Protein AF-A0A6N7FLA2-F1 (afdb_monomer)

Sequence (1274 aa):
MLDAHARTLTRRGLMWVRRHHAVVPLIEGSIWLIALALGALVRYDFALSDIDVSGLAGAVVIAWVVSMSARALVGASFGRWRVGSFEDVVALGAIVLVTGVALTLAEVAAGTLLPVGAAAVAAPIAFVLLLGGLCVARLVVNPPRCRAAQDARRLIVFGAGSAGTMVTRSLLTQAGARYVPVAVLDDDAHKRGRRVGGLPVAGGREALAGVAARTSADTLLIAIPSAPAVVIRELSEAAVAAGLTTRVLPSVRELVDGSVGSSDIRALTEADLLGRRAIDTDISSIAGYLTGRRVLVTGAGGSIGSELCRQLHRYAPERLVMLDRDESALHAVQLSIEGRALLDSPDLVLADIRDKARLDAVFAEHRPEVVFHAAAHKHLTLLERNPGEAVKTNVWGTQNVLEAARDIGVQRFVNISTDKAARPTSMLGLTKRVAERLTSAMADETGHPFLSVRFGNVLGSRGSVVPTFRAQIEAGGPITVTAPEVTRYFMTVEEAVQLTIQAGAMGESGDAFILDMGEPVRIADLARRLVEASGRDVRIVFTGLRPGEKAHEHLADVDDVVVSSSHPLIMRTHVPPLHRSMVGDWLGDMASPDLSSERSTLADSSSTTRRPSRPSARFDVPARSRSCPARGGRPCPQARLPRRQAHVRRRGGLRAAGGALAPVRRGRRRRAGAPRPPGPLPPATAGLPGALLHGPQVPDDDRRPRPGRRTAPRRGAHGRRRFSVALDEPRRAPPVDQHPARRDDLRRAEAAPRGVPRALLPRAGPAARREAGVDGLRPGARPPGGRLGRAAAARRVLRRAPLVAARPRDHRPDGGPHRPSGGHRHGRLRHRAGVHGQRLMRIWLVNHYATLPDQASGTRHFSMARHLVRRGHEVTLFRSSVSHNDASSTSLRPWQLHHVEHVDGVEVVHLRTSRYSGNGARRALNMVTFCLALAWVGARRSPRPDVVLGSSAHLFAAAAASRIAALRRVPFVFEVRDLWPLSLVEVAGYHERHPLIRLMQRMEDRLYRTADRVVTVLGNSEPYVLEHGGRAGHVHVIPNGFDADLVPFRPQPVGLAPFTVMYTGSIGLANGMDSLLDVAKHVGEEWAGRRVRFVFVGPGAETDRLVRRCRAEGLANVEFRGPVAKQDMPDVLAEADVFMATMLERDLYRYGISLNKLFDYLAAARPVVFGVRATDNPVPCRAVLTAPPEDSLALAGLVRRLVELPSAELASLGDAGRRHVEAHHSYAVLAVALEEVLAAATGDSQAALRGTTVSAPGGAVPAAAPGGAGRTSG

pLDDT: mean 71.62, std 24.41, range [23.02, 98.62]

Mean predicted aligned error: 22.78 Å

Nearest PDB structures (foldseek):
  5bjy-assembly1_B  TM=9.360E-01  e=1.515E-29  Campylobacter jejuni
  5bjw-assembly1_B  TM=9.312E-01  e=8.481E-29  Campylobacter jejuni
  5bjv-assembly1_B  TM=8.998E-01  e=1.296E-29  Campylobacter jejuni
  5bjx-assembly1_A  TM=9.121E-01  e=4.777E-29  Campylobacter jejuni
  5bju-assembly1_A  TM=9.064E-01  e=8.935E-29  Campylobacter jejuni

Radius of gyration: 43.84 Å; Cα contacts (8 Å, |Δi|>4): 1899; chains: 1; bounding box: 123×117×136 Å

Solvent-accessible surface area (backbone atoms only — not comparable to full-atom values): 76041 Å² total; per-residue (Å²): 112,68,70,61,51,54,56,49,53,52,49,53,54,54,55,49,61,74,71,38,79,73,52,56,61,54,54,54,36,52,42,43,42,53,17,44,53,52,12,42,37,70,63,48,79,62,48,73,88,76,60,59,65,64,18,45,52,51,46,36,51,51,41,36,55,44,33,52,52,44,47,59,77,50,52,89,63,64,83,81,55,96,58,91,50,72,63,51,54,52,52,48,51,48,32,39,49,54,24,35,50,50,51,45,52,49,23,77,72,67,76,65,34,57,64,62,66,16,44,64,49,11,33,64,47,31,48,53,52,52,52,50,50,53,49,53,50,42,56,70,77,54,57,100,64,85,73,61,39,99,81,42,41,32,23,34,36,36,30,77,48,71,62,23,38,47,40,46,40,36,42,72,66,50,84,61,34,65,44,42,76,72,38,32,25,34,71,55,73,91,51,50,75,41,64,52,77,76,37,47,25,72,30,30,74,91,35,46,47,67,48,30,67,78,62,64,40,49,30,35,33,42,27,47,60,83,59,54,25,67,57,51,39,54,52,43,54,52,27,52,78,48,67,25,46,64,28,30,40,65,43,81,82,77,40,85,82,75,73,63,56,84,81,56,62,36,73,72,48,70,41,55,62,70,49,44,63,65,73,91,64,74,52,82,84,52,45,74,85,40,42,69,28,32,33,33,30,35,20,18,41,38,67,63,19,32,45,41,51,55,55,51,62,74,52,51,36,68,38,72,30,37,25,22,66,50,64,73,29,45,44,51,36,40,30,72,64,72,76,49,62,82,85,77,57,85,46,58,38,84,48,58,57,70,40,50,71,61,45,44,51,50,38,69,70,65,56,44,39,34,40,40,42,50,54,64,76,82,57,52,79,57,23,69,75,34,49,57,63,35,40,44,41,28,34,53,12,45,48,37,52,52,50,39,35,58,78,71,63,39,58,30,35,36,36,64,50,39,21,53,33,31,72,48,62,31,51,50,11,42,27,42,38,50,35,46,14,40,38,14,27,49,6,72,75,64,75,30,31,18,27,30,40,26,37,67,47,50,53,85,35,84,96,35,68,64,60,51,45,50,53,24,56,76,71,67,40,60,34,81,40,47,43,79,81,28,33,43,38,52,40,36,53,67,35,54,41,56,54,46,55,48,48,58,60,71,45,51,61,24,33,30,35,30,52,68,46,77,77,66,43,41,52,50,56,55,52,49,53,53,33,63,75,66,77,52,95,58,55,78,42,72,72,50,79,56,89,54,58,69,57,60,80,43,78,57,45,91,84,43,62,74,42,83,49,100,48,96,56,35,32,34,26,69,51,75,60,46,54,69,76,68,48,54,71,65,49,61,64,62,68,51,90,77,75,73,71,58,65,51,62,73,60,56,65,77,71,73,77,80,77,83,80,80,86,90,76,90,84,88,86,85,80,91,86,92,87,86,90,87,87,85,91,86,83,89,84,82,89,83,88,86,82,88,82,86,84,86,88,87,85,88,80,90,87,80,88,84,90,85,85,88,89,84,90,84,87,87,88,87,90,87,84,88,90,85,86,88,88,89,86,91,83,91,89,86,88,88,82,90,82,90,82,84,88,82,84,90,86,92,82,89,91,86,93,91,89,91,86,91,90,87,91,82,88,86,86,85,80,89,86,84,90,82,91,82,91,86,93,94,84,90,86,90,88,90,87,90,86,82,90,81,90,88,87,88,83,90,83,89,84,85,88,86,88,79,89,83,84,92,82,89,82,84,87,88,81,84,87,87,87,84,87,80,90,83,88,86,87,88,92,82,89,85,87,88,87,89,84,89,90,83,91,90,84,86,92,83,90,82,85,90,85,80,89,80,87,88,83,88,87,85,89,86,84,88,89,89,84,89,88,84,88,85,79,90,81,80,91,74,84,83,80,54,85,82,87,59,82,73,44,33,39,35,39,38,31,63,81,59,37,56,62,86,31,54,53,80,35,62,70,49,50,35,37,35,41,37,35,76,74,60,29,49,35,38,39,40,24,44,28,53,54,92,71,49,92,77,59,59,86,64,56,96,89,44,60,59,52,78,50,73,58,86,76,25,37,38,34,31,27,45,44,52,79,64,73,76,96,44,73,46,42,53,49,20,55,52,36,35,33,53,36,46,52,60,48,63,74,67,55,78,76,75,59,56,33,30,40,12,28,32,90,42,62,64,50,23,53,40,37,45,51,48,15,62,75,68,73,34,40,23,33,37,34,42,74,55,63,61,40,57,52,43,33,76,75,65,69,42,63,67,88,38,68,68,42,53,50,36,38,59,48,40,33,45,47,43,58,64,30,67,29,36,38,27,25,29,78,49,34,61,67,60,42,43,75,43,45,31,57,91,92,35,65,36,60,56,65,62,45,33,48,62,95,67,40,69,57,67,90,66,89,48,66,63,77,64,33,26,40,28,33,74,49,72,36,42,81,66,33,31,60,66,31,55,51,48,18,51,62,73,48,38,52,58,46,98,90,34,41,33,36,40,41,40,35,29,54,48,86,43,46,71,57,51,55,51,48,33,69,74,71,67,48,81,35,61,44,82,41,65,68,60,32,42,55,62,40,40,68,64,54,50,67,36,43,32,36,52,49,50,24,51,84,55,76,72,25,60,28,19,54,62,66,50,62,58,40,51,45,18,55,56,35,25,26,32,44,30,22,54,69,44,78,47,71,89,66,88,45,92,16,50,49,74,34,63,34,68,42,28,60,60,48,25,52,54,49,52,56,61,72,69,47,55,37,69,56,51,40,54,32,0,48,54,23,18,56,50,38,63,73,69,26,21,28,73,54,50,30,53,61,50,47,51,55,52,37,67,46,69,65,51,72,87,68,78,81,66,83,80,65,74,65,71,89,78,75,81,83,74,80,85,75,89,78,82,90,82,91,78,91,134

Structure (mmCIF, N/CA/C/O backbone):
data_AF-A0A6N7FLA2-F1
#
_entry.id   AF-A0A6N7FLA2-F1
#
loop_
_atom_site.group_PDB
_atom_site.id
_atom_site.type_symbol
_atom_site.label_atom_id
_atom_site.label_alt_id
_atom_site.label_comp_id
_atom_site.label_asym_id
_atom_site.label_entity_id
_atom_site.label_seq_id
_atom_site.pdbx_PDB_ins_code
_atom_site.Cartn_x
_atom_site.Cartn_y
_atom_site.Cartn_z
_atom_site.occupancy
_atom_site.B_iso_or_equiv
_atom_site.auth_seq_id
_atom_site.auth_comp_id
_atom_site.auth_asym_id
_atom_site.auth_atom_id
_atom_site.pdbx_PDB_model_num
ATOM 1 N N . MET A 1 1 ? 20.571 47.973 -38.578 1.00 35.84 1 MET A N 1
ATOM 2 C CA . MET A 1 1 ? 19.835 47.246 -39.645 1.00 35.84 1 MET A CA 1
ATOM 3 C C . MET A 1 1 ? 20.376 45.844 -39.929 1.00 35.84 1 MET A C 1
ATOM 5 O O . MET A 1 1 ? 19.567 44.928 -39.906 1.00 35.84 1 MET A O 1
ATOM 9 N N . LEU A 1 2 ? 21.683 45.651 -40.170 1.00 30.55 2 LEU A N 1
ATOM 10 C CA . LEU A 1 2 ? 22.299 44.354 -40.540 1.00 30.55 2 LEU A CA 1
ATOM 11 C C . LEU A 1 2 ? 21.781 43.135 -39.749 1.00 30.55 2 LEU A C 1
ATOM 13 O O . LEU A 1 2 ? 21.329 42.159 -40.338 1.00 30.55 2 LEU A O 1
ATOM 17 N N . ASP A 1 3 ? 21.752 43.228 -38.421 1.00 32.06 3 ASP A N 1
ATOM 18 C CA . ASP A 1 3 ? 21.281 42.168 -37.517 1.00 32.06 3 ASP A CA 1
ATOM 19 C C . ASP A 1 3 ? 19.789 41.793 -37.727 1.00 32.06 3 ASP A C 1
ATOM 21 O O . ASP A 1 3 ? 19.408 40.625 -37.681 1.00 32.06 3 ASP A O 1
ATOM 25 N N . ALA A 1 4 ? 18.928 42.747 -38.102 1.00 34.47 4 ALA A N 1
ATOM 26 C CA . ALA A 1 4 ? 17.547 42.436 -38.487 1.00 34.47 4 ALA A CA 1
ATOM 27 C C . ALA A 1 4 ? 17.476 41.655 -39.816 1.00 34.47 4 ALA A C 1
ATOM 29 O O . ALA A 1 4 ? 16.650 40.752 -39.947 1.00 34.47 4 ALA A O 1
ATOM 30 N N . HIS A 1 5 ? 18.370 41.956 -40.765 1.00 36.47 5 HIS A N 1
ATOM 31 C CA . HIS A 1 5 ? 18.490 41.246 -42.044 1.00 36.47 5 HIS A CA 1
ATOM 32 C C . HIS A 1 5 ? 19.045 39.821 -41.867 1.00 36.47 5 HIS A C 1
ATOM 34 O O . HIS A 1 5 ? 18.505 38.867 -42.427 1.00 36.47 5 HIS A O 1
ATOM 40 N N . ALA A 1 6 ? 20.056 39.642 -41.012 1.00 35.97 6 ALA A N 1
ATOM 41 C CA . ALA A 1 6 ? 20.565 38.322 -40.639 1.00 35.97 6 ALA A CA 1
ATOM 42 C C . ALA A 1 6 ? 19.460 37.442 -40.016 1.00 35.97 6 ALA A C 1
ATOM 44 O O . ALA A 1 6 ? 19.321 36.260 -40.350 1.00 35.97 6 ALA A O 1
ATOM 45 N N . ARG A 1 7 ? 18.605 38.030 -39.164 1.00 37.28 7 ARG A N 1
ATOM 46 C CA . ARG A 1 7 ? 17.464 37.343 -38.533 1.00 37.28 7 ARG A CA 1
ATOM 47 C C . ARG A 1 7 ? 16.293 37.048 -39.484 1.00 37.28 7 ARG A C 1
ATOM 49 O O . ARG A 1 7 ? 15.536 36.115 -39.212 1.00 37.28 7 ARG A O 1
ATOM 56 N N . THR A 1 8 ? 16.109 37.777 -40.591 1.00 37.25 8 THR A N 1
ATOM 57 C CA . THR A 1 8 ? 15.102 37.427 -41.618 1.00 37.25 8 THR A CA 1
ATOM 58 C C . THR A 1 8 ? 15.617 36.402 -42.626 1.00 37.25 8 THR A C 1
ATOM 60 O O . THR A 1 8 ? 14.860 35.495 -42.980 1.00 37.25 8 THR A O 1
ATOM 63 N N . LEU A 1 9 ? 16.892 36.471 -43.024 1.00 40.06 9 LEU A N 1
ATOM 64 C CA . LEU A 1 9 ? 17.538 35.462 -43.876 1.00 40.06 9 LEU A CA 1
ATOM 65 C C . LEU A 1 9 ? 17.549 34.084 -43.199 1.00 40.06 9 LEU A C 1
ATOM 67 O O . LEU A 1 9 ? 17.024 33.118 -43.758 1.00 40.06 9 LEU A O 1
ATOM 71 N N . THR A 1 10 ? 18.023 34.004 -41.951 1.00 46.62 10 THR A N 1
ATOM 72 C CA . THR A 1 10 ? 17.983 32.757 -41.162 1.00 46.62 10 THR A CA 1
ATOM 73 C C . THR A 1 10 ? 16.557 32.243 -40.952 1.00 46.62 10 THR A C 1
ATOM 75 O O . THR A 1 10 ? 16.322 31.046 -41.100 1.00 46.62 10 THR A O 1
ATOM 78 N N . ARG A 1 11 ? 15.564 33.112 -40.698 1.00 38.31 11 ARG A N 1
ATOM 79 C CA . ARG A 1 11 ? 14.147 32.699 -40.617 1.00 38.31 11 ARG A CA 1
ATOM 80 C C . ARG A 1 11 ? 13.610 32.113 -41.925 1.00 38.31 11 ARG A C 1
ATOM 82 O O . ARG A 1 11 ? 12.862 31.138 -41.863 1.00 38.31 11 ARG A O 1
ATOM 89 N N . ARG A 1 12 ? 13.959 32.674 -43.089 1.00 40.91 12 ARG A N 1
ATOM 90 C CA . ARG A 1 12 ? 13.524 32.144 -44.395 1.00 40.91 12 ARG A CA 1
ATOM 91 C C . ARG A 1 12 ? 14.164 30.782 -44.680 1.00 40.91 12 ARG A C 1
ATOM 93 O O . ARG A 1 12 ? 13.428 29.834 -44.950 1.00 40.91 12 ARG A O 1
ATOM 100 N N . GLY A 1 13 ? 15.481 30.648 -44.504 1.00 43.56 13 GLY A N 1
ATOM 101 C CA . GLY A 1 13 ? 16.178 29.362 -44.648 1.00 43.56 13 GLY A CA 1
ATOM 102 C C . GLY A 1 13 ? 15.653 28.286 -43.687 1.00 43.56 13 GLY A C 1
ATOM 103 O O . GLY A 1 13 ? 15.352 27.168 -44.099 1.00 43.56 13 GLY A O 1
ATOM 104 N N . LEU A 1 14 ? 15.430 28.633 -42.416 1.00 45.19 14 LEU A N 1
ATOM 105 C CA . LEU A 1 14 ? 14.946 27.684 -41.411 1.00 45.19 14 LEU A CA 1
ATOM 106 C C . LEU A 1 14 ? 13.504 27.211 -41.669 1.00 45.19 14 LEU A C 1
ATOM 108 O O . LEU A 1 14 ? 13.183 26.057 -41.396 1.00 45.19 14 LEU A O 1
ATOM 112 N N . MET A 1 15 ? 12.631 28.065 -42.219 1.00 39.12 15 MET A N 1
ATOM 113 C CA . MET A 1 15 ? 11.287 27.646 -42.648 1.00 39.12 15 MET A CA 1
ATOM 114 C C . MET A 1 15 ? 11.306 26.798 -43.926 1.00 39.12 15 MET A C 1
ATOM 116 O O . MET A 1 15 ? 10.436 25.943 -44.084 1.00 39.12 15 MET A O 1
ATOM 120 N N . TRP A 1 16 ? 12.297 26.986 -44.803 1.00 42.25 16 TRP A N 1
ATOM 121 C CA . TRP A 1 16 ? 12.495 26.151 -45.990 1.00 42.25 16 TRP A CA 1
ATOM 122 C C . TRP A 1 16 ? 12.890 24.717 -45.602 1.00 42.25 16 TRP A C 1
ATOM 124 O O . TRP A 1 16 ? 12.196 23.777 -45.993 1.00 42.25 16 TRP A O 1
ATOM 134 N N . VAL A 1 17 ? 13.893 24.544 -44.728 1.00 45.28 17 VAL A N 1
ATOM 135 C CA . VAL A 1 17 ? 14.286 23.223 -44.183 1.00 45.28 17 VAL A CA 1
ATOM 136 C C . VAL A 1 17 ? 13.107 22.520 -43.496 1.00 45.28 17 VAL A C 1
ATOM 138 O O . VAL A 1 17 ? 12.937 21.311 -43.624 1.00 45.28 17 VAL A O 1
ATOM 141 N N . ARG A 1 18 ? 12.233 23.272 -42.812 1.00 46.19 18 ARG A N 1
ATOM 142 C CA . ARG A 1 18 ? 11.069 22.726 -42.088 1.00 46.19 18 ARG A CA 1
ATOM 143 C C . ARG A 1 18 ? 9.906 22.260 -42.982 1.00 46.19 18 ARG A C 1
ATOM 145 O O . ARG A 1 18 ? 8.933 21.738 -42.442 1.00 46.19 18 ARG A O 1
ATOM 152 N N . ARG A 1 19 ? 9.970 22.472 -44.304 1.00 43.66 19 ARG A N 1
ATOM 153 C CA . ARG A 1 19 ? 8.934 22.067 -45.280 1.00 43.66 19 ARG A CA 1
ATOM 154 C C . ARG A 1 19 ? 9.403 21.055 -46.329 1.00 43.66 19 ARG A C 1
ATOM 156 O O . ARG A 1 19 ? 8.554 20.424 -46.949 1.00 43.66 19 ARG A O 1
ATOM 163 N N . HIS A 1 20 ? 10.709 20.873 -46.524 1.00 46.94 20 HIS A N 1
ATOM 164 C CA . HIS A 1 20 ? 11.244 20.052 -47.612 1.00 46.94 20 HIS A CA 1
ATOM 165 C C . HIS A 1 20 ? 11.936 18.793 -47.079 1.00 46.94 20 HIS A C 1
ATOM 167 O O . HIS A 1 20 ? 13.097 18.825 -46.675 1.00 46.94 20 HIS A O 1
ATOM 173 N N . HIS A 1 21 ? 11.240 17.653 -47.152 1.00 54.41 21 HIS A N 1
ATOM 174 C CA . HIS A 1 21 ? 11.802 16.336 -46.811 1.00 54.41 21 HIS A CA 1
ATOM 175 C C . HIS A 1 21 ? 13.076 16.000 -47.617 1.00 54.41 21 HIS A C 1
ATOM 177 O O . HIS A 1 21 ? 13.940 15.284 -47.117 1.00 54.41 21 HIS A O 1
ATOM 183 N N . ALA A 1 22 ? 13.233 16.581 -48.813 1.00 54.00 22 ALA A N 1
ATOM 184 C CA . ALA A 1 22 ? 14.399 16.436 -49.687 1.00 54.00 22 ALA A CA 1
ATOM 185 C C . ALA A 1 22 ? 15.720 17.017 -49.130 1.00 54.00 22 ALA A C 1
ATOM 187 O O . ALA A 1 22 ? 16.785 16.693 -49.646 1.00 54.00 22 ALA A O 1
ATOM 188 N N . VAL A 1 23 ? 15.692 17.843 -48.075 1.00 63.47 23 VAL A N 1
ATOM 189 C CA . VAL A 1 23 ? 16.916 18.463 -47.523 1.00 63.47 23 VAL A CA 1
ATOM 190 C C . VAL A 1 23 ? 17.712 17.499 -46.634 1.00 63.47 23 VAL A C 1
ATOM 192 O O . VAL A 1 23 ? 18.937 17.579 -46.584 1.00 63.47 23 VAL A O 1
ATOM 195 N N . VAL A 1 24 ? 17.046 16.558 -45.956 1.00 70.31 24 VAL A N 1
ATOM 196 C CA . VAL A 1 24 ? 17.723 15.588 -45.072 1.00 70.31 24 VAL A CA 1
ATOM 197 C C . VAL A 1 24 ? 18.634 14.622 -45.853 1.00 70.31 24 VAL A C 1
ATOM 199 O O . VAL A 1 24 ? 19.787 14.487 -45.445 1.00 70.31 24 VAL A O 1
ATOM 202 N N . PRO A 1 25 ? 18.210 14.024 -46.991 1.00 72.56 25 PRO A N 1
ATOM 203 C CA . PRO A 1 25 ? 19.102 13.237 -47.842 1.00 72.56 25 PRO A CA 1
ATOM 204 C C . PRO A 1 25 ? 20.358 13.991 -48.281 1.00 72.56 25 PRO A C 1
ATOM 206 O O . PRO A 1 25 ? 21.439 13.411 -48.261 1.00 72.56 25 PRO A O 1
ATOM 209 N N . LEU A 1 26 ? 20.241 15.274 -48.644 1.00 78.00 26 LEU A N 1
ATOM 210 C CA . LEU A 1 26 ? 21.387 16.079 -49.077 1.00 78.00 26 LEU A CA 1
ATOM 211 C C . LEU A 1 26 ? 22.396 16.279 -47.938 1.00 78.00 26 LEU A C 1
ATOM 213 O O . LEU A 1 26 ? 23.585 16.055 -48.137 1.00 78.00 26 LEU A O 1
ATOM 217 N N . ILE A 1 27 ? 21.926 16.615 -46.731 1.00 78.56 27 ILE A N 1
ATOM 218 C CA . ILE A 1 27 ? 22.790 16.790 -45.552 1.00 78.56 27 ILE A CA 1
ATOM 219 C C . ILE A 1 27 ? 23.503 15.481 -45.180 1.00 78.56 27 ILE A C 1
ATOM 221 O O . ILE A 1 27 ? 24.707 15.495 -44.926 1.00 78.56 27 ILE A O 1
ATOM 225 N N . GLU A 1 28 ? 22.797 14.347 -45.161 1.00 80.69 28 GLU A N 1
ATOM 226 C CA . GLU A 1 28 ? 23.418 13.056 -44.827 1.00 80.69 28 GLU A CA 1
ATOM 227 C C . GLU A 1 28 ? 24.406 12.597 -45.914 1.00 80.69 28 GLU A C 1
ATOM 229 O O . GLU A 1 28 ? 25.481 12.102 -45.579 1.00 80.69 28 GLU A O 1
ATOM 234 N N . GLY A 1 29 ? 24.112 12.849 -47.196 1.00 83.69 29 GLY A N 1
ATOM 235 C CA . GLY A 1 29 ? 25.046 12.618 -48.304 1.00 83.69 29 GLY A CA 1
ATOM 236 C C . GLY A 1 29 ? 26.317 13.468 -48.202 1.00 83.69 29 GLY A C 1
ATOM 237 O O . GLY A 1 29 ? 27.419 12.934 -48.313 1.00 83.69 29 GLY A O 1
ATOM 238 N N . SER A 1 30 ? 26.192 14.767 -47.902 1.00 86.50 30 SER A N 1
ATOM 239 C CA . SER A 1 30 ? 27.349 15.643 -47.661 1.00 86.50 30 SER A CA 1
ATOM 240 C C . SER A 1 30 ? 28.198 15.183 -46.472 1.00 86.50 30 SER A C 1
ATOM 242 O O . SER A 1 30 ? 29.423 15.259 -46.533 1.00 86.50 30 SER A O 1
ATOM 244 N N . ILE A 1 31 ? 27.578 14.679 -45.400 1.00 88.81 31 ILE A N 1
ATOM 245 C CA . ILE A 1 31 ? 28.314 14.175 -44.233 1.00 88.81 31 ILE A CA 1
ATOM 246 C C . ILE A 1 31 ? 29.060 12.874 -44.560 1.00 88.81 31 ILE A C 1
ATOM 248 O O . ILE A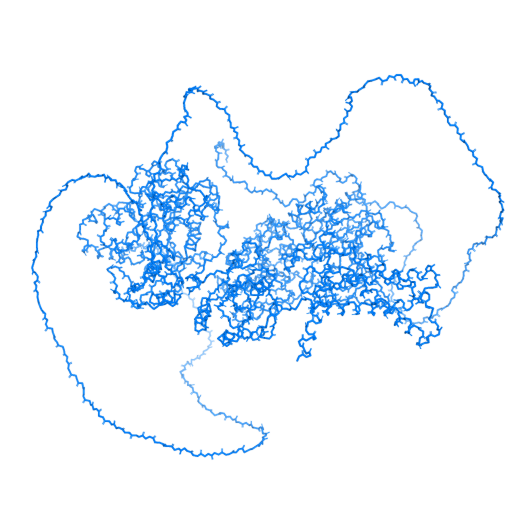 1 31 ? 30.215 12.737 -44.158 1.00 88.81 31 ILE A O 1
ATOM 252 N N . TRP A 1 32 ? 28.462 11.950 -45.321 1.00 89.69 32 TRP A N 1
ATOM 253 C CA . TRP A 1 32 ? 29.165 10.745 -45.779 1.00 89.69 32 TRP A CA 1
ATOM 254 C C . TRP A 1 32 ? 30.305 11.055 -46.753 1.00 89.69 32 TRP A C 1
ATOM 256 O O . TRP A 1 32 ? 31.370 10.459 -46.617 1.00 89.69 32 TRP A O 1
ATOM 266 N N . LEU A 1 33 ? 30.134 12.026 -47.657 1.00 89.94 33 LEU A N 1
ATOM 267 C CA . LEU A 1 33 ? 31.207 12.528 -48.524 1.00 89.94 33 LEU A CA 1
ATOM 268 C C . LEU A 1 33 ? 32.398 13.053 -47.707 1.00 89.94 33 LEU A C 1
ATOM 270 O O . LEU A 1 33 ? 33.528 12.623 -47.925 1.00 89.94 33 LEU A O 1
ATOM 274 N N . ILE A 1 34 ? 32.145 13.928 -46.727 1.00 90.00 34 ILE A N 1
ATOM 275 C CA . ILE A 1 34 ? 33.190 14.476 -45.846 1.00 90.00 34 ILE A CA 1
ATOM 276 C C . ILE A 1 34 ? 33.862 13.359 -45.034 1.00 90.00 34 ILE A C 1
ATOM 278 O O . ILE A 1 34 ? 35.087 13.313 -44.943 1.00 90.00 34 ILE A O 1
ATOM 282 N N . ALA A 1 35 ? 33.084 12.439 -44.461 1.00 90.44 35 ALA A N 1
ATOM 283 C CA . ALA A 1 35 ? 33.613 11.357 -43.637 1.00 90.44 35 ALA A CA 1
ATOM 284 C C . ALA A 1 35 ? 34.463 10.353 -44.436 1.00 90.44 35 ALA A C 1
ATOM 286 O O . ALA A 1 35 ? 35.499 9.915 -43.938 1.00 90.44 35 ALA A O 1
ATOM 287 N N . LEU A 1 36 ? 34.062 10.013 -45.667 1.00 88.81 36 LEU A N 1
ATOM 288 C CA . LEU A 1 36 ? 34.819 9.114 -46.545 1.00 88.81 36 LEU A CA 1
ATOM 289 C C . LEU A 1 36 ? 36.066 9.788 -47.126 1.00 88.81 36 LEU A C 1
ATOM 291 O O . LEU A 1 36 ? 37.116 9.155 -47.150 1.00 88.81 36 LEU A O 1
ATOM 295 N N . ALA A 1 37 ? 36.003 11.071 -47.493 1.00 87.25 37 ALA A N 1
ATOM 296 C CA . ALA A 1 37 ? 37.183 11.826 -47.922 1.00 87.25 37 ALA A CA 1
ATOM 297 C C . ALA A 1 37 ? 38.227 11.958 -46.794 1.00 87.25 37 ALA A C 1
ATOM 299 O O . ALA A 1 37 ? 39.415 11.741 -47.022 1.00 87.25 37 ALA A O 1
ATOM 300 N N . LEU A 1 38 ? 37.796 12.236 -45.556 1.00 87.31 38 LEU A N 1
ATOM 301 C CA . LEU A 1 38 ? 38.686 12.248 -44.387 1.00 87.31 38 LEU A CA 1
ATOM 302 C C . LEU A 1 38 ? 39.223 10.847 -44.052 1.00 87.31 38 LEU A C 1
ATOM 304 O O . LEU A 1 38 ? 40.400 10.709 -43.726 1.00 87.31 38 LEU A O 1
ATOM 308 N N . GLY A 1 39 ? 38.394 9.804 -44.170 1.00 86.75 39 GLY A N 1
ATOM 309 C CA . GLY A 1 39 ? 38.821 8.412 -44.011 1.00 86.75 39 GLY A CA 1
ATOM 310 C C . GLY A 1 39 ? 39.864 7.985 -45.049 1.00 86.75 39 GLY A C 1
ATOM 311 O O . GLY A 1 39 ? 40.810 7.283 -44.700 1.00 86.75 39 GLY A O 1
ATOM 312 N N . ALA A 1 40 ? 39.732 8.449 -46.295 1.00 84.19 40 ALA A N 1
ATOM 313 C CA . ALA A 1 40 ? 40.721 8.255 -47.351 1.00 84.19 40 ALA A CA 1
ATOM 314 C C . ALA A 1 40 ? 42.031 8.987 -47.024 1.00 84.19 40 ALA A C 1
ATOM 316 O O . ALA A 1 40 ? 43.075 8.348 -46.950 1.00 84.19 40 ALA A O 1
ATOM 317 N N . LEU A 1 41 ? 41.979 10.292 -46.734 1.00 86.31 41 LEU A N 1
ATOM 318 C CA . LEU A 1 41 ? 43.160 11.097 -46.389 1.00 86.31 41 LEU A CA 1
ATOM 319 C C . LEU A 1 41 ? 43.974 10.495 -45.234 1.00 86.31 41 LEU A C 1
ATOM 321 O O . LEU A 1 41 ? 45.191 10.391 -45.336 1.00 86.31 41 LEU A O 1
ATOM 325 N N . VAL A 1 42 ? 43.304 10.040 -44.169 1.00 84.94 42 VAL A N 1
ATOM 326 C CA . VAL A 1 42 ? 43.951 9.383 -43.018 1.00 84.94 42 VAL A CA 1
ATOM 327 C C . VAL A 1 42 ? 44.479 7.982 -43.361 1.00 84.94 42 VAL A C 1
ATOM 329 O O . VAL A 1 42 ? 45.410 7.511 -42.717 1.00 84.94 42 VAL A O 1
ATOM 332 N N . ARG A 1 43 ? 43.919 7.297 -44.366 1.00 83.75 43 ARG A N 1
ATOM 333 C CA . ARG A 1 43 ? 44.406 5.984 -44.823 1.00 83.75 43 ARG A CA 1
ATOM 334 C C . ARG A 1 43 ? 45.598 6.090 -45.777 1.00 83.75 43 ARG A C 1
ATOM 336 O O . ARG A 1 43 ? 46.413 5.174 -45.775 1.00 83.75 43 ARG A O 1
ATOM 343 N N . TYR A 1 44 ? 45.689 7.142 -46.582 1.00 83.50 44 TYR A N 1
ATOM 344 C CA . TYR A 1 44 ? 46.767 7.363 -47.555 1.00 83.50 44 TYR A CA 1
ATOM 345 C C . TYR A 1 44 ? 47.853 8.325 -47.036 1.00 83.50 44 TYR A C 1
ATOM 347 O O . TYR A 1 44 ? 48.568 8.918 -47.832 1.00 83.50 44 TYR A O 1
ATOM 355 N N . ASP A 1 45 ? 47.957 8.532 -45.716 1.00 82.12 45 ASP A N 1
ATOM 356 C CA . ASP A 1 45 ? 48.942 9.432 -45.087 1.00 82.12 45 ASP A CA 1
ATOM 357 C C . ASP A 1 45 ? 48.993 10.838 -45.736 1.00 82.12 45 ASP A C 1
ATOM 359 O O . ASP A 1 45 ? 50.042 11.463 -45.876 1.00 82.12 45 ASP A O 1
ATOM 363 N N . PHE A 1 46 ? 47.813 11.344 -46.121 1.00 81.00 46 PHE A N 1
ATOM 364 C CA . PHE A 1 46 ? 47.569 12.600 -46.846 1.00 81.00 46 PHE A CA 1
ATOM 365 C C . PHE A 1 46 ? 48.120 12.681 -48.290 1.00 81.00 46 PHE A C 1
ATOM 367 O O . PHE A 1 46 ? 48.042 13.747 -48.907 1.00 81.00 46 PHE A O 1
ATOM 374 N N . ALA A 1 47 ? 48.582 11.573 -48.882 1.00 80.81 47 ALA A N 1
ATOM 375 C CA . ALA A 1 47 ? 48.946 11.484 -50.298 1.00 80.81 47 ALA A CA 1
ATOM 376 C C . ALA A 1 47 ? 47.702 11.565 -51.209 1.00 80.81 47 ALA A C 1
ATOM 378 O O . ALA A 1 47 ? 47.012 10.580 -51.471 1.00 80.81 47 ALA A O 1
ATOM 379 N N . LEU A 1 48 ? 47.409 12.771 -51.704 1.00 75.75 48 LEU A N 1
ATOM 380 C CA . LEU A 1 48 ? 46.258 13.055 -52.577 1.00 75.75 48 LEU A CA 1
ATOM 381 C C . LEU A 1 48 ? 46.305 12.338 -53.939 1.00 75.75 48 LEU A C 1
ATOM 383 O O . LEU A 1 48 ? 45.260 12.179 -54.564 1.00 75.75 48 LEU A O 1
ATOM 387 N N . SER A 1 49 ? 47.487 11.919 -54.399 1.00 76.75 49 SER A N 1
ATOM 388 C CA . SER A 1 49 ? 47.700 11.190 -55.659 1.00 76.75 49 SER A CA 1
ATOM 389 C C . SER A 1 49 ? 47.106 9.783 -55.668 1.00 76.75 49 SER A C 1
ATOM 391 O O . SER A 1 49 ? 46.780 9.265 -56.733 1.00 76.75 49 SER A O 1
ATOM 393 N N . ASP A 1 50 ? 46.963 9.174 -54.492 1.00 76.50 50 ASP A N 1
ATOM 394 C CA . ASP A 1 50 ? 46.738 7.732 -54.346 1.00 76.50 50 ASP A CA 1
ATOM 395 C C . ASP A 1 50 ? 45.250 7.401 -54.104 1.00 76.50 50 ASP A C 1
ATOM 397 O O . ASP A 1 50 ? 44.857 6.236 -53.995 1.00 76.50 50 ASP A O 1
ATOM 401 N N . ILE A 1 51 ? 44.410 8.438 -54.020 1.00 80.44 51 ILE A N 1
ATOM 402 C CA . ILE A 1 51 ? 42.969 8.343 -53.791 1.00 80.44 51 ILE A CA 1
ATOM 403 C C . ILE A 1 51 ? 42.258 8.147 -55.133 1.00 80.44 51 ILE A C 1
ATOM 405 O O . ILE A 1 51 ? 42.106 9.092 -55.909 1.00 80.44 51 ILE A O 1
ATOM 409 N N . ASP A 1 52 ? 41.740 6.942 -55.380 1.00 82.25 52 ASP A N 1
ATOM 410 C CA . ASP A 1 52 ? 40.824 6.721 -56.500 1.00 82.25 52 ASP A CA 1
ATOM 411 C C . ASP A 1 52 ? 39.511 7.496 -56.286 1.00 82.25 52 ASP A C 1
ATOM 413 O O . ASP A 1 52 ? 38.663 7.155 -55.455 1.00 82.25 52 ASP A O 1
ATOM 417 N N . VAL A 1 53 ? 39.344 8.555 -57.077 1.00 82.50 53 VAL A N 1
ATOM 418 C CA . VAL A 1 53 ? 38.158 9.417 -57.083 1.00 82.50 53 VAL A CA 1
ATOM 419 C C . VAL A 1 53 ? 36.910 8.655 -57.552 1.00 82.50 53 VAL A C 1
ATOM 421 O O . VAL A 1 53 ? 35.803 8.977 -57.115 1.00 82.50 53 VAL A O 1
ATOM 424 N N . SER A 1 54 ? 37.061 7.635 -58.405 1.00 82.25 54 SER A N 1
ATOM 425 C CA . SER A 1 54 ? 35.940 6.850 -58.934 1.00 82.25 54 SER A CA 1
ATOM 426 C C . SER A 1 54 ? 35.390 5.867 -57.893 1.00 82.25 54 SER A C 1
ATOM 428 O O . SER A 1 54 ? 34.187 5.890 -57.612 1.00 82.25 54 SER A O 1
ATOM 430 N N . GLY A 1 55 ? 36.263 5.111 -57.221 1.00 83.31 55 GLY A N 1
ATOM 431 C CA . GLY A 1 55 ? 35.932 4.301 -56.053 1.00 83.31 55 GLY A CA 1
ATOM 432 C C . GLY A 1 55 ? 35.344 5.130 -54.906 1.00 83.31 55 GLY A C 1
ATOM 433 O O . GLY A 1 55 ? 34.286 4.777 -54.376 1.00 83.31 55 GLY A O 1
ATOM 434 N N . LEU A 1 56 ? 35.937 6.292 -54.591 1.00 84.44 56 LEU A N 1
ATOM 435 C CA . LEU A 1 56 ? 35.409 7.224 -53.585 1.00 84.44 56 LEU A CA 1
ATOM 436 C C . LEU A 1 56 ? 33.990 7.704 -53.927 1.00 84.44 56 LEU A C 1
ATOM 438 O O . LEU A 1 56 ? 33.117 7.694 -53.055 1.00 84.44 56 LEU A O 1
ATOM 442 N N . ALA A 1 57 ? 33.720 8.070 -55.183 1.00 85.06 57 ALA A N 1
ATOM 443 C CA . ALA A 1 57 ? 32.374 8.439 -55.620 1.00 85.06 57 ALA A CA 1
ATOM 444 C C . ALA A 1 57 ? 31.382 7.266 -55.480 1.00 85.06 57 ALA A C 1
ATOM 446 O O . ALA A 1 57 ? 30.285 7.448 -54.942 1.00 85.06 57 ALA A O 1
ATOM 447 N N . GLY A 1 58 ? 31.780 6.053 -55.883 1.00 86.38 58 GLY A N 1
ATOM 448 C CA . GLY A 1 58 ? 30.979 4.837 -55.717 1.00 86.38 58 GLY A CA 1
ATOM 449 C C . GLY A 1 58 ? 30.650 4.537 -54.250 1.00 86.38 58 GLY A C 1
ATOM 450 O O . GLY A 1 58 ? 29.488 4.314 -53.902 1.00 86.38 58 GLY A O 1
ATOM 451 N N . ALA A 1 59 ? 31.645 4.617 -53.364 1.00 86.06 59 ALA A N 1
ATOM 452 C CA . ALA A 1 59 ? 31.473 4.428 -51.928 1.00 86.06 59 ALA A CA 1
ATOM 453 C C . ALA A 1 59 ? 30.530 5.474 -51.309 1.00 86.06 59 ALA A C 1
ATOM 455 O O . ALA A 1 59 ? 29.677 5.118 -50.497 1.00 86.06 59 ALA A O 1
ATOM 456 N N . VAL A 1 60 ? 30.614 6.746 -51.713 1.00 89.00 60 VAL A N 1
ATOM 457 C CA . VAL A 1 60 ? 29.700 7.801 -51.234 1.00 89.00 60 VAL A CA 1
ATOM 458 C C . VAL A 1 60 ? 28.256 7.534 -51.669 1.00 89.00 60 VAL A C 1
ATOM 460 O O . VAL A 1 60 ? 27.343 7.676 -50.853 1.00 89.00 60 VAL A O 1
ATOM 463 N N . VAL A 1 61 ? 28.028 7.079 -52.907 1.00 89.50 61 VAL A N 1
ATOM 464 C CA . VAL A 1 61 ? 26.685 6.696 -53.384 1.00 89.50 61 VAL A CA 1
ATOM 465 C C . VAL A 1 61 ? 26.140 5.495 -52.603 1.00 89.50 61 VAL A C 1
ATOM 467 O O . VAL A 1 61 ? 24.997 5.538 -52.144 1.00 89.50 61 VAL A O 1
ATOM 470 N N . ILE A 1 62 ? 26.952 4.456 -52.376 1.00 88.44 62 ILE A N 1
ATOM 471 C CA . ILE A 1 62 ? 26.565 3.287 -51.565 1.00 88.44 62 ILE A CA 1
ATOM 472 C C . ILE A 1 62 ? 26.234 3.714 -50.127 1.00 88.44 62 ILE A C 1
ATOM 474 O O . ILE A 1 62 ? 25.185 3.338 -49.599 1.00 88.44 62 ILE A O 1
ATOM 478 N N . ALA A 1 63 ? 27.078 4.544 -49.507 1.00 88.69 63 ALA A N 1
ATOM 479 C CA . ALA A 1 63 ? 26.868 5.056 -48.155 1.00 88.69 63 ALA A CA 1
ATOM 480 C C . ALA A 1 63 ? 25.545 5.823 -48.037 1.00 88.69 63 ALA A C 1
ATOM 482 O O . ALA A 1 63 ? 24.772 5.619 -47.098 1.00 88.69 63 ALA A O 1
ATOM 483 N N . TRP A 1 64 ? 25.257 6.678 -49.018 1.00 89.44 64 TRP A N 1
ATOM 484 C CA . TRP A 1 64 ? 24.039 7.474 -49.075 1.00 89.44 64 TRP A CA 1
ATOM 485 C C . TRP A 1 64 ? 22.783 6.610 -49.255 1.00 89.44 64 TRP A C 1
ATOM 487 O O . TRP A 1 64 ? 21.840 6.730 -48.473 1.00 89.44 64 TRP A O 1
ATOM 497 N N . VAL A 1 65 ? 22.780 5.678 -50.214 1.00 90.00 65 VAL A N 1
ATOM 498 C CA . VAL A 1 65 ? 21.631 4.788 -50.471 1.00 90.00 65 VAL A CA 1
ATOM 499 C C . VAL A 1 65 ? 21.359 3.861 -49.282 1.00 90.00 65 VAL A C 1
ATOM 501 O O . VAL A 1 65 ? 20.201 3.699 -48.881 1.00 90.00 65 VAL A O 1
ATOM 504 N N . VAL A 1 66 ? 22.399 3.284 -48.670 1.00 89.38 66 VAL A N 1
ATOM 505 C CA . VAL A 1 66 ? 22.250 2.399 -47.502 1.00 89.38 66 VAL A CA 1
ATOM 506 C C . VAL A 1 66 ? 21.790 3.180 -46.272 1.00 89.38 66 VAL A C 1
ATOM 508 O O . VAL A 1 66 ? 20.853 2.739 -45.603 1.00 89.38 66 VAL A O 1
ATOM 511 N N . SER A 1 67 ? 22.371 4.352 -45.988 1.00 85.88 67 SER A N 1
ATOM 512 C CA . SER A 1 67 ? 21.950 5.167 -44.839 1.00 85.88 67 SER A CA 1
ATOM 513 C C . SER A 1 67 ? 20.522 5.698 -44.997 1.00 85.88 67 SER A C 1
ATOM 515 O O . SER A 1 67 ? 19.744 5.587 -44.050 1.00 85.88 67 SER A O 1
ATOM 517 N N . MET A 1 68 ? 20.114 6.144 -46.193 1.00 83.62 68 MET A N 1
ATOM 518 C CA . MET A 1 68 ? 18.718 6.499 -46.495 1.00 83.62 68 MET A CA 1
ATOM 519 C C . MET A 1 68 ? 17.758 5.316 -46.320 1.00 83.62 68 MET A C 1
ATOM 521 O O . MET A 1 68 ? 16.702 5.468 -45.704 1.00 83.62 68 MET A O 1
ATOM 525 N N . SER A 1 69 ? 18.129 4.126 -46.799 1.00 82.81 69 SER A N 1
ATOM 526 C CA . SER A 1 69 ? 17.294 2.921 -46.685 1.00 82.81 69 SER A CA 1
ATOM 527 C C . SER A 1 69 ? 17.153 2.461 -45.230 1.00 82.81 69 SER A C 1
ATOM 529 O O . SER A 1 69 ? 16.045 2.202 -44.757 1.00 82.81 69 SER A O 1
ATOM 531 N N . ALA A 1 70 ? 18.254 2.443 -44.473 1.00 81.38 70 ALA A N 1
ATOM 532 C CA . ALA A 1 70 ? 18.246 2.158 -43.041 1.00 81.38 70 ALA A CA 1
ATOM 533 C C . ALA A 1 70 ? 17.440 3.213 -42.259 1.00 81.38 70 ALA A C 1
ATOM 535 O O . ALA A 1 70 ? 16.655 2.865 -41.377 1.00 81.38 70 ALA A O 1
ATOM 536 N N . ARG A 1 71 ? 17.560 4.497 -42.619 1.00 76.88 71 ARG A N 1
ATOM 537 C CA . ARG A 1 71 ? 16.785 5.601 -42.035 1.00 76.88 71 ARG A CA 1
ATOM 538 C C . ARG A 1 71 ? 15.286 5.473 -42.312 1.00 76.88 71 ARG A C 1
ATOM 540 O O . ARG A 1 71 ? 14.496 5.750 -41.412 1.00 76.88 71 ARG A O 1
ATOM 547 N N . ALA A 1 72 ? 14.889 5.030 -43.505 1.00 73.56 72 ALA A N 1
ATOM 548 C CA . ALA A 1 72 ? 13.491 4.761 -43.843 1.00 73.56 72 ALA A CA 1
ATOM 549 C C . ALA A 1 72 ? 12.923 3.593 -43.015 1.00 73.56 72 ALA A C 1
ATOM 551 O O . ALA A 1 72 ? 11.867 3.735 -42.398 1.00 73.56 72 ALA A O 1
ATOM 552 N N . LEU A 1 73 ? 13.663 2.482 -42.909 1.00 71.81 73 LEU A N 1
ATOM 553 C CA . LEU A 1 73 ? 13.289 1.315 -42.093 1.00 71.81 73 LEU A CA 1
ATOM 554 C C . LEU A 1 73 ? 13.196 1.642 -40.589 1.00 71.81 73 LEU A C 1
ATOM 556 O O . LEU A 1 73 ? 12.320 1.134 -39.890 1.00 71.81 73 LEU A O 1
ATOM 560 N N . VAL A 1 74 ? 14.059 2.529 -40.087 1.00 67.94 74 VAL A N 1
ATOM 561 C CA . VAL A 1 74 ? 14.066 3.022 -38.693 1.00 67.94 74 VAL A CA 1
ATOM 562 C C . VAL A 1 74 ? 13.132 4.241 -38.501 1.00 67.94 74 VAL A C 1
ATOM 564 O O . VAL A 1 74 ? 12.999 4.776 -37.396 1.00 67.94 74 VAL A O 1
ATOM 567 N N . GLY A 1 75 ? 12.417 4.668 -39.550 1.00 51.47 75 GLY A N 1
ATOM 568 C CA . GLY A 1 75 ? 11.691 5.943 -39.633 1.00 51.47 75 GLY A CA 1
ATOM 569 C C . GLY A 1 75 ? 10.580 6.172 -38.599 1.00 51.47 75 GLY A C 1
ATOM 570 O O . GLY A 1 75 ? 10.144 7.305 -38.410 1.00 51.47 75 GLY A O 1
ATOM 571 N N . ALA A 1 76 ? 10.151 5.134 -37.875 1.00 47.12 76 ALA A N 1
ATOM 572 C CA . ALA A 1 76 ? 9.200 5.254 -36.770 1.00 47.12 76 ALA A CA 1
ATOM 573 C C . ALA A 1 76 ? 9.807 5.822 -35.466 1.00 47.12 76 ALA A C 1
ATOM 575 O O . ALA A 1 76 ? 9.049 6.211 -34.575 1.00 47.12 76 ALA A O 1
ATOM 576 N N . SER A 1 77 ? 11.136 5.854 -35.320 1.00 48.41 77 SER A N 1
ATOM 577 C CA . SER A 1 77 ? 11.803 6.225 -34.057 1.00 48.41 77 SER A CA 1
ATOM 578 C C . SER A 1 77 ? 12.217 7.698 -33.982 1.00 48.41 77 SER A C 1
ATOM 580 O O . SER A 1 77 ? 12.089 8.322 -32.930 1.00 48.41 77 SER A O 1
ATOM 582 N N . PHE A 1 78 ? 12.703 8.274 -35.084 1.00 50.25 78 PHE A N 1
ATOM 583 C CA . PHE A 1 78 ? 13.321 9.601 -35.064 1.00 50.25 78 PHE A CA 1
ATOM 584 C C . PHE A 1 78 ? 12.318 10.745 -34.873 1.00 50.25 78 PHE A C 1
ATOM 586 O O . PHE A 1 78 ? 11.313 10.848 -35.572 1.00 50.25 78 PHE A O 1
ATOM 593 N N . GLY A 1 79 ? 12.651 11.675 -33.974 1.00 47.06 79 GLY A N 1
ATOM 594 C CA . GLY A 1 79 ? 11.985 12.982 -33.881 1.00 47.06 79 GLY A CA 1
ATOM 595 C C . GLY A 1 79 ? 10.641 13.012 -33.142 1.00 47.06 79 GLY A C 1
ATOM 596 O O . GLY A 1 79 ? 10.006 14.065 -33.105 1.00 47.06 79 GLY A O 1
ATOM 597 N N . ARG A 1 80 ? 10.217 11.908 -32.510 1.00 41.91 80 ARG A N 1
ATOM 598 C CA . ARG A 1 80 ? 8.994 11.866 -31.680 1.00 41.91 80 ARG A CA 1
ATOM 599 C C . ARG A 1 80 ? 9.106 12.642 -30.358 1.00 41.91 80 ARG A C 1
ATOM 601 O O . ARG A 1 80 ? 8.084 13.028 -29.797 1.00 41.91 80 ARG A O 1
ATOM 608 N N . TRP A 1 81 ? 10.323 12.915 -29.882 1.00 41.44 81 TRP A N 1
ATOM 609 C CA . TRP A 1 81 ? 10.582 13.581 -28.601 1.00 41.44 81 TRP A CA 1
ATOM 610 C C . TRP A 1 81 ? 11.190 14.984 -28.776 1.00 41.44 81 TRP A C 1
ATOM 612 O O . TRP A 1 81 ? 12.054 15.208 -29.624 1.00 41.44 81 TRP A O 1
ATOM 622 N N . ARG A 1 82 ? 10.751 15.949 -27.949 1.00 39.03 82 ARG A N 1
ATOM 623 C CA . ARG A 1 82 ? 11.220 17.356 -27.998 1.00 39.03 82 ARG A CA 1
ATOM 624 C C . ARG A 1 82 ? 12.657 17.554 -27.505 1.00 39.03 82 ARG A C 1
ATOM 626 O O . ARG A 1 82 ? 13.301 18.518 -27.904 1.00 39.03 82 ARG A O 1
ATOM 633 N N . VAL A 1 83 ? 13.141 16.656 -26.652 1.00 46.16 83 VAL A N 1
ATOM 634 C CA . VAL A 1 83 ? 14.537 16.560 -26.202 1.00 46.16 83 VAL A CA 1
ATOM 635 C C . VAL A 1 83 ? 15.106 15.277 -26.806 1.00 46.16 83 VAL A C 1
ATOM 637 O O . VAL A 1 83 ? 14.363 14.308 -26.949 1.00 46.16 83 VAL A O 1
ATOM 640 N N . GLY A 1 84 ? 16.383 15.269 -27.202 1.00 53.47 84 GLY A N 1
ATOM 641 C CA . GLY A 1 84 ? 17.015 14.082 -27.790 1.00 53.47 84 GLY A CA 1
ATOM 642 C C . GLY A 1 84 ? 16.921 12.879 -26.856 1.00 53.47 84 GLY A C 1
ATOM 643 O O . GLY A 1 84 ? 17.377 12.964 -25.714 1.00 53.47 84 GLY A O 1
ATOM 644 N N . SER A 1 85 ? 16.318 11.783 -27.320 1.00 56.53 85 SER A N 1
ATOM 645 C CA . SER A 1 85 ? 16.274 10.550 -26.538 1.00 56.53 85 SER A CA 1
ATOM 646 C C . SER A 1 85 ? 17.560 9.751 -26.748 1.00 56.53 85 SER A C 1
ATOM 648 O O . SER A 1 85 ? 18.234 9.865 -27.772 1.00 56.53 85 SER A O 1
ATOM 650 N N . PHE A 1 86 ? 17.904 8.891 -25.787 1.00 59.81 86 PHE A N 1
ATOM 651 C CA . PHE A 1 86 ? 18.973 7.904 -25.982 1.00 59.81 86 PHE A CA 1
ATOM 652 C C . PHE A 1 86 ? 18.666 6.974 -27.176 1.00 59.81 86 PHE A C 1
ATOM 654 O O . PHE A 1 86 ? 19.570 6.490 -27.849 1.00 59.81 86 PHE A O 1
ATOM 661 N N . GLU A 1 87 ? 17.379 6.794 -27.485 1.00 57.72 87 GLU A N 1
ATOM 662 C CA . GLU A 1 87 ? 16.866 6.029 -28.622 1.00 57.72 87 GLU A CA 1
ATOM 663 C C . GLU A 1 87 ? 17.270 6.667 -29.962 1.00 57.72 87 GLU A C 1
ATOM 665 O O . GLU A 1 87 ? 17.689 5.937 -30.854 1.00 57.72 87 GLU A O 1
ATOM 670 N N . ASP A 1 88 ? 17.222 8.005 -30.097 1.00 66.25 88 ASP A N 1
ATOM 671 C CA . ASP A 1 88 ? 17.719 8.716 -31.290 1.00 66.25 88 ASP A CA 1
ATOM 672 C C . ASP A 1 88 ? 19.218 8.429 -31.525 1.00 66.25 88 ASP A C 1
ATOM 674 O O . ASP A 1 88 ? 19.644 8.227 -32.662 1.00 66.25 88 ASP A O 1
ATOM 678 N N . VAL A 1 89 ? 20.021 8.388 -30.453 1.00 75.75 89 VAL A N 1
ATOM 679 C CA . VAL A 1 89 ? 21.477 8.150 -30.522 1.00 75.75 89 VAL A CA 1
ATOM 680 C C . VAL A 1 89 ? 21.786 6.693 -30.875 1.00 75.75 89 VAL A C 1
ATOM 682 O O . VAL A 1 89 ? 22.631 6.434 -31.730 1.00 75.75 89 VAL A O 1
ATOM 685 N N . VAL A 1 90 ? 21.074 5.737 -30.269 1.00 73.25 90 VAL A N 1
ATOM 686 C CA . VAL A 1 90 ? 21.200 4.303 -30.584 1.00 73.25 90 VAL A CA 1
ATOM 687 C C . VAL A 1 90 ? 20.734 4.008 -32.013 1.00 73.25 90 VAL A C 1
ATOM 689 O O . VAL A 1 90 ? 21.404 3.267 -32.729 1.00 73.25 90 VAL A O 1
ATOM 692 N N . ALA A 1 91 ? 19.634 4.619 -32.460 1.00 73.62 91 ALA A N 1
ATOM 693 C CA . ALA A 1 91 ? 19.144 4.502 -33.831 1.00 73.62 91 ALA A CA 1
ATOM 694 C C . ALA A 1 91 ? 20.148 5.065 -34.849 1.00 73.62 91 ALA A C 1
ATOM 696 O O . ALA A 1 91 ? 20.392 4.443 -35.882 1.00 73.62 91 ALA A O 1
ATOM 697 N N . LEU A 1 92 ? 20.776 6.206 -34.544 1.00 82.00 92 LEU A N 1
ATOM 698 C CA . LEU A 1 92 ? 21.801 6.798 -35.403 1.00 82.00 92 LEU A CA 1
ATOM 699 C C . LEU A 1 92 ? 23.067 5.932 -35.457 1.00 82.00 92 LEU A C 1
ATOM 701 O O . LEU A 1 92 ? 23.597 5.686 -36.539 1.00 82.00 92 LEU A O 1
ATOM 705 N N . GLY A 1 93 ? 23.510 5.410 -34.310 1.00 83.19 93 GLY A N 1
ATOM 706 C CA . GLY A 1 93 ? 24.630 4.471 -34.233 1.00 83.19 93 GLY A CA 1
ATOM 707 C C . GLY A 1 93 ? 24.370 3.186 -35.022 1.00 83.19 93 GLY A C 1
ATOM 708 O O . GLY A 1 93 ? 25.264 2.704 -35.711 1.00 83.19 93 GLY A O 1
ATOM 709 N N . ALA A 1 94 ? 23.137 2.671 -34.999 1.00 82.44 94 ALA A N 1
ATOM 710 C CA . ALA A 1 94 ? 22.737 1.516 -35.800 1.00 82.44 94 ALA A CA 1
ATOM 711 C C . ALA A 1 94 ? 22.763 1.807 -37.312 1.00 82.44 94 ALA A C 1
ATOM 713 O O . ALA A 1 94 ? 23.274 0.984 -38.068 1.00 82.44 94 ALA A O 1
ATOM 714 N N . ILE A 1 95 ? 22.280 2.975 -37.760 1.00 85.69 95 ILE A N 1
ATOM 715 C CA . ILE A 1 95 ? 22.345 3.384 -39.177 1.00 85.69 95 ILE A CA 1
ATOM 716 C C . ILE A 1 95 ? 23.800 3.496 -39.643 1.00 85.69 95 ILE A C 1
ATOM 718 O O . ILE A 1 95 ? 24.152 2.948 -40.688 1.00 85.69 95 ILE A O 1
ATOM 722 N N . VAL A 1 96 ? 24.664 4.152 -38.862 1.00 88.75 96 VAL A N 1
ATOM 723 C CA . VAL A 1 96 ? 26.087 4.297 -39.206 1.00 88.75 96 VAL A CA 1
ATOM 724 C C . VAL A 1 96 ? 26.805 2.947 -39.207 1.00 88.75 96 VAL A C 1
ATOM 726 O O . VAL A 1 96 ? 27.574 2.680 -40.126 1.00 88.75 96 VAL A O 1
ATOM 729 N N . LEU A 1 97 ? 26.513 2.062 -38.248 1.00 86.44 97 LEU A N 1
ATOM 730 C CA . LEU A 1 97 ? 27.078 0.711 -38.203 1.00 86.44 97 LEU A CA 1
ATOM 731 C C . LEU A 1 97 ? 26.654 -0.132 -39.415 1.00 86.44 97 LEU A C 1
ATOM 733 O O . LEU A 1 97 ? 27.507 -0.743 -40.051 1.00 86.44 97 LEU A O 1
ATOM 737 N N . VAL A 1 98 ? 25.363 -0.139 -39.768 1.00 88.56 98 VAL A N 1
ATOM 738 C CA . VAL A 1 98 ? 24.857 -0.843 -40.963 1.00 88.56 98 VAL A CA 1
ATOM 739 C C . VAL A 1 98 ? 25.502 -0.291 -42.234 1.00 88.56 98 VAL A C 1
ATOM 741 O O . VAL A 1 98 ? 25.908 -1.068 -43.094 1.00 88.56 98 VAL A O 1
ATOM 744 N N . THR A 1 99 ? 25.664 1.031 -42.331 1.00 88.25 99 THR A N 1
ATOM 745 C CA . THR A 1 99 ? 26.287 1.679 -43.494 1.00 88.25 99 THR A CA 1
ATOM 746 C C . THR A 1 99 ? 27.779 1.350 -43.593 1.00 88.25 99 THR A C 1
ATOM 748 O O . THR A 1 99 ? 28.238 0.945 -44.655 1.00 88.25 99 THR A O 1
ATOM 751 N N . GLY A 1 100 ? 28.533 1.422 -42.490 1.00 86.69 100 GLY A N 1
ATOM 752 C CA . GLY A 1 100 ? 29.951 1.046 -42.458 1.00 86.69 100 GLY A CA 1
ATOM 753 C C . GLY A 1 100 ? 30.190 -0.433 -42.781 1.00 86.69 100 GLY A C 1
ATOM 754 O O . GLY A 1 100 ? 31.102 -0.764 -43.540 1.00 86.69 100 GLY A O 1
ATOM 755 N N . VAL A 1 101 ? 29.340 -1.330 -42.269 1.00 87.38 101 VAL A N 1
ATOM 756 C CA . VAL A 1 101 ? 29.382 -2.763 -42.609 1.00 87.38 101 VAL A CA 1
ATOM 757 C C . VAL A 1 101 ? 29.051 -2.992 -44.085 1.00 87.38 101 VAL A C 1
ATOM 759 O O . VAL A 1 101 ? 29.754 -3.756 -44.738 1.00 87.38 101 VAL A O 1
ATOM 762 N N . ALA A 1 102 ? 28.042 -2.314 -44.639 1.00 87.19 102 ALA A N 1
ATOM 763 C CA . ALA A 1 102 ? 27.708 -2.420 -46.060 1.00 87.19 102 ALA A CA 1
ATOM 764 C C . ALA A 1 102 ? 28.846 -1.926 -46.967 1.00 87.19 102 ALA A C 1
ATOM 766 O O . ALA A 1 102 ? 29.169 -2.599 -47.940 1.00 87.19 102 ALA A O 1
ATOM 767 N N . LEU A 1 103 ? 29.505 -0.816 -46.616 1.00 86.25 103 LEU A N 1
ATOM 768 C CA . LEU A 1 103 ? 30.698 -0.322 -47.316 1.00 86.25 103 LEU A CA 1
ATOM 769 C C . LEU A 1 103 ? 31.860 -1.319 -47.244 1.00 86.25 103 LEU A C 1
ATOM 771 O O . LEU A 1 103 ? 32.504 -1.589 -48.251 1.00 86.25 103 LEU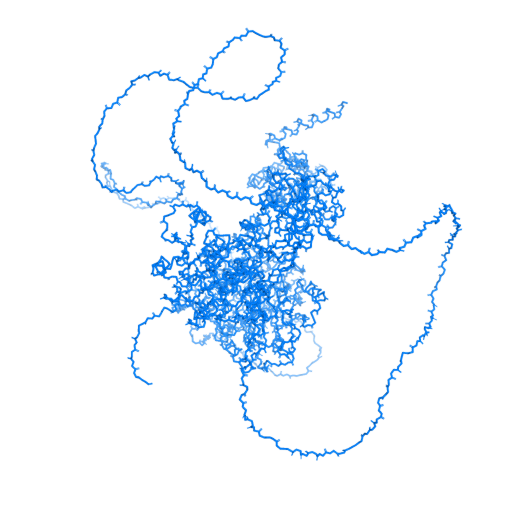 A O 1
ATOM 775 N N . THR A 1 104 ? 32.085 -1.917 -46.071 1.00 82.62 104 THR A N 1
ATOM 776 C CA . THR A 1 104 ? 33.140 -2.925 -45.870 1.00 82.62 104 THR A CA 1
ATOM 777 C C . THR A 1 104 ? 32.876 -4.181 -46.705 1.00 82.62 104 THR A C 1
ATOM 779 O O . THR A 1 104 ? 33.796 -4.732 -47.300 1.00 82.62 104 THR A O 1
ATOM 782 N N . LEU A 1 105 ? 31.619 -4.627 -46.785 1.00 83.94 105 LEU A N 1
ATOM 783 C CA . LEU A 1 105 ? 31.218 -5.773 -47.605 1.00 83.94 105 LEU A CA 1
ATOM 784 C C . LEU A 1 105 ? 31.260 -5.463 -49.107 1.00 83.94 105 LEU A C 1
ATOM 786 O O . LEU A 1 105 ? 31.643 -6.335 -49.881 1.00 83.94 105 LEU A O 1
ATOM 790 N N . ALA A 1 106 ? 30.906 -4.241 -49.515 1.00 81.56 106 ALA A N 1
ATOM 791 C CA . ALA A 1 106 ? 31.011 -3.800 -50.903 1.00 81.56 106 ALA A CA 1
ATOM 792 C C . ALA A 1 106 ? 32.474 -3.757 -51.366 1.00 81.56 106 ALA A C 1
ATOM 794 O O . ALA A 1 106 ? 32.781 -4.285 -52.430 1.00 81.56 106 ALA A O 1
ATOM 795 N N . GLU A 1 107 ? 33.386 -3.224 -50.547 1.00 80.31 107 GLU A N 1
ATOM 796 C CA . GLU A 1 107 ? 34.828 -3.254 -50.827 1.00 80.31 107 GLU A CA 1
ATOM 797 C C . GLU A 1 107 ? 35.362 -4.691 -50.906 1.00 80.31 107 GLU A C 1
ATOM 799 O O . GLU A 1 107 ? 36.033 -5.040 -51.869 1.00 80.31 107 GLU A O 1
ATOM 804 N N . VAL A 1 108 ? 35.020 -5.563 -49.949 1.00 80.06 108 VAL A N 1
ATOM 805 C CA . VAL A 1 108 ? 35.461 -6.975 -49.961 1.00 80.06 108 VAL A CA 1
ATOM 806 C C . VAL A 1 108 ? 34.917 -7.757 -51.171 1.00 80.06 108 VAL A C 1
ATOM 808 O O . VAL A 1 108 ? 35.510 -8.763 -51.557 1.00 80.06 108 VAL A O 1
ATOM 811 N N . ALA A 1 109 ? 33.819 -7.306 -51.786 1.00 78.44 109 ALA A N 1
ATOM 812 C CA . ALA A 1 109 ? 33.248 -7.905 -52.993 1.00 78.44 109 ALA A CA 1
ATOM 813 C C . ALA A 1 109 ? 33.761 -7.287 -54.310 1.00 78.44 109 ALA A C 1
ATOM 815 O O . ALA A 1 109 ? 33.809 -7.994 -55.315 1.00 78.44 109 ALA A O 1
ATOM 816 N N . ALA A 1 110 ? 34.114 -5.997 -54.324 1.00 75.81 110 ALA A N 1
ATOM 817 C CA . ALA A 1 110 ? 34.533 -5.267 -55.526 1.00 75.81 110 ALA A CA 1
ATOM 818 C C . ALA A 1 110 ? 36.060 -5.140 -55.669 1.00 75.81 110 ALA A C 1
ATOM 820 O O . ALA A 1 110 ? 36.574 -5.219 -56.779 1.00 75.81 110 ALA A O 1
ATOM 821 N N . GLY A 1 111 ? 36.784 -4.940 -54.563 1.00 68.12 111 GLY A N 1
ATOM 822 C CA . GLY A 1 111 ? 38.239 -4.745 -54.528 1.00 68.12 111 GLY A CA 1
ATOM 823 C C . GLY A 1 111 ? 38.743 -3.409 -55.094 1.00 68.12 111 GLY A C 1
ATOM 824 O O . GLY A 1 111 ? 39.948 -3.262 -55.285 1.00 68.12 111 GLY A O 1
ATOM 825 N N . THR A 1 112 ? 37.844 -2.468 -55.407 1.00 66.94 112 THR A N 1
ATOM 826 C CA . THR A 1 112 ? 38.149 -1.231 -56.154 1.00 66.94 112 THR A CA 1
ATOM 827 C C . THR A 1 112 ? 37.327 -0.014 -55.697 1.00 66.94 112 THR A C 1
ATOM 829 O O . THR A 1 112 ? 37.057 0.870 -56.506 1.00 66.94 112 THR A O 1
ATOM 832 N N . LEU A 1 113 ? 36.829 0.029 -54.454 1.00 64.44 113 LEU A N 1
ATOM 833 C CA . LEU A 1 113 ? 36.007 1.150 -53.972 1.00 64.44 113 LEU A CA 1
ATOM 834 C C . LEU A 1 113 ? 36.763 2.033 -52.978 1.00 64.44 113 LEU A C 1
ATOM 836 O O . LEU A 1 113 ? 36.798 3.247 -53.152 1.00 64.44 113 LEU A O 1
ATOM 840 N N . LEU A 1 114 ? 37.334 1.455 -51.920 1.00 71.31 114 LEU A N 1
ATOM 841 C CA . LEU A 1 114 ? 38.110 2.184 -50.909 1.00 71.31 114 LEU A CA 1
ATOM 842 C C . LEU A 1 114 ? 38.755 1.207 -49.922 1.00 71.31 114 LEU A C 1
ATOM 844 O O . LEU A 1 114 ? 38.010 0.456 -49.287 1.00 71.31 114 LEU A O 1
ATOM 848 N N . PRO A 1 115 ? 40.079 1.280 -49.663 1.00 75.56 115 PRO A N 1
ATOM 849 C CA . PRO A 1 115 ? 40.740 0.343 -48.761 1.00 75.56 115 PRO A CA 1
ATOM 850 C C . PRO A 1 115 ? 40.024 0.255 -47.411 1.00 75.56 115 PRO A C 1
ATOM 852 O O . PRO A 1 115 ? 39.788 1.279 -46.772 1.00 75.56 115 PRO A O 1
ATOM 855 N N . VAL A 1 116 ? 39.734 -0.963 -46.941 1.00 76.00 116 VAL A N 1
ATOM 856 C CA . VAL A 1 116 ? 38.870 -1.249 -45.770 1.00 76.00 116 VAL A CA 1
ATOM 857 C C . VAL A 1 116 ? 39.149 -0.370 -44.533 1.00 76.00 116 VAL A C 1
ATOM 859 O O . VAL A 1 116 ? 38.221 0.017 -43.822 1.00 76.00 116 VAL A O 1
ATOM 862 N N . GLY A 1 117 ? 40.411 0.004 -44.288 1.00 77.44 117 GLY A N 1
ATOM 863 C CA . GLY A 1 117 ? 40.787 0.933 -43.214 1.00 77.44 117 GLY A CA 1
ATOM 864 C C . GLY A 1 117 ? 40.147 2.328 -43.324 1.00 77.44 117 GLY A C 1
ATOM 865 O O . GLY A 1 117 ? 39.719 2.876 -42.313 1.00 77.44 117 GLY A O 1
ATOM 866 N N . ALA A 1 118 ? 40.003 2.876 -44.533 1.00 80.56 118 ALA A N 1
ATOM 867 C CA . ALA A 1 118 ? 39.345 4.160 -44.771 1.00 80.56 118 ALA A CA 1
ATOM 868 C C . ALA A 1 118 ? 37.846 4.106 -44.434 1.00 80.56 118 ALA A C 1
ATOM 870 O O . ALA A 1 118 ? 37.336 5.002 -43.764 1.00 80.56 118 ALA A O 1
ATOM 871 N N . ALA A 1 119 ? 37.148 3.027 -44.811 1.00 78.62 119 ALA A N 1
ATOM 872 C CA . ALA A 1 119 ? 35.745 2.814 -44.441 1.00 78.62 119 ALA A CA 1
ATOM 873 C C . ALA A 1 119 ? 35.569 2.662 -42.914 1.00 78.62 119 ALA A C 1
ATOM 875 O O . ALA A 1 119 ? 34.633 3.221 -42.331 1.00 78.62 119 ALA A O 1
ATOM 876 N N . ALA A 1 120 ? 36.503 1.970 -42.251 1.00 79.31 120 ALA A N 1
ATOM 877 C CA . ALA A 1 120 ? 36.523 1.819 -40.797 1.00 79.31 120 ALA A CA 1
ATOM 878 C C . ALA A 1 120 ? 36.778 3.145 -40.048 1.00 79.31 120 ALA A C 1
ATOM 880 O O . ALA A 1 120 ? 36.206 3.352 -38.978 1.00 79.31 120 ALA A O 1
ATOM 881 N N . VAL A 1 121 ? 37.585 4.055 -40.610 1.00 84.75 121 VAL A N 1
ATOM 882 C CA . VAL A 1 121 ? 37.828 5.411 -40.071 1.00 84.75 121 VAL A CA 1
ATOM 883 C C . VAL A 1 121 ? 36.678 6.375 -40.395 1.00 84.75 121 VAL A C 1
ATOM 885 O O . VAL A 1 121 ? 36.313 7.201 -39.558 1.00 84.75 121 VAL A O 1
ATOM 888 N N . ALA A 1 122 ? 36.046 6.250 -41.563 1.00 86.38 122 ALA A N 1
ATOM 889 C CA . ALA A 1 122 ? 34.928 7.101 -41.969 1.00 86.38 122 ALA A CA 1
ATOM 890 C C . ALA A 1 122 ? 33.689 6.926 -41.073 1.00 86.38 122 ALA A C 1
ATOM 892 O O . ALA A 1 122 ? 33.032 7.908 -40.731 1.00 86.38 122 ALA A O 1
ATOM 893 N N . ALA A 1 123 ? 33.372 5.700 -40.641 1.00 85.31 123 ALA A N 1
ATOM 894 C CA . ALA A 1 123 ? 32.190 5.424 -39.819 1.00 85.31 123 ALA A CA 1
ATOM 895 C C . ALA A 1 123 ? 32.115 6.239 -38.497 1.00 85.31 123 ALA A C 1
ATOM 897 O O . ALA A 1 123 ? 31.097 6.904 -38.278 1.00 85.31 123 ALA A O 1
ATOM 898 N N . PRO A 1 124 ? 33.136 6.273 -37.612 1.00 85.94 124 PRO A N 1
ATOM 899 C CA . PRO A 1 124 ? 33.090 7.108 -36.407 1.00 85.94 124 PRO A CA 1
ATOM 900 C C . PRO A 1 124 ? 33.061 8.615 -36.714 1.00 85.94 124 PRO A C 1
ATOM 902 O O . PRO A 1 124 ? 32.390 9.356 -35.994 1.00 85.94 124 PRO A O 1
ATOM 905 N N . ILE A 1 125 ? 33.707 9.074 -37.795 1.00 88.50 125 ILE A N 1
ATOM 906 C CA . ILE A 1 125 ? 33.642 10.480 -38.238 1.00 88.50 125 ILE A CA 1
ATOM 907 C C . ILE A 1 125 ? 32.205 10.837 -38.651 1.00 88.50 125 ILE A C 1
ATOM 909 O O . ILE A 1 125 ? 31.648 11.823 -38.162 1.00 88.50 125 ILE A O 1
ATOM 913 N N . ALA A 1 126 ? 31.565 9.998 -39.473 1.00 87.69 126 ALA A N 1
ATOM 914 C CA . ALA A 1 126 ? 30.169 10.157 -39.873 1.00 87.69 126 ALA A CA 1
ATOM 915 C C . ALA A 1 126 ? 29.227 10.173 -38.658 1.00 87.69 126 ALA A C 1
ATOM 917 O O . ALA A 1 126 ? 28.345 11.026 -38.585 1.00 87.69 126 ALA A O 1
ATOM 918 N N . PHE A 1 127 ? 29.435 9.298 -37.664 1.00 88.00 127 PHE A N 1
ATOM 919 C CA . PHE A 1 127 ? 28.635 9.297 -36.433 1.00 88.00 127 PHE A CA 1
ATOM 920 C C . PHE A 1 127 ? 28.726 10.625 -35.668 1.00 88.00 127 PHE A C 1
ATOM 922 O O . PHE A 1 127 ? 27.692 11.176 -35.286 1.00 88.00 127 PHE A O 1
ATOM 929 N N . VAL A 1 128 ? 29.934 11.168 -35.474 1.00 87.25 128 VAL A N 1
ATOM 930 C CA . VAL A 1 128 ? 30.133 12.451 -34.776 1.00 87.25 128 VAL A CA 1
ATOM 931 C C . VAL A 1 128 ? 29.494 13.609 -35.548 1.00 87.25 128 VAL A C 1
ATOM 933 O O . VAL A 1 128 ? 28.785 14.420 -34.950 1.00 87.25 128 VAL A O 1
ATOM 936 N N . LEU A 1 129 ? 29.680 13.666 -36.870 1.00 87.56 129 LEU A N 1
ATOM 937 C CA . LEU A 1 129 ? 29.112 14.717 -37.720 1.00 87.56 129 LEU A CA 1
ATOM 938 C C . LEU A 1 129 ? 27.576 14.650 -37.790 1.00 87.56 129 LEU A C 1
ATOM 940 O O . LEU A 1 129 ? 26.914 15.677 -37.636 1.00 87.56 129 LEU A O 1
ATOM 944 N N . LEU A 1 130 ? 26.993 13.456 -37.945 1.00 83.88 130 LEU A N 1
ATOM 945 C CA . LEU A 1 130 ? 25.539 13.259 -37.938 1.00 83.88 130 LEU A CA 1
ATOM 946 C C . LEU A 1 130 ? 24.925 13.593 -36.570 1.00 83.88 130 LEU A C 1
ATOM 948 O O . LEU A 1 130 ? 23.874 14.232 -36.507 1.00 83.88 130 LEU A O 1
ATOM 952 N N . LEU A 1 131 ? 25.578 13.205 -35.467 1.00 82.00 131 LEU A N 1
ATOM 953 C CA . LEU A 1 131 ? 25.114 13.507 -34.110 1.00 82.00 131 LEU A CA 1
ATOM 954 C C . LEU A 1 131 ? 25.198 15.013 -33.814 1.00 82.00 131 LEU A C 1
ATOM 956 O O . LEU A 1 131 ? 24.249 15.590 -33.281 1.00 82.00 131 LEU A O 1
ATOM 960 N N . GLY A 1 132 ? 26.294 15.664 -34.215 1.00 79.44 132 GLY A N 1
ATOM 961 C CA . GLY A 1 132 ? 26.457 17.116 -34.138 1.00 79.44 132 GLY A CA 1
ATOM 962 C C . GLY A 1 132 ? 25.392 17.856 -34.950 1.00 79.44 132 GLY A C 1
ATOM 963 O O . GLY A 1 132 ? 24.700 18.721 -34.411 1.00 79.44 132 GLY A O 1
ATOM 964 N N . GLY A 1 133 ? 25.185 17.456 -36.208 1.00 74.25 133 GLY A N 1
ATOM 965 C CA . GLY A 1 133 ? 24.140 17.994 -37.080 1.00 74.25 133 GLY A CA 1
ATOM 966 C C . GLY A 1 133 ? 22.733 17.823 -36.501 1.00 74.25 133 GLY A C 1
ATOM 967 O O . GLY A 1 133 ? 21.951 18.773 -36.500 1.00 74.25 133 GLY A O 1
ATOM 968 N N . LEU A 1 134 ? 22.422 16.657 -35.924 1.00 71.94 134 LEU A N 1
ATOM 969 C CA . LEU A 1 134 ? 21.139 16.392 -35.265 1.00 71.94 134 LEU A CA 1
ATOM 970 C C . LEU A 1 134 ? 20.925 17.285 -34.031 1.00 71.94 134 LEU A C 1
ATOM 972 O O . LEU A 1 134 ? 19.824 17.806 -33.833 1.00 71.94 134 LEU A O 1
ATOM 976 N N . CYS A 1 135 ? 21.965 17.492 -33.221 1.00 66.69 135 CYS A N 1
ATOM 977 C CA . CYS A 1 135 ? 21.929 18.384 -32.062 1.00 66.69 135 CYS A CA 1
ATOM 978 C C . CYS A 1 135 ? 21.743 19.853 -32.473 1.00 66.69 135 CYS A C 1
ATOM 980 O O . CYS A 1 135 ? 20.837 20.514 -31.962 1.00 66.69 135 CYS A O 1
ATOM 982 N N . VAL A 1 136 ? 22.529 20.354 -33.433 1.00 68.12 136 VAL A N 1
ATOM 983 C CA . VAL A 1 136 ? 22.418 21.732 -33.946 1.00 68.12 136 VAL A CA 1
ATOM 984 C C . VAL A 1 136 ? 21.051 21.966 -34.590 1.00 68.12 136 VAL A C 1
ATOM 986 O O . VAL A 1 136 ? 20.367 22.931 -34.243 1.00 68.12 136 VAL A O 1
ATOM 989 N N . ALA A 1 137 ? 20.587 21.054 -35.450 1.00 63.97 137 ALA A N 1
ATOM 990 C CA . ALA A 1 137 ? 19.267 21.151 -36.067 1.00 63.97 137 ALA A CA 1
ATOM 991 C C . ALA A 1 137 ? 18.151 21.216 -35.012 1.00 63.97 137 ALA A C 1
ATOM 993 O O . ALA A 1 137 ? 17.245 22.039 -35.133 1.00 63.97 137 ALA A O 1
ATOM 994 N N . ARG A 1 138 ? 18.219 20.416 -33.937 1.00 64.94 138 ARG A N 1
ATOM 995 C CA . ARG A 1 138 ? 17.222 20.464 -32.852 1.00 64.94 138 ARG A CA 1
ATOM 996 C C . ARG A 1 138 ? 17.296 21.755 -32.035 1.00 64.94 138 ARG A C 1
ATOM 998 O O . ARG A 1 138 ? 16.240 22.325 -31.768 1.00 64.94 138 ARG A O 1
ATOM 1005 N N . LEU A 1 139 ? 18.491 22.251 -31.705 1.00 59.31 139 LEU A N 1
ATOM 1006 C CA . LEU A 1 139 ? 18.678 23.525 -30.993 1.00 59.31 139 LEU A CA 1
ATOM 1007 C C . LEU A 1 139 ? 18.094 24.720 -31.766 1.00 59.31 139 LEU A C 1
ATOM 1009 O O . LEU A 1 139 ? 17.486 25.603 -31.161 1.00 59.31 139 LEU A O 1
ATOM 1013 N N . VAL A 1 140 ? 18.238 24.735 -33.096 1.00 56.41 140 VAL A N 1
ATOM 1014 C CA . VAL A 1 140 ? 17.764 25.837 -33.950 1.00 56.41 140 VAL A CA 1
ATOM 1015 C C . VAL A 1 140 ? 16.279 25.687 -34.332 1.00 56.41 140 VAL A C 1
ATOM 1017 O O . VAL A 1 140 ? 15.544 26.673 -34.341 1.00 56.41 140 VAL A O 1
ATOM 1020 N N . VAL A 1 141 ? 15.793 24.470 -34.614 1.00 56.12 141 VAL A N 1
ATOM 1021 C CA . VAL A 1 141 ? 14.394 24.218 -35.033 1.00 56.12 141 VAL A CA 1
ATOM 1022 C C . VAL A 1 141 ? 13.417 24.190 -33.846 1.00 56.12 141 VAL A C 1
ATOM 1024 O O . VAL A 1 141 ? 12.270 24.638 -33.986 1.00 56.12 141 VAL A O 1
ATOM 1027 N N . ASN A 1 142 ? 13.855 23.696 -32.683 1.00 49.56 142 ASN A N 1
ATOM 1028 C CA . ASN A 1 142 ? 13.064 23.566 -31.454 1.00 49.56 142 ASN A CA 1
ATOM 1029 C C . ASN A 1 142 ? 13.746 24.279 -30.262 1.00 49.56 142 ASN A C 1
ATOM 1031 O O . ASN A 1 142 ? 14.129 23.620 -29.292 1.00 49.56 142 ASN A O 1
ATOM 1035 N N . PRO A 1 143 ? 13.876 25.621 -30.284 1.00 49.31 143 PRO A N 1
ATOM 1036 C CA . PRO A 1 143 ? 14.344 26.366 -29.117 1.00 49.31 143 PRO A CA 1
ATOM 1037 C C . PRO A 1 143 ? 13.423 26.105 -27.907 1.00 49.31 143 PRO A C 1
ATOM 1039 O O . PRO A 1 143 ? 12.204 25.998 -28.088 1.00 49.31 143 PRO A O 1
ATOM 1042 N N . PRO A 1 144 ? 13.959 26.028 -26.672 1.00 46.06 144 PRO A N 1
ATOM 1043 C CA . PRO A 1 144 ? 13.206 25.628 -25.484 1.00 46.06 144 PRO A CA 1
ATOM 1044 C C . PRO A 1 144 ? 12.218 26.716 -25.042 1.00 46.06 144 PRO A C 1
ATOM 1046 O O . PRO A 1 144 ? 12.482 27.526 -24.156 1.00 46.06 144 PRO A O 1
ATOM 1049 N N . ARG A 1 145 ? 11.048 26.728 -25.679 1.00 47.75 145 ARG A N 1
ATOM 1050 C CA . ARG A 1 145 ? 9.873 27.498 -25.273 1.00 47.75 145 ARG A CA 1
ATOM 1051 C C . ARG A 1 145 ? 8.672 26.570 -25.265 1.00 47.75 145 ARG A C 1
ATOM 1053 O O . ARG A 1 145 ? 8.154 26.204 -26.321 1.00 47.75 145 ARG A O 1
ATOM 1060 N N . CYS A 1 146 ? 8.217 26.203 -24.071 1.00 49.41 146 CYS A N 1
ATOM 1061 C CA . CYS A 1 146 ? 6.910 25.586 -23.912 1.00 49.41 146 CYS A CA 1
ATOM 1062 C C . CYS A 1 146 ? 5.864 26.530 -24.518 1.00 49.41 146 CYS A C 1
ATOM 1064 O O . CYS A 1 146 ? 5.748 27.681 -24.097 1.00 49.41 146 CYS A O 1
ATOM 1066 N N . ARG A 1 147 ? 5.093 26.048 -25.501 1.00 44.72 147 ARG A N 1
ATOM 1067 C CA . ARG A 1 147 ? 3.810 26.668 -25.839 1.00 44.72 147 ARG A CA 1
ATOM 1068 C C . ARG A 1 147 ? 2.854 26.372 -24.689 1.00 44.72 147 ARG A C 1
ATOM 1070 O O . ARG A 1 147 ? 2.146 25.368 -24.705 1.00 44.72 147 ARG A O 1
ATOM 1077 N N . ALA A 1 148 ? 2.915 27.233 -23.681 1.00 48.38 148 ALA A N 1
ATOM 1078 C CA . ALA A 1 148 ? 1.836 27.433 -22.734 1.00 48.38 148 ALA A CA 1
ATOM 1079 C C . ALA A 1 148 ? 0.520 27.669 -23.497 1.00 48.38 148 ALA A C 1
ATOM 1081 O O . ALA A 1 148 ? 0.538 28.233 -24.599 1.00 48.38 148 ALA A O 1
ATOM 1082 N N . ALA A 1 149 ? -0.611 27.278 -22.907 1.00 53.44 149 ALA A N 1
ATOM 1083 C CA . ALA A 1 149 ? -1.871 27.930 -23.253 1.00 53.44 149 ALA A CA 1
ATOM 1084 C C . ALA A 1 149 ? -1.742 29.435 -22.946 1.00 53.44 149 ALA A C 1
ATOM 1086 O O . ALA A 1 149 ? -0.934 29.816 -22.095 1.00 53.44 149 ALA A O 1
ATOM 1087 N N . GLN A 1 150 ? -2.504 30.291 -23.631 1.00 51.38 150 GLN A N 1
ATOM 1088 C CA . GLN A 1 150 ? -2.366 31.747 -23.460 1.00 51.38 150 GLN A CA 1
ATOM 1089 C C . GLN A 1 150 ? -2.654 32.199 -22.013 1.00 51.38 150 GLN A C 1
ATOM 1091 O O . GLN A 1 150 ? -2.073 33.188 -21.575 1.00 51.38 150 GLN A O 1
ATOM 1096 N N . ASP A 1 151 ? -3.411 31.396 -21.255 1.00 60.34 151 ASP A N 1
ATOM 1097 C CA . ASP A 1 151 ? -3.811 31.636 -19.862 1.00 60.34 151 ASP A CA 1
ATOM 1098 C C . ASP A 1 151 ? -3.168 30.661 -18.842 1.00 60.34 151 ASP A C 1
ATOM 1100 O O . ASP A 1 151 ? -3.696 30.460 -17.745 1.00 60.34 151 ASP A O 1
ATOM 1104 N N . ALA A 1 152 ? -2.061 29.984 -19.186 1.00 69.94 152 ALA A N 1
ATOM 1105 C CA . ALA A 1 152 ? -1.450 28.990 -18.290 1.00 69.94 152 ALA A CA 1
ATOM 1106 C C . ALA A 1 152 ? -0.711 29.633 -17.098 1.00 69.94 152 ALA A C 1
ATOM 1108 O O . ALA A 1 152 ? 0.181 30.469 -17.272 1.00 69.94 152 ALA A O 1
ATOM 1109 N N . ARG A 1 153 ? -1.043 29.180 -15.885 1.00 80.81 153 ARG A N 1
ATOM 1110 C CA . ARG A 1 153 ? -0.551 29.724 -14.608 1.00 80.81 153 ARG A CA 1
ATOM 1111 C C . ARG A 1 153 ? 0.891 29.334 -14.286 1.00 80.81 153 ARG A C 1
ATOM 1113 O O . ARG A 1 153 ? 1.340 28.241 -14.634 1.00 80.81 153 ARG A O 1
ATOM 1120 N N . ARG A 1 154 ? 1.624 30.214 -13.602 1.00 87.06 154 ARG A N 1
ATOM 1121 C CA . ARG A 1 154 ? 3.065 30.079 -13.321 1.00 87.06 154 ARG A CA 1
ATOM 1122 C C . ARG A 1 154 ? 3.290 29.501 -11.924 1.00 87.06 154 ARG A C 1
ATOM 1124 O O . ARG A 1 154 ? 3.044 30.157 -10.914 1.00 87.06 154 ARG A O 1
ATOM 1131 N N . LEU A 1 155 ? 3.769 28.259 -11.887 1.00 90.75 155 LEU A N 1
ATOM 1132 C CA . LEU A 1 155 ? 3.772 27.401 -10.704 1.00 90.75 155 LEU A CA 1
ATOM 1133 C C . LEU A 1 155 ? 5.175 27.247 -10.093 1.00 90.75 155 LEU A C 1
ATOM 1135 O O . LEU A 1 155 ? 6.116 26.845 -10.779 1.00 90.75 155 LEU A O 1
ATOM 1139 N N . ILE A 1 156 ? 5.315 27.483 -8.790 1.00 93.81 156 ILE A N 1
ATOM 1140 C CA . ILE A 1 156 ? 6.464 26.993 -8.010 1.00 93.81 156 ILE A CA 1
ATOM 1141 C C . ILE A 1 156 ? 6.097 25.623 -7.440 1.00 93.81 156 ILE A C 1
ATOM 1143 O O . ILE A 1 156 ? 4.994 25.450 -6.928 1.00 93.81 156 ILE A O 1
ATOM 1147 N N . VAL A 1 157 ? 7.007 24.650 -7.510 1.00 93.44 157 VAL A N 1
ATOM 1148 C CA . VAL A 1 157 ? 6.814 23.322 -6.902 1.00 93.44 157 VAL A CA 1
ATOM 1149 C C . VAL A 1 157 ? 7.678 23.212 -5.648 1.00 93.44 157 VAL A C 1
ATOM 1151 O O . VAL A 1 157 ? 8.901 23.305 -5.725 1.00 93.44 157 VAL A O 1
ATOM 1154 N N . PHE A 1 158 ? 7.054 23.013 -4.490 1.00 93.25 158 PHE A N 1
ATOM 1155 C CA . PHE A 1 158 ? 7.741 22.747 -3.231 1.00 93.25 158 PHE A CA 1
ATOM 1156 C C . PHE A 1 158 ? 7.837 21.239 -2.984 1.00 93.25 158 PHE A C 1
ATOM 1158 O O . PHE A 1 158 ? 6.831 20.534 -3.026 1.00 93.25 158 PHE A O 1
ATOM 1165 N N . GLY A 1 159 ? 9.047 20.750 -2.724 1.00 90.06 159 GLY A N 1
ATOM 1166 C CA . GLY A 1 159 ? 9.402 19.336 -2.705 1.00 90.06 159 GLY A CA 1
ATOM 1167 C C . GLY A 1 159 ? 10.096 18.906 -3.998 1.00 90.06 159 GLY A C 1
ATOM 1168 O O . GLY A 1 159 ? 9.477 18.799 -5.052 1.00 90.06 159 GLY A O 1
ATOM 1169 N N . ALA A 1 160 ? 11.381 18.565 -3.902 1.00 85.69 160 ALA A N 1
ATOM 1170 C CA . ALA A 1 160 ? 12.181 17.955 -4.967 1.00 85.69 160 ALA A CA 1
ATOM 1171 C C . ALA A 1 160 ? 12.277 16.417 -4.817 1.00 85.69 160 ALA A C 1
ATOM 1173 O O . ALA A 1 160 ? 13.205 15.789 -5.329 1.00 85.69 160 ALA A O 1
ATOM 1174 N N . GLY A 1 161 ? 11.334 15.810 -4.086 1.00 78.44 161 GLY A N 1
ATOM 1175 C CA . GLY A 1 161 ? 11.206 14.359 -3.910 1.00 78.44 161 GLY A CA 1
ATOM 1176 C C . GLY A 1 161 ? 10.640 13.635 -5.140 1.00 78.44 161 GLY A C 1
ATOM 1177 O O . GLY A 1 161 ? 10.568 14.194 -6.237 1.00 78.44 161 GLY A O 1
ATOM 1178 N N . SER A 1 162 ? 10.208 12.384 -4.957 1.00 73.12 162 SER A N 1
ATOM 1179 C CA . SER A 1 162 ? 9.609 11.547 -6.010 1.00 73.12 162 SER A CA 1
ATOM 1180 C C . SER A 1 162 ? 8.352 12.185 -6.615 1.00 73.12 162 SER A C 1
ATOM 1182 O O . SER A 1 162 ? 8.322 12.440 -7.818 1.00 73.12 162 SER A O 1
ATOM 1184 N N . ALA A 1 163 ? 7.367 12.524 -5.777 1.00 76.81 163 ALA A N 1
ATOM 1185 C CA . ALA A 1 163 ? 6.115 13.172 -6.174 1.00 76.81 163 ALA A CA 1
ATOM 1186 C C . ALA A 1 163 ? 6.354 14.501 -6.920 1.00 76.81 163 ALA A C 1
ATOM 1188 O O . ALA A 1 163 ? 5.933 14.657 -8.067 1.00 76.81 163 ALA A O 1
ATOM 1189 N N . GLY A 1 164 ? 7.124 15.418 -6.321 1.00 81.38 164 GLY A N 1
ATOM 1190 C CA . GLY A 1 164 ? 7.533 16.683 -6.944 1.00 81.38 164 GLY A CA 1
ATOM 1191 C C . GLY A 1 164 ? 8.277 16.518 -8.273 1.00 81.38 164 GLY A C 1
ATOM 1192 O O . GLY A 1 164 ? 8.028 17.260 -9.226 1.00 81.38 164 GLY A O 1
ATOM 1193 N N . THR A 1 165 ? 9.133 15.499 -8.395 1.00 81.12 165 THR A N 1
ATOM 1194 C CA . THR A 1 165 ? 9.816 15.173 -9.656 1.00 81.12 165 THR A CA 1
ATOM 1195 C C . THR A 1 165 ? 8.854 14.639 -10.716 1.00 81.12 165 THR A C 1
ATOM 1197 O O . THR A 1 165 ? 8.988 14.996 -11.889 1.00 81.12 165 THR A O 1
ATOM 1200 N N . MET A 1 166 ? 7.881 13.815 -10.321 1.00 73.94 166 MET A N 1
ATOM 1201 C CA . MET A 1 166 ? 6.876 13.245 -11.217 1.00 73.94 166 MET A CA 1
ATOM 1202 C C . MET A 1 166 ? 5.951 14.334 -11.775 1.00 73.94 166 MET A C 1
ATOM 1204 O O . MET A 1 166 ? 5.895 14.504 -12.994 1.00 73.94 166 MET A O 1
ATOM 1208 N N . VAL A 1 167 ? 5.325 15.147 -10.913 1.00 80.62 167 VAL A N 1
ATOM 1209 C CA . VAL A 1 167 ? 4.430 16.237 -11.350 1.00 80.62 167 VAL A CA 1
ATOM 1210 C C . VAL A 1 167 ? 5.169 17.278 -12.196 1.00 80.62 167 VAL A C 1
ATOM 1212 O O . VAL A 1 167 ? 4.674 17.678 -13.247 1.00 80.62 167 VAL A O 1
ATOM 1215 N N . THR A 1 168 ? 6.405 17.645 -11.831 1.00 83.50 168 THR A N 1
ATOM 1216 C CA . THR A 1 168 ? 7.214 18.591 -12.623 1.00 83.50 168 THR A CA 1
ATOM 1217 C C . THR A 1 168 ? 7.518 18.046 -14.023 1.00 83.50 168 THR A C 1
ATOM 1219 O O . THR A 1 168 ? 7.433 18.786 -15.002 1.00 83.50 168 THR A O 1
ATOM 1222 N N . ARG A 1 169 ? 7.836 16.749 -14.161 1.00 78.25 169 ARG A N 1
ATOM 1223 C CA . ARG A 1 169 ? 8.046 16.107 -15.476 1.00 78.25 169 ARG A CA 1
ATOM 1224 C C . ARG A 1 169 ? 6.749 15.972 -16.279 1.00 78.25 169 ARG A C 1
ATOM 1226 O O . ARG A 1 169 ? 6.785 16.136 -17.497 1.00 78.25 169 ARG A O 1
ATOM 1233 N N . SER A 1 170 ? 5.624 15.714 -15.617 1.00 76.38 170 SER A N 1
ATOM 1234 C CA . SER A 1 170 ? 4.307 15.617 -16.253 1.00 76.38 170 SER A CA 1
ATOM 1235 C C . SER A 1 170 ? 3.890 16.964 -16.858 1.00 76.38 170 SER A C 1
ATOM 1237 O O . SER A 1 170 ? 3.738 17.078 -18.075 1.00 76.38 170 SER A O 1
ATOM 1239 N N . LEU A 1 171 ? 3.881 18.034 -16.053 1.00 77.69 171 LEU A N 1
ATOM 1240 C CA . LEU A 1 171 ? 3.528 19.391 -16.496 1.00 77.69 171 LEU A CA 1
ATOM 1241 C C . LEU A 1 171 ? 4.450 19.944 -17.602 1.00 77.69 171 LEU A C 1
ATOM 1243 O O . LEU A 1 171 ? 4.016 20.754 -18.417 1.00 77.69 171 LEU A O 1
ATOM 1247 N N . LEU A 1 172 ? 5.716 19.511 -17.659 1.00 73.75 172 LEU A N 1
ATOM 1248 C CA . LEU A 1 172 ? 6.660 19.906 -18.716 1.00 73.75 172 LEU A CA 1
ATOM 1249 C C . LEU A 1 172 ? 6.529 19.091 -20.014 1.00 73.75 172 LEU A C 1
ATOM 1251 O O . LEU A 1 172 ? 7.021 19.532 -21.056 1.00 73.75 172 LEU A O 1
ATOM 1255 N N . THR A 1 173 ? 5.893 17.916 -19.981 1.00 64.94 173 THR A N 1
ATOM 1256 C CA . THR A 1 173 ? 5.696 17.069 -21.173 1.00 64.94 173 THR A CA 1
ATOM 1257 C C . THR A 1 173 ? 4.287 17.180 -21.762 1.00 64.94 173 THR A C 1
ATOM 1259 O O . THR A 1 173 ? 4.144 17.063 -22.982 1.00 64.94 173 THR A O 1
ATOM 1262 N N . GLN A 1 174 ? 3.266 17.484 -20.953 1.00 63.19 174 GLN A N 1
ATOM 1263 C CA . GLN A 1 174 ? 1.893 17.708 -21.414 1.00 63.19 174 GLN A CA 1
ATOM 1264 C C . GLN A 1 174 ? 1.766 18.944 -22.328 1.00 63.19 174 GLN A C 1
ATOM 1266 O O . GLN A 1 174 ? 2.298 20.023 -22.061 1.00 63.19 174 GLN A O 1
ATOM 1271 N N . ALA A 1 175 ? 1.028 18.801 -23.433 1.00 51.88 175 ALA A N 1
ATOM 1272 C CA . ALA A 1 175 ? 0.661 19.915 -24.304 1.00 51.88 175 ALA A CA 1
ATOM 1273 C C . ALA A 1 175 ? -0.641 20.561 -23.804 1.00 51.88 175 ALA A C 1
ATOM 1275 O O . ALA A 1 175 ? -1.611 19.855 -23.556 1.00 51.88 175 ALA A O 1
ATOM 1276 N N . GLY A 1 176 ? -0.668 21.892 -23.671 1.00 57.62 176 GLY A N 1
ATOM 1277 C CA . GLY A 1 176 ? -1.847 22.613 -23.167 1.00 57.62 176 GLY A CA 1
ATOM 1278 C C . GLY A 1 176 ? -2.035 22.565 -21.644 1.00 57.62 176 GLY A C 1
ATOM 1279 O O . GLY A 1 176 ? -3.124 22.866 -21.169 1.00 57.62 176 GLY A O 1
ATOM 1280 N N . ALA A 1 177 ? -0.998 22.204 -20.877 1.00 64.06 177 ALA A N 1
ATOM 1281 C CA . ALA A 1 177 ? -1.061 22.149 -19.416 1.00 64.06 177 ALA A CA 1
ATOM 1282 C C . ALA A 1 177 ? -1.533 23.481 -18.795 1.00 64.06 177 ALA A C 1
ATOM 1284 O O . ALA A 1 177 ? -1.036 24.556 -19.140 1.00 64.06 177 ALA A O 1
ATOM 1285 N N . ARG A 1 178 ? -2.463 23.392 -17.830 1.00 74.50 178 ARG A N 1
ATOM 1286 C CA . ARG A 1 178 ? -3.026 24.539 -17.083 1.00 74.50 178 ARG A CA 1
ATOM 1287 C C . ARG A 1 178 ? -1.981 25.282 -16.240 1.00 74.50 178 ARG A C 1
ATOM 1289 O O . ARG A 1 178 ? -2.150 26.465 -15.955 1.00 74.50 178 ARG A O 1
ATOM 1296 N N . TYR A 1 179 ? -0.919 24.579 -15.853 1.00 83.38 179 TYR A N 1
ATOM 1297 C CA . TYR A 1 179 ? 0.176 25.073 -15.028 1.00 83.38 179 TYR A CA 1
ATOM 1298 C C . TYR A 1 179 ? 1.516 24.859 -15.734 1.00 83.38 179 TYR A C 1
ATOM 1300 O O . TYR A 1 179 ? 1.772 23.786 -16.279 1.00 83.38 179 TYR A O 1
ATOM 1308 N N . VAL A 1 180 ? 2.392 25.858 -15.667 1.00 85.31 180 VAL A N 1
ATOM 1309 C CA . VAL A 1 180 ? 3.778 25.800 -16.141 1.00 85.31 180 VAL A CA 1
ATOM 1310 C C . VAL A 1 180 ? 4.700 25.914 -14.925 1.00 85.31 180 VAL A C 1
ATOM 1312 O O . VAL A 1 180 ? 4.727 26.979 -14.302 1.00 85.31 180 VAL A O 1
ATOM 1315 N N . PRO A 1 181 ? 5.460 24.865 -14.558 1.00 87.94 181 PRO A N 1
ATOM 1316 C CA . PRO A 1 181 ? 6.404 24.953 -13.454 1.00 87.94 181 PRO A CA 1
ATOM 1317 C C . PRO A 1 181 ? 7.588 25.850 -13.845 1.00 87.94 181 PRO A C 1
ATOM 1319 O O . PRO A 1 181 ? 8.198 25.664 -14.901 1.00 87.94 181 PRO A O 1
ATOM 1322 N N . VAL A 1 182 ? 7.901 26.838 -13.003 1.00 87.38 182 VAL A N 1
ATOM 1323 C CA . VAL A 1 182 ? 8.950 27.850 -13.249 1.00 87.38 182 VAL A CA 1
ATOM 1324 C C . VAL A 1 182 ? 10.156 27.720 -12.317 1.00 87.38 182 VAL A C 1
ATOM 1326 O O . VAL A 1 182 ? 11.258 28.120 -12.690 1.00 87.38 182 VAL A O 1
ATOM 1329 N N . ALA A 1 183 ? 9.980 27.125 -11.136 1.00 88.12 183 ALA A N 1
ATOM 1330 C CA . ALA A 1 183 ? 11.052 26.804 -10.195 1.00 88.12 183 ALA A CA 1
ATOM 1331 C C . ALA A 1 183 ? 10.653 25.638 -9.281 1.00 88.12 183 ALA A C 1
ATOM 1333 O O . ALA A 1 183 ? 9.465 25.361 -9.099 1.00 88.12 183 ALA A O 1
ATOM 1334 N N . VAL A 1 184 ? 11.655 24.989 -8.681 1.00 90.75 184 VAL A N 1
ATOM 1335 C CA . VAL A 1 184 ? 11.466 23.976 -7.634 1.00 90.75 184 VAL A CA 1
ATOM 1336 C C . VAL A 1 184 ? 12.179 24.430 -6.360 1.00 90.75 184 VAL A C 1
ATOM 1338 O O . VAL A 1 184 ? 13.246 25.040 -6.436 1.00 90.75 184 VAL A O 1
ATOM 1341 N N . LEU A 1 185 ? 11.602 24.143 -5.197 1.00 92.62 185 LEU A N 1
ATOM 1342 C CA . LEU A 1 185 ? 12.157 24.433 -3.873 1.00 92.62 185 LEU A CA 1
ATOM 1343 C C . LEU A 1 185 ? 12.167 23.163 -3.017 1.00 92.62 185 LEU A C 1
ATOM 1345 O O . LEU A 1 185 ? 11.291 22.317 -3.162 1.00 92.62 185 LEU A O 1
ATOM 1349 N N . ASP A 1 186 ? 13.149 23.022 -2.132 1.00 91.00 186 ASP A N 1
ATOM 1350 C CA . ASP A 1 186 ? 13.219 21.949 -1.136 1.00 91.00 186 ASP A CA 1
ATOM 1351 C C . ASP A 1 186 ? 14.152 22.379 0.006 1.00 91.00 186 ASP A C 1
ATOM 1353 O O . ASP A 1 186 ? 15.222 22.946 -0.237 1.00 91.00 186 ASP A O 1
ATOM 1357 N N . ASP A 1 187 ? 13.752 22.134 1.254 1.00 87.44 187 ASP A N 1
ATOM 1358 C CA . ASP A 1 187 ? 14.536 22.542 2.424 1.00 87.44 187 ASP A CA 1
ATOM 1359 C C . ASP A 1 187 ? 15.860 21.763 2.545 1.00 87.44 187 ASP A C 1
ATOM 1361 O O . ASP A 1 187 ? 16.856 22.322 3.021 1.00 87.44 187 ASP A O 1
ATOM 1365 N N . ASP A 1 188 ? 15.907 20.522 2.039 1.00 81.00 188 ASP A N 1
ATOM 1366 C CA . ASP A 1 188 ? 17.084 19.649 2.063 1.00 81.00 188 ASP A CA 1
ATOM 1367 C C . ASP A 1 188 ? 18.280 20.284 1.335 1.00 81.00 188 ASP A C 1
ATOM 1369 O O . ASP A 1 188 ? 18.315 20.429 0.105 1.00 81.00 188 ASP A O 1
ATOM 1373 N N . ALA A 1 189 ? 19.312 20.618 2.113 1.00 74.44 189 ALA A N 1
ATOM 1374 C CA . ALA A 1 189 ? 20.550 21.204 1.620 1.00 74.44 189 ALA A CA 1
ATOM 1375 C C . ALA A 1 189 ? 21.236 20.347 0.542 1.00 74.44 189 ALA A C 1
ATOM 1377 O O . ALA A 1 189 ? 21.801 20.904 -0.400 1.00 74.44 189 ALA A O 1
ATOM 1378 N N . HIS A 1 190 ? 21.124 19.016 0.604 1.00 70.12 190 HIS A N 1
ATOM 1379 C CA . HIS A 1 190 ? 21.727 18.102 -0.367 1.00 70.12 190 HIS A CA 1
ATOM 1380 C C . HIS A 1 190 ? 20.988 18.062 -1.715 1.00 70.12 190 HIS A C 1
ATOM 1382 O O . HIS A 1 190 ? 21.512 17.479 -2.674 1.00 70.12 190 HIS A O 1
ATOM 1388 N N . LYS A 1 191 ? 19.792 18.662 -1.824 1.00 69.56 191 LYS A N 1
ATOM 1389 C CA . LYS A 1 191 ? 19.038 18.805 -3.086 1.00 69.56 191 LYS A CA 1
ATOM 1390 C C . LYS A 1 191 ? 19.252 20.152 -3.779 1.00 69.56 191 LYS A C 1
ATOM 1392 O O . LYS A 1 191 ? 18.950 20.262 -4.968 1.00 69.56 191 LYS A O 1
ATOM 1397 N N . ARG A 1 192 ? 19.794 21.159 -3.086 1.00 66.06 192 ARG A N 1
ATOM 1398 C CA . ARG A 1 192 ? 20.069 22.492 -3.653 1.00 66.06 192 ARG A CA 1
ATOM 1399 C C . ARG A 1 192 ? 21.019 22.376 -4.852 1.00 66.06 192 ARG A C 1
ATOM 1401 O O . ARG A 1 192 ? 21.931 21.554 -4.857 1.00 66.06 192 ARG A O 1
ATOM 1408 N N . GLY A 1 193 ? 20.765 23.146 -5.910 1.00 51.94 193 GLY A N 1
ATOM 1409 C CA . GLY A 1 193 ? 21.548 23.091 -7.154 1.00 51.94 193 GLY A CA 1
ATOM 1410 C C . GLY A 1 193 ? 21.296 21.870 -8.058 1.00 51.94 193 GLY A C 1
ATOM 1411 O O . GLY A 1 193 ? 21.718 21.890 -9.216 1.00 51.94 193 GLY A O 1
ATOM 1412 N N . ARG A 1 194 ? 20.561 20.837 -7.610 1.00 70.12 194 ARG A N 1
ATOM 1413 C CA . ARG A 1 194 ? 20.071 19.773 -8.509 1.00 70.12 194 ARG A CA 1
ATOM 1414 C C . ARG A 1 194 ? 19.048 20.344 -9.499 1.00 70.12 194 ARG A C 1
ATOM 1416 O O . ARG A 1 194 ? 18.480 21.414 -9.275 1.00 70.12 194 ARG A O 1
ATOM 1423 N N . ARG A 1 195 ? 18.780 19.616 -10.590 1.00 62.34 195 ARG A N 1
ATOM 1424 C CA . ARG A 1 195 ? 17.727 19.961 -11.559 1.00 62.34 195 ARG A CA 1
ATOM 1425 C C . ARG A 1 195 ? 16.602 18.930 -11.579 1.00 62.34 195 ARG A C 1
ATOM 1427 O O . ARG A 1 195 ? 16.852 17.741 -11.751 1.00 62.34 195 ARG A O 1
ATOM 1434 N N . VAL A 1 196 ? 15.365 19.408 -11.493 1.00 70.38 196 VAL A N 1
ATOM 1435 C CA . VAL A 1 196 ? 14.124 18.627 -11.557 1.00 70.38 196 VAL A CA 1
ATOM 1436 C C . VAL A 1 196 ? 13.379 19.036 -12.827 1.00 70.38 196 VAL A C 1
ATOM 1438 O O . VAL A 1 196 ? 13.068 20.205 -13.026 1.00 70.38 196 VAL A O 1
ATOM 1441 N N . GLY A 1 197 ? 13.193 18.104 -13.767 1.00 62.78 197 GLY A N 1
ATOM 1442 C CA . GLY A 1 197 ? 12.640 18.413 -15.100 1.00 62.78 197 GLY A CA 1
ATOM 1443 C C . GLY A 1 197 ? 13.485 19.377 -15.958 1.00 62.78 197 GLY A C 1
ATOM 1444 O O . GLY A 1 197 ? 13.055 19.771 -17.033 1.00 62.78 197 GLY A O 1
ATOM 1445 N N . GLY A 1 198 ? 14.682 19.760 -15.496 1.00 61.91 198 GLY A N 1
ATOM 1446 C CA . GLY A 1 198 ? 15.525 20.805 -16.089 1.00 61.91 198 GLY A CA 1
ATOM 1447 C C . GLY A 1 198 ? 15.512 22.130 -15.313 1.00 61.91 198 GLY A C 1
ATOM 1448 O O . GLY A 1 198 ? 16.470 22.898 -15.432 1.00 61.91 198 GLY A O 1
ATOM 1449 N N . LEU A 1 199 ? 14.503 22.365 -14.467 1.00 73.50 199 LEU A N 1
ATOM 1450 C CA . LEU A 1 199 ? 14.423 23.509 -13.551 1.00 73.50 199 LEU A CA 1
ATOM 1451 C C . LEU A 1 199 ? 15.392 23.315 -12.371 1.00 73.50 199 LEU A C 1
ATOM 1453 O O . LEU A 1 199 ? 15.493 22.194 -11.872 1.00 73.50 199 LEU A O 1
ATOM 1457 N N . PRO A 1 200 ? 16.108 24.350 -11.900 1.00 71.62 200 PRO A N 1
ATOM 1458 C CA . PRO A 1 200 ? 16.959 24.238 -10.717 1.00 71.62 200 PRO A CA 1
ATOM 1459 C C . PRO A 1 200 ? 16.135 24.181 -9.421 1.00 71.62 200 PRO A C 1
ATOM 1461 O O . PRO A 1 200 ? 15.106 24.849 -9.305 1.00 71.62 200 PRO A O 1
ATOM 1464 N N . VAL A 1 201 ? 16.634 23.447 -8.421 1.00 85.06 201 VAL A N 1
ATOM 1465 C CA . VAL A 1 201 ? 16.189 23.577 -7.025 1.00 85.06 201 VAL A CA 1
ATOM 1466 C C . VAL A 1 201 ? 16.777 24.877 -6.467 1.00 85.06 201 VAL A C 1
ATOM 1468 O O . VAL A 1 201 ? 17.977 24.960 -6.193 1.00 85.06 201 VAL A O 1
ATOM 1471 N N . ALA A 1 202 ? 15.934 25.905 -6.370 1.00 81.50 202 ALA A N 1
ATOM 1472 C CA . ALA A 1 202 ? 16.313 27.311 -6.214 1.00 81.50 202 ALA A CA 1
ATOM 1473 C C . ALA A 1 202 ? 16.473 27.785 -4.752 1.00 81.50 202 ALA A C 1
ATOM 1475 O O . ALA A 1 202 ? 16.732 28.966 -4.520 1.00 81.50 202 ALA A O 1
ATOM 1476 N N . GLY A 1 203 ? 16.322 26.881 -3.781 1.00 86.19 203 GLY A N 1
ATOM 1477 C CA . GLY A 1 203 ? 16.412 27.144 -2.342 1.00 86.19 203 GLY A CA 1
ATOM 1478 C C . GLY A 1 203 ? 15.436 26.277 -1.540 1.00 86.19 203 GLY A C 1
ATOM 1479 O O . GLY A 1 203 ? 14.766 25.421 -2.116 1.00 86.19 203 GLY A O 1
ATOM 1480 N N . GLY A 1 204 ? 15.363 26.520 -0.229 1.00 87.75 204 GLY A N 1
ATOM 1481 C CA . GLY A 1 204 ? 14.278 26.043 0.641 1.00 87.75 204 GLY A CA 1
ATOM 1482 C C . GLY A 1 204 ? 13.167 27.088 0.792 1.00 87.75 204 GLY A C 1
ATOM 1483 O O . GLY A 1 204 ? 13.102 28.036 0.006 1.00 87.75 204 GLY A O 1
ATOM 1484 N N . ARG A 1 205 ? 12.327 26.950 1.824 1.00 87.94 205 ARG A N 1
ATOM 1485 C CA . ARG A 1 205 ? 11.197 27.852 2.132 1.00 87.94 205 ARG A CA 1
ATOM 1486 C C . ARG A 1 205 ? 11.581 29.335 2.202 1.00 87.94 205 ARG A C 1
ATOM 1488 O O . ARG A 1 205 ? 10.893 30.157 1.608 1.00 87.94 205 ARG A O 1
ATOM 1495 N N . GLU A 1 206 ? 12.739 29.656 2.783 1.00 88.44 206 GLU A N 1
ATOM 1496 C CA . GLU A 1 206 ? 13.285 31.025 2.879 1.00 88.44 206 GLU A CA 1
ATOM 1497 C C . GLU A 1 206 ? 13.408 31.729 1.516 1.00 88.44 206 GLU A C 1
ATOM 1499 O O . GLU A 1 206 ? 13.325 32.950 1.406 1.00 88.44 206 GLU A O 1
ATOM 1504 N N . ALA A 1 207 ? 13.613 30.961 0.441 1.00 88.00 207 ALA A N 1
ATOM 1505 C CA . ALA A 1 207 ? 13.769 31.502 -0.903 1.00 88.00 207 ALA A CA 1
ATOM 1506 C C . ALA A 1 207 ? 12.430 31.774 -1.611 1.00 88.00 207 ALA A C 1
ATOM 1508 O O . ALA A 1 207 ? 12.452 32.345 -2.702 1.00 88.00 207 ALA A O 1
ATOM 1509 N N . LEU A 1 208 ? 11.283 31.382 -1.035 1.00 91.88 208 LEU A N 1
ATOM 1510 C CA . LEU A 1 208 ? 9.979 31.371 -1.706 1.00 91.88 208 LEU A CA 1
ATOM 1511 C C . LEU A 1 208 ? 9.589 32.740 -2.273 1.00 91.88 208 LEU A C 1
ATOM 1513 O O . LEU A 1 208 ? 9.392 32.848 -3.481 1.00 91.88 208 LEU A O 1
ATOM 1517 N N . ALA A 1 209 ? 9.559 33.791 -1.449 1.00 88.12 209 ALA A N 1
ATOM 1518 C CA . ALA A 1 209 ? 9.197 35.141 -1.895 1.00 88.12 209 ALA A CA 1
ATOM 1519 C C . ALA A 1 209 ? 10.177 35.692 -2.953 1.00 88.12 209 ALA A C 1
ATOM 1521 O O . ALA A 1 209 ? 9.768 36.229 -3.985 1.00 88.12 209 ALA A O 1
ATOM 1522 N N . GLY A 1 210 ? 11.484 35.481 -2.757 1.00 88.06 210 GLY A N 1
ATOM 1523 C CA . GLY A 1 210 ? 12.512 35.894 -3.716 1.00 88.06 210 GLY A CA 1
ATOM 1524 C C . GLY A 1 210 ? 12.454 35.132 -5.047 1.00 88.06 210 GLY A C 1
ATOM 1525 O O . GLY A 1 210 ? 12.798 35.684 -6.092 1.00 88.06 210 GLY A O 1
ATOM 1526 N N . VAL A 1 211 ? 12.009 33.873 -5.041 1.00 88.81 211 VAL A N 1
ATOM 1527 C CA . VAL A 1 211 ? 11.777 33.077 -6.255 1.00 88.81 211 VAL A CA 1
ATOM 1528 C C . VAL A 1 211 ? 10.455 33.460 -6.917 1.00 88.81 211 VAL A C 1
ATOM 1530 O O . VAL A 1 211 ? 10.436 33.593 -8.139 1.00 88.81 211 VAL A O 1
ATOM 1533 N N . ALA A 1 212 ? 9.392 33.721 -6.153 1.00 90.19 212 ALA A N 1
ATOM 1534 C CA . ALA A 1 212 ? 8.109 34.214 -6.657 1.00 90.19 212 ALA A CA 1
ATOM 1535 C C . ALA A 1 212 ? 8.284 35.509 -7.458 1.00 90.19 212 ALA A C 1
ATOM 1537 O O . ALA A 1 212 ? 7.927 35.546 -8.636 1.00 90.19 212 ALA A O 1
ATOM 1538 N N . ALA A 1 213 ? 8.952 36.511 -6.877 1.00 86.75 213 ALA A N 1
ATOM 1539 C CA . ALA A 1 213 ? 9.245 37.777 -7.544 1.00 86.75 213 ALA A CA 1
ATOM 1540 C C . ALA A 1 213 ? 10.089 37.590 -8.821 1.00 86.75 213 ALA A C 1
ATOM 1542 O O . ALA A 1 213 ? 9.708 38.062 -9.892 1.00 86.75 213 ALA A O 1
ATOM 1543 N N . ARG A 1 214 ? 11.205 36.843 -8.749 1.00 87.62 214 ARG A N 1
ATOM 1544 C CA . ARG A 1 214 ? 12.098 36.610 -9.908 1.00 87.62 214 ARG A CA 1
ATOM 1545 C C . ARG A 1 214 ? 11.479 35.766 -11.023 1.00 87.62 214 ARG A C 1
ATOM 1547 O O . ARG A 1 214 ? 11.947 35.836 -12.156 1.00 87.62 214 ARG A O 1
ATOM 1554 N N . THR A 1 215 ? 10.490 34.927 -10.716 1.00 82.38 215 THR A N 1
ATOM 1555 C CA . THR A 1 215 ? 9.855 34.031 -11.697 1.00 82.38 215 THR A CA 1
ATOM 1556 C C . THR A 1 215 ? 8.444 34.456 -12.090 1.00 82.38 215 THR A C 1
ATOM 1558 O O . THR A 1 215 ? 7.866 33.823 -12.974 1.00 82.38 215 THR A O 1
ATOM 1561 N N . SER A 1 216 ? 7.903 35.524 -11.496 1.00 85.88 216 SER A N 1
ATOM 1562 C CA . SER A 1 216 ? 6.515 35.971 -11.678 1.00 85.88 216 SER A CA 1
ATOM 1563 C C . SER A 1 216 ? 5.531 34.805 -11.518 1.00 85.88 216 SER A C 1
ATOM 1565 O O . SER A 1 216 ? 4.759 34.510 -12.428 1.00 85.88 216 SER A O 1
ATOM 1567 N N . ALA A 1 217 ? 5.658 34.060 -10.420 1.00 88.00 217 ALA A N 1
ATOM 1568 C CA . ALA A 1 217 ? 4.761 32.953 -10.100 1.00 88.00 217 ALA A CA 1
ATOM 1569 C C . ALA A 1 217 ? 3.441 33.462 -9.497 1.00 88.00 217 ALA A C 1
ATOM 1571 O O . ALA A 1 217 ? 3.419 34.506 -8.854 1.00 88.00 217 ALA A O 1
ATOM 1572 N N . ASP A 1 218 ? 2.360 32.706 -9.694 1.00 88.44 218 ASP A N 1
ATOM 1573 C CA . ASP A 1 218 ? 1.007 33.004 -9.188 1.00 88.44 218 ASP A CA 1
ATOM 1574 C C . ASP A 1 218 ? 0.435 31.876 -8.297 1.00 88.44 218 ASP A C 1
ATOM 1576 O O . ASP A 1 218 ? -0.583 32.041 -7.617 1.00 88.44 218 ASP A O 1
ATOM 1580 N N . THR A 1 219 ? 1.091 30.712 -8.293 1.00 89.56 219 THR A N 1
ATOM 1581 C CA . THR A 1 219 ? 0.637 29.497 -7.612 1.00 89.56 219 THR A CA 1
ATOM 1582 C C . THR A 1 219 ? 1.829 28.777 -6.967 1.00 89.56 219 THR A C 1
ATOM 1584 O O . THR A 1 219 ? 2.894 28.655 -7.581 1.00 89.56 219 THR A O 1
ATOM 1587 N N . LEU A 1 220 ? 1.645 28.242 -5.756 1.00 93.81 220 LEU A N 1
ATOM 1588 C CA . LEU A 1 220 ? 2.557 27.290 -5.109 1.00 93.81 220 LEU A CA 1
ATOM 1589 C C . LEU A 1 220 ? 1.909 25.901 -5.076 1.00 93.81 220 LEU A C 1
ATOM 1591 O O . LEU A 1 220 ? 0.821 25.759 -4.531 1.00 93.81 220 LEU A O 1
ATOM 1595 N N . LEU A 1 221 ? 2.582 24.871 -5.590 1.00 92.88 221 LEU A N 1
ATOM 1596 C CA . LEU A 1 221 ? 2.214 23.470 -5.372 1.00 92.88 221 LEU A CA 1
ATOM 1597 C C . LEU A 1 221 ? 3.082 22.863 -4.270 1.00 92.88 221 LEU A C 1
ATOM 1599 O O . LEU A 1 221 ? 4.283 22.683 -4.459 1.00 92.88 221 LEU A O 1
ATOM 1603 N N . ILE A 1 222 ? 2.464 22.466 -3.162 1.00 92.38 222 ILE A N 1
ATOM 1604 C CA . ILE A 1 222 ? 3.076 21.612 -2.144 1.00 92.38 222 ILE A CA 1
ATOM 1605 C C . ILE A 1 222 ? 3.037 20.165 -2.663 1.00 92.38 222 ILE A C 1
ATOM 1607 O O . ILE A 1 222 ? 2.025 19.473 -2.561 1.00 92.38 222 ILE A O 1
ATOM 1611 N N . ALA A 1 223 ? 4.146 19.710 -3.251 1.00 90.50 223 ALA A N 1
ATOM 1612 C CA . ALA A 1 223 ? 4.335 18.366 -3.802 1.00 90.50 223 ALA A CA 1
ATOM 1613 C C . ALA A 1 223 ? 5.099 17.442 -2.832 1.00 90.50 223 ALA A C 1
ATOM 1615 O O . ALA A 1 223 ? 5.965 16.655 -3.232 1.00 90.50 223 ALA A O 1
ATOM 1616 N N . ILE A 1 224 ? 4.757 17.536 -1.544 1.00 86.12 224 ILE A N 1
ATOM 1617 C CA . ILE A 1 224 ? 5.224 16.648 -0.473 1.00 86.12 224 ILE A CA 1
ATOM 1618 C C . ILE A 1 224 ? 3.984 16.009 0.182 1.00 86.12 224 ILE A C 1
ATOM 1620 O O . ILE A 1 224 ? 3.544 16.482 1.230 1.00 86.12 224 ILE A O 1
ATOM 1624 N N . PRO A 1 225 ? 3.389 14.949 -0.404 1.00 70.44 225 PRO A N 1
ATOM 1625 C CA . PRO A 1 225 ? 2.137 14.378 0.108 1.00 70.44 225 PRO A CA 1
ATOM 1626 C C . PRO A 1 225 ? 2.247 13.755 1.510 1.00 70.44 225 PRO A C 1
ATOM 1628 O O . PRO A 1 225 ? 1.240 13.483 2.150 1.00 70.44 225 PRO A O 1
ATOM 1631 N N . SER A 1 226 ? 3.462 13.542 2.022 1.00 66.81 226 SER A N 1
ATOM 1632 C CA . SER A 1 226 ? 3.739 13.077 3.388 1.00 66.81 226 SER A CA 1
ATOM 1633 C C . SER A 1 226 ? 4.058 14.202 4.387 1.00 66.81 226 SER A C 1
ATOM 1635 O O . SER A 1 226 ? 4.384 13.912 5.534 1.00 66.81 226 SER A O 1
ATOM 1637 N N . ALA A 1 227 ? 3.988 15.481 3.994 1.00 73.56 227 ALA A N 1
ATOM 1638 C CA . ALA A 1 227 ? 4.337 16.591 4.884 1.00 73.56 227 ALA A CA 1
ATOM 1639 C C . ALA A 1 227 ? 3.380 16.687 6.092 1.00 73.56 227 ALA A C 1
ATOM 1641 O O . ALA A 1 227 ? 2.163 16.610 5.891 1.00 73.56 227 ALA A O 1
ATOM 1642 N N . PRO A 1 228 ? 3.887 16.910 7.322 1.00 68.56 228 PRO A N 1
ATOM 1643 C CA . PRO A 1 228 ? 3.051 17.217 8.480 1.00 68.56 228 PRO A CA 1
ATOM 1644 C C . PRO A 1 228 ? 2.240 18.506 8.297 1.00 68.56 228 PRO A C 1
ATOM 1646 O O . PRO A 1 228 ? 2.674 19.437 7.616 1.00 68.56 228 PRO A O 1
ATOM 1649 N N . ALA A 1 229 ? 1.104 18.594 8.990 1.00 67.56 229 ALA A N 1
ATOM 1650 C CA . ALA A 1 229 ? 0.191 19.744 8.980 1.00 67.56 229 ALA A CA 1
ATOM 1651 C C . ALA A 1 229 ? 0.888 21.088 9.221 1.00 67.56 229 ALA A C 1
ATOM 1653 O O . ALA A 1 229 ? 0.594 22.083 8.565 1.00 67.56 229 ALA A O 1
ATOM 1654 N N . VAL A 1 230 ? 1.838 21.097 10.161 1.00 74.00 230 VAL A N 1
ATOM 1655 C CA . VAL A 1 230 ? 2.645 22.266 10.524 1.00 74.00 230 VAL A CA 1
ATOM 1656 C C . VAL A 1 230 ? 3.421 22.777 9.309 1.00 74.00 230 VAL A C 1
ATOM 1658 O O . VAL A 1 230 ? 3.314 23.951 8.983 1.00 74.00 230 VAL A O 1
ATOM 1661 N N . VAL A 1 231 ? 4.083 21.885 8.567 1.00 79.44 231 VAL A N 1
ATOM 1662 C CA . VAL A 1 231 ? 4.848 22.232 7.359 1.00 79.44 231 VAL A CA 1
ATOM 1663 C C . VAL A 1 231 ? 3.931 22.694 6.225 1.00 79.44 231 VAL A C 1
ATOM 1665 O O . VAL A 1 231 ? 4.253 23.650 5.528 1.00 79.44 231 VAL A O 1
ATOM 1668 N N . ILE A 1 232 ? 2.770 22.057 6.042 1.00 81.75 232 ILE A N 1
ATOM 1669 C CA . ILE A 1 232 ? 1.783 22.483 5.034 1.00 81.75 232 ILE A CA 1
ATOM 1670 C C . ILE A 1 232 ? 1.261 23.893 5.347 1.00 81.75 232 ILE A C 1
ATOM 1672 O O . ILE A 1 232 ? 1.162 24.728 4.446 1.00 81.75 232 ILE A O 1
ATOM 1676 N N . ARG A 1 233 ? 0.980 24.172 6.625 1.00 75.75 233 ARG A N 1
ATOM 1677 C CA . ARG A 1 233 ? 0.546 25.483 7.112 1.00 75.75 233 ARG A CA 1
ATOM 1678 C C . ARG A 1 233 ? 1.632 26.546 6.926 1.00 75.75 233 ARG A C 1
ATOM 1680 O O . ARG A 1 233 ? 1.362 27.531 6.253 1.00 75.75 233 ARG A O 1
ATOM 1687 N N . GLU A 1 234 ? 2.850 26.312 7.416 1.00 82.44 234 GLU A N 1
ATOM 1688 C CA . GLU A 1 234 ? 4.005 27.218 7.262 1.00 82.44 234 GLU A CA 1
ATOM 1689 C C . GLU A 1 234 ? 4.262 27.582 5.789 1.00 82.44 234 GLU A C 1
ATOM 1691 O O . GLU A 1 234 ? 4.499 28.742 5.452 1.00 82.44 234 GLU A O 1
ATOM 1696 N N . LEU A 1 235 ? 4.180 26.597 4.886 1.00 87.06 235 LEU A N 1
ATOM 1697 C CA . LEU A 1 235 ? 4.347 26.819 3.448 1.00 87.06 235 LEU A CA 1
ATOM 1698 C C . LEU A 1 235 ? 3.186 27.606 2.830 1.00 87.06 235 LEU A C 1
ATOM 1700 O O . LEU A 1 235 ? 3.421 28.383 1.907 1.00 87.06 235 LEU A O 1
ATOM 1704 N N . SER A 1 236 ? 1.955 27.435 3.321 1.00 82.81 236 SER A N 1
ATOM 1705 C CA . SER A 1 236 ? 0.804 28.215 2.855 1.00 82.81 236 SER A CA 1
ATOM 1706 C C . SER A 1 236 ? 0.812 29.647 3.401 1.00 82.81 236 SER A C 1
ATOM 1708 O O . SER A 1 236 ? 0.500 30.572 2.658 1.00 82.81 236 SER A O 1
ATOM 1710 N N . GLU A 1 237 ? 1.213 29.856 4.655 1.00 80.94 237 GLU A N 1
ATOM 1711 C CA . GLU A 1 237 ? 1.413 31.184 5.255 1.00 80.94 237 GLU A CA 1
ATOM 1712 C C . GLU A 1 237 ? 2.500 31.956 4.482 1.00 80.94 237 GLU A C 1
ATOM 1714 O O . GLU A 1 237 ? 2.278 33.086 4.041 1.00 80.94 237 GLU A O 1
ATOM 1719 N N . ALA A 1 238 ? 3.637 31.309 4.196 1.00 83.25 238 ALA A N 1
ATOM 1720 C CA . ALA A 1 238 ? 4.703 31.878 3.371 1.00 83.25 238 ALA A CA 1
ATOM 1721 C C . ALA A 1 238 ? 4.291 32.102 1.898 1.00 83.25 238 ALA A C 1
ATOM 1723 O O . ALA A 1 238 ? 4.795 33.024 1.254 1.00 83.25 238 ALA A O 1
ATOM 1724 N N . ALA A 1 239 ? 3.373 31.293 1.353 1.00 86.00 239 ALA A N 1
ATOM 1725 C CA . ALA A 1 239 ? 2.809 31.493 0.017 1.00 86.00 239 ALA A CA 1
ATOM 1726 C C . ALA A 1 239 ? 1.902 32.729 -0.040 1.00 86.00 239 ALA A C 1
ATOM 1728 O O . ALA A 1 239 ? 2.078 33.566 -0.925 1.00 86.00 239 ALA A O 1
ATOM 1729 N N . VAL A 1 240 ? 0.991 32.878 0.928 1.00 79.88 240 VAL A N 1
ATOM 1730 C CA . VAL A 1 240 ? 0.090 34.037 1.043 1.00 79.88 240 VAL A CA 1
ATOM 1731 C C . VAL A 1 240 ? 0.894 35.326 1.233 1.00 79.88 240 VAL A C 1
ATOM 1733 O O . VAL A 1 240 ? 0.666 36.293 0.508 1.00 79.88 240 VAL A O 1
ATOM 1736 N N . ALA A 1 241 ? 1.912 35.319 2.101 1.00 79.69 241 ALA A N 1
ATOM 1737 C CA . ALA A 1 241 ? 2.829 36.449 2.278 1.00 79.69 241 ALA A CA 1
ATOM 1738 C C . ALA A 1 241 ? 3.633 36.803 1.004 1.00 79.69 241 ALA A C 1
ATOM 1740 O O . ALA A 1 241 ? 4.071 37.941 0.844 1.00 79.69 241 ALA A O 1
ATOM 1741 N N . ALA A 1 242 ? 3.808 35.849 0.082 1.00 82.56 242 ALA A N 1
ATOM 1742 C CA . ALA A 1 242 ? 4.434 36.044 -1.227 1.00 82.56 242 ALA A CA 1
ATOM 1743 C C . ALA A 1 242 ? 3.430 36.333 -2.369 1.00 82.56 242 ALA A C 1
ATOM 1745 O O . ALA A 1 242 ? 3.845 36.419 -3.526 1.00 82.56 242 ALA A O 1
ATOM 1746 N N . GLY A 1 243 ? 2.129 36.464 -2.078 1.00 81.44 243 GLY A N 1
ATOM 1747 C CA . GLY A 1 243 ? 1.075 36.702 -3.074 1.00 81.44 243 GLY A CA 1
ATOM 1748 C C . GLY A 1 243 ? 0.719 35.489 -3.949 1.00 81.44 243 GLY A C 1
ATOM 1749 O O . GLY A 1 243 ? 0.143 35.656 -5.024 1.00 81.44 243 GLY A O 1
ATOM 1750 N N . LEU A 1 244 ? 1.073 34.273 -3.524 1.00 86.25 244 LEU A N 1
ATOM 1751 C CA . LEU A 1 244 ? 0.854 33.028 -4.266 1.00 86.25 244 LEU A CA 1
ATOM 1752 C C . LEU A 1 244 ? -0.424 32.308 -3.821 1.00 86.25 244 LEU A C 1
ATOM 1754 O O . LEU A 1 244 ? -0.732 32.227 -2.635 1.00 86.25 244 LEU A O 1
ATOM 1758 N N . THR A 1 245 ? -1.119 31.674 -4.768 1.00 84.75 245 THR A N 1
ATOM 1759 C CA . THR A 1 245 ? -2.241 30.771 -4.455 1.00 84.75 245 THR A CA 1
ATOM 1760 C C . THR A 1 245 ? -1.752 29.353 -4.127 1.00 84.75 245 THR A C 1
ATOM 1762 O O . THR A 1 245 ? -1.073 28.724 -4.939 1.00 84.75 245 THR A O 1
ATOM 1765 N N . THR A 1 246 ? -2.086 28.820 -2.948 1.00 86.69 246 THR A N 1
ATOM 1766 C CA . THR A 1 246 ? -1.633 27.481 -2.521 1.00 86.69 246 THR A CA 1
ATOM 1767 C C . THR A 1 246 ? -2.430 26.349 -3.183 1.00 86.69 246 THR A C 1
ATOM 1769 O O . THR A 1 246 ? -3.656 26.395 -3.312 1.00 86.69 246 THR A O 1
ATOM 1772 N N . ARG A 1 247 ? -1.718 25.294 -3.580 1.00 88.12 247 ARG A N 1
ATOM 1773 C CA . ARG A 1 247 ? -2.214 24.009 -4.086 1.00 88.12 247 ARG A CA 1
ATOM 1774 C C . ARG A 1 247 ? -1.449 22.870 -3.430 1.00 88.12 247 ARG A C 1
ATOM 1776 O O . ARG A 1 247 ? -0.304 23.047 -3.019 1.00 88.12 247 ARG A O 1
ATOM 1783 N N . VAL A 1 248 ? -2.058 21.693 -3.371 1.00 86.81 248 VAL A N 1
ATOM 1784 C CA . VAL A 1 248 ? -1.450 20.491 -2.788 1.00 86.81 248 VAL A CA 1
ATOM 1785 C C . VAL A 1 248 ? -1.613 19.315 -3.744 1.00 86.81 248 VAL A C 1
ATOM 1787 O O . VAL A 1 248 ? -2.587 19.254 -4.495 1.00 86.81 248 VAL A O 1
ATOM 1790 N N . LEU A 1 249 ? -0.637 18.407 -3.747 1.00 82.44 249 LEU A N 1
ATOM 1791 C CA . LEU A 1 249 ? -0.766 17.124 -4.430 1.00 82.44 249 LEU A CA 1
ATOM 1792 C C . LEU A 1 249 ? -1.372 16.091 -3.456 1.00 82.44 249 LEU A C 1
ATOM 1794 O O . LEU A 1 249 ? -0.877 16.002 -2.329 1.00 82.44 249 LEU A O 1
ATOM 1798 N N . PRO A 1 250 ? -2.399 15.319 -3.859 1.00 67.19 250 PRO A N 1
ATOM 1799 C CA . PRO A 1 250 ? -2.969 14.246 -3.044 1.00 67.19 250 PRO A CA 1
ATOM 1800 C C . PRO A 1 250 ? -1.944 13.142 -2.725 1.00 67.19 250 PRO A C 1
ATOM 1802 O O . PRO A 1 250 ? -0.847 13.098 -3.297 1.00 67.19 250 PRO A O 1
ATOM 1805 N N . SER A 1 251 ? -2.278 12.251 -1.788 1.00 61.56 251 SER A N 1
ATOM 1806 C CA . SER A 1 251 ? -1.431 11.102 -1.453 1.00 61.56 251 SER A CA 1
ATOM 1807 C C . SER A 1 251 ? -1.277 10.133 -2.628 1.00 61.56 251 SER A C 1
ATOM 1809 O O . SER A 1 251 ? -2.070 10.105 -3.565 1.00 61.56 251 SER A O 1
ATOM 1811 N N . VAL A 1 252 ? -0.241 9.293 -2.571 1.00 52.69 252 VAL A N 1
ATOM 1812 C CA . VAL A 1 252 ? 0.048 8.315 -3.634 1.00 52.69 252 VAL A CA 1
ATOM 1813 C C . VAL A 1 252 ? -1.047 7.238 -3.744 1.00 52.69 252 VAL A C 1
ATOM 1815 O O . VAL A 1 252 ? -1.180 6.645 -4.805 1.00 52.69 252 VAL A O 1
ATOM 1818 N N . ARG A 1 253 ? -1.863 7.027 -2.696 1.00 48.69 253 ARG A N 1
ATOM 1819 C CA . ARG A 1 253 ? -3.016 6.105 -2.714 1.00 48.69 253 ARG A CA 1
ATOM 1820 C C . ARG A 1 253 ? -4.308 6.749 -3.248 1.00 48.69 253 ARG A C 1
ATOM 1822 O O . ARG A 1 253 ? -5.134 6.053 -3.819 1.00 48.69 253 ARG A O 1
ATOM 1829 N N . GLU A 1 254 ? -4.460 8.074 -3.147 1.00 44.88 254 GLU A N 1
ATOM 1830 C CA . GLU A 1 254 ? -5.538 8.835 -3.819 1.00 44.88 254 GLU A CA 1
ATOM 1831 C C . GLU A 1 254 ? -5.366 8.876 -5.359 1.00 44.88 254 GLU A C 1
ATOM 1833 O O . GLU A 1 254 ? -6.299 9.216 -6.086 1.00 44.88 254 GLU A O 1
ATOM 1838 N N . LEU A 1 255 ? -4.173 8.551 -5.874 1.00 51.09 255 LEU A N 1
ATOM 1839 C CA . LEU A 1 255 ? -3.816 8.574 -7.297 1.00 51.09 255 LEU A CA 1
ATOM 1840 C C . LEU A 1 255 ? -4.069 7.209 -7.960 1.00 51.09 255 LEU A C 1
ATOM 1842 O O . LEU A 1 255 ? -3.131 6.460 -8.226 1.00 51.09 255 LEU A O 1
ATOM 1846 N N . VAL A 1 256 ? -5.345 6.926 -8.247 1.00 38.59 256 VAL A N 1
ATOM 1847 C CA . VAL A 1 256 ? -5.883 5.626 -8.714 1.00 38.59 256 VAL A CA 1
ATOM 1848 C C . VAL A 1 256 ? -5.062 4.940 -9.823 1.00 38.59 256 VAL A C 1
ATOM 1850 O O . VAL A 1 256 ? -4.829 3.740 -9.734 1.00 38.59 256 VAL A O 1
ATOM 1853 N N . ASP A 1 257 ? -4.575 5.682 -10.825 1.00 37.47 257 ASP A N 1
ATOM 1854 C CA . ASP A 1 257 ? -3.815 5.130 -11.968 1.00 37.47 257 ASP A CA 1
ATOM 1855 C C . ASP A 1 257 ? -2.283 5.327 -11.865 1.00 37.47 257 ASP A C 1
ATOM 1857 O O . ASP A 1 257 ? -1.549 5.149 -12.840 1.00 37.47 257 ASP A O 1
ATOM 1861 N N . GLY A 1 258 ? -1.765 5.804 -10.725 1.00 41.69 258 GLY A N 1
ATOM 1862 C CA . GLY A 1 258 ? -0.335 6.084 -10.506 1.00 41.69 258 GLY A CA 1
ATOM 1863 C C . GLY A 1 258 ? 0.279 7.214 -11.359 1.00 41.69 258 GLY A C 1
ATOM 1864 O O . GLY A 1 258 ? 1.409 7.642 -11.102 1.00 41.69 258 GLY A O 1
ATOM 1865 N N . SER A 1 259 ? -0.436 7.741 -12.359 1.00 46.66 259 SER A N 1
ATOM 1866 C CA . SER A 1 259 ? 0.031 8.813 -13.242 1.00 46.66 259 SER A CA 1
ATOM 1867 C C . SER A 1 259 ? -0.399 10.198 -12.751 1.00 46.66 259 SER A C 1
ATOM 1869 O O . SER A 1 259 ? -1.545 10.594 -12.933 1.00 46.66 259 SER A O 1
ATOM 1871 N N . VAL A 1 260 ? 0.536 10.976 -12.200 1.00 56.75 260 VAL A N 1
ATOM 1872 C CA . VAL A 1 260 ? 0.257 12.355 -11.760 1.00 56.75 260 VAL A CA 1
ATOM 1873 C C . VAL A 1 260 ? 0.123 13.314 -12.952 1.00 56.75 260 VAL A C 1
ATOM 1875 O O . VAL A 1 260 ? 1.085 13.533 -13.698 1.00 56.75 260 VAL A O 1
ATOM 1878 N N . GLY A 1 261 ? -1.046 13.932 -13.112 1.00 59.38 261 GLY A N 1
ATOM 1879 C CA . GLY A 1 261 ? -1.396 14.914 -14.141 1.00 59.38 261 GLY A CA 1
ATOM 1880 C C . GLY A 1 261 ? -1.719 16.313 -13.596 1.00 59.38 261 GLY A C 1
ATOM 1881 O O . GLY A 1 261 ? -1.614 16.602 -12.406 1.00 59.38 261 GLY A O 1
ATOM 1882 N N . SER A 1 262 ? -2.127 17.230 -14.484 1.00 57.91 262 SER A N 1
ATOM 1883 C CA . SER A 1 262 ? -2.577 18.577 -14.087 1.00 57.91 262 SER A CA 1
ATOM 1884 C C . SER A 1 262 ? -3.996 18.623 -13.499 1.00 57.91 262 SER A C 1
ATOM 1886 O O . SER A 1 262 ? -4.411 19.671 -13.005 1.00 57.91 262 SER A O 1
ATOM 1888 N N . SER A 1 263 ? -4.744 17.522 -13.604 1.00 61.88 263 SER A N 1
ATOM 1889 C CA . SER A 1 263 ? -6.063 17.290 -12.998 1.00 61.88 263 SER A CA 1
ATOM 1890 C C . SER A 1 263 ? -5.993 17.247 -11.472 1.00 61.88 263 SER A C 1
ATOM 1892 O O . SER A 1 263 ? -6.830 17.837 -10.795 1.00 61.88 263 SER A O 1
ATOM 1894 N N . ASP A 1 264 ? -4.947 16.616 -10.945 1.00 68.31 264 ASP A N 1
ATOM 1895 C CA . ASP A 1 264 ? -4.880 16.153 -9.553 1.00 68.31 264 ASP A CA 1
ATOM 1896 C C . ASP A 1 264 ? -4.378 17.260 -8.603 1.00 68.31 264 ASP A C 1
ATOM 1898 O O . ASP A 1 264 ? -4.263 17.078 -7.394 1.00 68.31 264 ASP A O 1
ATOM 1902 N N . ILE A 1 265 ? -4.087 18.446 -9.151 1.00 78.62 265 ILE A N 1
ATOM 1903 C CA . ILE A 1 265 ? -3.601 19.636 -8.440 1.00 78.62 265 ILE A CA 1
ATOM 1904 C C . ILE A 1 265 ? -4.787 20.328 -7.741 1.00 78.62 265 ILE A C 1
ATOM 1906 O O . ILE A 1 265 ? -5.297 21.383 -8.157 1.00 78.62 265 ILE A O 1
ATOM 1910 N N . ARG A 1 266 ? -5.256 19.695 -6.660 1.00 77.38 266 ARG A N 1
ATOM 1911 C CA . ARG A 1 266 ? -6.400 20.158 -5.870 1.00 77.38 266 ARG A CA 1
ATOM 1912 C C . ARG A 1 266 ? -6.082 21.408 -5.043 1.00 77.38 266 ARG A C 1
ATOM 1914 O O . ARG A 1 266 ? -4.928 21.778 -4.808 1.00 77.38 266 ARG A O 1
ATOM 1921 N N . ALA A 1 267 ? -7.143 22.111 -4.651 1.00 76.06 267 ALA A N 1
ATOM 1922 C CA . ALA A 1 267 ? -7.045 23.163 -3.647 1.00 76.06 267 ALA A CA 1
ATOM 1923 C C . ALA A 1 267 ? -6.662 22.559 -2.285 1.00 76.06 267 ALA A C 1
ATOM 1925 O O . ALA A 1 267 ? -6.893 21.373 -2.033 1.00 76.06 267 ALA A O 1
ATOM 1926 N N . LEU A 1 268 ? -6.072 23.387 -1.426 1.00 71.69 268 LEU A N 1
ATOM 1927 C CA . LEU A 1 268 ? -5.833 23.032 -0.033 1.00 71.69 268 LEU A CA 1
ATOM 1928 C C . LEU A 1 268 ? -7.180 22.942 0.704 1.00 71.69 268 LEU A C 1
ATOM 1930 O O . LEU A 1 268 ? -8.033 23.810 0.523 1.00 71.69 268 LEU A O 1
ATOM 1934 N N . THR A 1 269 ? -7.376 21.895 1.501 1.00 69.56 269 THR A N 1
ATOM 1935 C CA . THR A 1 269 ? -8.604 21.661 2.278 1.00 69.56 269 THR A CA 1
ATOM 1936 C C . THR A 1 269 ? -8.377 21.914 3.767 1.00 69.56 269 THR A C 1
ATOM 1938 O O . THR A 1 269 ? -7.244 21.937 4.252 1.00 69.56 269 THR A O 1
ATOM 1941 N N . GLU A 1 270 ? -9.464 22.050 4.524 1.00 68.75 270 GLU A N 1
ATOM 1942 C CA . GLU A 1 270 ? -9.423 22.135 5.984 1.00 68.75 270 GLU A CA 1
ATOM 1943 C C . GLU A 1 270 ? -8.755 20.902 6.616 1.00 68.75 270 GLU A C 1
ATOM 1945 O O . GLU A 1 270 ? -8.024 21.048 7.590 1.00 68.75 270 GLU A O 1
ATOM 1950 N N . ALA A 1 271 ? -8.926 19.712 6.031 1.00 66.56 271 ALA A N 1
ATOM 1951 C CA . ALA A 1 271 ? -8.243 18.487 6.454 1.00 66.56 271 ALA A CA 1
ATOM 1952 C C . ALA A 1 271 ? -6.707 18.615 6.349 1.00 66.56 271 ALA A C 1
ATOM 1954 O O . ALA A 1 271 ? -5.987 18.307 7.300 1.00 66.56 271 ALA A O 1
ATOM 1955 N N . ASP A 1 272 ? -6.194 19.165 5.239 1.00 69.50 272 ASP A N 1
ATOM 1956 C CA . ASP A 1 272 ? -4.752 19.391 5.056 1.00 69.50 272 ASP A CA 1
ATOM 1957 C C . ASP A 1 272 ? -4.198 20.452 6.035 1.00 69.50 272 ASP A C 1
ATOM 1959 O O . ASP A 1 272 ? -3.080 20.313 6.532 1.00 69.50 272 ASP A O 1
ATOM 1963 N N . LEU A 1 273 ? -4.983 21.501 6.330 1.00 65.12 273 LEU A N 1
ATOM 1964 C CA . LEU A 1 273 ? -4.631 22.594 7.257 1.00 65.12 273 LEU A CA 1
ATOM 1965 C C . LEU A 1 273 ? -4.702 22.203 8.742 1.00 65.12 273 LEU A C 1
ATOM 1967 O O . LEU A 1 273 ? -4.024 22.814 9.577 1.00 65.12 273 LEU A O 1
ATOM 1971 N N . LEU A 1 274 ? -5.545 21.226 9.081 1.00 65.88 274 LEU A N 1
ATOM 1972 C CA . LEU A 1 274 ? -5.697 20.685 10.434 1.00 65.88 274 LEU A CA 1
ATOM 1973 C C . LEU A 1 274 ? -4.818 19.454 10.683 1.00 65.88 274 LEU A C 1
ATOM 1975 O O . LEU A 1 274 ? -4.591 19.104 11.835 1.00 65.88 274 LEU A O 1
ATOM 1979 N N . GLY A 1 275 ? -4.300 18.812 9.633 1.00 59.94 275 GLY A N 1
ATOM 1980 C CA . GLY A 1 275 ? -3.443 17.626 9.733 1.00 59.94 275 GLY A CA 1
ATOM 1981 C C . GLY A 1 275 ? -4.174 16.295 9.792 1.00 59.94 275 GLY A C 1
ATOM 1982 O O . GLY A 1 275 ? -3.549 15.253 9.609 1.00 59.94 275 GLY A O 1
ATOM 1983 N N . ARG A 1 276 ? -5.489 16.332 10.004 1.00 63.47 276 ARG A N 1
ATOM 1984 C CA . ARG A 1 276 ? -6.379 15.174 9.980 1.00 63.47 276 ARG A CA 1
ATOM 1985 C C . ARG A 1 276 ? -6.689 14.799 8.538 1.00 63.47 276 ARG A C 1
ATOM 1987 O O . ARG A 1 276 ? -7.610 15.340 7.934 1.00 63.47 276 ARG A O 1
ATOM 1994 N N . ARG A 1 277 ? -5.890 13.884 7.991 1.00 56.47 277 ARG A N 1
ATOM 1995 C CA . ARG A 1 277 ? -6.232 13.107 6.792 1.00 56.47 277 ARG A CA 1
ATOM 1996 C C . ARG A 1 277 ? -6.810 11.767 7.231 1.00 56.47 277 ARG A C 1
ATOM 1998 O O . ARG A 1 277 ? -6.414 11.271 8.281 1.00 56.47 277 ARG A O 1
ATOM 2005 N N . ALA A 1 278 ? -7.663 11.170 6.403 1.00 51.34 278 ALA A N 1
ATOM 2006 C CA . ALA A 1 278 ? -8.130 9.807 6.624 1.00 51.34 278 ALA A CA 1
ATOM 2007 C C . ALA A 1 278 ? -6.937 8.847 6.771 1.00 51.34 278 ALA A C 1
ATOM 2009 O O . ALA A 1 278 ? -6.023 8.841 5.938 1.00 51.34 278 ALA A O 1
ATOM 2010 N N . ILE A 1 279 ? -6.931 8.067 7.853 1.00 53.69 279 ILE A N 1
ATOM 2011 C CA . ILE A 1 279 ? -5.866 7.108 8.139 1.00 53.69 279 ILE A CA 1
ATOM 2012 C C . ILE A 1 279 ? -6.245 5.795 7.459 1.00 53.69 279 ILE A C 1
ATOM 2014 O O . ILE A 1 279 ? -7.006 4.984 7.987 1.00 53.69 279 ILE A O 1
ATOM 2018 N N . ASP A 1 280 ? -5.724 5.646 6.242 1.00 45.19 280 ASP A N 1
ATOM 2019 C CA . ASP A 1 280 ? -6.001 4.549 5.318 1.00 45.19 280 ASP A CA 1
ATOM 2020 C C . ASP A 1 280 ? -5.475 3.205 5.851 1.00 45.19 280 ASP A C 1
ATOM 2022 O O . ASP A 1 280 ? -4.337 2.785 5.610 1.00 45.19 280 ASP A O 1
ATOM 2026 N N . THR A 1 281 ? -6.339 2.582 6.648 1.00 51.44 281 THR A N 1
ATOM 2027 C CA . THR A 1 281 ? -6.173 1.305 7.338 1.00 51.44 281 THR A CA 1
ATOM 2028 C C . THR A 1 281 ? -6.886 0.199 6.565 1.00 51.44 281 THR A C 1
ATOM 2030 O O . THR A 1 281 ? -7.916 0.428 5.932 1.00 51.44 281 THR A O 1
ATOM 2033 N N . ASP A 1 282 ? -6.346 -1.019 6.612 1.00 48.78 282 ASP A N 1
ATOM 2034 C CA . ASP A 1 282 ? -6.814 -2.159 5.813 1.00 48.78 282 ASP A CA 1
ATOM 2035 C C . ASP A 1 282 ? -8.111 -2.773 6.370 1.00 48.78 282 ASP A C 1
ATOM 2037 O O . ASP A 1 282 ? -8.135 -3.865 6.942 1.00 48.78 282 ASP A O 1
ATOM 2041 N N . ILE A 1 283 ? -9.220 -2.051 6.201 1.00 53.84 283 ILE A N 1
ATOM 2042 C CA . ILE A 1 283 ? -10.549 -2.469 6.665 1.00 53.84 283 ILE A CA 1
ATOM 2043 C C . ILE A 1 283 ? -10.999 -3.751 5.949 1.00 53.84 283 ILE A C 1
ATOM 2045 O O . ILE A 1 283 ? -11.729 -4.543 6.533 1.00 53.84 283 ILE A O 1
ATOM 2049 N N . SER A 1 284 ? -10.511 -4.019 4.734 1.00 50.34 284 SER A N 1
ATOM 2050 C CA . SER A 1 284 ? -10.720 -5.281 4.007 1.00 50.34 284 SER A CA 1
ATOM 2051 C C . SER A 1 284 ? -10.278 -6.518 4.798 1.00 50.34 284 SER A C 1
ATOM 2053 O O . SER A 1 284 ? -10.926 -7.556 4.701 1.00 50.34 284 SER A O 1
ATOM 2055 N N . SER A 1 285 ? -9.231 -6.414 5.624 1.00 52.69 285 SER A N 1
ATOM 2056 C CA . SER A 1 285 ? -8.797 -7.505 6.513 1.00 52.69 285 SER A CA 1
ATOM 2057 C C . SER A 1 285 ? -9.691 -7.712 7.751 1.00 52.69 285 SER A C 1
ATOM 2059 O O . SER A 1 285 ? -9.604 -8.748 8.407 1.00 52.69 285 SER A O 1
ATOM 2061 N N . ILE A 1 286 ? -10.567 -6.747 8.058 1.00 60.94 286 ILE A N 1
ATOM 2062 C CA . ILE A 1 286 ? -11.356 -6.653 9.301 1.00 60.94 286 ILE A CA 1
ATOM 2063 C C . ILE A 1 286 ? -12.879 -6.760 9.032 1.00 60.94 286 ILE A C 1
ATOM 2065 O O . ILE A 1 286 ? -13.642 -7.222 9.879 1.00 60.94 286 ILE A O 1
ATOM 2069 N N . ALA A 1 287 ? -13.339 -6.407 7.828 1.00 62.56 287 ALA A N 1
ATOM 2070 C CA . ALA A 1 287 ? -14.748 -6.328 7.424 1.00 62.56 287 ALA A CA 1
ATOM 2071 C C . ALA A 1 287 ? -15.439 -7.677 7.128 1.00 62.56 287 ALA A C 1
ATOM 2073 O O . ALA A 1 287 ? -16.563 -7.689 6.626 1.00 62.56 287 ALA A O 1
ATOM 2074 N N . GLY A 1 288 ? -14.830 -8.821 7.464 1.00 77.75 288 GLY A N 1
ATOM 2075 C CA . GLY A 1 288 ? -15.396 -10.157 7.202 1.00 77.75 288 GLY A CA 1
ATOM 2076 C C . GLY A 1 288 ? -16.752 -10.439 7.872 1.00 77.75 288 GLY A C 1
ATOM 2077 O O . GLY A 1 288 ? -17.418 -11.413 7.534 1.00 77.75 288 GLY A O 1
ATOM 2078 N N . TYR A 1 289 ? -17.189 -9.578 8.796 1.00 88.31 289 TYR A N 1
ATOM 2079 C CA . TYR A 1 289 ? -18.522 -9.612 9.404 1.00 88.31 289 TYR A CA 1
ATOM 2080 C C . TYR A 1 289 ? -19.614 -8.895 8.578 1.00 88.31 289 TYR A C 1
ATOM 2082 O O . TYR A 1 289 ? -20.774 -8.905 8.981 1.00 88.31 289 TYR A O 1
ATOM 2090 N N . LEU A 1 290 ? -19.255 -8.263 7.453 1.00 92.56 290 LEU A N 1
ATOM 2091 C CA . LEU A 1 290 ? -20.152 -7.487 6.584 1.00 92.56 290 LEU A CA 1
ATOM 2092 C C . LEU A 1 290 ? -20.395 -8.159 5.228 1.00 92.56 290 LEU A C 1
ATOM 2094 O O . LEU A 1 290 ? -21.514 -8.127 4.719 1.00 92.56 290 LEU A O 1
ATOM 2098 N N . THR A 1 291 ? -19.360 -8.764 4.639 1.00 91.50 291 THR A N 1
ATOM 2099 C CA . THR A 1 291 ? -19.448 -9.435 3.334 1.00 91.50 291 THR A CA 1
ATOM 2100 C C . THR A 1 291 ? -20.468 -10.572 3.367 1.00 91.50 291 THR A C 1
ATOM 2102 O O . THR A 1 291 ? -20.424 -11.433 4.244 1.00 91.50 291 THR A O 1
ATOM 2105 N N . GLY A 1 292 ? -21.401 -10.569 2.413 1.00 92.94 292 GLY A N 1
ATOM 2106 C CA . GLY A 1 292 ? -22.479 -11.556 2.329 1.00 92.94 292 GLY A CA 1
ATOM 2107 C C . GLY A 1 292 ? -23.484 -11.526 3.488 1.00 92.94 292 GLY A C 1
ATOM 2108 O O . GLY A 1 292 ? -24.181 -12.516 3.681 1.00 92.94 292 GLY A O 1
ATOM 2109 N N . ARG A 1 293 ? -23.563 -10.434 4.266 1.00 95.31 293 ARG A N 1
ATOM 2110 C CA . ARG A 1 293 ? -24.556 -10.255 5.344 1.00 95.31 293 ARG A CA 1
ATOM 2111 C C . ARG A 1 293 ? -25.610 -9.211 4.995 1.00 95.31 293 ARG A C 1
ATOM 2113 O O . ARG A 1 293 ? -25.350 -8.310 4.197 1.00 95.31 293 ARG A O 1
ATOM 2120 N N . ARG A 1 294 ? -26.779 -9.279 5.634 1.00 97.69 294 ARG A N 1
ATOM 2121 C CA . ARG A 1 294 ? -27.800 -8.213 5.564 1.00 97.69 294 ARG A CA 1
ATOM 2122 C C . ARG A 1 294 ? -27.482 -7.140 6.602 1.00 97.69 294 ARG A C 1
ATOM 2124 O O . ARG A 1 294 ? -27.538 -7.397 7.806 1.00 97.69 294 ARG A O 1
ATOM 2131 N N . VAL A 1 295 ? -27.125 -5.945 6.137 1.00 98.19 295 VAL A N 1
ATOM 2132 C CA . VAL A 1 295 ? -26.685 -4.822 6.978 1.00 98.19 295 VAL A CA 1
ATOM 2133 C C . VAL A 1 295 ? -27.737 -3.717 6.943 1.00 98.19 295 VAL A C 1
ATOM 2135 O O . VAL A 1 295 ? -28.131 -3.297 5.860 1.00 98.19 295 VAL A O 1
ATOM 2138 N N . LEU A 1 296 ? -28.172 -3.218 8.103 1.00 98.56 296 LEU A N 1
ATOM 2139 C CA . LEU A 1 296 ? -29.110 -2.093 8.211 1.00 98.56 296 LEU A CA 1
ATOM 2140 C C . LEU A 1 296 ? -28.432 -0.868 8.835 1.00 98.56 296 LEU A C 1
ATOM 2142 O O . LEU A 1 296 ? -27.734 -0.976 9.843 1.00 98.56 296 LEU A O 1
ATOM 2146 N N . VAL A 1 297 ? -28.664 0.312 8.259 1.00 98.62 297 VAL A N 1
ATOM 2147 C CA . VAL A 1 297 ? -28.179 1.602 8.769 1.00 98.62 297 VAL A CA 1
ATOM 2148 C C . VAL A 1 297 ? -29.375 2.505 9.061 1.00 98.62 297 VAL A C 1
ATOM 2150 O O . VAL A 1 297 ? -30.066 2.923 8.137 1.00 98.62 297 VAL A O 1
ATOM 2153 N N . THR A 1 298 ? -29.616 2.846 10.331 1.00 98.38 298 THR A N 1
ATOM 2154 C CA . THR A 1 298 ? -30.619 3.872 10.687 1.00 98.38 298 THR A CA 1
ATOM 2155 C C . THR A 1 298 ? -29.984 5.258 10.653 1.00 98.38 298 THR A C 1
ATOM 2157 O O . THR A 1 298 ? -28.894 5.431 11.203 1.00 98.38 298 THR A O 1
ATOM 2160 N N . GLY A 1 299 ? -30.678 6.257 10.115 1.00 96.81 299 GLY A N 1
ATOM 2161 C CA . GLY A 1 299 ? -30.125 7.594 9.892 1.00 96.81 299 GLY A CA 1
ATOM 2162 C C . GLY A 1 299 ? -29.242 7.648 8.642 1.00 96.81 299 GLY A C 1
ATOM 2163 O O . GLY A 1 299 ? -28.260 8.395 8.619 1.00 96.81 299 GLY A O 1
ATOM 2164 N N . ALA A 1 300 ? -29.542 6.810 7.640 1.00 96.75 300 ALA A N 1
ATOM 2165 C CA . ALA A 1 300 ? -28.746 6.608 6.428 1.00 96.75 300 ALA A CA 1
ATOM 2166 C C . ALA A 1 300 ? -28.544 7.882 5.584 1.00 96.75 300 ALA A C 1
ATOM 2168 O O . ALA A 1 300 ? -27.538 8.001 4.888 1.00 96.75 300 ALA A O 1
ATOM 2169 N N . GLY A 1 301 ? -29.441 8.865 5.679 1.00 91.94 301 GLY A N 1
ATOM 2170 C CA . GLY A 1 301 ? -29.303 10.178 5.047 1.00 91.94 301 GLY A CA 1
ATOM 2171 C C . GLY A 1 301 ? -28.453 11.181 5.847 1.00 91.94 301 GLY A C 1
ATOM 2172 O O . GLY A 1 301 ? -28.027 12.220 5.325 1.00 91.94 301 GLY A O 1
ATOM 2173 N N . GLY A 1 302 ? -28.170 10.889 7.120 1.00 90.94 302 GLY A N 1
ATOM 2174 C CA . GLY A 1 302 ? -27.320 11.701 7.989 1.00 90.94 302 GLY A CA 1
ATOM 2175 C C . GLY A 1 302 ? -25.850 11.722 7.549 1.00 90.94 302 GLY A C 1
ATOM 2176 O O . GLY A 1 302 ? -25.395 10.880 6.781 1.00 90.94 302 GLY A O 1
ATOM 2177 N N . SER A 1 303 ? -25.050 12.670 8.056 1.00 89.38 303 SER A N 1
ATOM 2178 C CA . SER A 1 303 ? -23.637 12.794 7.637 1.00 89.38 303 SER A CA 1
ATOM 2179 C C . SER A 1 303 ? -22.773 11.572 7.968 1.00 89.38 303 SER A C 1
ATOM 2181 O O . SER A 1 303 ? -21.858 11.285 7.211 1.00 89.38 303 SER A O 1
ATOM 2183 N N . ILE A 1 304 ? -23.056 10.861 9.066 1.00 92.56 304 ILE A N 1
ATOM 2184 C CA . ILE A 1 304 ? -22.356 9.609 9.406 1.00 92.56 304 ILE A CA 1
ATOM 2185 C C . ILE A 1 304 ? -23.010 8.421 8.693 1.00 92.56 304 ILE A C 1
ATOM 2187 O O . ILE A 1 304 ? -22.304 7.596 8.128 1.00 92.56 304 ILE A O 1
ATOM 2191 N N . GLY A 1 305 ? -24.347 8.356 8.653 1.00 95.31 305 GLY A N 1
ATOM 2192 C CA . GLY A 1 305 ? -25.080 7.274 7.989 1.00 95.31 305 GLY A CA 1
ATOM 2193 C C . GLY A 1 305 ? -24.812 7.179 6.486 1.00 95.31 305 GLY A C 1
ATOM 2194 O O . GLY A 1 305 ? -24.605 6.083 5.981 1.00 95.31 305 GLY A O 1
ATOM 2195 N N . SER A 1 306 ? -24.719 8.305 5.777 1.00 94.00 306 SER A N 1
ATOM 2196 C CA . SER A 1 306 ? -24.458 8.315 4.327 1.00 94.00 306 SER A CA 1
ATOM 2197 C C . SER A 1 306 ? -23.005 7.990 3.974 1.00 94.00 306 SER A C 1
ATOM 2199 O O . SER A 1 306 ? -22.736 7.442 2.906 1.00 94.00 306 SER A O 1
ATOM 2201 N N . GLU A 1 307 ? -22.063 8.274 4.877 1.00 93.50 307 GLU A N 1
ATOM 2202 C CA . GLU A 1 307 ? -20.695 7.759 4.786 1.00 93.50 307 GLU A CA 1
ATOM 2203 C C . GLU A 1 307 ? -20.658 6.259 5.092 1.00 93.50 307 GLU A C 1
ATOM 2205 O O . GLU A 1 307 ? -20.120 5.509 4.285 1.00 93.50 307 GLU A O 1
ATOM 2210 N N . LEU A 1 308 ? -21.307 5.800 6.172 1.00 94.62 308 LEU A N 1
ATOM 2211 C CA . LEU A 1 308 ? -21.484 4.375 6.473 1.00 94.62 308 LEU A CA 1
ATOM 2212 C C . LEU A 1 308 ? -22.020 3.631 5.250 1.00 94.62 308 LEU A C 1
ATOM 2214 O O . LEU A 1 308 ? -21.375 2.693 4.806 1.00 94.62 308 LEU A O 1
ATOM 2218 N N . CYS A 1 309 ? -23.114 4.076 4.633 1.00 95.94 309 CYS A N 1
ATOM 2219 C CA . CYS A 1 309 ? -23.683 3.398 3.467 1.00 95.94 309 CYS A CA 1
ATOM 2220 C C . CYS A 1 309 ? -22.697 3.340 2.284 1.00 95.94 309 CYS A C 1
ATOM 2222 O O . CYS A 1 309 ? -22.476 2.264 1.726 1.00 95.94 309 CYS A O 1
ATOM 2224 N N . ARG A 1 310 ? -22.022 4.454 1.953 1.00 91.50 310 ARG A N 1
ATOM 2225 C CA . ARG A 1 310 ? -20.985 4.483 0.902 1.00 91.50 310 ARG A CA 1
ATOM 2226 C C . ARG A 1 310 ? -19.790 3.579 1.201 1.00 91.50 310 ARG A C 1
ATOM 2228 O O . ARG A 1 310 ? -19.231 3.002 0.272 1.00 91.50 310 ARG A O 1
ATOM 2235 N N . GLN A 1 311 ? -19.379 3.443 2.462 1.00 89.94 311 GLN A N 1
ATOM 2236 C CA . GLN A 1 311 ? -18.281 2.548 2.823 1.00 89.94 311 GLN A CA 1
ATOM 2237 C C . GLN A 1 311 ? -18.718 1.083 2.856 1.00 89.94 311 GLN A C 1
ATOM 2239 O O . GLN A 1 311 ? -18.027 0.246 2.281 1.00 89.94 311 GLN A O 1
ATOM 2244 N N . LEU A 1 312 ? -19.865 0.789 3.474 1.00 92.56 312 LEU A N 1
ATOM 2245 C CA . LEU A 1 312 ? -20.426 -0.552 3.643 1.00 92.56 312 LEU A CA 1
ATOM 2246 C C . LEU A 1 312 ? -20.729 -1.223 2.301 1.00 92.56 312 LEU A C 1
ATOM 2248 O O . LEU A 1 312 ? -20.407 -2.396 2.132 1.00 92.56 312 LEU A O 1
ATOM 2252 N N . HIS A 1 313 ? -21.244 -0.471 1.322 1.00 90.81 313 HIS A N 1
ATOM 2253 C CA . HIS A 1 313 ? -21.487 -0.963 -0.038 1.00 90.81 313 HIS A CA 1
ATOM 2254 C C . HIS A 1 313 ? -20.232 -1.595 -0.682 1.00 90.81 313 HIS A C 1
ATOM 2256 O O . HIS A 1 313 ? -20.337 -2.577 -1.414 1.00 90.81 313 HIS A O 1
ATOM 2262 N N . ARG A 1 314 ? -19.026 -1.099 -0.358 1.00 86.81 314 ARG A N 1
ATOM 2263 C CA . ARG A 1 314 ? -17.753 -1.589 -0.926 1.00 86.81 314 ARG A CA 1
ATOM 2264 C C . ARG A 1 314 ? -17.302 -2.952 -0.386 1.00 86.81 314 ARG A C 1
ATOM 2266 O O . ARG A 1 314 ? -16.429 -3.560 -0.995 1.00 86.81 314 ARG A O 1
ATOM 2273 N N . TYR A 1 315 ? -17.877 -3.444 0.715 1.00 86.94 315 TYR A N 1
ATOM 2274 C CA . TYR A 1 315 ? -17.535 -4.754 1.299 1.00 86.94 315 TYR A CA 1
ATOM 2275 C C . TYR A 1 315 ? -18.437 -5.900 0.815 1.00 86.94 315 TYR A C 1
ATOM 2277 O O . TYR A 1 315 ? -18.360 -7.000 1.360 1.00 86.94 315 TYR A O 1
ATOM 2285 N N . ALA A 1 316 ? -19.274 -5.652 -0.200 1.00 87.81 316 ALA A N 1
ATOM 2286 C CA . ALA A 1 316 ? -20.217 -6.610 -0.782 1.00 87.81 316 ALA A CA 1
ATOM 2287 C C . ALA A 1 316 ? -21.117 -7.320 0.261 1.00 87.81 316 ALA A C 1
ATOM 2289 O O . ALA A 1 316 ? -21.064 -8.548 0.396 1.00 87.81 316 ALA A O 1
ATOM 2290 N N . PRO A 1 317 ? -21.937 -6.570 1.024 1.00 93.62 317 PRO A N 1
ATOM 2291 C CA . PRO A 1 317 ? -23.017 -7.158 1.815 1.00 93.62 317 PRO A CA 1
ATOM 2292 C C . PRO A 1 317 ? -24.055 -7.838 0.904 1.00 93.62 317 PRO A C 1
ATOM 2294 O O . PRO A 1 317 ? -24.165 -7.504 -0.273 1.00 93.62 317 PRO A O 1
ATOM 2297 N N . GLU A 1 318 ? -24.843 -8.768 1.452 1.00 95.44 318 GLU A N 1
ATOM 2298 C CA . GLU A 1 318 ? -25.990 -9.369 0.746 1.00 95.44 318 GLU A CA 1
ATOM 2299 C C . GLU A 1 318 ? -27.042 -8.296 0.423 1.00 95.44 318 GLU A C 1
ATOM 2301 O O . GLU A 1 318 ? -27.568 -8.241 -0.687 1.00 95.44 318 GLU A O 1
ATOM 2306 N N . ARG A 1 319 ? -27.309 -7.419 1.401 1.00 95.31 319 ARG A N 1
ATOM 2307 C CA . ARG A 1 319 ? -28.174 -6.237 1.290 1.00 95.31 319 ARG A CA 1
ATOM 2308 C C . ARG A 1 319 ? -27.657 -5.115 2.178 1.00 95.31 319 ARG A C 1
ATOM 2310 O O . ARG A 1 319 ? -27.122 -5.376 3.258 1.00 95.31 319 ARG A O 1
ATOM 2317 N N . LEU A 1 320 ? -27.884 -3.875 1.752 1.00 96.94 320 LEU A N 1
ATOM 2318 C CA . LEU A 1 320 ? -27.600 -2.666 2.525 1.00 96.94 320 LEU A CA 1
ATOM 2319 C C . LEU A 1 320 ? -28.891 -1.859 2.687 1.00 96.94 320 LEU A C 1
ATOM 2321 O O . LEU A 1 320 ? -29.247 -1.063 1.823 1.00 96.94 320 LEU A O 1
ATOM 2325 N N . VAL A 1 321 ? -29.584 -2.085 3.801 1.00 97.94 321 VAL A N 1
ATOM 2326 C CA . VAL A 1 321 ? -30.870 -1.458 4.113 1.00 97.94 321 VAL A CA 1
ATOM 2327 C C . VAL A 1 321 ? -30.634 -0.069 4.697 1.00 97.94 321 VAL A C 1
ATOM 2329 O O . VAL A 1 321 ? -30.048 0.089 5.770 1.00 97.94 321 VAL A O 1
ATOM 2332 N N . MET A 1 322 ? -31.080 0.950 3.973 1.00 97.94 322 MET A N 1
ATOM 2333 C CA . MET A 1 322 ? -30.884 2.362 4.277 1.00 97.94 322 MET A CA 1
ATOM 2334 C C . MET A 1 322 ? -32.171 2.935 4.868 1.00 97.94 322 MET A C 1
ATOM 2336 O O . MET A 1 322 ? -33.107 3.247 4.135 1.00 97.94 322 MET A O 1
ATOM 2340 N N . LEU A 1 323 ? -32.218 3.066 6.197 1.00 98.19 323 LEU A N 1
ATOM 2341 C CA . LEU A 1 323 ? -33.377 3.577 6.926 1.00 98.19 323 LEU A CA 1
ATOM 2342 C C . LEU A 1 323 ? -33.162 5.039 7.327 1.00 98.19 323 LEU A C 1
ATOM 2344 O O . LEU A 1 323 ? -32.192 5.369 8.012 1.00 98.19 323 LEU A O 1
ATOM 2348 N N . ASP A 1 324 ? -34.083 5.920 6.953 1.00 97.38 324 ASP A N 1
ATOM 2349 C CA . ASP A 1 324 ? -34.165 7.295 7.461 1.00 97.38 324 ASP A CA 1
ATOM 2350 C C . ASP A 1 324 ? -35.620 7.790 7.403 1.00 97.38 324 ASP A C 1
ATOM 2352 O O . ASP A 1 324 ? -36.473 7.175 6.767 1.00 97.38 324 ASP A O 1
ATOM 2356 N N . ARG A 1 325 ? -35.903 8.929 8.034 1.00 95.69 325 ARG A N 1
ATOM 2357 C CA . ARG A 1 325 ? -37.170 9.661 7.888 1.00 95.69 325 ARG A CA 1
ATOM 2358 C C . ARG A 1 325 ? -37.072 10.832 6.902 1.00 95.69 325 ARG A C 1
ATOM 2360 O O . ARG A 1 325 ? -38.089 11.407 6.532 1.00 95.69 325 ARG A O 1
ATOM 2367 N N . ASP A 1 326 ? -35.854 11.226 6.527 1.00 94.69 326 ASP A N 1
ATOM 2368 C CA . ASP A 1 326 ? -35.579 12.279 5.544 1.00 94.69 326 ASP A CA 1
ATOM 2369 C C . ASP A 1 326 ? -35.487 11.670 4.131 1.00 94.69 326 ASP A C 1
ATOM 2371 O O . ASP A 1 326 ? -34.429 11.213 3.695 1.00 94.69 326 ASP A O 1
ATOM 2375 N N . GLU A 1 327 ? -36.616 11.673 3.414 1.00 93.88 327 GLU A N 1
ATOM 2376 C CA . GLU A 1 327 ? -36.750 11.240 2.010 1.00 93.88 327 GLU A CA 1
ATOM 2377 C C . GLU A 1 327 ? -35.693 11.884 1.093 1.00 93.88 327 GLU A C 1
ATOM 2379 O O . GLU A 1 327 ? -35.034 11.205 0.302 1.00 93.88 327 GLU A O 1
ATOM 2384 N N . SER A 1 328 ? -35.477 13.197 1.235 1.00 93.00 328 SER A N 1
ATOM 2385 C CA . SER A 1 328 ? -34.504 13.941 0.426 1.00 93.00 328 SER A CA 1
ATOM 2386 C C . SER A 1 328 ? -33.069 13.493 0.705 1.00 93.00 328 SER A C 1
ATOM 2388 O O . SER A 1 328 ? -32.222 13.503 -0.194 1.00 93.00 328 SER A O 1
ATOM 2390 N N . ALA A 1 329 ? -32.775 13.068 1.934 1.00 91.31 329 ALA A N 1
ATOM 2391 C CA . ALA A 1 329 ? -31.481 12.509 2.286 1.00 91.31 329 ALA A CA 1
ATOM 2392 C C . ALA A 1 329 ? -31.320 11.031 1.882 1.00 91.31 329 ALA A C 1
ATOM 2394 O O . ALA A 1 329 ? -30.205 10.663 1.508 1.00 91.31 329 ALA A O 1
ATOM 2395 N N . LEU A 1 330 ? -32.393 10.227 1.858 1.00 92.94 330 LEU A N 1
ATOM 2396 C CA . LEU A 1 330 ? -32.393 8.881 1.257 1.00 92.94 330 LEU A CA 1
ATOM 2397 C C . LEU A 1 330 ? -32.102 8.939 -0.252 1.00 92.94 330 LEU A C 1
ATOM 2399 O O . LEU A 1 330 ? -31.190 8.267 -0.735 1.00 92.94 330 LEU A O 1
ATOM 2403 N N . HIS A 1 331 ? -32.786 9.825 -0.982 1.00 93.19 331 HIS A N 1
ATOM 2404 C CA . HIS A 1 331 ? -32.497 10.098 -2.393 1.00 93.19 331 HIS A CA 1
ATOM 2405 C C . HIS A 1 331 ? -31.034 10.531 -2.605 1.00 93.19 331 HIS A C 1
ATOM 2407 O O . HIS A 1 331 ? -30.346 10.032 -3.498 1.00 93.19 331 HIS A O 1
ATOM 2413 N N . ALA A 1 332 ? -30.521 11.432 -1.757 1.00 89.81 332 ALA A N 1
ATOM 2414 C CA . ALA A 1 332 ? -29.141 11.906 -1.854 1.00 89.81 332 ALA A CA 1
ATOM 2415 C C . ALA A 1 332 ? -28.092 10.808 -1.587 1.00 89.81 332 ALA A C 1
ATOM 2417 O O . ALA A 1 332 ? -27.053 10.808 -2.252 1.00 89.81 332 ALA A O 1
ATOM 2418 N N . VAL A 1 333 ? -28.335 9.874 -0.654 1.00 91.50 333 VAL A N 1
ATOM 2419 C CA . VAL A 1 333 ? -27.398 8.762 -0.413 1.00 91.50 333 VAL A CA 1
ATOM 2420 C C . VAL A 1 333 ? -27.460 7.715 -1.527 1.00 91.50 333 VAL A C 1
ATOM 2422 O O . VAL A 1 333 ? -26.386 7.338 -2.000 1.00 91.50 333 VAL A O 1
ATOM 2425 N N . GLN A 1 334 ? -28.647 7.342 -2.041 1.00 92.69 334 GLN A N 1
ATOM 2426 C CA . GLN A 1 334 ? -28.756 6.427 -3.195 1.00 92.69 334 GLN A CA 1
ATOM 2427 C C . GLN A 1 334 ? -27.974 6.980 -4.397 1.00 92.69 334 GLN A C 1
ATOM 2429 O O . GLN A 1 334 ? -27.108 6.294 -4.943 1.00 92.69 334 GLN A O 1
ATOM 2434 N N . LEU A 1 335 ? -28.181 8.262 -4.732 1.00 89.50 335 LEU A N 1
ATOM 2435 C CA . LEU A 1 335 ? -27.490 8.933 -5.839 1.00 89.50 335 LEU A CA 1
ATOM 2436 C C . LEU A 1 335 ? -25.961 8.911 -5.679 1.00 89.50 335 LEU A C 1
ATOM 2438 O O . LEU A 1 335 ? -25.238 8.789 -6.666 1.00 89.50 335 LEU A O 1
ATOM 2442 N N . SER A 1 336 ? -25.471 9.010 -4.438 1.00 86.00 336 SER A N 1
ATOM 2443 C CA . SER A 1 336 ? -24.037 8.993 -4.115 1.00 86.00 336 SER A CA 1
ATOM 2444 C C . SER A 1 336 ? -23.382 7.605 -4.152 1.00 86.00 336 SER A C 1
ATOM 2446 O O . SER A 1 336 ? -22.154 7.526 -4.106 1.00 86.00 336 SER A O 1
ATOM 2448 N N . ILE A 1 337 ? -24.179 6.533 -4.218 1.00 87.19 337 ILE A N 1
ATOM 2449 C CA . ILE A 1 337 ? -23.722 5.135 -4.263 1.00 87.19 337 ILE A CA 1
ATOM 2450 C C . ILE A 1 337 ? -23.905 4.561 -5.671 1.00 87.19 337 ILE A C 1
ATOM 2452 O O . ILE A 1 337 ? -22.948 4.081 -6.270 1.00 87.19 337 ILE A O 1
ATOM 2456 N N . GLU A 1 338 ? -25.119 4.639 -6.220 1.00 85.50 338 GLU A N 1
ATOM 2457 C CA . GLU A 1 338 ? -25.476 3.992 -7.490 1.00 85.50 338 GLU A CA 1
ATOM 2458 C C . GLU A 1 338 ? -25.266 4.887 -8.726 1.00 85.50 338 GLU A C 1
ATOM 2460 O O . GLU A 1 338 ? -25.410 4.426 -9.857 1.00 85.50 338 GLU A O 1
ATOM 2465 N N . GLY A 1 339 ? -25.011 6.189 -8.545 1.00 84.38 339 GLY A N 1
ATOM 2466 C CA . GLY A 1 339 ? -25.001 7.175 -9.638 1.00 84.38 339 GLY A CA 1
ATOM 2467 C C . GLY A 1 339 ? -26.387 7.477 -10.235 1.00 84.38 339 GLY A C 1
ATOM 2468 O O . GLY A 1 339 ? -26.508 8.306 -11.137 1.00 84.38 339 GLY A O 1
ATOM 2469 N N . ARG A 1 340 ? -27.435 6.839 -9.704 1.00 82.94 340 ARG A N 1
ATOM 2470 C CA . ARG A 1 340 ? -28.861 7.049 -9.983 1.00 82.94 340 ARG A CA 1
ATOM 2471 C C . ARG A 1 340 ? -29.620 7.090 -8.654 1.00 82.94 340 ARG A C 1
ATOM 2473 O O . ARG A 1 340 ? -29.171 6.497 -7.678 1.00 82.94 340 ARG A O 1
ATOM 2480 N N . ALA A 1 341 ? -30.774 7.745 -8.623 1.00 82.25 341 ALA A N 1
ATOM 2481 C CA . ALA A 1 341 ? -31.709 7.641 -7.508 1.00 82.25 341 ALA A CA 1
ATOM 2482 C C . ALA A 1 341 ? -33.137 7.585 -8.050 1.00 82.25 341 ALA A C 1
ATOM 2484 O O . ALA A 1 341 ? -33.741 8.613 -8.339 1.00 82.25 341 ALA A O 1
ATOM 2485 N N . LEU A 1 342 ? -33.636 6.367 -8.270 1.00 83.44 342 LEU A N 1
ATOM 2486 C CA . LEU A 1 342 ? -35.010 6.141 -8.726 1.00 83.44 342 LEU A CA 1
ATOM 2487 C C . LEU A 1 342 ? -35.968 5.851 -7.561 1.00 83.44 342 LEU A C 1
ATOM 2489 O O . LEU A 1 342 ? -37.169 5.770 -7.799 1.00 83.44 342 LEU A O 1
ATOM 2493 N N . LEU A 1 343 ? -35.450 5.705 -6.329 1.00 84.25 343 LEU A N 1
ATOM 2494 C CA . LEU A 1 343 ? -36.214 5.313 -5.136 1.00 84.25 343 LEU A CA 1
ATOM 2495 C C . LEU A 1 343 ? -37.005 4.001 -5.339 1.00 84.25 343 LEU A C 1
ATOM 2497 O O . LEU A 1 343 ? -38.072 3.794 -4.771 1.00 84.25 343 LEU A O 1
ATOM 2501 N N . ASP A 1 344 ? -36.450 3.119 -6.174 1.00 83.62 344 ASP A N 1
ATOM 2502 C CA . ASP A 1 344 ? -37.025 1.866 -6.672 1.00 83.62 344 ASP A CA 1
ATOM 2503 C C . ASP A 1 344 ? -36.581 0.621 -5.884 1.00 83.62 344 ASP A C 1
ATOM 2505 O O . ASP A 1 344 ? -37.149 -0.458 -6.053 1.00 83.62 344 ASP A O 1
ATOM 2509 N N . SER A 1 345 ? -35.555 0.752 -5.038 1.00 87.00 345 SER A N 1
ATOM 2510 C CA . SER A 1 345 ? -35.023 -0.355 -4.240 1.00 87.00 345 SER A CA 1
ATOM 2511 C C . SER A 1 345 ? -35.861 -0.592 -2.978 1.00 87.00 345 SER A C 1
ATOM 2513 O O . SER A 1 345 ? -36.054 0.353 -2.212 1.00 87.00 345 SER A O 1
ATOM 2515 N N . PRO A 1 346 ? -36.278 -1.840 -2.676 1.00 87.88 346 PRO A N 1
ATOM 2516 C CA . PRO A 1 346 ? -36.950 -2.156 -1.415 1.00 87.88 346 PRO A CA 1
ATOM 2517 C C . PRO A 1 346 ? -36.036 -1.947 -0.200 1.00 87.88 346 PRO A C 1
ATOM 2519 O O . PRO A 1 346 ? -36.527 -1.750 0.902 1.00 87.88 346 PRO A O 1
ATOM 2522 N N . ASP A 1 347 ? -34.711 -1.943 -0.384 1.00 92.50 347 ASP A N 1
ATOM 2523 C CA . ASP A 1 347 ? -33.750 -1.704 0.696 1.00 92.50 347 ASP A CA 1
ATOM 2524 C C . ASP A 1 347 ? -33.650 -0.204 1.090 1.00 92.50 347 ASP A C 1
ATOM 2526 O O . ASP A 1 347 ? -32.851 0.153 1.955 1.00 92.50 347 ASP A O 1
ATOM 2530 N N . LEU A 1 348 ? -34.459 0.689 0.498 1.00 94.81 348 LEU A N 1
ATOM 2531 C CA . LEU A 1 348 ? -34.647 2.081 0.937 1.00 94.81 348 LEU A CA 1
ATOM 2532 C C . LEU A 1 348 ? -35.887 2.188 1.836 1.00 94.81 348 LEU A C 1
ATOM 2534 O O . LEU A 1 348 ? -37.020 2.121 1.364 1.00 94.81 348 LEU A O 1
ATOM 2538 N N . VAL A 1 349 ? -35.683 2.404 3.136 1.00 96.38 349 VAL A N 1
ATOM 2539 C CA . VAL A 1 349 ? -36.761 2.368 4.134 1.00 96.38 349 VAL A CA 1
ATOM 2540 C C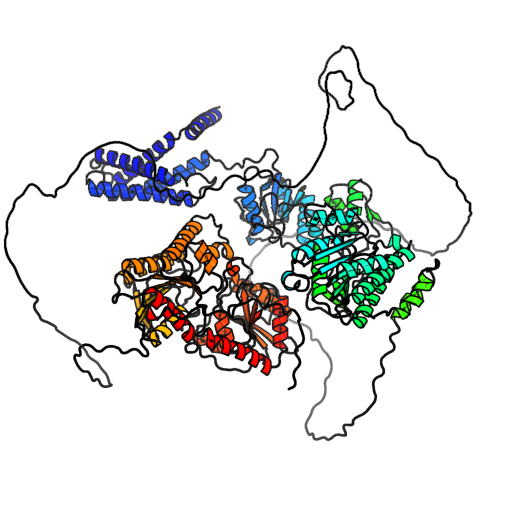 . VAL A 1 349 ? -37.045 3.763 4.685 1.00 96.38 349 VAL A C 1
ATOM 2542 O O . VAL A 1 349 ? -36.307 4.281 5.524 1.00 96.38 349 VAL A O 1
ATOM 2545 N N . LEU A 1 350 ? -38.167 4.352 4.264 1.00 96.44 350 LEU A N 1
ATOM 2546 C CA . LEU A 1 350 ? -38.703 5.564 4.881 1.00 96.44 350 LEU A CA 1
ATOM 2547 C C . LEU A 1 350 ? -39.426 5.206 6.196 1.00 96.44 350 LEU A C 1
ATOM 2549 O O . LEU A 1 350 ? -40.504 4.605 6.170 1.00 96.44 350 LEU A O 1
ATOM 2553 N N . ALA A 1 351 ? -38.825 5.541 7.343 1.00 96.19 351 ALA A N 1
ATOM 2554 C CA . ALA A 1 351 ? -39.384 5.311 8.682 1.00 96.19 351 ALA A CA 1
ATOM 2555 C C . ALA A 1 351 ? -38.739 6.217 9.753 1.00 96.19 351 ALA A C 1
ATOM 2557 O O . ALA A 1 351 ? -37.541 6.495 9.707 1.00 96.19 351 ALA A O 1
ATOM 2558 N N . ASP A 1 352 ? -39.509 6.625 10.770 1.00 97.25 352 ASP A N 1
ATOM 2559 C CA . ASP A 1 352 ? -38.965 7.234 11.994 1.00 97.25 352 ASP A CA 1
ATOM 2560 C C . ASP A 1 352 ? -38.786 6.157 13.077 1.00 97.25 352 ASP A C 1
ATOM 2562 O O . ASP A 1 352 ? -39.697 5.378 13.348 1.00 97.25 352 ASP A O 1
ATOM 2566 N N . ILE A 1 353 ? -37.621 6.137 13.731 1.00 97.38 353 ILE A N 1
ATOM 2567 C CA . ILE A 1 353 ? -37.281 5.188 14.805 1.00 97.38 353 ILE A CA 1
ATOM 2568 C C . ILE A 1 353 ? -38.193 5.292 16.044 1.00 97.38 353 ILE A C 1
ATOM 2570 O O . ILE A 1 353 ? -38.178 4.420 16.911 1.00 97.38 353 ILE A O 1
ATOM 2574 N N . ARG A 1 354 ? -38.988 6.360 16.155 1.00 95.19 354 ARG A N 1
ATOM 2575 C CA . ARG A 1 354 ? -40.010 6.532 17.197 1.00 95.19 354 ARG A CA 1
ATOM 2576 C C . ARG A 1 354 ? -41.209 5.588 17.021 1.00 95.19 354 ARG A C 1
ATOM 2578 O O . ARG A 1 354 ? -41.884 5.309 18.008 1.00 95.19 354 ARG A O 1
ATOM 2585 N N . ASP A 1 355 ? -41.462 5.087 15.811 1.00 96.56 355 ASP A N 1
ATOM 2586 C CA . ASP A 1 355 ? -42.546 4.141 15.525 1.00 96.56 355 ASP A CA 1
ATOM 2587 C C . ASP A 1 355 ? -42.067 2.688 15.701 1.00 96.56 355 ASP A C 1
ATOM 2589 O O . ASP A 1 355 ? -41.464 2.092 14.804 1.00 96.56 355 ASP A O 1
ATOM 2593 N N . LYS A 1 356 ? -42.345 2.110 16.878 1.00 93.69 356 LYS A N 1
ATOM 2594 C CA . LYS A 1 356 ? -42.019 0.708 17.196 1.00 93.69 356 LYS A CA 1
ATOM 2595 C C . LYS A 1 356 ? -42.725 -0.273 16.254 1.00 93.69 356 LYS A C 1
ATOM 2597 O O . LYS A 1 356 ? -42.097 -1.230 15.822 1.00 93.69 356 LYS A O 1
ATOM 2602 N N . ALA A 1 357 ? -43.983 -0.025 15.883 1.00 95.50 357 ALA A N 1
ATOM 2603 C CA . ALA A 1 357 ? -44.749 -0.943 15.039 1.00 95.50 357 ALA A CA 1
ATOM 2604 C C . ALA A 1 357 ? -44.211 -0.976 13.598 1.00 95.50 357 ALA A C 1
ATOM 2606 O O . ALA A 1 357 ? -44.076 -2.053 13.011 1.00 95.50 357 ALA A O 1
ATOM 2607 N N . ARG A 1 358 ? -43.833 0.182 13.035 1.00 96.75 358 ARG A N 1
ATOM 2608 C CA . ARG A 1 358 ? -43.166 0.227 11.724 1.00 96.75 358 ARG A CA 1
ATOM 2609 C C . ARG A 1 358 ? -41.758 -0.364 11.781 1.00 96.75 358 ARG A C 1
ATOM 2611 O O . ARG A 1 358 ? -41.390 -1.071 10.845 1.00 96.75 358 ARG A O 1
ATOM 2618 N N . LEU A 1 359 ? -40.992 -0.123 12.849 1.00 97.12 359 LEU A N 1
ATOM 2619 C CA . LEU A 1 359 ? -39.683 -0.761 13.039 1.00 97.12 359 LEU A CA 1
ATOM 2620 C C . LEU A 1 359 ? -39.788 -2.287 13.105 1.00 97.12 359 LEU A C 1
ATOM 2622 O O . LEU A 1 359 ? -39.029 -2.962 12.417 1.00 97.12 359 LEU A O 1
ATOM 2626 N N . ASP A 1 360 ? -40.739 -2.829 13.863 1.00 96.81 360 ASP A N 1
ATOM 2627 C CA . ASP A 1 360 ? -40.911 -4.277 14.015 1.00 96.81 360 ASP A CA 1
ATOM 2628 C C . ASP A 1 360 ? -41.265 -4.944 12.680 1.00 96.81 360 ASP A C 1
ATOM 2630 O O . ASP A 1 360 ? -40.687 -5.974 12.330 1.00 96.81 360 ASP A O 1
ATOM 2634 N N . ALA A 1 361 ? -42.127 -4.309 11.877 1.00 96.75 361 ALA A N 1
ATOM 2635 C CA . ALA A 1 361 ? -42.407 -4.749 10.512 1.00 96.75 361 ALA A CA 1
ATOM 2636 C C . ALA A 1 361 ? -41.144 -4.745 9.626 1.00 96.75 361 ALA A C 1
ATOM 2638 O O . ALA A 1 361 ? -40.864 -5.735 8.956 1.00 96.75 361 ALA A O 1
ATOM 2639 N N . VAL A 1 362 ? -40.345 -3.671 9.662 1.00 97.31 362 VAL A N 1
ATOM 2640 C CA . VAL A 1 362 ? -39.092 -3.543 8.887 1.00 97.31 362 VAL A CA 1
ATOM 2641 C C . VAL A 1 362 ? -38.046 -4.581 9.314 1.00 97.31 362 VAL A C 1
ATOM 2643 O O . VAL A 1 362 ? -37.381 -5.182 8.471 1.00 97.31 362 VAL A O 1
ATOM 2646 N N . PHE A 1 363 ? -37.887 -4.827 10.614 1.00 98.00 363 PHE A N 1
ATOM 2647 C CA . PHE A 1 363 ? -36.930 -5.814 11.118 1.00 98.00 363 PHE A CA 1
ATOM 2648 C C . PHE A 1 363 ? -37.373 -7.247 10.783 1.00 98.00 363 PHE A C 1
ATOM 2650 O O . PHE A 1 363 ? -36.534 -8.064 10.395 1.00 98.00 363 PHE A O 1
ATOM 2657 N N . ALA A 1 364 ? -38.676 -7.541 10.836 1.00 96.69 364 ALA A N 1
ATOM 2658 C CA . ALA A 1 364 ? -39.232 -8.819 10.391 1.00 96.69 364 ALA A CA 1
ATOM 2659 C C . ALA A 1 364 ? -39.108 -9.039 8.868 1.00 96.69 364 ALA A C 1
ATOM 2661 O O . ALA A 1 364 ? -38.848 -10.165 8.442 1.00 96.69 364 ALA A O 1
ATOM 2662 N N . GLU A 1 365 ? -39.258 -7.978 8.066 1.00 96.56 365 GLU A N 1
ATOM 2663 C CA . GLU A 1 365 ? -39.156 -7.986 6.600 1.00 96.56 365 GLU A CA 1
ATOM 2664 C C . GLU A 1 365 ? -37.709 -8.187 6.118 1.00 96.56 365 GLU A C 1
ATOM 2666 O O . GLU A 1 365 ? -37.418 -9.135 5.388 1.00 96.56 365 GLU A O 1
ATOM 2671 N N . HIS A 1 366 ? -36.775 -7.337 6.557 1.00 96.88 366 HIS A N 1
ATOM 2672 C CA . HIS A 1 366 ? -35.396 -7.343 6.050 1.00 96.88 366 HIS A CA 1
ATOM 2673 C C . HIS A 1 366 ? -34.452 -8.306 6.787 1.00 96.88 366 HIS A C 1
ATOM 2675 O O . HIS A 1 366 ? -33.391 -8.650 6.260 1.00 96.88 366 HIS A O 1
ATOM 2681 N N . ARG A 1 367 ? -34.805 -8.715 8.013 1.00 97.38 367 ARG A N 1
ATOM 2682 C CA . ARG A 1 367 ? -34.029 -9.612 8.893 1.00 97.38 367 ARG A CA 1
ATOM 2683 C C . ARG A 1 367 ? -32.509 -9.332 8.906 1.00 97.38 367 ARG A C 1
ATOM 2685 O O . ARG A 1 367 ? -31.729 -10.238 8.570 1.00 97.38 367 ARG A O 1
ATOM 2692 N N . PRO A 1 368 ? -32.077 -8.095 9.236 1.00 97.75 368 PRO A N 1
ATOM 2693 C CA . PRO A 1 368 ? -30.663 -7.736 9.284 1.00 97.75 368 PRO A CA 1
ATOM 2694 C C . PRO A 1 368 ? -29.885 -8.561 10.314 1.00 97.75 368 PRO A C 1
ATOM 2696 O O . PRO A 1 368 ? -30.406 -8.967 11.347 1.00 97.75 368 PRO A O 1
ATOM 2699 N N . GLU A 1 369 ? -28.606 -8.774 10.031 1.00 97.75 369 GLU A N 1
ATOM 2700 C CA . GLU A 1 369 ? -27.654 -9.479 10.900 1.00 97.75 369 GLU A CA 1
ATOM 2701 C C . GLU A 1 369 ? -26.708 -8.504 11.602 1.00 97.75 369 GLU A C 1
ATOM 2703 O O . GLU A 1 369 ? -26.190 -8.800 12.678 1.00 97.75 369 GLU A O 1
ATOM 2708 N N . VAL A 1 370 ? -26.495 -7.338 10.986 1.00 97.62 370 VAL A N 1
ATOM 2709 C CA . VAL A 1 370 ? -25.647 -6.253 11.480 1.00 97.62 370 VAL A CA 1
ATOM 2710 C C . VAL A 1 370 ? -26.432 -4.948 11.407 1.00 97.62 370 VAL A C 1
ATOM 2712 O O . VAL A 1 370 ? -26.962 -4.606 10.349 1.00 97.62 370 VAL A O 1
ATOM 2715 N N . VAL A 1 371 ? -26.478 -4.196 12.507 1.00 98.44 371 VAL A N 1
ATOM 2716 C CA . VAL A 1 371 ? -27.148 -2.888 12.570 1.00 98.44 371 VAL A CA 1
ATOM 2717 C C . VAL A 1 371 ? -26.154 -1.794 12.954 1.00 98.44 371 VAL A C 1
ATOM 2719 O O . VAL A 1 371 ? -25.471 -1.902 13.970 1.00 98.44 371 VAL A O 1
ATOM 2722 N N . PHE A 1 372 ? -26.107 -0.710 12.177 1.00 98.25 372 PHE A N 1
ATOM 2723 C CA . PHE A 1 372 ? -25.422 0.533 12.537 1.00 98.25 372 PHE A CA 1
ATOM 2724 C C . PHE A 1 372 ? -26.454 1.613 12.875 1.00 98.25 372 PHE A C 1
ATOM 2726 O O . PHE A 1 372 ? -27.192 2.097 12.011 1.00 98.25 372 PHE A O 1
ATOM 2733 N N . HIS A 1 373 ? -26.499 2.018 14.141 1.00 98.25 373 HIS A N 1
ATOM 2734 C CA . HIS A 1 373 ? -27.476 2.974 14.642 1.00 98.25 373 HIS A CA 1
ATOM 2735 C C . HIS A 1 373 ? -26.900 4.399 14.687 1.00 98.25 373 HIS A C 1
ATOM 2737 O O . HIS A 1 373 ? -26.313 4.823 15.684 1.00 98.25 373 HIS A O 1
ATOM 2743 N N . ALA A 1 374 ? -27.061 5.139 13.582 1.00 97.19 374 ALA A N 1
ATOM 2744 C CA . ALA A 1 374 ? -26.613 6.529 13.419 1.00 97.19 374 ALA A CA 1
ATOM 2745 C C . ALA A 1 374 ? -27.745 7.581 13.514 1.00 97.19 374 ALA A C 1
ATOM 2747 O O . ALA A 1 374 ? -27.491 8.778 13.342 1.00 97.19 374 ALA A O 1
ATOM 2748 N N . ALA A 1 375 ? -28.988 7.166 13.783 1.00 96.31 375 ALA A N 1
ATOM 2749 C CA . ALA A 1 375 ? -30.148 8.051 13.870 1.00 96.31 375 ALA A CA 1
ATOM 2750 C C . ALA A 1 375 ? -30.217 8.749 15.239 1.00 96.31 375 ALA A C 1
ATOM 2752 O O . ALA A 1 375 ? -30.531 8.126 16.247 1.00 96.31 375 ALA A O 1
ATOM 2753 N N . ALA A 1 376 ? -29.935 10.054 15.280 1.00 94.38 376 ALA A N 1
ATOM 2754 C CA . ALA A 1 376 ? -29.993 10.856 16.503 1.00 94.38 376 ALA A CA 1
ATOM 2755 C C . ALA A 1 376 ? -30.239 12.345 16.211 1.00 94.38 376 ALA A C 1
ATOM 2757 O O . ALA A 1 376 ? -29.959 12.851 15.120 1.00 94.38 376 ALA A O 1
ATOM 2758 N N . HIS A 1 377 ? -30.695 13.093 17.215 1.00 92.81 377 HIS A N 1
ATOM 2759 C CA . HIS A 1 377 ? -30.612 14.552 17.221 1.00 92.81 377 HIS A CA 1
ATOM 2760 C C . HIS A 1 377 ? -29.316 15.009 17.902 1.00 92.81 377 HIS A C 1
ATOM 2762 O O . HIS A 1 377 ? -28.979 14.544 18.989 1.00 92.81 377 HIS A O 1
ATOM 2768 N N . LYS A 1 378 ? -28.596 15.941 17.256 1.00 90.81 378 LYS A N 1
ATOM 2769 C CA . LYS A 1 378 ? -27.221 16.346 17.624 1.00 90.81 378 LYS A CA 1
ATOM 2770 C C . LYS A 1 378 ? -27.013 17.836 17.938 1.00 90.81 378 LYS A C 1
ATOM 2772 O O . LYS A 1 378 ? -25.892 18.260 18.207 1.00 90.81 378 LYS A O 1
ATOM 2777 N N . HIS A 1 379 ? -28.050 18.668 17.837 1.00 88.62 379 HIS A N 1
ATOM 2778 C CA . HIS A 1 379 ? -27.910 20.124 17.956 1.00 88.62 379 HIS A CA 1
ATOM 2779 C C . HIS A 1 379 ? -28.171 20.592 19.392 1.00 88.62 379 HIS A C 1
ATOM 2781 O O . HIS A 1 379 ? -29.298 20.936 19.734 1.00 88.62 379 HIS A O 1
ATOM 2787 N N . LEU A 1 380 ? -27.112 20.632 20.210 1.00 86.38 380 LEU A N 1
ATOM 2788 C CA . LEU A 1 380 ? -27.130 20.976 21.644 1.00 86.38 380 LEU A CA 1
ATOM 2789 C C . LEU A 1 380 ? -28.094 22.127 21.994 1.00 86.38 380 LEU A C 1
ATOM 2791 O O . LEU A 1 380 ? -29.004 21.937 22.790 1.00 86.38 380 LEU A O 1
ATOM 2795 N N . THR A 1 381 ? -27.974 23.290 21.344 1.00 85.75 381 THR A N 1
ATOM 2796 C CA . THR A 1 381 ? -28.813 24.474 21.636 1.00 85.75 381 THR A CA 1
ATOM 2797 C C . THR A 1 381 ? -30.305 24.283 21.319 1.00 85.75 381 THR A C 1
ATOM 2799 O O . THR A 1 381 ? -31.140 24.964 21.907 1.00 85.75 381 THR A O 1
ATOM 2802 N N . LEU A 1 382 ? -30.659 23.369 20.408 1.00 87.25 382 LEU A N 1
ATOM 2803 C CA . LEU A 1 382 ? -32.055 22.994 20.160 1.00 87.25 382 LEU A CA 1
ATOM 2804 C C . LEU A 1 382 ? -32.551 21.973 21.190 1.00 87.25 382 LEU A C 1
ATOM 2806 O O . LEU A 1 382 ? -33.715 22.037 21.567 1.00 87.25 382 LEU A O 1
ATOM 2810 N N . LEU A 1 383 ? -31.687 21.078 21.675 1.00 89.38 383 LEU A N 1
ATOM 2811 C CA . LEU A 1 383 ? -32.057 20.034 22.637 1.00 89.38 383 LEU A CA 1
ATOM 2812 C C . LEU A 1 383 ? -32.129 20.529 24.088 1.00 89.38 383 LEU A C 1
ATOM 2814 O O . LEU A 1 383 ? -32.980 20.048 24.822 1.00 89.38 383 LEU A O 1
ATOM 2818 N N . GLU A 1 384 ? -31.353 21.547 24.483 1.00 85.75 384 GLU A N 1
ATOM 2819 C CA . GLU A 1 384 ? -31.603 22.266 25.750 1.00 85.75 384 GLU A CA 1
ATOM 2820 C C . GLU A 1 384 ? -32.969 22.974 25.754 1.00 85.75 384 GLU A C 1
ATOM 2822 O O . GLU A 1 384 ? -33.570 23.144 26.808 1.00 85.75 384 GLU A O 1
ATOM 2827 N N . ARG A 1 385 ? -33.468 23.389 24.580 1.00 87.38 385 ARG A N 1
ATOM 2828 C CA . ARG A 1 385 ? -34.783 24.039 24.425 1.00 87.38 385 ARG A CA 1
ATOM 2829 C C . ARG A 1 385 ? -35.937 23.056 24.211 1.00 87.38 385 ARG A C 1
ATOM 2831 O O . ARG A 1 385 ? -37.085 23.442 24.372 1.00 87.38 385 ARG A O 1
ATOM 2838 N N . ASN A 1 386 ? -35.641 21.821 23.806 1.00 85.44 386 ASN A N 1
ATOM 2839 C CA . ASN A 1 386 ? -36.626 20.786 23.477 1.00 85.44 386 ASN A CA 1
ATOM 2840 C C . ASN A 1 386 ? -36.192 19.432 24.084 1.00 85.44 386 ASN A C 1
ATOM 2842 O O . ASN A 1 386 ? -35.940 18.481 23.335 1.00 85.44 386 ASN A O 1
ATOM 2846 N N . PRO A 1 387 ? -36.065 19.325 25.423 1.00 85.25 387 PRO A N 1
ATOM 2847 C CA . PRO A 1 387 ? -35.545 18.127 26.088 1.00 85.25 387 PRO A CA 1
ATOM 2848 C C . PRO A 1 387 ? -36.364 16.869 25.763 1.00 85.25 387 PRO A C 1
ATOM 2850 O O . PRO A 1 387 ? -35.786 15.836 25.428 1.00 85.25 387 PRO A O 1
ATOM 2853 N N . GLY A 1 388 ? -37.698 16.966 25.729 1.00 84.56 388 GLY A N 1
ATOM 2854 C CA . GLY A 1 388 ? -38.570 15.845 25.355 1.00 84.56 388 GLY A CA 1
ATOM 2855 C C . GLY A 1 388 ? -38.341 15.320 23.929 1.00 84.56 388 GLY A C 1
ATOM 2856 O O . GLY A 1 388 ? -38.444 14.120 23.691 1.00 84.56 388 GLY A O 1
ATOM 2857 N N . GLU A 1 389 ? -37.952 16.172 22.974 1.00 89.38 389 GLU A N 1
ATOM 2858 C CA . GLU A 1 389 ? -37.597 15.731 21.615 1.00 89.38 389 GLU A CA 1
ATOM 2859 C C . GLU A 1 389 ? -36.203 15.086 21.550 1.00 89.38 389 GLU A C 1
ATOM 2861 O O . GLU A 1 389 ? -35.963 14.232 20.692 1.00 89.38 389 GLU A O 1
ATOM 2866 N N . ALA A 1 390 ? -35.303 15.437 22.479 1.00 89.06 390 ALA A N 1
ATOM 2867 C CA . ALA A 1 390 ? -34.059 14.703 22.691 1.00 89.06 390 ALA A CA 1
ATOM 2868 C C . ALA A 1 390 ? -34.353 13.288 23.211 1.00 89.06 390 ALA A C 1
ATOM 2870 O O . ALA A 1 390 ? -33.861 12.325 22.631 1.00 89.06 390 ALA A O 1
ATOM 2871 N N . VAL A 1 391 ? -35.192 13.155 24.247 1.00 88.19 391 VAL A N 1
ATOM 2872 C CA . VAL A 1 391 ? -35.573 11.859 24.843 1.00 88.19 391 VAL A CA 1
ATOM 2873 C C . VAL A 1 391 ? -36.271 10.959 23.817 1.00 88.19 391 VAL A C 1
ATOM 2875 O O . VAL A 1 391 ? -35.820 9.835 23.591 1.00 88.19 391 VAL A O 1
ATOM 2878 N N . LYS A 1 392 ? -37.296 11.460 23.114 1.00 90.69 392 LYS A N 1
ATOM 2879 C CA . LYS A 1 392 ? -38.042 10.689 22.099 1.00 90.69 392 LYS A CA 1
ATOM 2880 C C . LYS A 1 392 ? -37.144 10.092 21.012 1.00 90.69 392 LYS A C 1
ATOM 2882 O O . LYS A 1 392 ? -37.320 8.932 20.657 1.00 90.69 392 LYS A O 1
ATOM 2887 N N . THR A 1 393 ? -36.190 10.855 20.471 1.00 93.75 393 THR A N 1
ATOM 2888 C CA . THR A 1 393 ? -35.289 10.344 19.418 1.00 93.75 393 THR A CA 1
ATOM 2889 C C . THR A 1 393 ? -34.131 9.537 19.999 1.00 93.75 393 THR A C 1
ATOM 2891 O O . THR A 1 393 ? -33.916 8.400 19.598 1.00 93.75 393 THR A O 1
ATOM 2894 N N . ASN A 1 394 ? -33.369 10.117 20.929 1.00 94.94 394 ASN A N 1
ATOM 2895 C CA . ASN A 1 394 ? -32.079 9.569 21.351 1.00 94.94 394 ASN A CA 1
ATOM 2896 C C . ASN A 1 394 ? -32.206 8.474 22.424 1.00 94.94 394 ASN A C 1
ATOM 2898 O O . ASN A 1 394 ? -31.252 7.720 22.603 1.00 94.94 394 ASN A O 1
ATOM 2902 N N . VAL A 1 395 ? -33.338 8.379 23.133 1.00 92.44 395 VAL A N 1
ATOM 2903 C CA . VAL A 1 395 ? -33.582 7.359 24.168 1.00 92.44 395 VAL A CA 1
ATOM 2904 C C . VAL A 1 395 ? -34.641 6.366 23.696 1.00 92.44 395 VAL A C 1
ATOM 2906 O O . VAL A 1 395 ? -34.286 5.227 23.407 1.00 92.44 395 VAL A O 1
ATOM 2909 N N . TRP A 1 396 ? -35.902 6.785 23.532 1.00 92.12 396 TRP A N 1
ATOM 2910 C CA . TRP A 1 396 ? -36.983 5.875 23.113 1.00 92.12 396 TRP A CA 1
ATOM 2911 C C . TRP A 1 396 ? -36.758 5.322 21.700 1.00 92.12 396 TRP A C 1
ATOM 2913 O O . TRP A 1 396 ? -36.868 4.120 21.492 1.00 92.12 396 TRP A O 1
ATOM 2923 N N . GLY A 1 397 ? -36.353 6.165 20.744 1.00 95.62 397 GLY A N 1
ATOM 2924 C CA . GLY A 1 397 ? -35.995 5.721 19.394 1.00 95.62 397 GLY A CA 1
ATOM 2925 C C . GLY A 1 397 ? -34.833 4.719 19.371 1.00 95.62 397 GLY A C 1
ATOM 2926 O O . GLY A 1 397 ? -34.907 3.717 18.664 1.00 95.62 397 GLY A O 1
ATOM 2927 N N . THR A 1 398 ? -33.792 4.930 20.186 1.00 96.62 398 THR A N 1
ATOM 2928 C CA . THR A 1 398 ? -32.707 3.944 20.352 1.00 96.62 398 THR A CA 1
ATOM 2929 C C . THR A 1 398 ? -33.234 2.642 20.962 1.00 96.62 398 THR A C 1
ATOM 2931 O O . THR A 1 398 ? -32.917 1.565 20.465 1.00 96.62 398 THR A O 1
ATOM 2934 N N . GLN A 1 399 ? -34.061 2.720 22.011 1.00 94.38 399 GLN A N 1
ATOM 2935 C CA . GLN A 1 399 ? -34.642 1.551 22.675 1.00 94.38 399 GLN A CA 1
ATOM 2936 C C . GLN A 1 399 ? -35.516 0.728 21.719 1.00 94.38 399 GLN A C 1
ATOM 2938 O O . GLN A 1 399 ? -35.360 -0.488 21.663 1.00 94.38 399 GLN A O 1
ATOM 2943 N N . ASN A 1 400 ? -36.370 1.371 20.916 1.00 96.69 400 ASN A N 1
ATOM 2944 C CA . ASN A 1 400 ? -37.192 0.693 19.912 1.00 96.69 400 ASN A CA 1
ATOM 2945 C C . ASN A 1 400 ? -36.335 -0.123 18.931 1.00 96.69 400 ASN A C 1
ATOM 2947 O O . ASN A 1 400 ? -36.663 -1.268 18.629 1.00 96.69 400 ASN A O 1
ATOM 2951 N N . VAL A 1 401 ? -35.228 0.462 18.456 1.00 98.06 401 VAL A N 1
ATOM 2952 C CA . VAL A 1 401 ? -34.297 -0.169 17.505 1.00 98.06 401 VAL A CA 1
ATOM 2953 C C . VAL A 1 401 ? -33.478 -1.289 18.167 1.00 98.06 401 VAL A C 1
ATOM 2955 O O . VAL A 1 401 ? -33.217 -2.301 17.520 1.00 98.06 401 VAL A O 1
ATOM 2958 N N . LEU A 1 402 ? -33.109 -1.155 19.447 1.00 96.81 402 LEU A N 1
ATOM 2959 C CA . LEU A 1 402 ? -32.464 -2.219 20.232 1.00 96.81 402 LEU A CA 1
ATOM 2960 C C . LEU A 1 402 ? -33.409 -3.407 20.477 1.00 96.81 402 LEU A C 1
ATOM 2962 O O . LEU A 1 402 ? -33.002 -4.555 20.319 1.00 96.81 402 LEU A O 1
ATOM 2966 N N . GLU A 1 403 ? -34.671 -3.144 20.826 1.00 95.31 403 GLU A N 1
ATOM 2967 C CA . GLU A 1 403 ? -35.682 -4.185 21.038 1.00 95.31 403 GLU A CA 1
ATOM 2968 C C . GLU A 1 403 ? -36.010 -4.914 19.728 1.00 95.31 403 GLU A C 1
ATOM 2970 O O . GLU A 1 403 ? -35.916 -6.137 19.685 1.00 95.31 403 GLU A O 1
ATOM 2975 N N . ALA A 1 404 ? -36.262 -4.189 18.632 1.00 97.44 404 ALA A N 1
ATOM 2976 C CA . ALA A 1 404 ? -36.472 -4.797 17.314 1.00 97.44 404 ALA A CA 1
ATOM 2977 C C . ALA A 1 404 ? -35.257 -5.629 16.845 1.00 97.44 404 ALA A C 1
ATOM 2979 O O . ALA A 1 404 ? -35.426 -6.676 16.221 1.00 97.44 404 ALA A O 1
ATOM 2980 N N . ALA A 1 405 ? -34.029 -5.206 17.178 1.00 97.50 405 ALA A N 1
ATOM 2981 C CA . ALA A 1 405 ? -32.805 -5.956 16.891 1.00 97.50 405 ALA A CA 1
ATOM 2982 C C . ALA A 1 405 ? -32.697 -7.262 17.699 1.00 97.50 405 ALA A C 1
ATOM 2984 O O . ALA A 1 405 ? -32.345 -8.303 17.137 1.00 97.50 405 ALA A O 1
ATOM 2985 N N . ARG A 1 406 ? -33.024 -7.230 18.998 1.00 95.56 406 ARG A N 1
ATOM 2986 C CA . ARG A 1 406 ? -33.107 -8.425 19.854 1.00 95.56 406 ARG A CA 1
ATOM 2987 C C . ARG A 1 406 ? -34.151 -9.405 19.324 1.00 95.56 406 ARG A C 1
ATOM 2989 O O . ARG A 1 406 ? -33.845 -10.581 19.156 1.00 95.56 406 ARG A O 1
ATOM 2996 N N . ASP A 1 407 ? -35.354 -8.914 19.033 1.00 95.81 407 ASP A N 1
ATOM 2997 C CA . ASP A 1 407 ? -36.535 -9.741 18.752 1.00 95.81 407 ASP A CA 1
ATOM 2998 C C . ASP A 1 407 ? -36.402 -10.581 17.460 1.00 95.81 407 ASP A C 1
ATOM 3000 O O . ASP A 1 407 ? -37.088 -11.592 17.310 1.00 95.81 407 ASP A O 1
ATOM 3004 N N . ILE A 1 408 ? -35.476 -10.225 16.555 1.00 96.31 408 ILE A N 1
ATOM 3005 C CA . ILE A 1 408 ? -35.131 -11.023 15.360 1.00 96.31 408 ILE A CA 1
ATOM 3006 C C . ILE A 1 408 ? -33.800 -11.793 15.446 1.00 96.31 408 ILE A C 1
ATOM 3008 O O . ILE A 1 408 ? -33.510 -12.571 14.531 1.00 96.31 408 ILE A O 1
ATOM 3012 N N . GLY A 1 409 ? -32.986 -11.572 16.486 1.00 95.50 409 GLY A N 1
ATOM 3013 C CA . GLY A 1 409 ? -31.650 -12.164 16.633 1.00 95.50 409 GLY A CA 1
ATOM 3014 C C . GLY A 1 409 ? -30.535 -11.484 15.819 1.00 95.50 409 GLY A C 1
ATOM 3015 O O . GLY A 1 409 ? -29.756 -12.167 15.152 1.00 95.50 409 GLY A O 1
ATOM 3016 N N . VAL A 1 410 ? -30.440 -10.147 15.853 1.00 97.25 410 VAL A N 1
ATOM 3017 C CA . VAL A 1 410 ? -29.303 -9.400 15.271 1.00 97.25 410 VAL A CA 1
ATOM 3018 C C . VAL A 1 410 ? -27.985 -9.847 15.917 1.00 97.25 410 VAL A C 1
ATOM 3020 O O . VAL A 1 410 ? -27.820 -9.776 17.131 1.00 97.25 410 VAL A O 1
ATOM 3023 N N . GLN A 1 411 ? -27.014 -10.255 15.096 1.00 94.88 411 GLN A N 1
ATOM 3024 C CA . GLN A 1 411 ? -25.732 -10.812 15.552 1.00 94.88 411 GLN A CA 1
ATOM 3025 C C . GLN A 1 411 ? -24.720 -9.739 15.984 1.00 94.88 411 GLN A C 1
ATOM 3027 O O . GLN A 1 411 ? -23.717 -10.072 16.617 1.00 94.88 411 GLN A O 1
ATOM 3032 N N . ARG A 1 412 ? -24.919 -8.469 15.599 1.00 95.56 412 ARG A N 1
ATOM 3033 C CA . ARG A 1 412 ? -24.035 -7.346 15.953 1.00 95.56 412 ARG A CA 1
ATOM 3034 C C . ARG A 1 412 ? -24.726 -5.988 15.820 1.00 95.56 412 ARG A C 1
ATOM 3036 O O . ARG A 1 412 ? -25.334 -5.699 14.790 1.00 95.56 412 ARG A O 1
ATOM 3043 N N . PHE A 1 413 ? -24.551 -5.123 16.813 1.00 97.50 413 PHE A N 1
ATOM 3044 C CA . PHE A 1 413 ? -25.166 -3.797 16.872 1.00 97.50 413 PHE A CA 1
ATOM 3045 C C . PHE A 1 413 ? -24.134 -2.720 17.219 1.00 97.50 413 PHE A C 1
ATOM 3047 O O . PHE A 1 413 ? -23.445 -2.821 18.229 1.00 97.50 413 PHE A O 1
ATOM 3054 N N . VAL A 1 414 ? -24.047 -1.667 16.404 1.00 97.12 414 VAL A N 1
ATOM 3055 C CA . VAL A 1 414 ? -23.075 -0.571 16.545 1.00 97.12 414 VAL A CA 1
ATOM 3056 C C . VAL A 1 414 ? -23.816 0.754 16.750 1.00 97.12 414 VAL A C 1
ATOM 3058 O O . VAL A 1 414 ? -24.297 1.366 15.796 1.00 97.12 414 VAL A O 1
ATOM 3061 N N . ASN A 1 415 ? -23.911 1.213 17.999 1.00 97.31 415 ASN A N 1
ATOM 3062 C CA . ASN A 1 415 ? -24.499 2.503 18.378 1.00 97.31 415 ASN A CA 1
ATOM 3063 C C . ASN A 1 415 ? -23.498 3.652 18.162 1.00 97.31 415 ASN A C 1
ATOM 3065 O O . ASN A 1 415 ? -22.431 3.685 18.779 1.00 97.31 415 ASN A O 1
ATOM 3069 N N . ILE A 1 416 ? -23.849 4.635 17.329 1.00 96.12 416 ILE A N 1
ATOM 3070 C CA . ILE A 1 416 ? -23.024 5.834 17.140 1.00 96.12 416 ILE A CA 1
ATOM 3071 C C . ILE A 1 416 ? -23.268 6.815 18.292 1.00 96.12 416 ILE A C 1
ATOM 3073 O O . ILE A 1 416 ? -24.390 7.278 18.517 1.00 96.12 416 ILE A O 1
ATOM 3077 N N . SER A 1 417 ? -22.201 7.157 19.009 1.00 93.56 417 SER A N 1
ATOM 3078 C CA . SER A 1 417 ? -22.199 8.074 20.150 1.00 93.56 417 SER A CA 1
ATOM 3079 C C . SER A 1 417 ? -21.236 9.254 19.933 1.00 93.56 417 SER A C 1
ATOM 3081 O O . SER A 1 417 ? -20.803 9.537 18.818 1.00 93.56 417 SER A O 1
ATOM 3083 N N . THR A 1 418 ? -20.960 10.018 20.988 1.00 88.94 418 THR A N 1
ATOM 3084 C CA . THR A 1 418 ? -20.279 11.318 20.935 1.00 88.94 418 THR A CA 1
ATOM 3085 C C . THR A 1 418 ? -19.446 11.548 22.193 1.00 88.94 418 THR A C 1
ATOM 3087 O O . THR A 1 418 ? -19.845 11.162 23.287 1.00 88.94 418 THR A O 1
ATOM 3090 N N . ASP A 1 419 ? -18.318 12.244 22.048 1.00 81.75 419 ASP A N 1
ATOM 3091 C CA . ASP A 1 419 ? -17.533 12.846 23.142 1.00 81.75 419 ASP A CA 1
ATOM 3092 C C . ASP A 1 419 ? -18.394 13.495 24.249 1.00 81.75 419 ASP A C 1
ATOM 3094 O O . ASP A 1 419 ? -18.120 13.338 25.436 1.00 81.75 419 ASP A O 1
ATOM 3098 N N . LYS A 1 420 ? -19.501 14.154 23.886 1.00 85.38 420 LYS A N 1
ATOM 3099 C CA . LYS A 1 420 ? -20.416 14.823 24.830 1.00 85.38 420 LYS A CA 1
ATOM 3100 C C . LYS A 1 420 ? -21.140 13.866 25.793 1.00 85.38 420 LYS A C 1
ATOM 3102 O O . LYS A 1 420 ? -21.696 14.350 26.777 1.00 85.38 420 LYS A O 1
ATOM 3107 N N . ALA A 1 421 ? -21.128 12.553 25.543 1.00 82.50 421 ALA A N 1
ATOM 3108 C CA . ALA A 1 421 ? -21.640 11.533 26.463 1.00 82.50 421 ALA A CA 1
ATOM 3109 C C . ALA A 1 421 ? -20.698 11.267 27.658 1.00 82.50 421 ALA A C 1
ATOM 3111 O O . ALA A 1 421 ? -21.159 10.795 28.695 1.00 82.50 421 ALA A O 1
ATOM 3112 N N . ALA A 1 422 ? -19.406 11.603 27.561 1.00 80.00 422 ALA A N 1
ATOM 3113 C CA . ALA A 1 422 ? -18.511 11.652 28.718 1.00 80.00 422 ALA A CA 1
ATOM 3114 C C . ALA A 1 422 ? -18.742 12.962 29.493 1.00 80.00 422 ALA A C 1
ATOM 3116 O O . ALA A 1 422 ? -18.699 14.049 28.906 1.00 80.00 422 ALA A O 1
ATOM 3117 N N . ARG A 1 423 ? -18.995 12.883 30.806 1.00 80.25 423 ARG A N 1
ATOM 3118 C CA . ARG A 1 423 ? -19.422 13.997 31.680 1.00 80.25 423 ARG A CA 1
ATOM 3119 C C . ARG A 1 423 ? -20.557 14.809 31.044 1.00 80.25 423 ARG A C 1
ATOM 3121 O O . ARG A 1 423 ? -20.302 15.911 30.540 1.00 80.25 423 ARG A O 1
ATOM 3128 N N . PRO A 1 424 ? -21.786 14.271 30.969 1.00 83.94 424 PRO A N 1
ATOM 3129 C CA . PRO A 1 424 ? -22.879 14.897 30.231 1.00 83.94 424 PRO A CA 1
ATOM 3130 C C . PRO A 1 424 ? -23.364 16.200 30.893 1.00 83.94 424 PRO A C 1
ATOM 3132 O O . PRO A 1 424 ? -24.190 16.192 31.794 1.00 83.94 424 PRO A O 1
ATOM 3135 N N . THR A 1 425 ? -22.893 17.348 30.396 1.00 84.50 425 THR A N 1
ATOM 3136 C CA . THR A 1 425 ? -23.314 18.697 30.843 1.00 84.50 425 THR A CA 1
ATOM 3137 C C . THR A 1 425 ? -24.515 19.260 30.071 1.00 84.50 425 THR A C 1
ATOM 3139 O O . THR A 1 425 ? -24.836 20.438 30.201 1.00 84.50 425 THR A O 1
ATOM 3142 N N . SER A 1 426 ? -25.137 18.458 29.205 1.00 86.00 426 SER A N 1
ATOM 3143 C CA . SER A 1 426 ? -26.222 18.873 28.305 1.00 86.00 426 SER A CA 1
ATOM 3144 C C . SER A 1 426 ? -27.174 17.716 28.010 1.00 86.00 426 SER A C 1
ATOM 3146 O O . SER A 1 426 ? -26.765 16.555 28.056 1.00 86.00 426 SER A O 1
ATOM 3148 N N . MET A 1 427 ? -28.410 18.021 27.612 1.00 86.75 427 MET A N 1
ATOM 3149 C CA . MET A 1 427 ? -29.436 17.053 27.202 1.00 86.75 427 MET A CA 1
ATOM 3150 C C . MET A 1 427 ? -28.966 16.145 26.058 1.00 86.75 427 MET A C 1
ATOM 3152 O O . MET A 1 427 ? -29.321 14.968 26.006 1.00 86.75 427 MET A O 1
ATOM 3156 N N . LEU A 1 428 ? -28.124 16.662 25.156 1.00 89.94 428 LEU A N 1
ATOM 3157 C CA . LEU A 1 428 ? -27.476 15.864 24.111 1.00 89.94 428 LEU A CA 1
ATOM 3158 C C . LEU A 1 428 ? -26.546 14.799 24.710 1.00 89.94 428 LEU A C 1
ATOM 3160 O O . LEU A 1 428 ? -26.636 13.627 24.349 1.00 89.94 428 LEU A O 1
ATOM 3164 N N . GLY A 1 429 ? -25.666 15.210 25.627 1.00 89.56 429 GLY A N 1
ATOM 3165 C CA . GLY A 1 429 ? -24.748 14.303 26.309 1.00 89.56 429 GLY A CA 1
ATOM 3166 C C . GLY A 1 429 ? -25.486 13.270 27.155 1.00 89.56 429 GLY A C 1
ATOM 3167 O O . GLY A 1 429 ? -25.214 12.079 27.042 1.00 89.56 429 GLY A O 1
ATOM 3168 N N . LEU A 1 430 ? -26.463 13.722 27.948 1.00 89.38 430 LEU A N 1
ATOM 3169 C CA . LEU A 1 430 ? -27.262 12.886 28.841 1.00 89.38 430 LEU A CA 1
ATOM 3170 C C . LEU A 1 430 ? -28.011 11.807 28.053 1.00 89.38 430 LEU A C 1
ATOM 3172 O O . LEU A 1 430 ? -27.843 10.620 28.323 1.00 89.38 430 LEU A O 1
ATOM 3176 N N . THR A 1 431 ? -28.771 12.198 27.026 1.00 92.38 431 THR A N 1
ATOM 3177 C CA . THR A 1 431 ? -29.547 11.236 26.228 1.00 92.38 431 THR A CA 1
ATOM 3178 C C . THR A 1 431 ? -28.665 10.245 25.467 1.00 92.38 431 THR A C 1
ATOM 3180 O O . THR A 1 431 ? -29.035 9.076 25.368 1.00 92.38 431 THR A O 1
ATOM 3183 N N . LYS A 1 432 ? -27.470 10.638 24.993 1.00 93.62 432 LYS A N 1
ATOM 3184 C CA . LYS A 1 432 ? -26.529 9.676 24.391 1.00 93.62 432 LYS A CA 1
ATOM 3185 C C . LYS A 1 432 ? -25.800 8.798 25.416 1.00 93.62 432 LYS A C 1
ATOM 3187 O O . LYS A 1 432 ? -25.618 7.624 25.114 1.00 93.62 432 LYS A O 1
ATOM 3192 N N . ARG A 1 433 ? -25.474 9.268 26.629 1.00 91.19 433 ARG A N 1
ATOM 3193 C CA . ARG A 1 433 ? -24.956 8.393 27.706 1.00 91.19 433 ARG A CA 1
ATOM 3194 C C . ARG A 1 433 ? -26.023 7.381 28.146 1.00 91.19 433 ARG A C 1
ATOM 3196 O O . ARG A 1 433 ? -25.689 6.220 28.341 1.00 91.19 433 ARG A O 1
ATOM 3203 N N . VAL A 1 434 ? -27.304 7.761 28.210 1.00 91.44 434 VAL A N 1
ATOM 3204 C CA . VAL A 1 434 ? -28.416 6.806 28.421 1.00 91.44 434 VAL A CA 1
ATOM 3205 C C . VAL A 1 434 ? -28.490 5.784 27.278 1.00 91.44 434 VAL A C 1
ATOM 3207 O O . VAL A 1 434 ? -28.559 4.588 27.548 1.00 91.44 434 VAL A O 1
ATOM 3210 N N . ALA A 1 435 ? -28.384 6.215 26.016 1.00 93.19 435 ALA A N 1
ATOM 3211 C CA . ALA A 1 435 ? -28.351 5.316 24.856 1.00 93.19 435 ALA A CA 1
ATOM 3212 C C . ALA A 1 435 ? -27.192 4.296 24.900 1.00 93.19 435 ALA A C 1
ATOM 3214 O O . ALA A 1 435 ? -27.378 3.136 24.536 1.00 93.19 435 ALA A O 1
ATOM 3215 N N . GLU A 1 436 ? -26.005 4.696 25.371 1.00 93.50 436 GLU A N 1
ATOM 3216 C CA . GLU A 1 436 ? -24.881 3.774 25.608 1.00 93.50 436 GLU A CA 1
ATOM 3217 C C . GLU A 1 436 ? -25.215 2.733 26.686 1.00 93.50 436 GLU A C 1
ATOM 3219 O O . GLU A 1 436 ? -24.993 1.544 26.469 1.00 93.50 436 GLU A O 1
ATOM 3224 N N . ARG A 1 437 ? -25.800 3.150 27.819 1.00 92.50 437 ARG A N 1
ATOM 3225 C CA . ARG A 1 437 ? -26.174 2.237 28.918 1.00 92.50 437 ARG A CA 1
ATOM 3226 C C . ARG A 1 437 ? -27.298 1.263 28.540 1.00 92.50 437 ARG A C 1
ATOM 3228 O O . ARG A 1 437 ? -27.274 0.117 28.983 1.00 92.50 437 ARG A O 1
ATOM 3235 N N . LEU A 1 438 ? -28.243 1.696 27.701 1.00 93.31 438 LEU A N 1
ATOM 3236 C CA . LEU A 1 438 ? -29.258 0.830 27.084 1.00 93.31 438 LEU A CA 1
ATOM 3237 C C . LEU A 1 438 ? -28.623 -0.190 26.127 1.00 93.31 438 LEU A C 1
ATOM 3239 O O . LEU A 1 438 ? -28.989 -1.360 26.142 1.00 93.31 438 LEU A O 1
ATOM 3243 N N . THR A 1 439 ? -27.647 0.241 25.318 1.00 94.94 439 THR A N 1
ATOM 3244 C CA . THR A 1 439 ? -26.918 -0.653 24.399 1.00 94.94 439 THR A CA 1
ATOM 3245 C C . THR A 1 439 ? -26.121 -1.706 25.177 1.00 94.94 439 THR A C 1
ATOM 3247 O O . THR A 1 439 ? -26.154 -2.875 24.812 1.00 94.94 439 THR A O 1
ATOM 3250 N N . SER A 1 440 ? -25.470 -1.313 26.278 1.00 93.00 440 SER A N 1
ATOM 3251 C CA . SER A 1 440 ? -24.767 -2.226 27.191 1.00 93.00 440 SER A CA 1
ATOM 3252 C C . SER A 1 440 ? -25.717 -3.236 27.850 1.00 93.00 440 SER A C 1
ATOM 3254 O O . SER A 1 440 ? -25.444 -4.429 27.783 1.00 93.00 440 SER A O 1
ATOM 3256 N N . ALA A 1 441 ? -26.868 -2.807 28.382 1.00 91.94 441 ALA A N 1
ATOM 3257 C CA . ALA A 1 441 ? -27.856 -3.737 28.944 1.00 91.94 441 ALA A CA 1
ATOM 3258 C C . ALA A 1 441 ? -28.392 -4.733 27.897 1.00 91.94 441 ALA A C 1
ATOM 3260 O O . ALA A 1 441 ? -28.554 -5.912 28.194 1.00 91.94 441 ALA A O 1
ATOM 3261 N N . MET A 1 442 ? -28.603 -4.290 26.652 1.00 93.69 442 MET A N 1
ATOM 3262 C CA . MET A 1 442 ? -29.001 -5.183 25.557 1.00 93.69 442 MET A CA 1
ATOM 3263 C C . MET A 1 442 ? -27.894 -6.186 25.183 1.00 93.69 442 MET A C 1
ATOM 3265 O O . MET A 1 442 ? -28.185 -7.284 24.714 1.00 93.69 442 MET A O 1
ATOM 3269 N N . ALA A 1 443 ? -26.625 -5.844 25.414 1.00 92.44 443 ALA A N 1
ATOM 3270 C CA . ALA A 1 443 ? -25.491 -6.744 25.221 1.00 92.44 443 ALA A CA 1
ATOM 3271 C C . ALA A 1 443 ? -25.449 -7.860 26.282 1.00 92.44 443 ALA A C 1
ATOM 3273 O O . ALA A 1 443 ? -25.187 -9.018 25.946 1.00 92.44 443 ALA A O 1
ATOM 3274 N N . ASP A 1 444 ? -25.768 -7.530 27.537 1.00 89.88 444 ASP A N 1
ATOM 3275 C CA . ASP A 1 444 ? -25.938 -8.507 28.621 1.00 89.88 444 ASP A CA 1
ATOM 3276 C C . ASP A 1 444 ? -27.166 -9.408 28.379 1.00 89.88 444 ASP A C 1
ATOM 3278 O O . ASP A 1 444 ? -27.105 -10.617 28.595 1.00 89.88 444 ASP A O 1
ATOM 3282 N N . GLU A 1 445 ? -28.275 -8.837 27.890 1.00 90.19 445 GLU A N 1
ATOM 3283 C CA . GLU A 1 445 ? -29.529 -9.559 27.616 1.00 90.19 445 GLU A CA 1
ATOM 3284 C C . GLU A 1 445 ? -29.461 -10.472 26.372 1.00 90.19 445 GLU A C 1
ATOM 3286 O O . GLU A 1 445 ? -30.165 -11.480 26.322 1.00 90.19 445 GLU A O 1
ATOM 3291 N N . THR A 1 446 ? -28.627 -10.153 25.371 1.00 90.31 446 THR A N 1
ATOM 3292 C CA . THR A 1 446 ? -28.499 -10.945 24.125 1.00 90.31 446 THR A CA 1
ATOM 3293 C C . THR A 1 446 ? -27.293 -11.882 24.086 1.00 90.31 446 THR A C 1
ATOM 3295 O O . THR A 1 446 ? -27.319 -12.870 23.352 1.00 90.31 446 THR A O 1
ATOM 3298 N N . GLY A 1 447 ? -26.207 -11.569 24.801 1.00 88.38 447 GLY A N 1
ATOM 3299 C CA . GLY A 1 447 ? -24.917 -12.248 24.627 1.00 88.38 447 GLY A CA 1
ATOM 3300 C C . GLY A 1 447 ? -24.275 -12.032 23.245 1.00 88.38 447 GLY A C 1
ATOM 3301 O O . GLY A 1 447 ? -23.375 -12.780 22.856 1.00 88.38 447 GLY A O 1
ATOM 3302 N N . HIS A 1 448 ? -24.737 -11.041 22.476 1.00 92.00 448 HIS A N 1
ATOM 3303 C CA . HIS A 1 448 ? -24.198 -10.681 21.163 1.00 92.00 448 HIS A CA 1
ATOM 3304 C C . HIS A 1 448 ? -23.453 -9.336 21.222 1.00 92.00 448 HIS A C 1
ATOM 3306 O O . HIS A 1 448 ? -23.813 -8.495 22.040 1.00 92.00 448 HIS A O 1
ATOM 3312 N N . PRO A 1 449 ? -22.458 -9.080 20.342 1.00 92.50 449 PRO A N 1
ATOM 3313 C CA . PRO A 1 449 ? -21.747 -7.798 20.244 1.00 92.50 449 PRO A CA 1
ATOM 3314 C C . PRO A 1 449 ? -22.644 -6.574 19.976 1.00 92.50 449 PRO A C 1
ATOM 3316 O O . PRO A 1 449 ? -22.762 -6.090 18.846 1.00 92.50 449 PRO A O 1
ATOM 3319 N N . PHE A 1 450 ? -23.260 -6.056 21.035 1.00 96.06 450 PHE A N 1
ATOM 3320 C CA . PHE A 1 450 ? -23.938 -4.769 21.102 1.00 96.06 450 PHE A CA 1
ATOM 3321 C C . PHE A 1 450 ? -22.978 -3.780 21.772 1.00 96.06 450 PHE A C 1
ATOM 3323 O O . PHE A 1 450 ? -22.639 -3.918 22.947 1.00 96.06 450 PHE A O 1
ATOM 3330 N N . LEU A 1 451 ? -22.502 -2.810 20.991 1.00 95.31 451 LEU A N 1
ATOM 3331 C CA . LEU A 1 451 ? -21.412 -1.904 21.356 1.00 95.31 451 LEU A CA 1
ATOM 3332 C C . LEU A 1 451 ? -21.724 -0.456 20.971 1.00 95.31 451 LEU A C 1
ATOM 3334 O O . LEU A 1 451 ? -22.563 -0.183 20.109 1.00 95.31 451 LEU A O 1
ATOM 3338 N N . SER A 1 452 ? -21.020 0.489 21.590 1.00 95.62 452 SER A N 1
ATOM 3339 C CA . SER A 1 452 ? -21.108 1.922 21.274 1.00 95.62 452 SER A CA 1
ATOM 3340 C C . SER A 1 452 ? -19.764 2.483 20.806 1.00 95.62 452 SER A C 1
ATOM 3342 O O . SER A 1 452 ? -18.717 2.041 21.267 1.00 95.62 452 SER A O 1
ATOM 3344 N N . VAL A 1 453 ? -19.769 3.483 19.919 1.00 94.88 453 VAL A N 1
ATOM 3345 C CA . VAL A 1 453 ? -18.543 4.152 19.435 1.00 94.88 453 VAL A CA 1
ATOM 3346 C C . VAL A 1 453 ? -18.648 5.663 19.637 1.00 94.88 453 VAL A C 1
ATOM 3348 O O . VAL A 1 453 ? -19.522 6.311 19.062 1.00 94.88 453 VAL A O 1
ATOM 3351 N N . ARG A 1 454 ? -17.757 6.240 20.450 1.00 92.94 454 ARG A N 1
ATOM 3352 C CA . ARG A 1 454 ? -17.645 7.681 20.715 1.00 92.94 454 ARG A CA 1
ATOM 3353 C C . ARG A 1 454 ? -16.569 8.325 19.852 1.00 92.94 454 ARG A C 1
ATOM 3355 O O . ARG A 1 454 ? -15.425 7.872 19.824 1.00 92.94 454 ARG A O 1
ATOM 3362 N N . PHE A 1 455 ? -16.909 9.464 19.261 1.00 90.00 455 PHE A N 1
ATOM 3363 C CA . PHE A 1 455 ? -15.949 10.383 18.656 1.00 90.00 455 PHE A CA 1
ATOM 3364 C C . PHE A 1 455 ? -16.365 11.850 18.824 1.00 90.00 455 PHE A C 1
ATOM 3366 O O . PHE A 1 455 ? -17.471 12.157 19.274 1.00 90.00 455 PHE A O 1
ATOM 3373 N N . GLY A 1 456 ? -15.435 12.761 18.525 1.00 85.31 456 GLY A N 1
ATOM 3374 C CA . GLY A 1 456 ? -15.637 14.208 18.611 1.00 85.31 456 GLY A CA 1
ATOM 3375 C C . GLY A 1 456 ? -16.312 14.810 17.377 1.00 85.31 456 GLY A C 1
ATOM 3376 O O . GLY A 1 456 ? -17.122 14.175 16.701 1.00 85.31 456 GLY A O 1
ATOM 3377 N N . ASN A 1 457 ? -15.990 16.066 17.056 1.00 87.12 457 ASN A N 1
ATOM 3378 C CA . ASN A 1 457 ? -16.620 16.735 15.920 1.00 87.12 457 ASN A CA 1
ATOM 3379 C C . ASN A 1 457 ? -16.095 16.182 14.584 1.00 87.12 457 ASN A C 1
ATOM 3381 O O . ASN A 1 457 ? -14.892 16.046 14.371 1.00 87.12 457 ASN A O 1
ATOM 3385 N N . VAL A 1 458 ? -17.001 15.960 13.634 1.00 85.00 458 VAL A N 1
ATOM 3386 C CA . VAL A 1 458 ? -16.658 15.502 12.282 1.00 85.00 458 VAL A CA 1
ATOM 3387 C C . VAL A 1 458 ? -16.662 16.675 11.300 1.00 85.00 458 VAL A C 1
ATOM 3389 O O . VAL A 1 458 ? -17.660 17.403 11.185 1.00 85.00 458 VAL A O 1
ATOM 3392 N N . LEU A 1 459 ? -15.539 16.860 10.599 1.00 78.94 459 LEU A N 1
ATOM 3393 C CA . LEU A 1 459 ? -15.331 17.905 9.594 1.00 78.94 459 LEU A CA 1
ATOM 3394 C C . LEU A 1 459 ? -16.355 17.798 8.454 1.00 78.94 459 LEU A C 1
ATOM 3396 O O . LEU A 1 459 ? -16.800 16.713 8.094 1.00 78.94 459 LEU A O 1
ATOM 3400 N N . GLY A 1 460 ? -16.781 18.942 7.912 1.00 66.25 460 GLY A N 1
ATOM 3401 C CA . GLY A 1 460 ? -17.749 19.017 6.806 1.00 66.25 460 GLY A CA 1
ATOM 3402 C C . GLY A 1 460 ? -19.189 18.575 7.124 1.00 66.25 460 GLY A C 1
ATOM 3403 O O . GLY A 1 460 ? -20.084 18.838 6.325 1.00 66.25 460 GLY A O 1
ATOM 3404 N N . SER A 1 461 ? -19.456 17.953 8.279 1.00 77.88 461 SER A N 1
ATOM 3405 C CA . SER A 1 461 ? -20.782 17.409 8.607 1.00 77.88 461 SER A CA 1
ATOM 3406 C C . SER A 1 461 ? -21.891 18.480 8.616 1.00 77.88 461 SER A C 1
ATOM 3408 O O . SER A 1 461 ? -21.656 19.632 9.003 1.00 77.88 461 SER A O 1
ATOM 3410 N N . ARG A 1 462 ? -23.119 18.108 8.205 1.00 70.00 462 ARG A N 1
ATOM 3411 C CA . ARG A 1 462 ? -24.271 19.031 8.060 1.00 70.00 462 ARG A CA 1
ATOM 3412 C C . ARG A 1 462 ? -24.480 19.839 9.349 1.00 70.00 462 ARG A C 1
ATOM 3414 O O . ARG A 1 462 ? -24.528 19.253 10.432 1.00 70.00 462 ARG A O 1
ATOM 3421 N N . GLY A 1 463 ? -24.596 21.164 9.241 1.00 69.25 463 GLY A N 1
ATOM 3422 C CA . GLY A 1 463 ? -24.832 22.061 10.384 1.00 69.25 463 GLY A CA 1
ATOM 3423 C C . GLY A 1 463 ? -23.673 22.183 11.388 1.00 69.25 463 GLY A C 1
ATOM 3424 O O . GLY A 1 463 ? -23.906 22.571 12.531 1.00 69.25 463 GLY A O 1
ATOM 3425 N N . SER A 1 464 ? -22.443 21.819 11.007 1.00 81.38 464 SER A N 1
ATOM 3426 C CA . SER A 1 464 ? -21.246 22.014 11.840 1.00 81.38 464 SER A CA 1
ATOM 3427 C C . SER A 1 464 ? -20.621 23.412 11.669 1.00 81.38 464 SER A C 1
ATOM 3429 O O . SER A 1 464 ? -21.062 24.236 10.860 1.00 81.38 464 SER A O 1
ATOM 3431 N N . VAL A 1 465 ? -19.583 23.697 12.460 1.00 84.94 465 VAL A N 1
ATOM 3432 C CA . VAL A 1 465 ? -18.950 25.024 12.537 1.00 84.94 465 VAL A CA 1
ATOM 3433 C C . VAL A 1 465 ? -18.267 25.461 11.231 1.00 84.94 465 VAL A C 1
ATOM 3435 O O . VAL A 1 465 ? -18.381 26.622 10.856 1.00 84.94 465 VAL A O 1
ATOM 3438 N N . VAL A 1 466 ? -17.627 24.547 10.489 1.00 82.62 466 VAL A N 1
ATOM 3439 C CA . VAL A 1 466 ? -16.885 24.890 9.255 1.00 82.62 466 VAL A CA 1
ATOM 3440 C C . VAL A 1 466 ? -17.814 25.346 8.113 1.00 82.62 466 VAL A C 1
ATOM 3442 O O . VAL A 1 466 ? -17.578 26.433 7.586 1.00 82.62 466 VAL A O 1
ATOM 3445 N N . PRO A 1 467 ? -18.902 24.623 7.761 1.00 80.31 467 PRO A N 1
ATOM 3446 C CA . PRO A 1 467 ? -19.912 25.129 6.826 1.00 80.31 467 PRO A CA 1
ATOM 3447 C C . PRO A 1 467 ? -20.511 26.479 7.243 1.00 80.31 467 PRO A C 1
ATOM 3449 O O . PRO A 1 467 ? -20.706 27.347 6.398 1.00 80.31 467 PRO A O 1
ATOM 3452 N N . THR A 1 468 ? -20.751 26.681 8.544 1.00 86.56 468 THR A N 1
ATOM 3453 C CA . THR A 1 468 ? -21.297 27.945 9.072 1.00 86.56 468 THR A CA 1
ATOM 3454 C C . THR A 1 468 ? -20.322 29.107 8.863 1.00 86.56 468 THR A C 1
ATOM 3456 O O . THR A 1 468 ? -20.723 30.164 8.382 1.00 86.56 468 THR A O 1
ATOM 3459 N N . PHE A 1 469 ? -19.034 28.905 9.159 1.00 89.25 469 PHE A N 1
ATOM 3460 C CA . PHE A 1 469 ? -18.000 29.922 8.954 1.00 89.25 469 PHE A CA 1
ATOM 3461 C C . PHE A 1 469 ? -17.809 30.240 7.465 1.00 89.25 469 PHE A C 1
ATOM 3463 O O . PHE A 1 469 ? -17.732 31.414 7.115 1.00 89.25 469 PHE A O 1
ATOM 3470 N N . ARG A 1 470 ? -17.818 29.233 6.576 1.00 81.06 470 ARG A N 1
ATOM 3471 C CA . ARG A 1 470 ? -17.806 29.466 5.120 1.00 81.06 470 ARG A CA 1
ATOM 3472 C C . ARG A 1 470 ? -19.000 30.312 4.669 1.00 81.06 470 ARG A C 1
ATOM 3474 O O . ARG A 1 470 ? -18.787 31.332 4.026 1.00 81.06 470 ARG A O 1
ATOM 3481 N N . ALA A 1 471 ? -20.224 29.964 5.070 1.00 84.62 471 ALA A N 1
ATOM 3482 C CA . ALA A 1 471 ? -21.423 30.725 4.706 1.00 84.62 471 ALA A CA 1
ATOM 3483 C C . ALA A 1 471 ? -21.385 32.184 5.212 1.00 84.62 471 ALA A C 1
ATOM 3485 O O . ALA A 1 471 ? -21.770 33.098 4.485 1.00 84.62 471 ALA A O 1
ATOM 3486 N N . GLN A 1 472 ? -20.869 32.422 6.426 1.00 91.06 472 GLN A N 1
ATOM 3487 C CA . GLN A 1 472 ? -20.662 33.773 6.969 1.00 91.06 472 GLN A CA 1
ATOM 3488 C C . GLN A 1 472 ? -19.648 34.573 6.129 1.00 91.06 472 GLN A C 1
ATOM 3490 O O . GLN A 1 472 ? -19.950 35.689 5.703 1.00 91.06 472 GLN A O 1
ATOM 3495 N N . ILE A 1 473 ? -18.494 33.975 5.806 1.00 86.69 473 ILE A N 1
ATOM 3496 C CA . ILE A 1 473 ? -17.452 34.576 4.954 1.00 86.69 473 ILE A CA 1
ATOM 3497 C C . ILE A 1 473 ? -17.975 34.869 3.544 1.00 86.69 473 ILE A C 1
ATOM 3499 O O . ILE A 1 473 ? -17.719 35.948 3.006 1.00 86.69 473 ILE A O 1
ATOM 3503 N N . GLU A 1 474 ? -18.709 33.933 2.939 1.00 84.75 474 GLU A N 1
ATOM 3504 C CA . GLU A 1 474 ? -19.276 34.037 1.589 1.00 84.75 474 GLU A CA 1
ATOM 3505 C C . GLU A 1 474 ? -20.336 35.144 1.497 1.00 84.75 474 GLU A C 1
ATOM 3507 O O . GLU A 1 474 ? -20.315 35.916 0.533 1.00 84.75 474 GLU A O 1
ATOM 3512 N N . ALA A 1 475 ? -21.160 35.307 2.537 1.00 87.50 475 ALA A N 1
ATOM 3513 C CA . ALA A 1 475 ? -22.083 36.432 2.699 1.00 87.50 475 ALA A CA 1
ATOM 3514 C C . ALA A 1 475 ? -21.392 37.767 3.061 1.00 87.50 475 ALA A C 1
ATOM 3516 O O . ALA A 1 475 ? -22.032 38.814 3.020 1.00 87.50 475 ALA A O 1
ATOM 3517 N N . GLY A 1 476 ? -20.103 37.750 3.426 1.00 84.31 476 GLY A N 1
ATOM 3518 C CA . GLY A 1 476 ? -19.362 38.932 3.891 1.00 84.31 476 GLY A CA 1
ATOM 3519 C C . GLY A 1 476 ? -19.744 39.399 5.304 1.00 84.31 476 GLY A C 1
ATOM 3520 O O . GLY A 1 476 ? -19.375 40.501 5.705 1.00 84.31 476 GLY A O 1
ATOM 3521 N N . GLY A 1 477 ? -20.487 38.581 6.053 1.00 82.31 477 GLY A N 1
ATOM 3522 C CA . GLY A 1 477 ? -20.869 38.852 7.438 1.00 82.31 477 GLY A CA 1
ATOM 3523 C C . GLY A 1 477 ? -19.787 38.417 8.435 1.00 82.31 477 GLY A C 1
ATOM 3524 O O . GLY A 1 477 ? -18.960 37.564 8.111 1.00 82.31 477 GLY A O 1
ATOM 3525 N N . PRO A 1 478 ? -19.777 38.970 9.662 1.00 89.62 478 PRO A N 1
ATOM 3526 C CA . PRO A 1 478 ? -18.804 38.592 10.681 1.00 89.62 478 PRO A CA 1
ATOM 3527 C C . PRO A 1 478 ? -18.928 37.114 11.078 1.00 89.62 478 PRO A C 1
ATOM 3529 O O . PRO A 1 478 ? -20.034 36.583 11.203 1.00 89.62 478 PRO A O 1
ATOM 3532 N N . ILE A 1 479 ? -17.792 36.464 11.345 1.00 92.12 479 ILE A N 1
ATOM 3533 C CA . ILE A 1 479 ? -17.770 35.089 11.858 1.00 92.12 479 ILE A CA 1
ATOM 3534 C C . ILE A 1 479 ? -18.085 35.096 13.353 1.00 92.12 479 ILE A C 1
ATOM 3536 O O . ILE A 1 479 ? -17.419 35.781 14.131 1.00 92.12 479 ILE A O 1
ATOM 3540 N N . THR A 1 480 ? -19.049 34.279 13.770 1.00 91.56 480 THR A N 1
ATOM 3541 C CA . THR A 1 480 ? -19.437 34.125 15.180 1.00 91.56 480 THR A CA 1
ATOM 3542 C C . THR A 1 480 ? -18.682 32.968 15.838 1.00 91.56 480 THR A C 1
ATOM 3544 O O . THR A 1 480 ? -19.025 31.803 15.629 1.00 91.56 480 THR A O 1
ATOM 3547 N N . VAL A 1 481 ? -17.668 33.269 16.651 1.00 91.81 481 VAL A N 1
ATOM 3548 C CA . VAL A 1 481 ? -16.923 32.278 17.449 1.00 91.81 481 VAL A CA 1
ATOM 3549 C C . VAL A 1 481 ? -17.447 32.282 18.884 1.00 91.81 481 VAL A C 1
ATOM 3551 O O . VAL A 1 481 ? -17.680 33.345 19.443 1.00 91.81 481 VAL A O 1
ATOM 3554 N N . THR A 1 482 ? -17.582 31.113 19.514 1.00 90.19 482 THR A N 1
ATOM 3555 C CA . THR A 1 482 ? -18.084 30.995 20.894 1.00 90.19 482 THR A CA 1
ATOM 3556 C C . THR A 1 482 ? -17.256 31.834 21.882 1.00 90.19 482 THR A C 1
ATOM 3558 O O . THR A 1 482 ? -17.751 32.824 22.414 1.00 90.19 482 THR A O 1
ATOM 3561 N N . ALA A 1 483 ? -15.973 31.509 22.076 1.00 89.44 483 ALA A N 1
ATOM 3562 C CA . ALA A 1 483 ? -15.021 32.318 22.845 1.00 89.44 483 ALA A CA 1
ATOM 3563 C C . ALA A 1 483 ? -13.559 32.014 22.417 1.00 89.44 483 ALA A C 1
ATOM 3565 O O . ALA A 1 483 ? -13.331 30.995 21.751 1.00 89.44 483 ALA A O 1
ATOM 3566 N N . PRO A 1 484 ? -12.568 32.880 22.725 1.00 88.12 484 PRO A N 1
ATOM 3567 C CA . PRO A 1 484 ? -11.185 32.756 22.236 1.00 88.12 484 PRO A CA 1
ATOM 3568 C C . PRO A 1 484 ? -10.458 31.453 22.608 1.00 88.12 484 PRO A C 1
ATOM 3570 O O . PRO A 1 484 ? -9.583 30.986 21.871 1.00 88.12 484 PRO A O 1
ATOM 3573 N N . GLU A 1 485 ? -10.769 30.892 23.769 1.00 88.19 485 GLU A N 1
ATOM 3574 C CA . GLU A 1 485 ? -10.134 29.716 24.369 1.00 88.19 485 GLU A CA 1
ATOM 3575 C C . GLU A 1 485 ? -10.773 28.382 23.957 1.00 88.19 485 GLU A C 1
ATOM 3577 O O . GLU A 1 485 ? -10.134 27.341 24.094 1.00 88.19 485 GLU A O 1
ATOM 3582 N N . VAL A 1 486 ? -11.989 28.399 23.399 1.00 89.69 486 VAL A N 1
ATOM 3583 C CA . VAL A 1 486 ? -12.770 27.187 23.098 1.00 89.69 486 VAL A CA 1
ATOM 3584 C C . VAL A 1 486 ? -12.034 26.263 22.128 1.00 89.69 486 VAL A C 1
ATOM 3586 O O . VAL A 1 486 ? -11.690 26.659 21.006 1.00 89.69 486 VAL A O 1
ATOM 3589 N N . THR A 1 487 ? -11.855 25.003 22.535 1.00 88.12 487 THR A N 1
ATOM 3590 C CA . THR A 1 487 ? -11.271 23.944 21.701 1.00 88.12 487 THR A CA 1
ATOM 3591 C C . THR A 1 487 ? -12.278 22.851 21.373 1.00 88.12 487 THR A C 1
ATOM 3593 O O . THR A 1 487 ? -13.193 22.556 22.147 1.00 88.12 487 THR A O 1
ATOM 3596 N N . ARG A 1 488 ? -12.101 22.218 20.211 1.00 87.19 488 ARG A N 1
ATOM 3597 C CA . ARG A 1 488 ? -12.809 20.995 19.826 1.00 87.19 488 ARG A CA 1
ATOM 3598 C C . ARG A 1 488 ? -11.844 20.024 19.158 1.00 87.19 488 ARG A C 1
ATOM 3600 O O . ARG A 1 488 ? -10.950 20.425 18.415 1.00 87.19 488 ARG A O 1
ATOM 3607 N N . TYR A 1 489 ? -12.071 18.749 19.411 1.00 84.94 489 TYR A N 1
ATOM 3608 C CA . TYR A 1 489 ? -11.478 17.647 18.670 1.00 84.94 489 TYR A CA 1
ATOM 3609 C C . TYR A 1 489 ? -12.118 17.534 17.282 1.00 84.94 489 TYR A C 1
ATOM 3611 O O . TYR A 1 489 ? -13.330 17.732 17.166 1.00 84.94 489 TYR A O 1
ATOM 3619 N N . PHE A 1 490 ? -11.331 17.209 16.253 1.00 83.69 490 PHE A N 1
ATOM 3620 C CA . PHE A 1 490 ? -11.809 17.074 14.874 1.00 83.69 490 PHE A CA 1
ATOM 3621 C C . PHE A 1 490 ? -11.256 15.823 14.192 1.00 83.69 490 PHE A C 1
ATOM 3623 O O . PHE A 1 490 ? -10.076 15.523 14.328 1.00 83.69 490 PHE A O 1
ATOM 3630 N N . MET A 1 491 ? -12.095 15.152 13.405 1.00 83.25 491 MET A N 1
ATOM 3631 C CA . MET A 1 491 ? -11.705 14.067 12.496 1.00 83.25 491 MET A CA 1
ATOM 3632 C C . MET A 1 491 ? -12.420 14.198 11.146 1.00 83.25 491 MET A C 1
ATOM 3634 O O . MET A 1 491 ? -13.385 14.968 11.036 1.00 83.25 491 MET A O 1
ATOM 3638 N N . THR A 1 492 ? -11.965 13.483 10.114 1.00 82.62 492 THR A N 1
ATOM 3639 C CA . THR A 1 492 ? -12.699 13.440 8.831 1.00 82.62 492 THR A CA 1
ATOM 3640 C C . THR A 1 492 ? -13.913 12.506 8.926 1.00 82.62 492 THR A C 1
ATOM 3642 O O . THR A 1 492 ? -14.019 11.700 9.851 1.00 82.62 492 THR A O 1
ATOM 3645 N N . VAL A 1 493 ? -14.886 12.637 8.017 1.00 85.12 493 VAL A N 1
ATOM 3646 C CA . VAL A 1 493 ? -16.097 11.792 8.063 1.00 85.12 493 VAL A CA 1
ATOM 3647 C C . VAL A 1 493 ? -15.779 10.355 7.659 1.00 85.12 493 VAL A C 1
ATOM 3649 O O . VAL A 1 493 ? -16.255 9.410 8.284 1.00 85.12 493 VAL A O 1
ATOM 3652 N N . GLU A 1 494 ? -14.884 10.215 6.687 1.00 82.94 494 GLU A N 1
ATOM 3653 C CA . GLU A 1 494 ? -14.327 8.963 6.202 1.00 82.94 494 GLU A CA 1
ATOM 3654 C C . GLU A 1 494 ? -13.602 8.233 7.340 1.00 82.94 494 GLU A C 1
ATOM 3656 O O . GLU A 1 494 ? -13.923 7.083 7.627 1.00 82.94 494 GLU A O 1
ATOM 3661 N N . GLU A 1 495 ? -12.706 8.937 8.043 1.00 83.50 495 GLU A N 1
ATOM 3662 C CA . GLU A 1 495 ? -11.936 8.450 9.194 1.00 83.50 495 GLU A CA 1
ATOM 3663 C C . GLU A 1 495 ? -12.842 7.970 10.341 1.00 83.50 495 GLU A C 1
ATOM 3665 O O . GLU A 1 495 ? -12.640 6.881 10.881 1.00 83.50 495 GLU A O 1
ATOM 3670 N N . ALA A 1 496 ? -13.882 8.747 10.679 1.00 88.00 496 ALA A N 1
ATOM 3671 C CA . ALA A 1 496 ? -14.858 8.385 11.709 1.00 88.00 496 ALA A CA 1
ATOM 3672 C C . ALA A 1 496 ? -15.552 7.052 11.396 1.00 88.00 496 ALA A C 1
ATOM 3674 O O . ALA A 1 496 ? -15.719 6.208 12.278 1.00 88.00 496 ALA A O 1
ATOM 3675 N N . VAL A 1 497 ? -15.936 6.847 10.135 1.00 90.69 497 VAL A N 1
ATOM 3676 C CA . VAL A 1 497 ? -16.637 5.638 9.691 1.00 90.69 497 VAL A CA 1
ATOM 3677 C C . VAL A 1 497 ? -15.700 4.441 9.535 1.00 90.69 497 VAL A C 1
ATOM 3679 O O . VAL A 1 497 ? -16.072 3.349 9.961 1.00 90.69 497 VAL A O 1
ATOM 3682 N N . GLN A 1 498 ? -14.482 4.625 9.017 1.00 87.81 498 GLN A N 1
ATOM 3683 C CA . GLN A 1 498 ? -13.478 3.554 8.917 1.00 87.81 498 GLN A CA 1
ATOM 3684 C C . GLN A 1 498 ? -13.186 2.942 10.297 1.00 87.81 498 GLN A C 1
ATOM 3686 O O . GLN A 1 498 ? -13.314 1.731 10.485 1.00 87.81 498 GLN A O 1
ATOM 3691 N N . LEU A 1 499 ? -12.896 3.795 11.284 1.00 88.62 499 LEU A N 1
ATOM 3692 C CA . LEU A 1 499 ? -12.639 3.387 12.666 1.00 88.62 499 LEU A CA 1
ATOM 3693 C C . LEU A 1 499 ? -13.893 2.810 13.356 1.00 88.62 499 LEU A C 1
ATOM 3695 O O . LEU A 1 499 ? -13.784 1.878 14.149 1.00 88.62 499 LEU A O 1
ATOM 3699 N N . THR A 1 500 ? -15.093 3.305 13.029 1.00 91.94 500 THR A N 1
ATOM 3700 C CA . THR A 1 500 ? -16.369 2.745 13.521 1.00 91.94 500 THR A CA 1
ATOM 3701 C C . THR A 1 500 ? -16.609 1.321 13.010 1.00 91.94 500 THR A C 1
ATOM 3703 O O . THR A 1 500 ? -17.054 0.464 13.771 1.00 91.94 500 THR A O 1
ATOM 3706 N N . ILE A 1 501 ? -16.301 1.040 11.740 1.00 91.56 501 ILE A N 1
ATOM 3707 C CA . ILE A 1 501 ? -16.423 -0.306 11.154 1.00 91.56 501 ILE A CA 1
ATOM 3708 C C . ILE A 1 501 ? -15.402 -1.268 11.790 1.00 91.56 501 ILE A C 1
ATOM 3710 O O . ILE A 1 501 ? -15.725 -2.419 12.078 1.00 91.56 501 ILE A O 1
ATOM 3714 N N . GLN A 1 502 ? -14.193 -0.794 12.096 1.00 88.88 502 GLN A N 1
ATOM 3715 C CA . GLN A 1 502 ? -13.183 -1.590 12.805 1.00 88.88 502 GLN A CA 1
ATOM 3716 C C . GLN A 1 502 ? -13.582 -1.881 14.258 1.00 88.88 502 GLN A C 1
ATOM 3718 O O . GLN A 1 502 ? -13.538 -3.037 14.674 1.00 88.88 502 GLN A O 1
ATOM 3723 N N . ALA A 1 503 ? -14.060 -0.876 15.000 1.00 89.94 503 ALA A N 1
ATOM 3724 C CA . ALA A 1 503 ? -14.635 -1.067 16.334 1.00 89.94 503 ALA A CA 1
ATOM 3725 C C . ALA A 1 503 ? -15.807 -2.068 16.306 1.00 89.94 503 ALA A C 1
ATOM 3727 O O . ALA A 1 503 ? -15.903 -2.934 17.172 1.00 89.94 503 ALA A O 1
ATOM 3728 N N . GLY A 1 504 ? -16.639 -2.012 15.258 1.00 90.00 504 GLY A N 1
ATOM 3729 C CA . GLY A 1 504 ? -17.694 -2.988 14.992 1.00 90.00 504 GLY A CA 1
ATOM 3730 C C . GLY A 1 504 ? -17.181 -4.428 14.901 1.00 90.00 504 GLY A C 1
ATOM 3731 O O . GLY A 1 504 ? -17.744 -5.313 15.540 1.00 90.00 504 GLY A O 1
ATOM 3732 N N . ALA A 1 505 ? -16.101 -4.679 14.158 1.00 87.69 505 ALA A N 1
ATOM 3733 C CA . ALA A 1 505 ? -15.495 -6.011 14.065 1.00 87.69 505 ALA A CA 1
ATOM 3734 C C . ALA A 1 505 ? -14.874 -6.490 15.387 1.00 87.69 505 ALA A C 1
ATOM 3736 O O . ALA A 1 505 ? -15.016 -7.658 15.744 1.00 87.69 505 ALA A O 1
ATOM 3737 N N . MET A 1 506 ? -14.184 -5.584 16.083 1.00 84.38 506 MET A N 1
ATOM 3738 C CA . MET A 1 506 ? -13.367 -5.870 17.266 1.00 84.38 506 MET A CA 1
ATOM 3739 C C . MET A 1 506 ? -14.158 -6.033 18.568 1.00 84.38 506 MET A C 1
ATOM 3741 O O . MET A 1 506 ? -13.623 -6.608 19.511 1.00 84.38 506 MET A O 1
ATOM 3745 N N . GLY A 1 507 ? -15.371 -5.483 18.649 1.00 75.44 507 GLY A N 1
ATOM 3746 C CA . GLY A 1 507 ? -16.101 -5.366 19.908 1.00 75.44 507 GLY A CA 1
ATOM 3747 C C . GLY A 1 507 ? -16.604 -6.670 20.509 1.00 75.44 507 GLY A C 1
ATOM 3748 O O . GLY A 1 507 ? -17.186 -7.515 19.823 1.00 75.44 507 GLY A O 1
ATOM 3749 N N . GLU A 1 508 ? -16.428 -6.765 21.823 1.00 78.31 508 GLU A N 1
ATOM 3750 C CA . GLU A 1 508 ? -17.068 -7.744 22.695 1.00 78.31 508 GLU A CA 1
ATOM 3751 C C . GLU A 1 508 ? -18.433 -7.197 23.180 1.00 78.31 508 GLU A C 1
ATOM 3753 O O . GLU A 1 508 ? -18.838 -6.079 22.839 1.00 78.31 508 GLU A O 1
ATOM 3758 N N . SER A 1 509 ? -19.194 -7.997 23.933 1.00 78.94 509 SER A N 1
ATOM 3759 C CA . SER A 1 509 ? -20.511 -7.584 24.444 1.00 78.94 509 SER A CA 1
ATOM 3760 C C . SER A 1 509 ? -20.376 -6.434 25.451 1.00 78.94 509 SER A C 1
ATOM 3762 O O . SER A 1 509 ? -19.631 -6.558 26.419 1.00 78.94 509 SER A O 1
ATOM 3764 N N . GLY A 1 510 ? -21.099 -5.328 25.245 1.00 80.06 510 GLY A N 1
ATOM 3765 C CA . GLY A 1 510 ? -21.168 -4.200 26.186 1.00 80.06 510 GLY A CA 1
ATOM 3766 C C . GLY A 1 510 ? -20.080 -3.134 26.015 1.00 80.06 510 GLY A C 1
ATOM 3767 O O . GLY A 1 510 ? -20.079 -2.136 26.739 1.00 80.06 510 GLY A O 1
ATOM 3768 N N . ASP A 1 511 ? -19.176 -3.304 25.048 1.00 87.19 511 ASP A N 1
ATOM 3769 C CA . ASP A 1 511 ? -18.047 -2.400 24.826 1.00 87.19 511 ASP A CA 1
ATOM 3770 C C . ASP A 1 511 ? -18.467 -0.975 24.422 1.00 87.19 511 ASP A C 1
ATOM 3772 O O . ASP A 1 511 ? -19.307 -0.765 23.541 1.00 87.19 511 ASP A O 1
ATOM 3776 N N . ALA A 1 512 ? -17.792 0.030 24.988 1.00 90.31 512 ALA A N 1
ATOM 3777 C CA . ALA A 1 512 ? -17.821 1.400 24.486 1.00 90.31 512 ALA A CA 1
ATOM 3778 C C . ALA A 1 512 ? -16.430 1.814 23.987 1.00 90.31 512 ALA A C 1
ATOM 3780 O O . ALA A 1 512 ? -15.484 1.981 24.757 1.00 90.31 512 ALA A O 1
ATOM 3781 N N . PHE A 1 513 ? -16.300 2.008 22.680 1.00 92.50 513 PHE A N 1
ATOM 3782 C CA . PHE A 1 513 ? -15.062 2.447 22.050 1.00 92.50 513 PHE A CA 1
ATOM 3783 C C . PHE A 1 513 ? -14.952 3.970 22.010 1.00 92.50 513 PHE A C 1
ATOM 3785 O O . PHE A 1 513 ? -15.943 4.679 21.848 1.00 92.50 513 PHE A O 1
ATOM 3792 N N . ILE A 1 514 ? -13.728 4.475 22.130 1.00 91.31 514 ILE A N 1
ATOM 3793 C CA . ILE A 1 514 ? -13.371 5.891 22.054 1.00 91.31 514 ILE A CA 1
ATOM 3794 C C . ILE A 1 514 ? -12.322 6.026 20.954 1.00 91.31 514 ILE A C 1
ATOM 3796 O O . ILE A 1 514 ? -11.243 5.438 21.049 1.00 91.31 514 ILE A O 1
ATOM 3800 N N . LEU A 1 515 ? -12.631 6.788 19.907 1.00 90.12 515 LEU A N 1
ATOM 3801 C CA . LEU A 1 515 ? -11.692 7.017 18.810 1.00 90.12 515 LEU A CA 1
ATOM 3802 C C . LEU A 1 515 ? -10.627 8.049 19.210 1.00 90.12 515 LEU A C 1
ATOM 3804 O O . LEU A 1 515 ? -10.936 9.042 19.873 1.00 90.12 515 LEU A O 1
ATOM 3808 N N . ASP A 1 516 ? -9.379 7.841 18.788 1.00 84.94 516 ASP A N 1
ATOM 3809 C CA . ASP A 1 516 ? -8.321 8.837 18.957 1.00 84.94 516 ASP A CA 1
ATOM 3810 C C . ASP A 1 516 ? -8.588 10.042 18.044 1.00 84.94 516 ASP A C 1
ATOM 3812 O O . ASP A 1 516 ? -8.542 9.959 16.810 1.00 84.94 516 ASP A O 1
ATOM 3816 N N . MET A 1 517 ? -8.839 11.189 18.672 1.00 80.69 517 MET A N 1
ATOM 3817 C CA . MET A 1 517 ? -9.116 12.460 18.009 1.00 80.69 517 MET A CA 1
ATOM 3818 C C . MET A 1 517 ? -7.906 13.412 17.931 1.00 80.69 517 MET A C 1
ATOM 3820 O O . MET A 1 517 ? -8.038 14.513 17.394 1.00 80.69 517 MET A O 1
ATOM 3824 N N . GLY A 1 518 ? -6.726 13.003 18.411 1.00 78.31 518 GLY A N 1
ATOM 3825 C CA . GLY A 1 518 ? -5.482 13.769 18.317 1.00 78.31 518 GLY A CA 1
ATOM 3826 C C . GLY A 1 518 ? -5.498 15.070 19.122 1.00 78.31 518 GLY A C 1
ATOM 3827 O O . GLY A 1 518 ? -6.161 15.177 20.150 1.00 78.31 518 GLY A O 1
ATOM 3828 N N . GLU A 1 519 ? -4.753 16.080 18.667 1.00 79.06 519 GLU A N 1
ATOM 3829 C CA . GLU A 1 519 ? -4.666 17.363 19.373 1.00 79.06 519 GLU A CA 1
ATOM 3830 C C . GLU A 1 519 ? -5.949 18.216 19.219 1.00 79.06 519 GLU A C 1
ATOM 3832 O O . GLU A 1 519 ? -6.472 18.367 18.110 1.00 79.06 519 GLU A O 1
ATOM 3837 N N . PRO A 1 520 ? -6.459 18.833 20.305 1.00 84.19 520 PRO A N 1
ATOM 3838 C CA . PRO A 1 520 ? -7.665 19.655 20.260 1.00 84.19 520 PRO A CA 1
ATOM 3839 C C . PRO A 1 520 ? -7.408 21.021 19.602 1.00 84.19 520 PRO A C 1
ATOM 3841 O O . PRO A 1 520 ? -6.517 21.775 19.993 1.00 84.19 520 PRO A O 1
ATOM 3844 N N . VAL A 1 521 ? -8.251 21.398 18.638 1.00 83.19 521 VAL A N 1
ATOM 3845 C CA . VAL A 1 521 ? -8.092 22.616 17.829 1.00 83.19 521 VAL A CA 1
ATOM 3846 C C . VAL A 1 521 ? -8.885 23.779 18.428 1.00 83.19 521 VAL A C 1
ATOM 3848 O O . VAL A 1 521 ? -10.082 23.652 18.691 1.00 83.19 521 VAL A O 1
ATOM 3851 N N . ARG A 1 522 ? -8.256 24.953 18.585 1.00 87.56 522 ARG A N 1
ATOM 3852 C CA . ARG A 1 522 ? -8.946 26.195 18.982 1.00 87.56 522 ARG A CA 1
ATOM 3853 C C . ARG A 1 522 ? -9.844 26.712 17.859 1.00 87.56 522 ARG A C 1
ATOM 3855 O O . ARG A 1 522 ? -9.376 26.988 16.753 1.00 87.56 522 ARG A O 1
ATOM 3862 N N . ILE A 1 523 ? -11.119 26.952 18.158 1.00 89.62 523 ILE A N 1
ATOM 3863 C CA . ILE A 1 523 ? -12.089 27.458 17.170 1.00 89.62 523 ILE A CA 1
ATOM 3864 C C . ILE A 1 523 ? -11.722 28.873 16.690 1.00 89.62 523 ILE A C 1
ATOM 3866 O O . ILE A 1 523 ? -11.910 29.196 15.519 1.00 89.62 523 ILE A O 1
ATOM 3870 N N . ALA A 1 524 ? -11.110 29.689 17.553 1.00 88.19 524 ALA A N 1
ATOM 3871 C CA . ALA A 1 524 ? -10.612 31.018 17.195 1.00 88.19 524 ALA A CA 1
ATOM 3872 C C . ALA A 1 524 ? -9.372 31.008 16.272 1.00 88.19 524 ALA A C 1
ATOM 3874 O O . ALA A 1 524 ? -9.107 32.020 15.621 1.00 88.19 524 ALA A O 1
ATOM 3875 N N . ASP A 1 525 ? -8.607 29.909 16.217 1.00 83.69 525 ASP A N 1
ATOM 3876 C CA . ASP A 1 525 ? -7.520 29.727 15.238 1.00 83.69 525 ASP A CA 1
ATOM 3877 C C . ASP A 1 525 ? -8.091 29.229 13.899 1.00 83.69 525 ASP A C 1
ATOM 3879 O O . ASP A 1 525 ? -7.718 29.730 12.841 1.00 83.69 525 ASP A O 1
ATOM 3883 N N . LEU A 1 526 ? -9.046 28.290 13.945 1.00 84.00 526 LEU A N 1
ATOM 3884 C CA . LEU A 1 526 ? -9.772 27.788 12.772 1.00 84.00 526 LEU A CA 1
ATOM 3885 C C . LEU A 1 526 ? -10.521 28.909 12.030 1.00 84.00 526 LEU A C 1
ATOM 3887 O O . LEU A 1 526 ? -10.443 28.987 10.806 1.00 84.00 526 LEU A O 1
ATOM 3891 N N . ALA A 1 527 ? -11.201 29.801 12.760 1.00 86.88 527 ALA A N 1
ATOM 3892 C CA . ALA A 1 527 ? -11.883 30.957 12.180 1.00 86.88 527 ALA A CA 1
ATOM 3893 C C . ALA A 1 527 ? -10.913 31.878 11.420 1.00 86.88 527 ALA A C 1
ATOM 3895 O O . ALA A 1 527 ? -11.165 32.194 10.261 1.00 86.88 527 ALA A O 1
ATOM 3896 N N . ARG A 1 528 ? -9.777 32.248 12.035 1.00 83.75 528 ARG A N 1
ATOM 3897 C CA . ARG A 1 528 ? -8.741 33.086 11.401 1.00 83.75 528 ARG A CA 1
ATOM 3898 C C . ARG A 1 528 ? -8.216 32.474 10.105 1.00 83.75 528 ARG A C 1
ATOM 3900 O O . ARG A 1 528 ? -8.266 33.134 9.073 1.00 83.75 528 ARG A O 1
ATOM 3907 N N . ARG A 1 529 ? -7.847 31.188 10.126 1.00 75.50 529 ARG A N 1
ATOM 3908 C CA . ARG A 1 529 ? -7.350 30.472 8.935 1.00 75.50 529 ARG A CA 1
ATOM 3909 C C . ARG A 1 529 ? -8.359 30.450 7.784 1.00 75.50 529 ARG A C 1
ATOM 3911 O O . ARG A 1 529 ? -7.952 30.508 6.629 1.00 75.50 529 ARG A O 1
ATOM 3918 N N . LEU A 1 530 ? -9.662 30.378 8.073 1.00 78.88 530 LEU A N 1
ATOM 3919 C CA . LEU A 1 530 ? -10.706 30.437 7.043 1.00 78.88 530 LEU A CA 1
ATOM 3920 C C . LEU A 1 530 ? -10.889 31.854 6.471 1.00 78.88 530 LEU A C 1
ATOM 3922 O O . LEU A 1 530 ? -11.084 31.985 5.264 1.00 78.88 530 LEU A O 1
ATOM 3926 N N . VAL A 1 531 ? -10.768 32.907 7.292 1.00 80.88 531 VAL A N 1
ATOM 3927 C CA . VAL A 1 531 ? -10.733 34.303 6.809 1.00 80.88 531 VAL A CA 1
ATOM 3928 C C . VAL A 1 531 ? -9.518 34.510 5.899 1.00 80.88 531 VAL A C 1
ATOM 3930 O O . VAL A 1 531 ? -9.681 34.877 4.736 1.00 80.88 531 VAL A O 1
ATOM 3933 N N . GLU A 1 532 ? -8.323 34.169 6.386 1.00 73.88 532 GLU A N 1
ATOM 3934 C CA . GLU A 1 532 ? -7.046 34.264 5.663 1.00 73.88 532 GLU A CA 1
ATOM 3935 C C . GLU A 1 532 ? -7.091 33.520 4.316 1.00 73.88 532 GLU A C 1
ATOM 3937 O O . GLU A 1 532 ? -6.784 34.101 3.274 1.00 73.88 532 GLU A O 1
ATOM 3942 N N . ALA A 1 533 ? -7.552 32.263 4.305 1.00 63.91 533 ALA A N 1
ATOM 3943 C CA . ALA A 1 533 ? -7.666 31.453 3.090 1.00 63.91 533 ALA A CA 1
ATOM 3944 C C . ALA A 1 533 ? -8.721 31.968 2.090 1.00 63.91 533 ALA A C 1
ATOM 3946 O O . ALA A 1 533 ? -8.630 31.665 0.900 1.00 63.91 533 ALA A O 1
ATOM 3947 N N . SER A 1 534 ? -9.710 32.747 2.545 1.00 70.69 534 SER A N 1
ATOM 3948 C CA . SER A 1 534 ? -10.726 33.352 1.672 1.00 70.69 534 SER A CA 1
ATOM 3949 C C . SER A 1 534 ? -10.251 34.618 0.950 1.00 70.69 534 SER A C 1
ATOM 3951 O O . SER A 1 534 ? -10.876 35.032 -0.028 1.00 70.69 534 SER A O 1
ATOM 3953 N N . GLY A 1 535 ? -9.177 35.255 1.435 1.00 67.00 535 GLY A N 1
ATOM 3954 C CA . GLY A 1 535 ? -8.702 36.549 0.938 1.00 67.00 535 GLY A CA 1
ATOM 3955 C C . GLY A 1 535 ? -9.656 37.726 1.199 1.00 67.00 535 GLY A C 1
ATOM 3956 O O . GLY A 1 535 ? -9.508 38.771 0.567 1.00 67.00 535 GLY A O 1
ATOM 3957 N N . ARG A 1 536 ? -10.644 37.569 2.092 1.00 74.75 536 ARG A N 1
ATOM 3958 C CA . ARG A 1 536 ? -11.588 38.620 2.505 1.00 74.75 536 ARG A CA 1
ATOM 3959 C C . ARG A 1 536 ? -11.224 39.146 3.892 1.00 74.75 536 ARG A C 1
ATOM 3961 O O . ARG A 1 536 ? -10.864 38.362 4.763 1.00 74.75 536 ARG A O 1
ATOM 3968 N N . ASP A 1 537 ? -11.389 40.446 4.121 1.00 80.94 537 ASP A N 1
ATOM 3969 C CA . ASP A 1 537 ? -11.367 41.012 5.474 1.00 80.94 537 ASP A CA 1
ATOM 3970 C C . ASP A 1 537 ? -12.733 40.778 6.138 1.00 80.94 537 ASP A C 1
ATOM 3972 O O . ASP A 1 537 ? -13.747 41.333 5.709 1.00 80.94 537 ASP A O 1
ATOM 3976 N N . VAL A 1 538 ? -12.775 39.892 7.137 1.00 87.81 538 VAL A N 1
ATOM 3977 C CA . VAL A 1 538 ? -14.001 39.498 7.842 1.00 87.81 538 VAL A CA 1
ATOM 3978 C C . VAL A 1 538 ? -13.746 39.487 9.345 1.00 87.81 538 VAL A C 1
ATOM 3980 O O . VAL A 1 538 ? -12.918 38.733 9.858 1.00 87.81 538 VAL A O 1
ATOM 3983 N N . ARG A 1 539 ? -14.504 40.309 10.077 1.00 90.81 539 ARG A N 1
ATOM 3984 C CA . ARG A 1 539 ? -14.397 40.424 11.536 1.00 90.81 539 ARG A CA 1
ATOM 3985 C C . ARG A 1 539 ? -14.830 39.126 12.224 1.00 90.81 539 ARG A C 1
ATOM 3987 O O . ARG A 1 539 ? -15.916 38.616 11.963 1.00 90.81 539 ARG A O 1
ATOM 3994 N N . ILE A 1 540 ? -14.033 38.660 13.182 1.00 91.81 540 ILE A N 1
ATOM 3995 C CA . ILE A 1 540 ? -14.442 37.630 14.145 1.00 91.81 540 ILE A CA 1
ATOM 3996 C C . ILE A 1 540 ? -15.104 38.315 15.346 1.00 91.81 540 ILE A C 1
ATOM 3998 O O . ILE A 1 540 ? -14.555 39.263 15.908 1.00 91.81 540 ILE A O 1
ATOM 4002 N N . VAL A 1 541 ? -16.281 37.833 15.737 1.00 93.31 541 VAL A N 1
ATOM 4003 C CA . VAL A 1 541 ? -17.059 38.303 16.890 1.00 93.31 541 VAL A CA 1
ATOM 4004 C C . VAL A 1 541 ? -17.205 37.152 17.881 1.00 93.31 541 VAL A C 1
ATOM 4006 O O . VAL A 1 541 ? -17.581 36.046 17.493 1.00 93.31 541 VAL A O 1
ATOM 4009 N N . PHE A 1 542 ? -16.912 37.414 19.156 1.00 93.62 542 PHE A N 1
ATOM 4010 C CA . PHE A 1 542 ? -17.063 36.433 20.231 1.00 93.62 542 PHE A CA 1
ATOM 4011 C C . PHE A 1 542 ? -18.459 36.523 20.858 1.00 93.62 542 PHE A C 1
ATOM 4013 O O . PHE A 1 542 ? -18.898 37.618 21.205 1.00 93.62 542 PHE A O 1
ATOM 4020 N N . THR A 1 543 ? -19.161 35.393 20.983 1.00 90.50 543 THR A N 1
ATOM 4021 C CA . THR A 1 543 ? -20.585 35.355 21.385 1.00 90.50 543 THR A CA 1
ATOM 4022 C C . THR A 1 543 ? -20.839 34.890 22.820 1.00 90.50 543 THR A C 1
ATOM 4024 O O . THR A 1 543 ? -21.974 34.961 23.282 1.00 90.50 543 THR A O 1
ATOM 4027 N N . GLY A 1 544 ? -19.817 34.384 23.511 1.00 87.81 544 GLY A N 1
ATOM 4028 C CA . GLY A 1 544 ? -19.950 33.685 24.790 1.00 87.81 544 GLY A CA 1
ATOM 4029 C C . GLY A 1 544 ? -20.322 32.204 24.632 1.00 87.81 544 GLY A C 1
ATOM 4030 O O . GLY A 1 544 ? -20.780 31.762 23.574 1.00 87.81 544 GLY A O 1
ATOM 4031 N N . LEU A 1 545 ? -20.102 31.432 25.703 1.00 86.00 545 LEU A N 1
ATOM 4032 C CA . LEU A 1 545 ? -20.545 30.038 25.824 1.00 86.00 545 LEU A CA 1
ATOM 4033 C C . LEU A 1 545 ? -22.072 29.959 25.942 1.00 86.00 545 LEU A C 1
ATOM 4035 O O . LEU A 1 545 ? -22.708 30.798 26.578 1.00 86.00 545 LEU A O 1
ATOM 4039 N N . ARG A 1 546 ? -22.660 28.925 25.337 1.00 85.06 546 ARG A N 1
ATOM 4040 C CA . ARG A 1 546 ? -24.105 28.652 25.394 1.00 85.06 546 ARG A CA 1
ATOM 4041 C C . ARG A 1 546 ? -24.432 27.723 26.576 1.00 85.06 546 ARG A C 1
ATOM 4043 O O . ARG A 1 546 ? -23.557 26.960 26.987 1.00 85.06 546 ARG A O 1
ATOM 4050 N N . PRO A 1 547 ? -25.676 27.719 27.097 1.00 77.62 547 PRO A N 1
ATOM 4051 C CA . PRO A 1 547 ? -26.092 26.771 28.133 1.00 77.62 547 PRO A CA 1
ATOM 4052 C C . PRO A 1 547 ? -25.745 25.322 27.760 1.00 77.62 547 PRO A C 1
ATOM 4054 O O . PRO A 1 547 ? -25.984 24.904 26.629 1.00 77.62 547 PRO A O 1
ATOM 4057 N N . GLY A 1 548 ? -25.132 24.590 28.695 1.00 75.56 548 GLY A N 1
ATOM 4058 C CA . GLY A 1 548 ? -24.676 23.204 28.523 1.00 75.56 548 GLY A CA 1
ATOM 4059 C C . GLY A 1 548 ? -23.411 22.994 27.669 1.00 75.56 548 GLY A C 1
ATOM 4060 O O . GLY A 1 548 ? -22.883 21.880 27.637 1.00 75.56 548 GLY A O 1
ATOM 4061 N N . GLU A 1 549 ? -22.891 24.026 26.991 1.00 82.94 549 GLU A N 1
ATOM 4062 C CA . GLU A 1 549 ? -21.699 23.922 26.140 1.00 82.94 549 GLU A CA 1
ATOM 4063 C C . GLU A 1 549 ? -20.391 24.022 26.945 1.00 82.94 549 GLU A C 1
ATOM 4065 O O . GLU A 1 549 ? -20.140 25.009 27.635 1.00 82.94 549 GLU A O 1
ATOM 4070 N N . LYS A 1 550 ? -19.506 23.027 26.799 1.00 83.94 550 LYS A N 1
ATOM 4071 C CA . LYS A 1 550 ? -18.184 23.013 27.445 1.00 83.94 550 LYS A CA 1
ATOM 4072 C C . LYS A 1 550 ? -17.179 23.916 26.716 1.00 83.94 550 LYS A C 1
ATOM 4074 O O . LYS A 1 550 ? -17.169 23.983 25.483 1.00 83.94 550 LYS A O 1
ATOM 4079 N N . ALA A 1 551 ? -16.254 24.538 27.451 1.00 83.69 551 ALA A N 1
ATOM 4080 C CA . ALA A 1 551 ? -15.108 25.240 26.856 1.00 83.69 551 ALA A CA 1
ATOM 4081 C C . ALA A 1 551 ? -14.153 24.268 26.132 1.00 83.69 551 ALA A C 1
ATOM 4083 O O . ALA A 1 551 ? -13.750 24.511 24.993 1.00 83.69 551 ALA A O 1
ATOM 4084 N N . HIS A 1 552 ? -13.890 23.121 26.761 1.00 84.81 552 HIS A N 1
ATOM 4085 C CA . HIS A 1 552 ? -13.086 22.018 26.238 1.00 84.81 552 HIS A CA 1
ATOM 4086 C C . HIS A 1 552 ? -13.886 20.715 26.358 1.00 84.81 552 HIS A C 1
ATOM 4088 O O . HIS A 1 552 ? -14.574 20.502 27.354 1.00 84.81 552 HIS A O 1
ATOM 4094 N N . GLU A 1 553 ? -13.814 19.855 25.346 1.00 83.00 553 GLU A N 1
ATOM 4095 C CA . GLU A 1 553 ? -14.450 18.532 25.381 1.00 83.00 553 GLU A CA 1
ATOM 4096 C C . GLU A 1 553 ? -13.525 17.506 26.061 1.00 83.00 553 GLU A C 1
ATOM 4098 O O . GLU A 1 553 ? -12.305 17.683 26.101 1.00 83.00 553 GLU A O 1
ATOM 4103 N N . HIS A 1 554 ? -14.097 16.408 26.554 1.00 77.94 554 HIS A N 1
ATOM 4104 C CA . HIS A 1 554 ? -13.361 15.255 27.082 1.00 77.94 554 HIS A CA 1
ATOM 4105 C C . HIS A 1 554 ? -13.805 13.996 26.330 1.00 77.94 554 HIS A C 1
ATOM 4107 O O . HIS A 1 554 ? -14.983 13.863 26.018 1.00 77.94 554 HIS A O 1
ATOM 4113 N N . LEU A 1 555 ? -12.873 13.086 26.030 1.00 72.75 555 LEU A N 1
ATOM 4114 C CA . LEU A 1 555 ? -13.170 11.849 25.290 1.00 72.75 555 LEU A CA 1
ATOM 4115 C C . LEU A 1 555 ? -13.584 10.681 26.212 1.00 72.75 555 LEU A C 1
ATOM 4117 O O . LEU A 1 555 ? -14.234 9.740 25.761 1.00 72.75 555 LEU A O 1
ATOM 4121 N N . ALA A 1 556 ? -13.241 10.770 27.500 1.00 71.81 556 ALA A N 1
ATOM 4122 C CA . ALA A 1 556 ? -13.560 9.813 28.559 1.00 71.81 556 ALA A CA 1
ATOM 4123 C C . ALA A 1 556 ? -13.982 10.547 29.844 1.00 71.81 556 ALA A C 1
ATOM 4125 O O . ALA A 1 556 ? -13.696 11.740 30.009 1.00 71.81 556 ALA A O 1
ATOM 4126 N N . ASP A 1 557 ? -14.671 9.839 30.739 1.00 68.06 557 ASP A N 1
ATOM 4127 C CA . ASP A 1 557 ? -15.074 10.353 32.051 1.00 68.06 557 ASP A CA 1
ATOM 4128 C C . ASP A 1 557 ? -13.927 10.348 33.095 1.00 68.06 557 ASP A C 1
ATOM 4130 O O . ASP A 1 557 ? -12.759 10.244 32.732 1.00 68.06 557 ASP A O 1
ATOM 4134 N N . VAL A 1 558 ? -14.192 10.616 34.383 1.00 60.06 558 VAL A N 1
ATOM 4135 C CA . VAL A 1 558 ? -13.216 10.376 35.475 1.00 60.06 558 VAL A CA 1
ATOM 4136 C C . VAL A 1 558 ? -13.175 8.883 35.792 1.00 60.06 558 VAL A C 1
ATOM 4138 O O . VAL A 1 558 ? -12.099 8.307 35.923 1.00 60.06 558 VAL A O 1
ATOM 4141 N N . ASP A 1 559 ? -14.360 8.277 35.866 1.00 61.22 559 ASP A N 1
ATOM 4142 C CA . ASP A 1 559 ? -14.579 6.901 36.323 1.00 61.22 559 ASP A CA 1
ATOM 4143 C C . ASP A 1 559 ? -14.645 5.882 35.164 1.00 61.22 559 ASP A C 1
ATOM 4145 O O . ASP A 1 559 ? -14.689 4.672 35.388 1.00 61.22 559 ASP A O 1
ATOM 4149 N N . ASP A 1 560 ? -14.623 6.362 33.914 1.00 69.69 560 ASP A N 1
ATOM 4150 C CA . ASP A 1 560 ? -14.482 5.534 32.710 1.00 69.69 560 ASP A CA 1
ATOM 4151 C C . ASP A 1 560 ? -13.062 4.928 32.673 1.00 69.69 560 ASP A C 1
ATOM 4153 O O . ASP A 1 560 ? -12.082 5.616 32.376 1.00 69.69 560 ASP A O 1
ATOM 4157 N N . VAL A 1 561 ? -12.934 3.627 32.958 1.00 72.06 561 VAL A N 1
ATOM 4158 C CA . VAL A 1 561 ? -11.652 2.907 32.875 1.00 72.06 561 VAL A CA 1
ATOM 4159 C C . VAL A 1 561 ? -11.266 2.702 31.408 1.00 72.06 561 VAL A C 1
ATOM 4161 O O . VAL A 1 561 ? -11.725 1.764 30.754 1.00 72.06 561 VAL A O 1
ATOM 4164 N N . VAL A 1 562 ? -10.398 3.578 30.899 1.00 80.81 562 VAL A N 1
ATOM 4165 C CA . VAL A 1 562 ? -9.888 3.514 29.523 1.00 80.81 562 VAL A CA 1
ATOM 4166 C C . VAL A 1 562 ? -8.747 2.498 29.403 1.00 80.81 562 VAL A C 1
ATOM 4168 O O . VAL A 1 562 ? -7.734 2.588 30.096 1.00 80.81 562 VAL A O 1
ATOM 4171 N N . VAL A 1 563 ? -8.894 1.559 28.471 1.00 82.06 563 VAL A N 1
ATOM 4172 C CA . VAL A 1 563 ? -7.942 0.492 28.138 1.00 82.06 563 VAL A CA 1
ATOM 4173 C C . VAL A 1 563 ? -7.602 0.575 26.645 1.00 82.06 563 VAL A C 1
ATOM 4175 O O . VAL A 1 563 ? -8.460 0.883 25.819 1.00 82.06 563 VAL A O 1
ATOM 4178 N N . SER A 1 564 ? -6.356 0.301 26.257 1.00 79.00 564 SER A N 1
ATOM 4179 C CA . SER A 1 564 ? -5.988 0.190 24.837 1.00 79.00 564 SER A CA 1
ATOM 4180 C C . SER A 1 564 ? -6.686 -1.008 24.182 1.00 79.00 564 SER A C 1
ATOM 4182 O O . SER A 1 564 ? -6.706 -2.094 24.759 1.00 79.00 564 SER A O 1
ATOM 4184 N N . SER A 1 565 ? -7.226 -0.839 22.971 1.00 79.31 565 SER A N 1
ATOM 4185 C CA . SER A 1 565 ? -7.660 -1.981 22.153 1.00 79.31 565 SER A CA 1
ATOM 4186 C C . SER A 1 565 ? -6.484 -2.565 21.350 1.00 79.31 565 SER A C 1
ATOM 4188 O O . SER A 1 565 ? -5.348 -2.094 21.450 1.00 79.31 565 SER A O 1
ATOM 4190 N N . SER A 1 566 ? -6.747 -3.572 20.514 1.00 75.56 566 SER A N 1
ATOM 4191 C CA . SER A 1 566 ? -5.777 -4.084 19.535 1.00 75.56 566 SER A CA 1
ATOM 4192 C C . SER A 1 566 ? -5.463 -3.104 18.392 1.00 75.56 566 SER A C 1
ATOM 4194 O O . SER A 1 566 ? -4.469 -3.305 17.696 1.00 75.56 566 SER A O 1
ATOM 4196 N N . HIS A 1 567 ? -6.256 -2.042 18.204 1.00 78.31 567 HIS A N 1
ATOM 4197 C CA . HIS A 1 567 ? -6.055 -1.022 17.171 1.00 78.31 567 HIS A CA 1
ATOM 4198 C C . HIS A 1 567 ? -5.592 0.315 17.792 1.00 78.31 567 HIS A C 1
ATOM 4200 O O . HIS A 1 567 ? -6.212 0.788 18.745 1.00 78.31 567 HIS A O 1
ATOM 4206 N N . PRO A 1 568 ? -4.536 0.975 17.267 1.00 78.62 568 PRO A N 1
ATOM 4207 C CA . PRO A 1 568 ? -3.855 2.097 17.934 1.00 78.62 568 PRO A CA 1
ATOM 4208 C C . PRO A 1 568 ? -4.734 3.333 18.149 1.00 78.62 568 PRO A C 1
ATOM 4210 O O . PRO A 1 568 ? -4.535 4.072 19.105 1.00 78.62 568 PRO A O 1
ATOM 4213 N N . LEU A 1 569 ? -5.694 3.556 17.250 1.00 84.19 569 LEU A N 1
ATOM 4214 C CA . LEU A 1 569 ? -6.567 4.735 17.217 1.00 84.19 569 LEU A CA 1
ATOM 4215 C C . LEU A 1 569 ? -7.937 4.463 17.858 1.00 84.19 569 LEU A C 1
ATOM 4217 O O . LEU A 1 569 ? -8.871 5.245 17.689 1.00 84.19 569 LEU A O 1
ATOM 4221 N N . ILE A 1 570 ? -8.082 3.320 18.531 1.00 87.06 570 ILE A N 1
ATOM 4222 C CA . ILE A 1 570 ? -9.314 2.880 19.181 1.00 87.06 570 ILE A CA 1
ATOM 4223 C C . ILE A 1 570 ? -8.961 2.495 20.620 1.00 87.06 570 ILE A C 1
ATOM 4225 O O . ILE A 1 570 ? -8.219 1.547 20.877 1.00 87.06 570 ILE A O 1
ATOM 4229 N N . MET A 1 571 ? -9.507 3.227 21.579 1.00 88.81 571 MET A N 1
ATOM 4230 C CA . MET A 1 571 ? -9.477 2.872 22.996 1.00 88.81 571 MET A CA 1
ATOM 4231 C C . MET A 1 571 ? -10.816 2.244 23.384 1.00 88.81 571 MET A C 1
ATOM 4233 O O . MET A 1 571 ? -11.834 2.501 22.746 1.00 88.81 571 MET A O 1
ATOM 4237 N N . ARG A 1 572 ? -10.827 1.433 24.437 1.00 88.69 572 ARG A N 1
ATOM 4238 C CA . ARG A 1 572 ? -12.013 0.783 24.998 1.00 88.69 572 ARG A CA 1
ATOM 4239 C C . ARG A 1 572 ? -12.294 1.323 26.399 1.00 88.69 572 ARG A C 1
ATOM 4241 O O . ARG A 1 572 ? -11.365 1.514 27.172 1.00 88.69 572 ARG A O 1
ATOM 4248 N N . THR A 1 573 ? -13.559 1.527 26.742 1.00 88.62 573 THR A N 1
ATOM 4249 C CA . THR A 1 573 ? -14.033 1.705 28.118 1.00 88.62 573 THR A CA 1
ATOM 4250 C C . THR A 1 573 ? -15.275 0.851 28.348 1.00 88.62 573 THR A C 1
ATOM 4252 O O . THR A 1 573 ? -16.006 0.521 27.415 1.00 88.62 573 THR A O 1
ATOM 4255 N N . HIS A 1 574 ? -15.526 0.507 29.605 1.00 83.88 574 HIS A N 1
ATOM 4256 C CA . HIS A 1 574 ? -16.777 -0.107 30.032 1.00 83.88 574 HIS A CA 1
ATOM 4257 C C . HIS A 1 574 ? -17.835 0.979 30.290 1.00 83.88 574 HIS A C 1
ATOM 4259 O O . HIS A 1 574 ? -17.511 2.040 30.829 1.00 83.88 574 HIS A O 1
ATOM 4265 N N . VAL A 1 575 ? -19.098 0.717 29.942 1.00 85.38 575 VAL A N 1
ATOM 4266 C CA . VAL A 1 575 ? -20.253 1.553 30.311 1.00 85.38 575 VAL A CA 1
ATOM 4267 C C . VAL A 1 575 ? -21.190 0.709 31.177 1.00 85.38 575 VAL A C 1
ATOM 4269 O O . VAL A 1 575 ? -21.534 -0.390 30.765 1.00 85.38 575 VAL A O 1
ATOM 4272 N N . PRO A 1 576 ? -21.612 1.172 32.371 1.00 84.94 576 PRO A N 1
ATOM 4273 C CA . PRO A 1 576 ? -22.473 0.375 33.240 1.00 84.94 576 PRO A CA 1
ATOM 4274 C C . PRO A 1 576 ? -23.892 0.244 32.655 1.00 84.94 576 PRO A C 1
ATOM 4276 O O . PRO A 1 576 ? -24.490 1.276 32.323 1.00 84.94 576 PRO A O 1
ATOM 4279 N N . PRO A 1 577 ? -24.474 -0.967 32.586 1.00 87.44 577 PRO A N 1
ATOM 4280 C CA . PRO A 1 577 ? -25.787 -1.194 31.981 1.00 87.44 577 PRO A CA 1
ATOM 4281 C C . PRO A 1 577 ? -26.912 -0.410 32.673 1.00 87.44 577 PRO A C 1
ATOM 4283 O O . PRO A 1 577 ? -26.792 0.061 33.812 1.00 87.44 577 PRO A O 1
ATOM 4286 N N . LEU A 1 578 ? -28.029 -0.246 31.965 1.00 86.75 578 LEU A N 1
ATOM 4287 C CA . LEU A 1 578 ? -29.278 0.319 32.478 1.00 86.75 578 LEU A CA 1
ATOM 4288 C C . LEU A 1 578 ? -30.463 -0.505 31.952 1.00 86.75 578 LEU A C 1
ATOM 4290 O O . LEU A 1 578 ? -30.994 -0.219 30.881 1.00 86.75 578 LEU A O 1
ATOM 4294 N N . HIS A 1 579 ? -30.865 -1.536 32.699 1.00 78.31 579 HIS A N 1
ATOM 4295 C CA . HIS A 1 579 ? -32.020 -2.368 32.347 1.00 78.31 579 HIS A CA 1
ATOM 4296 C C . HIS A 1 579 ? -33.331 -1.574 32.344 1.00 78.31 579 HIS A C 1
ATOM 4298 O O . HIS A 1 579 ? -33.549 -0.693 33.180 1.00 78.31 579 HIS A O 1
ATOM 4304 N N . ARG A 1 580 ? -34.233 -1.964 31.435 1.00 68.06 580 ARG A N 1
ATOM 4305 C CA . ARG A 1 580 ? -35.511 -1.299 31.125 1.00 68.06 580 ARG A CA 1
ATOM 4306 C C . ARG A 1 580 ? -36.408 -0.999 32.335 1.00 68.06 580 ARG A C 1
ATOM 4308 O O . ARG A 1 580 ? -37.133 -0.010 32.297 1.00 68.06 580 ARG A O 1
ATOM 4315 N N . SER A 1 581 ? -36.367 -1.799 33.402 1.00 66.00 581 SER A N 1
ATOM 4316 C CA . SER A 1 581 ? -37.149 -1.547 34.624 1.00 66.00 581 SER A CA 1
ATOM 4317 C C . SER A 1 581 ? -36.815 -0.195 35.264 1.00 66.00 581 SER A C 1
ATOM 4319 O O . SER A 1 581 ? -37.718 0.579 35.546 1.00 66.00 581 SER A O 1
ATOM 4321 N N . MET A 1 582 ? -35.528 0.145 35.378 1.00 61.00 582 MET A N 1
ATOM 4322 C CA . MET A 1 582 ? -35.065 1.435 35.917 1.00 61.00 582 MET A CA 1
ATOM 4323 C C . MET A 1 582 ? -35.329 2.618 34.969 1.00 61.00 582 MET A C 1
ATOM 4325 O O . MET A 1 582 ? -35.171 3.771 35.356 1.00 61.00 582 MET A O 1
ATOM 4329 N N . VAL A 1 583 ? -35.683 2.342 33.710 1.00 62.19 583 VAL A N 1
ATOM 4330 C CA . VAL A 1 583 ? -35.873 3.346 32.651 1.00 62.19 583 VAL A CA 1
ATOM 4331 C C . VAL A 1 583 ? -37.310 3.865 32.626 1.00 62.19 583 VAL A C 1
ATOM 4333 O O . VAL A 1 583 ? -37.517 5.022 32.279 1.00 62.19 583 VAL A O 1
ATOM 4336 N N . GLY A 1 584 ? -38.295 3.047 33.014 1.00 55.12 584 GLY A N 1
ATOM 4337 C CA . GLY A 1 584 ? -39.684 3.496 33.157 1.00 55.12 584 GLY A CA 1
ATOM 4338 C C . GLY A 1 584 ? -39.805 4.592 34.215 1.00 55.12 584 GLY A C 1
ATOM 4339 O O . GLY A 1 584 ? -40.243 5.701 33.909 1.00 55.12 584 GLY A O 1
ATOM 4340 N N . ASP A 1 585 ? -39.311 4.301 35.418 1.00 49.94 585 ASP A N 1
ATOM 4341 C CA . ASP A 1 585 ? -39.360 5.207 36.568 1.00 49.94 585 ASP A CA 1
ATOM 4342 C C . ASP A 1 585 ? -38.589 6.517 36.302 1.00 49.94 585 ASP A C 1
ATOM 4344 O O . ASP A 1 585 ? -39.070 7.596 36.625 1.00 49.94 585 ASP A O 1
ATOM 4348 N N . TRP A 1 586 ? -37.428 6.455 35.633 1.00 48.22 586 TRP A N 1
ATOM 4349 C CA . TRP A 1 586 ? -36.620 7.640 35.284 1.00 48.22 586 TRP A CA 1
ATOM 4350 C C . TRP A 1 586 ? -37.167 8.490 34.122 1.00 48.22 586 TRP A C 1
ATOM 4352 O O . TRP A 1 586 ? -36.683 9.603 33.912 1.00 48.22 586 TRP A O 1
ATOM 4362 N N . LEU A 1 587 ? -38.109 7.983 33.315 1.00 51.16 587 LEU A N 1
ATOM 4363 C CA . LEU A 1 587 ? -38.619 8.691 32.127 1.00 51.16 587 LEU A CA 1
ATOM 4364 C C . LEU A 1 587 ? -40.070 9.169 32.249 1.00 51.16 587 LEU A C 1
ATOM 4366 O O . LEU A 1 587 ? -40.513 9.915 31.375 1.00 51.16 587 LEU A O 1
ATOM 4370 N N . GLY A 1 588 ? -40.782 8.801 33.319 1.00 50.75 588 GLY A N 1
ATOM 4371 C CA . GLY A 1 588 ? -42.062 9.419 33.672 1.00 50.75 588 GLY A CA 1
ATOM 4372 C C . GLY A 1 588 ? -41.896 10.907 33.990 1.00 50.75 588 GLY A C 1
ATOM 4373 O O . GLY A 1 588 ? -42.500 11.754 33.329 1.00 50.75 588 GLY A O 1
ATOM 4374 N N . ASP A 1 589 ? -41.006 11.230 34.931 1.00 47.91 589 ASP A N 1
ATOM 4375 C CA . ASP A 1 589 ? -40.810 12.604 35.410 1.00 47.91 589 ASP A CA 1
ATOM 4376 C C . ASP A 1 589 ? -40.091 13.502 34.386 1.00 47.91 589 ASP A C 1
ATOM 4378 O O . ASP A 1 589 ? -40.485 14.655 34.188 1.00 47.91 589 ASP A O 1
ATOM 4382 N N . MET A 1 590 ? -39.144 12.957 33.604 1.00 47.59 590 MET A N 1
ATOM 4383 C CA . MET A 1 590 ? -38.451 13.703 32.534 1.00 47.59 590 MET A CA 1
ATOM 4384 C C . MET A 1 590 ? -39.337 14.084 31.325 1.00 47.59 590 MET A C 1
ATOM 4386 O O . MET A 1 590 ? -38.865 14.745 30.393 1.00 47.59 590 MET A O 1
ATOM 4390 N N . ALA A 1 591 ? -40.618 13.697 31.316 1.00 45.59 591 ALA A N 1
ATOM 4391 C CA . ALA A 1 591 ? -41.619 14.231 30.389 1.00 45.59 591 ALA A CA 1
ATOM 4392 C C . ALA A 1 591 ? -42.265 15.547 30.882 1.00 45.59 591 ALA A C 1
ATOM 4394 O O . ALA A 1 591 ? -42.965 16.208 30.108 1.00 45.59 591 ALA A O 1
ATOM 4395 N N . SER A 1 592 ? -42.040 15.935 32.143 1.00 47.00 592 SER A N 1
ATOM 4396 C CA . SER A 1 592 ? -42.549 17.175 32.732 1.00 47.00 592 SER A CA 1
ATOM 4397 C C . SER A 1 592 ? -41.747 18.419 32.287 1.00 47.00 592 SER A C 1
ATOM 4399 O O . SER A 1 592 ? -40.616 18.295 31.808 1.00 47.00 592 SER A O 1
ATOM 4401 N N . PRO A 1 593 ? -42.300 19.647 32.403 1.00 43.91 593 PRO A N 1
ATOM 4402 C CA . PRO A 1 593 ? -41.596 20.853 31.951 1.00 43.91 593 PRO A CA 1
ATOM 4403 C C . PRO A 1 593 ? -40.484 21.377 32.880 1.00 43.91 593 PRO A C 1
ATOM 4405 O O . PRO A 1 593 ? -39.658 22.164 32.416 1.00 43.91 593 PRO A O 1
ATOM 4408 N N . ASP A 1 594 ? -40.455 21.006 34.167 1.00 46.19 594 ASP A N 1
ATOM 4409 C CA . ASP A 1 594 ? -39.613 21.662 35.193 1.00 46.19 594 ASP A CA 1
ATOM 4410 C C . ASP A 1 594 ? -38.316 20.891 35.502 1.00 46.19 594 ASP A C 1
ATOM 4412 O O . ASP A 1 594 ? -38.004 20.522 36.633 1.00 46.19 594 ASP A O 1
ATOM 4416 N N . LEU A 1 595 ? -37.524 20.654 34.455 1.00 48.59 595 LEU A N 1
ATOM 4417 C CA . LEU A 1 595 ? -36.283 19.864 34.501 1.00 48.59 595 LEU A CA 1
ATOM 4418 C C . LEU A 1 595 ? -35.086 20.662 35.064 1.00 48.59 595 LEU A C 1
ATOM 4420 O O . LEU A 1 595 ? -33.979 20.653 34.504 1.00 48.59 595 LEU A O 1
ATOM 4424 N N . SER A 1 596 ? -35.332 21.415 36.139 1.00 42.03 596 SER A N 1
ATOM 4425 C CA . SER A 1 596 ? -34.380 22.314 36.797 1.00 42.03 596 SER A CA 1
ATOM 4426 C C . SER A 1 596 ? -33.721 21.675 38.028 1.00 42.03 596 SER A C 1
ATOM 4428 O O . SER A 1 596 ? -32.504 21.783 38.195 1.00 42.03 596 SER A O 1
ATOM 4430 N N . SER A 1 597 ? -34.496 20.955 38.842 1.00 37.47 597 SER A N 1
ATOM 4431 C CA . SER A 1 597 ? -34.062 20.274 40.070 1.00 37.47 597 SER A CA 1
ATOM 4432 C C . SER A 1 597 ? -33.357 18.935 39.807 1.00 37.47 597 SER A C 1
ATOM 4434 O O . SER A 1 597 ? -32.343 18.635 40.433 1.00 37.47 597 SER A O 1
ATOM 4436 N N . GLU A 1 598 ? -33.842 18.150 38.843 1.00 45.50 598 GLU A N 1
ATOM 4437 C CA . GLU A 1 598 ? -33.410 16.763 38.584 1.00 45.50 598 GLU A CA 1
ATOM 4438 C C . GLU A 1 598 ? -32.011 16.634 37.957 1.00 45.50 598 GLU A C 1
ATOM 4440 O O . GLU A 1 598 ? -31.411 15.557 37.937 1.00 45.50 598 GLU A O 1
ATOM 4445 N N . ARG A 1 599 ? -31.431 17.739 37.467 1.00 46.59 599 ARG A N 1
ATOM 4446 C CA . ARG A 1 599 ? -30.079 17.728 36.880 1.00 46.59 599 ARG A CA 1
ATOM 4447 C C . ARG A 1 599 ? -28.981 17.369 37.895 1.00 46.59 599 ARG A C 1
ATOM 4449 O O . ARG A 1 599 ? -27.889 17.004 37.466 1.00 46.59 599 ARG A O 1
ATOM 4456 N N . SER A 1 600 ? -29.240 17.465 39.204 1.00 38.34 600 SER A N 1
ATOM 4457 C CA . SER A 1 600 ? -28.294 17.077 40.265 1.00 38.34 600 SER A CA 1
ATOM 4458 C C . SER A 1 600 ? -28.392 15.595 40.642 1.00 38.34 600 SER A C 1
ATOM 4460 O O . SER A 1 600 ? -27.369 14.918 40.707 1.00 38.34 600 SER A O 1
ATOM 4462 N N . THR A 1 601 ? -29.598 15.044 40.806 1.00 40.84 601 THR A N 1
ATOM 4463 C CA . THR A 1 601 ? -29.808 13.619 41.134 1.00 40.84 601 THR A CA 1
ATOM 4464 C C . THR A 1 601 ? -29.296 12.692 40.028 1.00 40.84 601 THR A C 1
ATOM 4466 O O . THR A 1 601 ? -28.722 11.638 40.312 1.00 40.84 601 THR A O 1
ATOM 4469 N N . LEU A 1 602 ? -29.395 13.123 38.767 1.00 44.41 602 LEU A N 1
ATOM 4470 C CA . LEU A 1 602 ? -28.792 12.457 37.605 1.00 44.41 602 LEU A CA 1
ATOM 4471 C C . LEU A 1 602 ? -27.250 12.538 37.557 1.00 44.41 602 LEU A C 1
ATOM 4473 O O . LEU A 1 602 ? -26.634 11.779 36.809 1.00 44.41 602 LEU A O 1
ATOM 4477 N N . ALA A 1 603 ? -26.628 13.434 38.331 1.00 41.66 603 ALA A N 1
ATOM 4478 C CA . ALA A 1 603 ? -25.175 13.617 38.402 1.00 41.66 603 ALA A CA 1
ATOM 4479 C C . ALA A 1 603 ? -24.536 12.969 39.647 1.00 41.66 603 ALA A C 1
ATOM 4481 O O . ALA A 1 603 ? -23.414 12.481 39.556 1.00 41.66 603 ALA A O 1
ATOM 4482 N N . ASP A 1 604 ? -25.235 12.910 40.787 1.00 36.84 604 ASP A N 1
ATOM 4483 C CA . ASP A 1 604 ? -24.740 12.223 41.994 1.00 36.84 604 ASP A CA 1
ATOM 4484 C C . ASP A 1 604 ? -24.914 10.695 41.924 1.00 36.84 604 ASP A C 1
ATOM 4486 O O . ASP A 1 604 ? -24.077 9.941 42.431 1.00 36.84 604 ASP A O 1
ATOM 4490 N N . SER A 1 605 ? -25.972 10.205 41.266 1.00 39.81 605 SER A N 1
ATOM 4491 C CA . SER A 1 605 ? -26.290 8.766 41.196 1.00 39.81 605 SER A CA 1
ATOM 4492 C C . SER A 1 605 ? -25.291 7.922 40.389 1.00 39.81 605 SER A C 1
ATOM 4494 O O . SER A 1 605 ? -25.310 6.695 40.489 1.00 39.81 605 SER A O 1
ATOM 4496 N N . SER A 1 606 ? -24.356 8.536 39.652 1.00 38.75 606 SER A N 1
ATOM 4497 C CA . SER A 1 606 ? -23.232 7.820 39.028 1.00 38.75 606 SER A CA 1
ATOM 4498 C C . SER A 1 606 ? -22.158 7.362 40.024 1.00 38.75 606 SER A C 1
ATOM 4500 O O . SER A 1 606 ? -21.330 6.527 39.671 1.00 38.75 606 SER A O 1
ATOM 4502 N N . SER A 1 607 ? -22.164 7.868 41.263 1.00 32.34 607 SER A N 1
ATOM 4503 C CA . SER A 1 607 ? -21.139 7.572 42.279 1.00 32.34 607 SER A CA 1
ATOM 4504 C C . SER A 1 607 ? -21.343 6.253 43.043 1.00 32.34 607 SER A C 1
ATOM 4506 O O . SER A 1 607 ? -20.416 5.736 43.670 1.00 32.34 607 SER A O 1
ATOM 4508 N N . THR A 1 608 ? -22.563 5.706 43.065 1.00 28.88 608 THR A N 1
ATOM 4509 C CA . THR A 1 608 ? -23.011 4.841 44.173 1.00 28.88 608 THR A CA 1
ATOM 4510 C C . THR A 1 608 ? -22.841 3.332 43.925 1.00 28.88 608 THR A C 1
ATOM 4512 O O . THR A 1 608 ? -23.733 2.529 44.205 1.00 28.88 608 THR A O 1
ATOM 4515 N N . THR A 1 609 ? -21.675 2.889 43.439 1.00 30.83 609 THR A N 1
ATOM 4516 C CA . THR A 1 609 ? -21.381 1.445 43.329 1.00 30.83 609 THR A CA 1
ATOM 4517 C C . THR A 1 609 ? -21.096 0.810 44.695 1.00 30.83 609 THR A C 1
ATOM 4519 O O . THR A 1 609 ? -20.007 0.944 45.262 1.00 30.83 609 THR A O 1
ATOM 4522 N N . ARG A 1 610 ? -22.070 0.058 45.215 1.00 25.88 610 ARG A N 1
ATOM 4523 C CA . ARG A 1 610 ? -21.948 -0.762 46.432 1.00 25.88 610 ARG A CA 1
ATOM 4524 C C . ARG A 1 610 ? -20.894 -1.862 46.229 1.00 25.88 610 ARG A C 1
ATOM 4526 O O . ARG A 1 610 ? -21.122 -2.801 45.472 1.00 25.88 610 ARG A O 1
ATOM 4533 N N . ARG A 1 611 ? -19.744 -1.753 46.911 1.00 24.55 611 ARG A N 1
ATOM 4534 C CA . ARG A 1 611 ? -18.636 -2.731 46.842 1.00 24.55 611 ARG A CA 1
ATOM 4535 C C . ARG A 1 611 ? -19.132 -4.180 47.030 1.00 24.55 611 ARG A C 1
ATOM 4537 O O . ARG A 1 611 ? -19.807 -4.434 48.031 1.00 24.55 611 ARG A O 1
ATOM 4544 N N . PRO A 1 612 ? -18.725 -5.142 46.178 1.00 28.08 612 PRO A N 1
ATOM 4545 C CA . PRO A 1 612 ? -18.963 -6.557 46.442 1.00 28.08 612 PRO A CA 1
ATOM 4546 C C . PRO A 1 612 ? -18.168 -7.012 47.675 1.00 28.08 612 PRO A C 1
ATOM 4548 O O . PRO A 1 612 ? -16.993 -6.675 47.850 1.00 28.08 612 PRO A O 1
ATOM 4551 N N . SER A 1 613 ? -18.816 -7.778 48.548 1.00 26.66 613 SER A N 1
ATOM 4552 C CA . SER A 1 613 ? -18.224 -8.314 49.775 1.00 26.66 613 SER A CA 1
ATOM 4553 C C . SER A 1 613 ? -17.223 -9.433 49.476 1.00 26.66 613 SER A C 1
ATOM 4555 O O . SER A 1 613 ? -17.573 -10.420 48.831 1.00 26.66 613 SER A O 1
ATOM 4557 N N . ARG A 1 614 ? -15.997 -9.326 50.004 1.00 25.20 614 ARG A N 1
ATOM 4558 C CA . ARG A 1 614 ? -15.029 -10.437 49.999 1.00 25.20 614 ARG A CA 1
ATOM 4559 C C . ARG A 1 614 ? -15.564 -11.618 50.832 1.00 25.20 614 ARG A C 1
ATOM 4561 O O . ARG A 1 614 ? -15.907 -11.388 51.991 1.00 25.20 614 ARG A O 1
ATOM 4568 N N . PRO A 1 615 ? -15.556 -12.862 50.317 1.00 28.62 615 PRO A N 1
ATOM 4569 C CA . PRO A 1 615 ? -15.745 -14.057 51.141 1.00 28.62 615 PRO A CA 1
ATOM 4570 C C . PRO A 1 615 ? -14.614 -14.204 52.171 1.00 28.62 615 PRO A C 1
ATOM 4572 O O . PRO A 1 615 ? -13.464 -13.866 51.882 1.00 28.62 615 PRO A O 1
ATOM 4575 N N . SER A 1 616 ? -14.922 -14.715 53.366 1.00 29.06 616 SER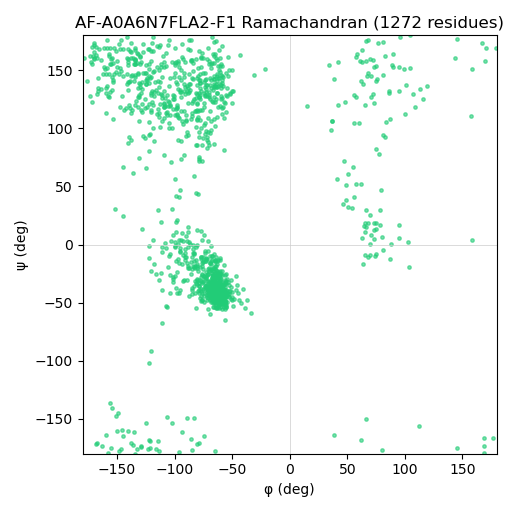 A N 1
ATOM 4576 C CA . SER A 1 616 ? -13.987 -14.751 54.501 1.00 29.06 616 SER A CA 1
ATOM 4577 C C . SER A 1 616 ? -13.786 -16.153 55.100 1.00 29.06 616 SER A C 1
ATOM 4579 O O . SER A 1 616 ? -14.475 -16.534 56.044 1.00 29.06 616 SER A O 1
ATOM 4581 N N . ALA A 1 617 ? -12.781 -16.879 54.605 1.00 26.77 617 ALA A N 1
ATOM 4582 C CA . ALA A 1 617 ? -12.126 -18.018 55.267 1.00 26.77 617 ALA A CA 1
ATOM 4583 C C . ALA A 1 617 ? -10.685 -18.098 54.715 1.00 26.77 617 ALA A C 1
ATOM 4585 O O . ALA A 1 617 ? -10.499 -18.206 53.509 1.00 26.77 617 ALA A O 1
ATOM 4586 N N . ARG A 1 618 ? -9.646 -17.748 55.484 1.00 25.78 618 ARG A N 1
ATOM 4587 C CA . ARG A 1 618 ? -8.936 -18.598 56.464 1.00 25.78 618 ARG A CA 1
ATOM 4588 C C . ARG A 1 618 ? -8.393 -19.908 55.876 1.00 25.78 618 ARG A C 1
ATOM 4590 O O . ARG A 1 618 ? -9.140 -20.865 55.737 1.00 25.78 618 ARG A O 1
ATOM 4597 N N . PHE A 1 619 ? -7.077 -19.941 55.672 1.00 26.75 619 PHE A N 1
ATOM 4598 C CA . PHE A 1 619 ? -6.218 -21.107 55.899 1.00 26.75 619 PHE A CA 1
ATOM 4599 C C . PHE A 1 619 ? -4.856 -20.611 56.416 1.00 26.75 619 PHE A C 1
ATOM 4601 O O . PHE A 1 619 ? -4.417 -19.519 56.046 1.00 26.75 619 PHE A O 1
ATOM 4608 N N . ASP A 1 620 ? -4.233 -21.371 57.315 1.00 26.50 620 ASP A N 1
ATOM 4609 C CA . ASP A 1 620 ? -3.100 -20.928 58.139 1.00 26.50 620 ASP A CA 1
ATOM 4610 C C . ASP A 1 620 ? -1.721 -21.326 57.583 1.00 26.50 620 ASP A C 1
ATOM 4612 O O . ASP A 1 620 ? -1.579 -22.337 56.897 1.00 26.50 620 ASP A O 1
ATOM 4616 N N . VAL A 1 621 ? -0.675 -20.575 57.961 1.00 25.47 621 VAL A N 1
ATOM 4617 C CA . VAL A 1 621 ? 0.738 -20.984 57.820 1.00 25.47 621 VAL A CA 1
ATOM 4618 C C . VAL A 1 621 ? 1.526 -20.596 59.088 1.00 25.47 621 VAL A C 1
ATOM 4620 O O . VAL A 1 621 ? 1.702 -19.401 59.346 1.00 25.47 621 VAL A O 1
ATOM 4623 N N . PRO A 1 622 ? 2.017 -21.558 59.897 1.00 29.00 622 PRO A N 1
ATOM 4624 C CA . PRO A 1 622 ? 2.693 -21.267 61.163 1.00 29.00 622 PRO A CA 1
ATOM 4625 C C . PRO A 1 622 ? 4.231 -21.114 61.083 1.00 29.00 622 PRO A C 1
ATOM 4627 O O . PRO A 1 622 ? 4.942 -21.894 60.464 1.00 29.00 622 PRO A O 1
ATOM 4630 N N . ALA A 1 623 ? 4.726 -20.109 61.813 1.00 23.50 623 ALA A N 1
ATOM 4631 C CA . ALA A 1 623 ? 5.989 -20.027 62.571 1.00 23.50 623 ALA A CA 1
ATOM 4632 C C . ALA A 1 623 ? 7.328 -20.666 62.078 1.00 23.50 623 ALA A C 1
ATOM 4634 O O . ALA A 1 623 ? 7.645 -21.813 62.362 1.00 23.50 623 ALA A O 1
ATOM 4635 N N . ARG A 1 624 ? 8.235 -19.783 61.620 1.00 27.91 624 ARG A N 1
ATOM 4636 C CA . ARG A 1 624 ? 9.614 -19.534 62.142 1.00 27.91 624 ARG A CA 1
ATOM 4637 C C . ARG A 1 624 ? 10.552 -20.701 62.572 1.00 27.91 624 ARG A C 1
ATOM 4639 O O . ARG A 1 624 ? 10.450 -21.189 63.693 1.00 27.91 624 ARG A O 1
ATOM 4646 N N . SER A 1 625 ? 11.713 -20.783 61.907 1.00 24.28 625 SER A N 1
ATOM 4647 C CA . SER A 1 625 ? 13.079 -20.700 62.506 1.00 24.28 625 SER A CA 1
ATOM 4648 C C . SER A 1 625 ? 14.112 -20.498 61.369 1.00 24.28 625 SER A C 1
ATOM 4650 O O . SER A 1 625 ? 13.889 -20.982 60.270 1.00 24.28 625 SER A O 1
ATOM 4652 N N . ARG A 1 626 ? 15.120 -19.606 61.400 1.00 27.48 626 ARG A N 1
ATOM 4653 C CA . ARG A 1 626 ? 16.220 -19.254 62.338 1.00 27.48 626 ARG A CA 1
ATOM 4654 C C . ARG A 1 626 ? 17.469 -20.159 62.259 1.00 27.48 626 ARG A C 1
ATOM 4656 O O . ARG A 1 626 ? 17.609 -21.073 63.060 1.00 27.48 626 ARG A O 1
ATOM 4663 N N . SER A 1 627 ? 18.461 -19.735 61.469 1.00 24.58 627 SER A N 1
ATOM 4664 C CA . SER A 1 627 ? 19.893 -19.890 61.799 1.00 24.58 627 SER A CA 1
ATOM 4665 C C . SER A 1 627 ? 20.761 -18.851 61.067 1.00 24.58 627 SER A C 1
ATOM 4667 O O . SER A 1 627 ? 20.616 -18.664 59.863 1.00 24.58 627 SER A O 1
ATOM 4669 N N . CYS A 1 628 ? 21.652 -18.168 61.793 1.00 23.61 628 CYS A N 1
ATOM 4670 C CA . CYS A 1 628 ? 22.683 -17.252 61.281 1.00 23.61 628 CYS A CA 1
ATOM 4671 C C . CYS A 1 628 ? 23.767 -17.102 62.363 1.00 23.61 628 CYS A C 1
ATOM 4673 O O . CYS A 1 628 ? 23.416 -16.935 63.534 1.00 23.61 628 CYS A O 1
ATOM 4675 N N . PRO A 1 629 ? 25.055 -17.253 62.015 1.00 40.06 629 PRO A N 1
ATOM 4676 C CA . PRO A 1 629 ? 26.029 -16.153 62.190 1.00 40.06 629 PRO A CA 1
ATOM 4677 C C . PRO A 1 629 ? 27.113 -16.153 61.078 1.00 40.06 629 PRO A C 1
ATOM 4679 O O . PRO A 1 629 ? 27.192 -17.103 60.311 1.00 40.06 629 PRO A O 1
ATOM 4682 N N . ALA A 1 630 ? 28.075 -15.229 60.953 1.00 28.44 630 ALA A N 1
ATOM 4683 C CA . ALA A 1 630 ? 28.257 -13.784 61.220 1.00 28.44 630 ALA A CA 1
ATOM 4684 C C . ALA A 1 630 ? 29.637 -13.419 60.576 1.00 28.44 630 ALA A C 1
ATOM 4686 O O . ALA A 1 630 ? 30.365 -14.327 60.189 1.00 28.44 630 ALA A O 1
ATOM 4687 N N . ARG A 1 631 ? 30.143 -12.189 60.395 1.00 29.69 631 ARG A N 1
ATOM 4688 C CA . ARG A 1 631 ? 29.901 -10.801 60.867 1.00 29.69 631 ARG A CA 1
ATOM 4689 C C . ARG A 1 631 ? 30.118 -9.869 59.632 1.00 29.69 631 ARG A C 1
ATOM 4691 O O . ARG A 1 631 ? 30.500 -10.374 58.587 1.00 29.69 631 ARG A O 1
ATOM 4698 N N . GLY A 1 632 ? 29.971 -8.540 59.619 1.00 26.55 632 GLY A N 1
ATOM 4699 C CA . GLY A 1 632 ? 29.605 -7.507 60.600 1.00 26.55 632 GLY A CA 1
ATOM 4700 C C . GLY A 1 632 ? 29.883 -6.102 60.005 1.00 26.55 632 GLY A C 1
ATOM 4701 O O . GLY A 1 632 ? 30.362 -6.011 58.880 1.00 26.55 632 GLY A O 1
ATOM 4702 N N . GLY A 1 633 ? 29.632 -5.016 60.752 1.00 27.12 633 GLY A N 1
ATOM 4703 C CA . GLY A 1 633 ? 30.012 -3.640 60.359 1.00 27.12 633 GLY A CA 1
ATOM 4704 C C . GLY A 1 633 ? 28.850 -2.712 59.954 1.00 27.12 633 GLY A C 1
ATOM 4705 O O . GLY A 1 633 ? 28.135 -2.955 58.990 1.00 27.12 633 GLY A O 1
ATOM 4706 N N . ARG A 1 634 ? 28.679 -1.618 60.707 1.00 27.95 634 ARG A N 1
ATOM 4707 C CA . ARG A 1 634 ? 27.738 -0.486 60.515 1.00 27.95 634 ARG A CA 1
ATOM 4708 C C . ARG A 1 634 ? 28.562 0.818 60.368 1.00 27.95 634 ARG A C 1
ATOM 4710 O O . ARG A 1 634 ? 29.730 0.776 60.749 1.00 27.95 634 ARG A O 1
ATOM 4717 N N . PRO A 1 635 ? 27.980 2.000 60.052 1.00 33.91 635 PRO A N 1
ATOM 4718 C CA . PRO A 1 635 ? 26.752 2.326 59.309 1.00 33.91 635 PRO A CA 1
ATOM 4719 C C . PRO A 1 635 ? 26.999 3.385 58.193 1.00 33.91 635 PRO A C 1
ATOM 4721 O O . PRO A 1 635 ? 28.122 3.818 57.952 1.00 33.91 635 PRO A O 1
ATOM 4724 N N . CYS A 1 636 ? 25.934 3.857 57.537 1.00 27.61 636 CYS A N 1
ATOM 4725 C CA . CYS A 1 636 ? 25.961 5.001 56.612 1.00 27.61 636 CYS A CA 1
ATOM 4726 C C . CYS A 1 636 ? 25.948 6.365 57.345 1.00 27.61 636 CYS A C 1
ATOM 4728 O O . CYS A 1 636 ? 25.234 6.504 58.341 1.00 27.61 636 CYS A O 1
ATOM 4730 N N . PRO A 1 637 ? 26.648 7.388 56.815 1.00 37.19 637 PRO A N 1
ATOM 4731 C CA . PRO A 1 637 ? 26.286 8.795 57.001 1.00 37.19 637 PRO A CA 1
ATOM 4732 C C . PRO A 1 637 ? 26.065 9.550 55.669 1.00 37.19 637 PRO A C 1
ATOM 4734 O O . PRO A 1 637 ? 26.387 9.073 54.581 1.00 37.19 637 PRO A O 1
ATOM 4737 N N . GLN A 1 638 ? 25.505 10.758 55.765 1.00 26.45 638 GLN A N 1
ATOM 4738 C CA . GLN A 1 638 ? 25.111 11.604 54.631 1.00 26.45 638 GLN A CA 1
ATOM 4739 C C . GLN A 1 638 ? 26.249 12.490 54.079 1.00 26.45 638 GLN A C 1
ATOM 4741 O O . GLN A 1 638 ? 27.139 12.898 54.815 1.00 26.45 638 GLN A O 1
ATOM 4746 N N . ALA A 1 639 ? 26.078 12.903 52.815 1.00 28.08 639 ALA A N 1
ATOM 4747 C CA . ALA A 1 639 ? 26.535 14.160 52.199 1.00 28.08 639 ALA A CA 1
ATOM 4748 C C . ALA A 1 639 ? 28.038 14.538 52.195 1.00 28.08 639 ALA A C 1
ATOM 4750 O O . ALA A 1 639 ? 28.639 14.803 53.232 1.00 28.08 639 ALA A O 1
ATOM 4751 N N . ARG A 1 640 ? 28.560 14.843 50.991 1.00 25.39 640 ARG A N 1
ATOM 4752 C CA . ARG A 1 640 ? 29.070 16.191 50.619 1.00 25.39 640 ARG A CA 1
ATOM 4753 C C . ARG A 1 640 ? 29.528 16.269 49.156 1.00 25.39 640 ARG A C 1
ATOM 4755 O O . ARG A 1 640 ? 30.193 15.373 48.653 1.00 25.39 640 ARG A O 1
ATOM 4762 N N . LEU A 1 641 ? 29.239 17.401 48.511 1.00 33.88 641 LEU A N 1
ATOM 4763 C CA . LEU A 1 641 ? 29.925 17.857 47.297 1.00 33.88 641 LEU A CA 1
ATOM 4764 C C . LEU A 1 641 ? 31.258 18.530 47.680 1.00 33.88 641 LEU A C 1
ATOM 4766 O O . LEU A 1 641 ? 31.227 19.477 48.471 1.00 33.88 641 LEU A O 1
ATOM 4770 N N . PRO A 1 642 ? 32.399 18.159 47.077 1.00 31.25 642 PRO A N 1
ATOM 4771 C CA . PRO A 1 642 ? 33.583 19.005 47.016 1.00 31.25 642 PRO A CA 1
ATOM 4772 C C . PRO A 1 642 ? 33.583 19.861 45.737 1.00 31.25 642 PRO A C 1
ATOM 4774 O O . PRO A 1 642 ? 33.161 19.431 44.664 1.00 31.25 642 PRO A O 1
ATOM 4777 N N . ARG A 1 643 ? 34.080 21.097 45.840 1.00 24.33 643 ARG A N 1
ATOM 4778 C CA . ARG A 1 643 ? 34.286 22.014 44.707 1.00 24.33 643 ARG A CA 1
ATOM 4779 C C . ARG A 1 643 ? 35.766 22.053 44.295 1.00 24.33 643 ARG A C 1
ATOM 4781 O O . ARG A 1 643 ? 36.633 21.998 45.156 1.00 24.33 643 ARG A O 1
ATOM 4788 N N . ARG A 1 644 ? 35.964 22.451 43.028 1.00 26.52 644 ARG A N 1
ATOM 4789 C CA . ARG A 1 644 ? 37.049 23.309 42.487 1.00 26.52 644 ARG A CA 1
ATOM 4790 C C . ARG A 1 644 ? 38.378 22.703 41.996 1.00 26.52 644 ARG A C 1
ATOM 4792 O O . ARG A 1 644 ? 38.867 21.690 42.459 1.00 26.52 644 ARG A O 1
ATOM 4799 N N . GLN A 1 645 ? 38.950 23.512 41.092 1.00 24.45 645 GLN A N 1
ATOM 4800 C CA . GLN A 1 645 ? 40.356 23.644 40.683 1.00 24.45 645 GLN A CA 1
ATOM 4801 C C . GLN A 1 645 ? 40.955 22.598 39.730 1.00 24.45 645 GLN A C 1
ATOM 4803 O O . GLN A 1 645 ? 41.782 21.761 40.062 1.00 24.45 645 GLN A O 1
ATOM 4808 N N . ALA A 1 646 ? 40.580 22.816 38.467 1.00 28.95 646 ALA A N 1
ATOM 4809 C CA . ALA A 1 646 ? 41.408 22.709 37.269 1.00 28.95 646 ALA A CA 1
ATOM 4810 C C . ALA A 1 646 ? 42.935 22.812 37.456 1.00 28.95 646 ALA A C 1
ATOM 4812 O O . ALA A 1 646 ? 43.425 23.645 38.219 1.00 28.95 646 ALA A O 1
ATOM 4813 N N . HIS A 1 647 ? 43.667 22.142 36.559 1.00 24.73 647 HIS A N 1
ATOM 4814 C CA . HIS A 1 647 ? 44.985 22.602 36.128 1.00 24.73 647 HIS A CA 1
ATOM 4815 C C . HIS A 1 647 ? 45.116 22.608 34.599 1.00 24.73 647 HIS A C 1
ATOM 4817 O O . HIS A 1 647 ? 44.648 21.707 33.908 1.00 24.73 647 HIS A O 1
ATOM 4823 N N . VAL A 1 648 ? 45.757 23.653 34.074 1.00 26.66 648 VAL A N 1
ATOM 4824 C CA . VAL A 1 648 ? 46.016 23.867 32.641 1.00 26.66 648 VAL A CA 1
ATOM 4825 C C . VAL A 1 648 ? 47.455 23.471 32.312 1.00 26.66 648 VAL A C 1
ATOM 4827 O O . VAL A 1 648 ? 48.362 23.809 33.073 1.00 26.66 648 VAL A O 1
ATOM 4830 N N . ARG A 1 649 ? 47.699 22.904 31.121 1.00 25.67 649 ARG A N 1
ATOM 4831 C CA . ARG A 1 649 ? 48.971 23.099 30.398 1.00 25.67 649 ARG A CA 1
ATOM 4832 C C . ARG A 1 649 ? 48.739 23.406 28.915 1.00 25.67 649 ARG A C 1
ATOM 4834 O O . ARG A 1 649 ? 47.766 22.961 28.321 1.00 25.67 649 ARG A O 1
ATOM 4841 N N . ARG A 1 650 ? 49.622 24.241 28.355 1.00 26.41 650 ARG A N 1
ATOM 4842 C CA . ARG A 1 650 ? 49.532 24.861 27.019 1.00 26.41 650 ARG A CA 1
ATOM 4843 C C . ARG A 1 650 ? 50.694 24.436 26.115 1.00 26.41 650 ARG A C 1
ATOM 4845 O O . ARG A 1 650 ? 51.826 24.385 26.585 1.00 26.41 650 ARG A O 1
ATOM 4852 N N . ARG A 1 651 ? 50.427 24.387 24.807 1.00 27.00 651 ARG A N 1
ATOM 4853 C CA . ARG A 1 651 ? 51.208 25.013 23.710 1.00 27.00 651 ARG A CA 1
ATOM 4854 C C . ARG A 1 651 ? 50.149 25.533 22.706 1.00 27.00 651 ARG A C 1
ATOM 4856 O O . ARG A 1 651 ? 49.141 24.856 22.558 1.00 27.00 651 ARG A O 1
ATOM 4863 N N . GLY A 1 652 ? 50.188 26.709 22.070 1.00 24.77 652 GLY A N 1
ATOM 4864 C CA . GLY A 1 652 ? 51.208 27.764 21.925 1.00 24.77 652 GLY A CA 1
ATOM 4865 C C . GLY A 1 652 ? 51.637 27.873 20.449 1.00 24.77 652 GLY A C 1
ATOM 4866 O O . GLY A 1 652 ? 52.024 26.849 19.905 1.00 24.77 652 GLY A O 1
ATOM 4867 N N . GLY A 1 653 ? 51.598 29.017 19.746 1.00 26.36 653 GLY A N 1
ATOM 4868 C CA . GLY A 1 653 ? 51.154 30.391 20.073 1.00 26.36 653 GLY A CA 1
ATOM 4869 C C . GLY A 1 653 ? 51.418 31.368 18.894 1.00 26.36 653 GLY A C 1
ATOM 4870 O O . GLY A 1 653 ? 51.776 30.894 17.823 1.00 26.36 653 GLY A O 1
ATOM 4871 N N . LEU A 1 654 ? 51.338 32.701 19.123 1.00 28.17 654 LEU A N 1
ATOM 4872 C CA . LEU A 1 654 ? 51.565 33.822 18.153 1.00 28.17 654 LEU A CA 1
ATOM 4873 C C . LEU A 1 654 ? 50.434 34.016 17.103 1.00 28.17 654 LEU A C 1
ATOM 4875 O O . LEU A 1 654 ? 49.780 33.041 16.761 1.00 28.17 654 LEU A O 1
ATOM 4879 N N . ARG A 1 655 ? 50.135 35.187 16.498 1.00 28.88 655 ARG A N 1
ATOM 4880 C CA . ARG A 1 655 ? 50.298 36.666 16.715 1.00 28.88 655 ARG A CA 1
ATOM 4881 C C . ARG A 1 655 ? 49.379 37.354 15.648 1.00 28.88 655 ARG A C 1
ATOM 4883 O O . ARG A 1 655 ? 49.077 36.694 14.664 1.00 28.88 655 ARG A O 1
ATOM 4890 N N . ALA A 1 656 ? 48.954 38.628 15.665 1.00 31.69 656 ALA A N 1
ATOM 4891 C CA . ALA A 1 656 ? 48.791 39.698 16.671 1.00 31.69 656 ALA A CA 1
ATOM 4892 C C . ALA A 1 656 ? 47.991 40.887 16.043 1.00 31.69 656 ALA A C 1
ATOM 4894 O O . ALA A 1 656 ? 47.808 40.900 14.832 1.00 31.69 656 ALA A O 1
ATOM 4895 N N . ALA A 1 657 ? 47.627 41.903 16.851 1.00 28.52 657 ALA A N 1
ATOM 4896 C CA . ALA A 1 657 ? 46.992 43.197 16.486 1.00 28.52 657 ALA A CA 1
ATOM 4897 C C . ALA A 1 657 ? 45.528 43.163 15.958 1.00 28.52 657 ALA A C 1
ATOM 4899 O O . ALA A 1 657 ? 45.111 42.207 15.320 1.00 28.52 657 ALA A O 1
ATOM 4900 N N . GLY A 1 658 ? 44.691 44.184 16.204 1.00 26.38 658 GLY A N 1
ATOM 4901 C CA . GLY A 1 658 ? 44.859 45.345 17.099 1.00 26.38 658 GLY A CA 1
ATOM 4902 C C . GLY A 1 658 ? 43.776 46.428 16.909 1.00 26.38 658 GLY A C 1
ATOM 4903 O O . GLY A 1 658 ? 43.182 46.514 15.841 1.00 26.38 658 GLY A O 1
ATOM 4904 N N . GLY A 1 659 ? 43.554 47.275 17.926 1.00 25.05 659 GLY A N 1
ATOM 4905 C CA . GLY A 1 659 ? 42.709 48.482 17.842 1.00 25.05 659 GLY A CA 1
ATOM 4906 C C . GLY A 1 659 ? 41.412 48.451 18.670 1.00 25.05 659 GLY A C 1
ATOM 4907 O O . GLY A 1 659 ? 40.665 47.478 18.649 1.00 25.05 659 GLY A O 1
ATOM 4908 N N . ALA A 1 660 ? 41.140 49.540 19.394 1.00 26.92 660 ALA A N 1
ATOM 4909 C CA . ALA A 1 660 ? 39.905 49.798 20.143 1.00 26.92 660 ALA A CA 1
ATOM 4910 C C . ALA A 1 660 ? 39.652 51.316 20.196 1.00 26.92 660 ALA A C 1
ATOM 4912 O O . ALA A 1 660 ? 40.631 52.059 20.182 1.00 26.92 660 ALA A O 1
ATOM 4913 N N . LEU A 1 661 ? 38.395 51.782 20.307 1.00 28.16 661 LEU A N 1
ATOM 4914 C CA . LEU A 1 661 ? 38.077 53.146 20.773 1.00 28.16 661 LEU A CA 1
ATOM 4915 C C . LEU A 1 661 ? 36.603 53.347 21.205 1.00 28.16 661 LEU A C 1
ATOM 4917 O O . LEU A 1 661 ? 35.711 52.586 20.852 1.00 28.16 661 LEU A O 1
ATOM 4921 N N . ALA A 1 662 ? 36.427 54.386 22.023 1.00 26.38 662 ALA A N 1
ATOM 4922 C CA . ALA A 1 662 ? 35.344 54.784 22.933 1.00 26.38 662 ALA A CA 1
ATOM 4923 C C . ALA A 1 662 ? 33.896 55.017 22.389 1.00 26.38 662 ALA A C 1
ATOM 4925 O O . ALA A 1 662 ? 33.683 55.102 21.183 1.00 26.38 662 ALA A O 1
ATOM 4926 N N . PRO A 1 663 ? 32.896 55.203 23.292 1.00 62.16 663 PRO A N 1
ATOM 4927 C CA . PRO A 1 663 ? 31.489 55.508 22.971 1.00 62.16 663 PRO A CA 1
ATOM 4928 C C . PRO A 1 663 ? 31.079 56.976 23.246 1.00 62.16 663 PRO A C 1
ATOM 4930 O O . PRO A 1 663 ? 31.773 57.689 23.971 1.00 62.16 663 PRO A O 1
ATOM 4933 N N . VAL A 1 664 ? 29.871 57.402 22.823 1.00 26.33 664 VAL A N 1
ATOM 4934 C CA . VAL A 1 664 ? 29.197 58.599 23.384 1.00 26.33 664 VAL A CA 1
ATOM 4935 C C . VAL A 1 664 ? 27.656 58.597 23.202 1.00 26.33 664 VAL A C 1
ATOM 4937 O O . VAL A 1 664 ? 27.165 58.377 22.107 1.00 26.33 664 VAL A O 1
ATOM 4940 N N . ARG A 1 665 ? 26.928 58.785 24.328 1.00 26.83 665 ARG A N 1
ATOM 4941 C CA . ARG A 1 665 ? 25.858 59.784 24.671 1.00 26.83 665 ARG A CA 1
ATOM 4942 C C . ARG A 1 665 ? 24.875 60.283 23.578 1.00 26.83 665 ARG A C 1
ATOM 4944 O O . ARG A 1 665 ? 25.249 60.397 22.430 1.00 26.83 665 ARG A O 1
ATOM 4951 N N . ARG A 1 666 ? 23.641 60.753 23.855 1.00 28.48 666 ARG A N 1
ATOM 4952 C CA . ARG A 1 666 ? 22.827 61.169 25.050 1.00 28.48 666 ARG A CA 1
ATOM 4953 C C . ARG A 1 666 ? 21.338 60.824 24.714 1.00 28.48 666 ARG A C 1
ATOM 4955 O O . ARG A 1 666 ? 21.070 60.463 23.582 1.00 28.48 666 ARG A O 1
ATOM 4962 N N . GLY A 1 667 ? 20.312 60.899 25.569 1.00 26.12 667 GLY A N 1
ATOM 4963 C CA . GLY A 1 667 ? 20.081 61.705 26.775 1.00 26.12 667 GLY A CA 1
ATOM 4964 C C . GLY A 1 667 ? 18.929 61.155 27.648 1.00 26.12 667 GLY A C 1
ATOM 4965 O O . GLY A 1 667 ? 18.481 60.032 27.458 1.00 26.12 667 GLY A O 1
ATOM 4966 N N . ARG A 1 668 ? 18.537 61.887 28.701 1.00 28.31 668 ARG A N 1
ATOM 4967 C CA . ARG A 1 668 ? 17.999 61.313 29.958 1.00 28.31 668 ARG A CA 1
ATOM 4968 C C . ARG A 1 668 ? 16.953 62.245 30.600 1.00 28.31 668 ARG A C 1
ATOM 4970 O O . ARG A 1 668 ? 17.193 63.447 30.553 1.00 28.31 668 ARG A O 1
ATOM 4977 N N . ARG A 1 669 ? 15.989 61.679 31.365 1.00 30.16 669 ARG A N 1
ATOM 4978 C CA . ARG A 1 669 ? 15.044 62.292 32.366 1.00 30.16 669 ARG A CA 1
ATOM 4979 C C . ARG A 1 669 ? 13.576 62.466 31.884 1.00 30.16 669 ARG A C 1
ATOM 4981 O O . ARG A 1 669 ? 13.377 62.602 30.691 1.00 30.16 669 ARG A O 1
ATOM 4988 N N . ARG A 1 670 ? 12.536 62.456 32.753 1.00 28.44 670 ARG A N 1
ATOM 4989 C CA . ARG A 1 670 ? 12.466 62.311 34.244 1.00 28.44 670 ARG A CA 1
ATOM 4990 C C . ARG A 1 670 ? 11.169 61.604 34.738 1.00 28.44 670 ARG A C 1
ATOM 4992 O O . ARG A 1 670 ? 10.378 61.151 33.928 1.00 28.44 670 ARG A O 1
ATOM 4999 N N . ARG A 1 671 ? 11.004 61.477 36.071 1.00 29.38 671 ARG A N 1
ATOM 5000 C CA . ARG A 1 671 ? 9.897 60.802 36.799 1.00 29.38 671 ARG A CA 1
ATOM 5001 C C . ARG A 1 671 ? 8.761 61.756 37.225 1.00 29.38 671 ARG A C 1
ATOM 5003 O O . ARG A 1 671 ? 9.086 62.853 37.670 1.00 29.38 671 ARG A O 1
ATOM 5010 N N . ALA A 1 672 ? 7.532 61.234 37.299 1.00 29.77 672 ALA A N 1
ATOM 5011 C CA . ALA A 1 672 ? 6.500 61.371 38.361 1.00 29.77 672 ALA A CA 1
ATOM 5012 C C . ALA A 1 672 ? 5.342 60.392 38.006 1.00 29.77 672 ALA A C 1
ATOM 5014 O O . ALA A 1 672 ? 5.260 60.019 36.841 1.00 29.77 672 ALA A O 1
ATOM 5015 N N . GLY A 1 673 ? 4.448 59.885 38.867 1.00 27.55 673 GLY A N 1
ATOM 5016 C CA . GLY A 1 673 ? 4.256 59.882 40.331 1.00 27.55 673 GLY A CA 1
ATOM 5017 C C . GLY A 1 673 ? 3.124 58.870 40.676 1.00 27.55 673 GLY A C 1
ATOM 5018 O O . GLY A 1 673 ? 2.390 58.479 39.775 1.00 27.55 673 GLY A O 1
ATOM 5019 N N . ALA A 1 674 ? 3.006 58.382 41.921 1.00 31.77 674 ALA A N 1
ATOM 5020 C CA . ALA A 1 674 ? 1.985 57.385 42.349 1.00 31.77 674 ALA A CA 1
ATOM 5021 C C . ALA A 1 674 ? 0.709 58.082 42.928 1.00 31.77 674 ALA A C 1
ATOM 5023 O O . ALA A 1 674 ? 0.792 59.305 43.063 1.00 31.77 674 ALA A O 1
ATOM 5024 N N . PRO A 1 675 ? -0.440 57.417 43.268 1.00 39.94 675 PRO A N 1
ATOM 5025 C CA . PRO A 1 675 ? -0.569 56.190 44.093 1.00 39.94 675 PRO A CA 1
ATOM 5026 C C . PRO A 1 675 ? -1.693 55.175 43.687 1.00 39.94 675 PRO A C 1
ATOM 5028 O O . PRO A 1 675 ? -2.226 55.211 42.583 1.00 39.94 675 PRO A O 1
ATOM 5031 N N . ARG A 1 676 ? -2.024 54.239 44.600 1.00 30.75 676 ARG A N 1
ATOM 5032 C CA . ARG A 1 676 ? -3.172 53.282 44.638 1.00 30.75 676 ARG A CA 1
ATOM 5033 C C . ARG A 1 676 ? -3.958 53.502 45.966 1.00 30.75 676 ARG A C 1
ATOM 5035 O O . ARG A 1 676 ? -3.400 54.186 46.822 1.00 30.75 676 ARG A O 1
ATOM 5042 N N . PRO A 1 677 ? -5.008 52.715 46.298 1.00 57.66 677 PRO A N 1
ATOM 5043 C CA . PRO A 1 677 ? -6.313 52.474 45.655 1.00 57.66 677 PRO A CA 1
ATOM 5044 C C . PRO A 1 677 ? -7.473 53.005 46.557 1.00 57.66 677 PRO A C 1
ATOM 5046 O O . PRO A 1 677 ? -7.192 53.698 47.534 1.00 57.66 677 PRO A O 1
ATOM 5049 N N . PRO A 1 678 ? -8.763 52.703 46.278 1.00 38.97 678 PRO A N 1
ATOM 5050 C CA . PRO A 1 678 ? -9.490 51.774 47.173 1.00 38.97 678 PRO A CA 1
ATOM 5051 C C . PRO A 1 678 ? -10.520 50.860 46.443 1.00 38.97 678 PRO A C 1
ATOM 5053 O O . PRO A 1 678 ? -10.356 50.580 45.259 1.00 38.97 678 PRO A O 1
ATOM 5056 N N . GLY A 1 679 ? -11.503 50.310 47.181 1.00 28.00 679 GLY A N 1
ATOM 5057 C CA . GLY A 1 679 ? -12.394 49.196 46.796 1.00 28.00 679 GLY A CA 1
ATOM 5058 C C . GLY A 1 679 ? -13.846 49.538 46.358 1.00 28.00 679 GLY A C 1
ATOM 5059 O O . GLY A 1 679 ? -14.071 50.617 45.817 1.00 28.00 679 GLY A O 1
ATOM 5060 N N . PRO A 1 680 ? -14.814 48.599 46.519 1.00 63.38 680 PRO A N 1
ATOM 5061 C CA . PRO A 1 680 ? -16.081 48.541 45.754 1.00 63.38 680 PRO A CA 1
ATOM 5062 C C . PRO A 1 680 ? -17.351 49.002 46.511 1.00 63.38 680 PRO A C 1
ATOM 5064 O O . PRO A 1 680 ? -17.275 49.214 47.715 1.00 63.38 680 PRO A O 1
ATOM 5067 N N . LEU A 1 681 ? -18.515 49.039 45.821 1.00 28.38 681 LEU A N 1
ATOM 5068 C CA . LEU A 1 681 ? -19.875 48.621 46.277 1.00 28.38 681 LEU A CA 1
ATOM 5069 C C . LEU A 1 681 ? -20.928 48.679 45.103 1.00 28.38 681 LEU A C 1
ATOM 5071 O O . LEU A 1 681 ? -20.624 49.296 44.081 1.00 28.38 681 LEU A O 1
ATOM 5075 N N . PRO A 1 682 ? -22.110 48.009 45.193 1.00 43.19 682 PRO A N 1
ATOM 5076 C CA . PRO A 1 682 ? -23.220 47.950 44.193 1.00 43.19 682 PRO A CA 1
ATOM 5077 C C . PRO A 1 682 ? -24.454 48.801 44.668 1.00 43.19 682 PRO A C 1
ATOM 5079 O O . PRO A 1 682 ? -24.174 49.745 45.409 1.00 43.19 682 PRO A O 1
ATOM 5082 N N . PRO A 1 683 ? -25.780 48.547 44.396 1.00 47.62 683 PRO A N 1
ATOM 5083 C CA . PRO A 1 683 ? -26.531 47.609 43.508 1.00 47.62 683 PRO A CA 1
ATOM 5084 C C . PRO A 1 683 ? -27.799 48.215 42.789 1.00 47.62 683 PRO A C 1
ATOM 5086 O O . PRO A 1 683 ? -27.968 49.427 42.773 1.00 47.62 683 PRO A O 1
ATOM 5089 N N . ALA A 1 684 ? -28.729 47.344 42.317 1.00 29.80 684 ALA A N 1
ATOM 5090 C CA . ALA A 1 684 ? -30.195 47.568 42.102 1.00 29.80 684 ALA A CA 1
ATOM 5091 C C . ALA A 1 684 ? -30.629 48.476 40.908 1.00 29.80 684 ALA A C 1
ATOM 5093 O O . ALA A 1 684 ? -29.809 49.235 40.409 1.00 29.80 684 ALA A O 1
ATOM 5094 N N . THR A 1 685 ? -31.847 48.483 40.314 1.00 28.72 685 THR A N 1
ATOM 5095 C CA . THR A 1 685 ? -33.185 47.780 40.358 1.00 28.72 685 THR A CA 1
ATOM 5096 C C . THR A 1 685 ? -33.978 48.279 39.106 1.00 28.72 685 THR A C 1
ATOM 5098 O O . THR A 1 685 ? -33.564 49.287 38.550 1.00 28.72 685 THR A O 1
ATOM 5101 N N . ALA A 1 686 ? -35.153 47.844 38.617 1.00 30.06 686 ALA A N 1
ATOM 5102 C CA . ALA A 1 686 ? -36.024 46.653 38.556 1.00 30.06 686 ALA A CA 1
ATOM 5103 C C . ALA A 1 686 ? -37.304 47.056 37.733 1.00 30.06 686 ALA A C 1
ATOM 5105 O O . ALA A 1 686 ? -37.514 48.246 37.513 1.00 30.06 686 ALA A O 1
ATOM 5106 N N . GLY A 1 687 ? -38.174 46.108 37.326 1.00 25.78 687 GLY A N 1
ATOM 5107 C CA . GLY A 1 687 ? -39.495 46.337 36.663 1.00 25.78 687 GLY A CA 1
ATOM 5108 C C . GLY A 1 687 ? -39.533 46.001 35.145 1.00 25.78 687 GLY A C 1
ATOM 5109 O O . GLY A 1 687 ? -38.585 46.364 34.460 1.00 25.78 687 GLY A O 1
ATOM 5110 N N . LEU A 1 688 ? -40.450 45.216 34.526 1.00 30.88 688 LEU A N 1
ATOM 5111 C CA . LEU A 1 688 ? -41.920 44.939 34.625 1.00 30.88 688 LEU A CA 1
ATOM 5112 C C . LEU A 1 688 ? -42.805 45.870 33.745 1.00 30.88 688 LEU A C 1
ATOM 5114 O O . LEU A 1 688 ? -42.411 47.024 33.591 1.00 30.88 688 LEU A O 1
ATOM 5118 N N . PRO A 1 689 ? -44.022 45.474 33.263 1.00 48.31 689 PRO A N 1
ATOM 5119 C CA . PRO A 1 689 ? -44.644 44.128 33.112 1.00 48.31 689 PRO A CA 1
ATOM 5120 C C . PRO A 1 689 ? -45.456 43.856 31.792 1.00 48.31 689 PRO A C 1
ATOM 5122 O O . PRO A 1 689 ? -45.916 44.784 31.141 1.00 48.31 689 PRO A O 1
ATOM 5125 N N . GLY A 1 690 ? -45.787 42.576 31.512 1.00 27.59 690 GLY A N 1
ATOM 5126 C CA . GLY A 1 690 ? -47.029 42.109 30.820 1.00 27.59 690 GLY A CA 1
ATOM 5127 C C . GLY A 1 690 ? -47.269 42.429 29.320 1.00 27.59 690 GLY A C 1
ATOM 5128 O O . GLY A 1 690 ? -46.487 43.142 28.709 1.00 27.59 690 GLY A O 1
ATOM 5129 N N . ALA A 1 691 ? -48.339 41.951 28.649 1.00 28.22 691 ALA A N 1
ATOM 5130 C CA . ALA A 1 691 ? -49.211 40.762 28.829 1.00 28.22 691 ALA A CA 1
ATOM 5131 C C . ALA A 1 691 ? -50.154 40.563 27.592 1.00 28.22 691 ALA A C 1
ATOM 5133 O O . ALA A 1 691 ? -50.358 41.514 26.845 1.00 28.22 691 ALA A O 1
ATOM 5134 N N . LEU A 1 692 ? -50.801 39.382 27.457 1.00 29.03 692 LEU A N 1
ATOM 5135 C CA . LEU A 1 692 ? -51.946 39.053 26.551 1.00 29.03 692 LEU A CA 1
ATOM 5136 C C . LEU A 1 692 ? -51.696 39.059 25.011 1.00 29.03 692 LEU A C 1
ATOM 5138 O O . LEU A 1 692 ? -50.652 39.497 24.546 1.00 29.03 692 LEU A O 1
ATOM 5142 N N . LEU A 1 693 ? -52.674 38.674 24.166 1.00 28.95 693 LEU A N 1
ATOM 5143 C CA . LEU A 1 693 ? -53.183 37.313 23.842 1.00 28.95 693 LEU A CA 1
ATOM 5144 C C . LEU A 1 693 ? -54.095 37.361 22.571 1.00 28.95 693 LEU A C 1
ATOM 5146 O O . LEU A 1 693 ? -54.634 38.412 22.260 1.00 28.95 693 LEU A O 1
ATOM 5150 N N . HIS A 1 694 ? -54.312 36.214 21.899 1.00 27.89 694 HIS A N 1
ATOM 5151 C CA . HIS A 1 694 ? -55.347 35.909 20.866 1.00 27.89 694 HIS A CA 1
ATOM 5152 C C . HIS A 1 694 ? -55.447 36.683 19.513 1.00 27.89 694 HIS A C 1
ATOM 5154 O O . HIS A 1 694 ? -56.083 37.722 19.446 1.00 27.89 694 HIS A O 1
ATOM 5160 N N . GLY A 1 695 ? -54.990 36.020 18.425 1.00 23.72 695 GLY A N 1
ATOM 5161 C CA . GLY A 1 695 ? -55.635 35.770 17.094 1.00 23.72 695 GLY A CA 1
ATOM 5162 C C . GLY A 1 695 ? -56.504 36.818 16.342 1.00 23.72 695 GLY A C 1
ATOM 5163 O O . GLY A 1 695 ? -56.472 37.996 16.675 1.00 23.72 695 GLY A O 1
ATOM 5164 N N . PRO A 1 696 ? -57.305 36.405 15.318 1.00 44.47 696 PRO A N 1
ATOM 5165 C CA . PRO A 1 696 ? -57.365 35.092 14.639 1.00 44.47 696 PRO A CA 1
ATOM 5166 C C . PRO A 1 696 ? -57.414 35.111 13.068 1.00 44.47 696 PRO A C 1
ATOM 5168 O O . PRO A 1 696 ? -57.686 36.128 12.450 1.00 44.47 696 PRO A O 1
ATOM 5171 N N . GLN A 1 697 ? -57.196 33.929 12.457 1.00 25.92 697 GLN A N 1
ATOM 5172 C CA . GLN A 1 697 ? -57.837 33.336 11.242 1.00 25.92 697 GLN A CA 1
ATOM 5173 C C . GLN A 1 697 ? -58.046 34.081 9.876 1.00 25.92 697 GLN A C 1
ATOM 5175 O O . GLN A 1 697 ? -58.878 34.971 9.814 1.00 25.92 697 GLN A O 1
ATOM 5180 N N . VAL A 1 698 ? -57.482 33.492 8.779 1.00 26.25 698 VAL A N 1
ATOM 5181 C CA . VAL A 1 698 ? -58.160 32.982 7.516 1.00 26.25 698 VAL A CA 1
ATOM 5182 C C . VAL A 1 698 ? -58.853 34.019 6.559 1.00 26.25 698 VAL A C 1
ATOM 5184 O O . VAL A 1 698 ? -59.192 35.085 7.059 1.00 26.25 698 VAL A O 1
ATOM 5187 N N . PRO A 1 699 ? -59.116 33.812 5.221 1.00 45.56 699 PRO A N 1
ATOM 5188 C CA . PRO A 1 699 ? -58.846 32.708 4.248 1.00 45.56 699 PRO A CA 1
ATOM 5189 C C . PRO A 1 699 ? -58.127 33.069 2.894 1.00 45.56 699 PRO A C 1
ATOM 5191 O O . PRO A 1 699 ? -57.944 34.232 2.561 1.00 45.56 699 PRO A O 1
ATOM 5194 N N . ASP A 1 700 ? -57.772 32.015 2.131 1.00 28.55 700 ASP A N 1
ATOM 5195 C CA . ASP A 1 700 ? -57.882 31.701 0.667 1.00 28.55 700 ASP A CA 1
ATOM 5196 C C . ASP A 1 700 ? -57.617 32.641 -0.560 1.00 28.55 700 ASP A C 1
ATOM 5198 O O . ASP A 1 700 ? -57.773 33.856 -0.552 1.00 28.55 700 ASP A O 1
ATOM 5202 N N . ASP A 1 701 ? -57.327 31.922 -1.668 1.00 30.70 701 ASP A N 1
ATOM 5203 C CA . ASP A 1 701 ? -57.619 32.105 -3.119 1.00 30.70 701 ASP A CA 1
ATOM 5204 C C . ASP A 1 701 ? -56.771 33.004 -4.077 1.00 30.70 701 ASP A C 1
ATOM 5206 O O . ASP A 1 701 ? -57.053 34.171 -4.319 1.00 30.70 701 ASP A O 1
ATOM 5210 N N . ASP A 1 702 ? -55.781 32.352 -4.720 1.00 31.67 702 ASP A N 1
ATOM 5211 C CA . ASP A 1 702 ? -55.650 32.099 -6.185 1.00 31.67 702 ASP A CA 1
ATOM 5212 C C . ASP A 1 702 ? -55.550 33.244 -7.261 1.00 31.67 702 ASP A C 1
ATOM 5214 O O . ASP A 1 702 ? -56.051 34.356 -7.145 1.00 31.67 702 ASP A O 1
ATOM 5218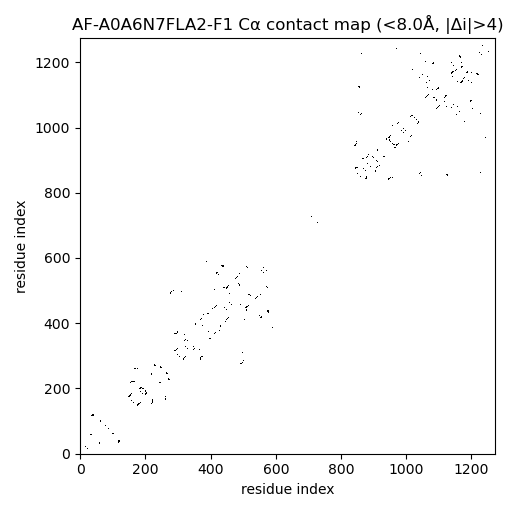 N N . ARG A 1 703 ? -54.982 32.854 -8.426 1.00 26.81 703 ARG A N 1
ATOM 5219 C CA . ARG A 1 703 ? -55.086 33.407 -9.813 1.00 26.81 703 ARG A CA 1
ATOM 5220 C C . ARG A 1 703 ? -53.992 34.336 -10.389 1.00 26.81 703 ARG A C 1
ATOM 5222 O O . ARG A 1 703 ? -53.237 35.025 -9.716 1.00 26.81 703 ARG A O 1
ATOM 5229 N N . ARG A 1 704 ? -53.877 34.254 -11.730 1.00 34.72 704 ARG A N 1
ATOM 5230 C CA . ARG A 1 704 ? -52.910 34.889 -12.679 1.00 34.72 704 ARG A CA 1
ATOM 5231 C C . ARG A 1 704 ? -53.679 35.869 -13.621 1.00 34.72 704 ARG A C 1
ATOM 5233 O O . ARG A 1 704 ? -54.904 35.745 -13.608 1.00 34.72 704 ARG A O 1
ATOM 5240 N N . PRO A 1 705 ? -53.091 36.750 -14.500 1.00 46.88 705 PRO A N 1
ATOM 5241 C CA . PRO A 1 705 ? -52.330 36.374 -15.726 1.00 46.88 705 PRO A CA 1
ATOM 5242 C C . PRO A 1 705 ? -51.266 37.412 -16.273 1.00 46.88 705 PRO A C 1
ATOM 5244 O O . PRO A 1 705 ? -50.428 37.873 -15.512 1.00 46.88 705 PRO A O 1
ATOM 5247 N N . ARG A 1 706 ? -51.197 37.670 -17.609 1.00 27.73 706 ARG A N 1
ATOM 5248 C CA . ARG A 1 706 ? -50.061 38.187 -18.463 1.00 27.73 706 ARG A CA 1
ATOM 5249 C C . ARG A 1 706 ? -50.429 39.490 -19.291 1.00 27.73 706 ARG A C 1
ATOM 5251 O O . ARG A 1 706 ? -51.487 40.027 -18.989 1.00 27.73 706 ARG A O 1
ATOM 5258 N N . PRO A 1 707 ? -49.833 39.856 -20.479 1.00 49.78 707 PRO A N 1
ATOM 5259 C CA . PRO A 1 707 ? -48.500 40.440 -20.876 1.00 49.78 707 PRO A CA 1
ATOM 5260 C C . PRO A 1 707 ? -48.552 41.714 -21.826 1.00 49.78 707 PRO A C 1
ATOM 5262 O O . PRO A 1 707 ? -49.642 42.139 -22.195 1.00 49.78 707 PRO A O 1
ATOM 5265 N N . GLY A 1 708 ? -47.425 42.274 -22.356 1.00 31.47 708 GLY A N 1
ATOM 5266 C CA . GLY A 1 708 ? -47.426 43.317 -23.448 1.00 31.47 708 GLY A CA 1
ATOM 5267 C C . GLY A 1 708 ? -46.053 43.852 -23.991 1.00 31.47 708 GLY A C 1
ATOM 5268 O O . GLY A 1 708 ? -45.043 43.679 -23.318 1.00 31.47 708 GLY A O 1
ATOM 5269 N N . ARG A 1 709 ? -45.959 44.474 -25.208 1.00 31.53 709 ARG A N 1
ATOM 5270 C CA . ARG A 1 709 ? -44.657 44.824 -25.899 1.00 31.53 709 ARG A CA 1
ATOM 5271 C C . ARG A 1 709 ? -44.681 45.918 -27.038 1.00 31.53 709 ARG A C 1
ATOM 5273 O O . ARG A 1 709 ? -45.611 45.914 -27.831 1.00 31.53 709 ARG A O 1
ATOM 5280 N N . ARG A 1 710 ? -43.555 46.666 -27.235 1.00 33.25 710 ARG A N 1
ATOM 5281 C CA . ARG A 1 710 ? -42.984 47.369 -28.464 1.00 33.25 710 ARG A CA 1
ATOM 5282 C C . ARG A 1 710 ? -43.578 48.672 -29.106 1.00 33.25 710 ARG A C 1
ATOM 5284 O O . ARG A 1 710 ? -44.683 48.635 -29.624 1.00 33.25 710 ARG A O 1
ATOM 5291 N N . THR A 1 711 ? -42.730 49.709 -29.347 1.00 33.59 711 THR A N 1
ATOM 5292 C CA . THR A 1 711 ? -42.286 50.334 -30.663 1.00 33.59 711 THR A CA 1
ATOM 5293 C C . THR A 1 711 ? -41.551 51.706 -30.488 1.00 33.59 711 THR A C 1
ATOM 5295 O O . THR A 1 711 ? -41.408 52.148 -29.354 1.00 33.59 711 THR A O 1
ATOM 5298 N N . ALA A 1 712 ? -40.975 52.331 -31.550 1.00 29.56 712 ALA A N 1
ATOM 5299 C CA . ALA A 1 712 ? -40.118 53.554 -31.490 1.00 29.56 712 ALA A CA 1
ATOM 5300 C C . ALA A 1 712 ? -39.878 54.273 -32.859 1.00 29.56 712 ALA A C 1
ATOM 5302 O O . ALA A 1 712 ? -40.088 53.645 -33.898 1.00 29.56 712 ALA A O 1
ATOM 5303 N N . PRO A 1 713 ? -39.317 55.512 -32.884 1.00 46.06 713 PRO A N 1
ATOM 5304 C CA . PRO A 1 713 ? -38.468 55.991 -33.999 1.00 46.06 713 PRO A CA 1
ATOM 5305 C C . PRO A 1 713 ? -37.126 56.683 -33.590 1.00 46.06 713 PRO A C 1
ATOM 5307 O O . PRO A 1 713 ? -36.724 56.686 -32.431 1.00 46.06 713 PRO A O 1
ATOM 5310 N N . ARG A 1 714 ? -36.380 57.206 -34.586 1.00 31.41 714 ARG A N 1
ATOM 5311 C CA . ARG A 1 714 ? -35.012 57.808 -34.539 1.00 31.41 714 ARG A CA 1
ATOM 5312 C C . ARG A 1 714 ? -35.060 59.322 -34.853 1.00 31.41 714 ARG A C 1
ATOM 5314 O O . ARG A 1 714 ? -36.076 59.775 -35.356 1.00 31.41 714 ARG A O 1
ATOM 5321 N N . ARG A 1 715 ? -34.017 60.159 -34.698 1.00 30.88 715 ARG A N 1
ATOM 5322 C CA . ARG A 1 715 ? -32.529 60.006 -34.610 1.00 30.88 715 ARG A CA 1
ATOM 5323 C C . ARG A 1 715 ? -32.036 60.584 -33.247 1.00 30.88 715 ARG A C 1
ATOM 5325 O O . ARG A 1 715 ? -32.884 60.802 -32.399 1.00 30.88 715 ARG A O 1
ATOM 5332 N N . GLY A 1 716 ? -30.769 60.815 -32.867 1.00 27.30 716 GLY A N 1
ATOM 5333 C CA . GLY A 1 716 ? -29.401 60.762 -33.441 1.00 27.30 716 GLY A CA 1
ATOM 5334 C C . GLY A 1 716 ? -28.573 61.940 -32.864 1.00 27.30 716 GLY A C 1
ATOM 5335 O O . GLY A 1 716 ? -29.186 62.890 -32.404 1.00 27.30 716 GLY A O 1
ATOM 5336 N N . ALA A 1 717 ? -27.234 62.018 -32.846 1.00 29.56 717 ALA A N 1
ATOM 5337 C CA . ALA A 1 717 ? -26.090 61.116 -33.101 1.00 29.56 717 ALA A CA 1
ATOM 5338 C C . ALA A 1 717 ? -24.800 61.878 -32.636 1.00 29.56 717 ALA A C 1
ATOM 5340 O O . ALA A 1 717 ? -24.874 63.092 -32.511 1.00 29.56 717 ALA A O 1
ATOM 5341 N N . HIS A 1 718 ? -23.594 61.344 -32.379 1.00 32.91 718 HIS A N 1
ATOM 5342 C CA . HIS A 1 718 ? -22.989 59.996 -32.296 1.00 32.91 718 HIS A CA 1
ATOM 5343 C C . HIS A 1 718 ? -21.711 60.111 -31.396 1.00 32.91 718 HIS A C 1
ATOM 5345 O O . HIS A 1 718 ? -21.215 61.212 -31.213 1.00 32.91 718 HIS A O 1
ATOM 5351 N N . GLY A 1 719 ? -21.089 59.060 -30.841 1.00 27.27 719 GLY A N 1
ATOM 5352 C CA . GLY A 1 719 ? -21.499 57.656 -30.807 1.00 27.27 719 GLY A CA 1
ATOM 5353 C C . GLY A 1 719 ? -20.447 56.659 -30.277 1.00 27.27 719 GLY A C 1
ATOM 5354 O O . GLY A 1 719 ? -19.267 56.967 -30.203 1.00 27.27 719 GLY A O 1
ATOM 5355 N N . ARG A 1 720 ? -20.926 55.420 -30.042 1.00 28.41 720 ARG A N 1
ATOM 5356 C CA . ARG A 1 720 ? -20.199 54.123 -29.924 1.00 28.41 720 ARG A CA 1
ATOM 5357 C C . ARG A 1 720 ? -19.222 53.969 -28.728 1.00 28.41 720 ARG A C 1
ATOM 5359 O O . ARG A 1 720 ? -18.220 54.655 -28.665 1.00 28.41 720 ARG A O 1
ATOM 5366 N N . ARG A 1 721 ? -19.382 53.006 -27.800 1.00 27.22 721 ARG A N 1
ATOM 5367 C CA . ARG A 1 721 ? -20.346 51.878 -27.630 1.00 27.22 721 ARG A CA 1
ATOM 5368 C C . ARG A 1 721 ? -20.745 51.734 -26.136 1.00 27.22 721 ARG A C 1
ATOM 5370 O O . ARG A 1 721 ? -20.030 52.246 -25.283 1.00 27.22 721 ARG A O 1
ATOM 5377 N N . ARG A 1 722 ? -21.875 51.078 -25.810 1.00 31.05 722 ARG A N 1
ATOM 5378 C CA . ARG A 1 722 ? -22.491 51.074 -24.456 1.00 31.05 722 ARG A CA 1
ATOM 5379 C C . ARG A 1 722 ? -23.402 49.851 -24.159 1.00 31.05 722 ARG A C 1
ATOM 5381 O O . ARG A 1 722 ? -24.066 49.381 -25.075 1.00 31.05 722 ARG A O 1
ATOM 5388 N N . PHE A 1 723 ? -23.545 49.539 -22.858 1.00 30.47 723 PHE A N 1
ATOM 5389 C CA . PHE A 1 723 ? -24.773 49.111 -22.125 1.00 30.47 723 PHE A CA 1
ATOM 5390 C C . PHE A 1 723 ? -25.275 47.640 -22.174 1.00 30.47 723 PHE A C 1
ATOM 5392 O O . PHE A 1 723 ? -24.664 46.779 -22.799 1.00 30.47 723 PHE A O 1
ATOM 5399 N N . SER A 1 724 ? -26.329 47.358 -21.381 1.00 29.62 724 SER A N 1
ATOM 5400 C CA . SER A 1 724 ? -26.689 46.052 -20.783 1.00 29.62 724 SER A CA 1
ATOM 5401 C C . SER A 1 724 ? -28.206 45.893 -20.468 1.00 29.62 724 SER A C 1
ATOM 5403 O O . SER A 1 724 ? -28.781 46.856 -19.969 1.00 29.62 724 SER A O 1
ATOM 5405 N N . VAL A 1 725 ? -28.780 44.671 -20.628 1.00 33.47 725 VAL A N 1
ATOM 5406 C CA . VAL A 1 725 ? -30.117 44.160 -20.135 1.00 33.47 725 VAL A CA 1
ATOM 5407 C C . VAL A 1 725 ? -31.400 44.652 -20.884 1.00 33.47 725 VAL A C 1
ATOM 5409 O O . VAL A 1 725 ? -31.379 45.761 -21.401 1.00 33.47 725 VAL A O 1
ATOM 5412 N N . ALA A 1 726 ? -32.572 43.964 -20.952 1.00 40.44 726 ALA A N 1
ATOM 5413 C CA . ALA A 1 726 ? -32.959 42.546 -21.242 1.00 40.44 726 ALA A CA 1
ATOM 5414 C C . ALA A 1 726 ? -34.515 42.380 -21.434 1.00 40.44 726 ALA A C 1
ATOM 5416 O O . ALA A 1 726 ? -35.257 43.196 -20.900 1.00 40.44 726 ALA A O 1
ATOM 5417 N N . LEU A 1 727 ? -34.979 41.287 -22.093 1.00 44.16 727 LEU A N 1
ATOM 5418 C CA . LEU A 1 727 ? -36.380 40.732 -22.202 1.00 44.16 727 LEU A CA 1
ATOM 5419 C C . LEU A 1 727 ? -37.485 41.671 -22.798 1.00 44.16 727 LEU A C 1
ATOM 5421 O O . LEU A 1 727 ? -37.218 42.848 -23.005 1.00 44.16 727 LEU A O 1
ATOM 5425 N N . ASP A 1 728 ? -38.704 41.302 -23.257 1.00 34.53 728 ASP A N 1
ATOM 5426 C CA . ASP A 1 728 ? -39.649 40.134 -23.188 1.00 34.53 728 ASP A CA 1
ATOM 5427 C C . ASP A 1 728 ? -40.267 39.774 -24.609 1.00 34.53 728 ASP A C 1
ATOM 5429 O O . ASP A 1 728 ? -39.642 40.196 -25.581 1.00 34.53 728 ASP A O 1
ATOM 5433 N N . GLU A 1 729 ? -41.399 39.029 -24.823 1.00 33.91 729 GLU A N 1
ATOM 5434 C CA . GLU A 1 729 ? -41.709 38.233 -26.078 1.00 33.91 729 GLU A CA 1
ATOM 5435 C C . GLU A 1 729 ? -42.977 38.437 -27.041 1.00 33.91 729 GLU A C 1
ATOM 5437 O O . GLU A 1 729 ? -42.786 39.116 -28.058 1.00 33.91 729 GLU A O 1
ATOM 5442 N N . PRO A 1 730 ? -44.188 37.792 -26.956 1.00 61.28 730 PRO A N 1
ATOM 5443 C CA . PRO A 1 730 ? -44.754 37.002 -28.114 1.00 61.28 730 PRO A CA 1
ATOM 5444 C C . PRO A 1 730 ? -46.225 37.189 -28.658 1.00 61.28 730 PRO A C 1
ATOM 5446 O O . PRO A 1 730 ? -47.132 37.492 -27.887 1.00 61.28 730 PRO A O 1
ATOM 5449 N N . ARG A 1 731 ? -46.483 36.850 -29.960 1.00 26.67 731 ARG A N 1
ATOM 5450 C CA . ARG A 1 731 ? -47.751 36.374 -30.659 1.00 26.67 731 ARG A CA 1
ATOM 5451 C C . ARG A 1 731 ? -47.396 35.818 -32.082 1.00 26.67 731 ARG A C 1
ATOM 5453 O O . ARG A 1 731 ? -46.528 36.422 -32.699 1.00 26.67 731 ARG A O 1
ATOM 5460 N N . ARG A 1 732 ? -47.818 34.640 -32.613 1.00 28.72 732 ARG A N 1
ATOM 5461 C CA . ARG A 1 732 ? -49.143 34.013 -32.976 1.00 28.72 732 ARG A CA 1
ATOM 5462 C C . ARG A 1 732 ? -49.922 34.747 -34.097 1.00 28.72 732 ARG A C 1
ATOM 5464 O O . ARG A 1 732 ? -49.979 35.966 -34.017 1.00 28.72 732 ARG A O 1
ATOM 5471 N N . ALA A 1 733 ? -50.577 34.125 -35.105 1.00 30.94 733 ALA A N 1
ATOM 5472 C CA . ALA A 1 733 ? -50.873 32.709 -35.511 1.00 30.94 733 ALA A CA 1
ATOM 5473 C C . ALA A 1 733 ? -51.005 32.640 -37.093 1.00 30.94 733 ALA A C 1
ATOM 5475 O O . ALA A 1 733 ? -50.319 33.487 -37.668 1.00 30.94 733 ALA A O 1
ATOM 5476 N N . PRO A 1 734 ? -51.810 31.818 -37.856 1.00 43.66 734 PRO A N 1
ATOM 5477 C CA . PRO A 1 734 ? -52.752 30.701 -37.573 1.00 43.66 734 PRO A CA 1
ATOM 5478 C C . PRO A 1 734 ? -52.501 29.282 -38.243 1.00 43.66 734 PRO A C 1
ATOM 5480 O O . PRO A 1 734 ? -51.728 28.576 -37.598 1.00 43.66 734 PRO A O 1
ATOM 5483 N N . PRO A 1 735 ? -53.157 28.740 -39.331 1.00 51.03 735 PRO A N 1
ATOM 5484 C CA . PRO A 1 735 ? -53.802 27.399 -39.214 1.00 51.03 735 PRO A CA 1
ATOM 5485 C C . PRO A 1 735 ? -53.619 26.312 -40.325 1.00 51.03 735 PRO A C 1
ATOM 5487 O O . PRO A 1 735 ? -53.052 26.579 -41.382 1.00 51.03 735 PRO A O 1
ATOM 5490 N N . VAL A 1 736 ? -54.270 25.148 -40.069 1.00 32.94 736 VAL A N 1
ATOM 5491 C CA . VAL A 1 736 ? -54.535 23.946 -40.919 1.00 32.94 736 VAL A CA 1
ATOM 5492 C C . VAL A 1 736 ? -53.410 22.882 -40.920 1.00 32.94 736 VAL A C 1
ATOM 5494 O O . VAL A 1 736 ? -52.266 23.239 -41.178 1.00 32.94 736 VAL A O 1
ATOM 5497 N N . ASP A 1 737 ? -53.615 21.559 -40.737 1.00 30.16 737 ASP A N 1
ATOM 5498 C CA . ASP A 1 737 ? -54.589 20.711 -39.975 1.00 30.16 737 ASP A CA 1
ATOM 5499 C C . ASP A 1 737 ? -54.033 19.233 -39.955 1.00 30.16 737 ASP A C 1
ATOM 5501 O O . ASP A 1 737 ? -52.873 19.068 -40.330 1.00 30.16 737 ASP A O 1
ATOM 5505 N N . GLN A 1 738 ? -54.633 18.089 -39.547 1.00 28.33 738 GLN A N 1
ATOM 5506 C CA . GLN A 1 738 ? -55.982 17.652 -39.104 1.00 28.33 738 GLN A CA 1
ATOM 5507 C C . GLN A 1 738 ? -55.888 16.460 -38.077 1.00 28.33 738 GLN A C 1
ATOM 5509 O O . GLN A 1 738 ? -54.969 16.411 -37.262 1.00 28.33 738 GLN A O 1
ATOM 5514 N N . HIS A 1 739 ? -56.825 15.492 -38.094 1.00 26.86 739 HIS A N 1
ATOM 5515 C CA . HIS A 1 739 ? -57.016 14.330 -37.181 1.00 26.86 739 HIS A CA 1
ATOM 5516 C C . HIS A 1 739 ? -57.795 13.197 -37.938 1.00 26.86 739 HIS A C 1
ATOM 5518 O O . HIS A 1 739 ? -58.072 13.445 -39.114 1.00 26.86 739 HIS A O 1
ATOM 5524 N N . PRO A 1 740 ? -58.234 12.019 -37.389 1.00 48.53 740 PRO A N 1
ATOM 5525 C CA . PRO A 1 740 ? -58.095 11.401 -36.044 1.00 48.53 740 PRO A CA 1
ATOM 5526 C C . PRO A 1 740 ? -57.795 9.852 -36.022 1.00 48.53 740 PRO A C 1
ATOM 5528 O O . PRO A 1 740 ? -57.665 9.227 -37.066 1.00 48.53 740 PRO A O 1
ATOM 5531 N N . ALA A 1 741 ? -57.861 9.222 -34.824 1.00 26.62 741 ALA A N 1
ATOM 5532 C CA . ALA A 1 741 ? -58.223 7.794 -34.557 1.00 26.62 741 ALA A CA 1
ATOM 5533 C C . ALA A 1 741 ? -57.233 6.654 -34.983 1.00 26.62 741 ALA A C 1
ATOM 5535 O O . ALA A 1 741 ? -56.366 6.873 -35.814 1.00 26.62 741 ALA A O 1
ATOM 5536 N N . ARG A 1 742 ? -57.260 5.406 -34.449 1.00 26.14 742 ARG A N 1
ATOM 5537 C CA . ARG A 1 742 ? -58.093 4.730 -33.411 1.00 26.14 742 ARG A CA 1
ATOM 5538 C C . ARG A 1 742 ? -57.316 3.559 -32.733 1.00 26.14 742 ARG A C 1
ATOM 5540 O O . ARG A 1 742 ? -56.672 2.798 -33.435 1.00 26.14 742 ARG A O 1
ATOM 5547 N N . ARG A 1 743 ? -57.470 3.427 -31.404 1.00 28.77 743 ARG A N 1
ATOM 5548 C CA . ARG A 1 743 ? -57.651 2.217 -30.546 1.00 28.77 743 ARG A CA 1
ATOM 5549 C C . ARG A 1 743 ? -56.937 0.844 -30.751 1.00 28.77 743 ARG A C 1
ATOM 5551 O O . ARG A 1 743 ? -56.926 0.281 -31.833 1.00 28.77 743 ARG A O 1
ATOM 5558 N N . ASP A 1 744 ? -56.608 0.280 -29.577 1.00 27.88 744 ASP A N 1
ATOM 5559 C CA . ASP A 1 744 ? -56.693 -1.126 -29.106 1.00 27.88 744 ASP A CA 1
ATOM 5560 C C . ASP A 1 744 ? -55.588 -2.185 -29.418 1.00 27.88 744 ASP A C 1
ATOM 5562 O O . ASP A 1 744 ? -55.536 -2.808 -30.471 1.00 27.88 744 ASP A O 1
ATOM 5566 N N . ASP A 1 745 ? -54.819 -2.463 -28.350 1.00 27.52 745 ASP A N 1
ATOM 5567 C CA . ASP A 1 745 ? -54.528 -3.776 -27.725 1.00 27.52 745 ASP A CA 1
ATOM 5568 C C . ASP A 1 745 ? -53.293 -4.685 -28.008 1.00 27.52 745 ASP A C 1
ATOM 5570 O O . ASP A 1 745 ? -52.983 -5.115 -29.113 1.00 27.52 745 ASP A O 1
ATOM 5574 N N . LEU A 1 746 ? -52.720 -5.109 -26.863 1.00 28.30 746 LEU A N 1
ATOM 5575 C CA . LEU A 1 746 ? -52.084 -6.397 -26.507 1.00 28.30 746 LEU A CA 1
ATOM 5576 C C . LEU A 1 746 ? -50.689 -6.868 -27.025 1.00 28.30 746 LEU A C 1
ATOM 5578 O O . LEU A 1 746 ? -50.496 -7.278 -28.161 1.00 28.30 746 LEU A O 1
ATOM 5582 N N . ARG A 1 747 ? -49.827 -7.111 -26.009 1.00 27.05 747 ARG A N 1
ATOM 5583 C CA . ARG A 1 747 ? -48.784 -8.169 -25.843 1.00 27.05 747 ARG A CA 1
ATOM 5584 C C . ARG A 1 747 ? -47.344 -7.967 -26.375 1.00 27.05 747 ARG A C 1
ATOM 5586 O O . ARG A 1 747 ? -47.036 -8.196 -27.532 1.00 27.05 747 ARG A O 1
ATOM 5593 N N . ARG A 1 748 ? -46.443 -7.781 -25.393 1.00 28.38 748 ARG A N 1
ATOM 5594 C CA . ARG A 1 748 ? -45.100 -8.397 -25.215 1.00 28.38 748 ARG A CA 1
ATOM 5595 C C . ARG A 1 748 ? -44.219 -8.662 -26.458 1.00 28.38 748 ARG A C 1
ATOM 5597 O O . ARG A 1 748 ? -44.321 -9.728 -27.058 1.00 28.38 748 ARG A O 1
ATOM 5604 N N . ALA A 1 749 ? -43.175 -7.847 -26.622 1.00 26.06 749 ALA A N 1
ATOM 5605 C CA . ALA A 1 749 ? -41.781 -8.309 -26.758 1.00 26.06 749 ALA A CA 1
ATOM 5606 C C . ALA A 1 749 ? -40.809 -7.139 -26.496 1.00 26.06 749 ALA A C 1
ATOM 5608 O O . ALA A 1 749 ? -41.129 -5.993 -26.806 1.00 26.06 749 ALA A O 1
ATOM 5609 N N . GLU A 1 750 ? -39.634 -7.408 -25.925 1.00 30.61 750 GLU A N 1
ATOM 5610 C CA . GLU A 1 750 ? -38.605 -6.390 -25.661 1.00 30.61 750 GLU A CA 1
ATOM 5611 C C . GLU A 1 750 ? -37.714 -6.151 -26.892 1.00 30.61 750 GLU A C 1
ATOM 5613 O O . GLU A 1 750 ? -37.360 -7.091 -27.605 1.00 30.61 750 GLU A O 1
ATOM 5618 N N . ALA A 1 751 ? -37.294 -4.902 -27.123 1.00 27.94 751 ALA A N 1
ATOM 5619 C CA . ALA A 1 751 ? -36.315 -4.562 -28.158 1.00 27.94 751 ALA A CA 1
ATOM 5620 C C . ALA A 1 751 ? -35.447 -3.360 -27.742 1.00 27.94 751 ALA A C 1
ATOM 5622 O O . ALA A 1 751 ? -35.946 -2.251 -27.560 1.00 27.94 751 ALA A O 1
ATOM 5623 N N . ALA A 1 752 ? -34.133 -3.573 -27.621 1.00 26.44 752 ALA A N 1
ATOM 5624 C CA . ALA A 1 752 ? -33.171 -2.542 -27.225 1.00 26.44 752 ALA A CA 1
ATOM 5625 C C . ALA A 1 752 ? -32.559 -1.787 -28.432 1.00 26.44 752 ALA A C 1
ATOM 5627 O O . ALA A 1 752 ? -32.320 -2.393 -29.484 1.00 26.44 752 ALA A O 1
ATOM 5628 N N . PRO A 1 753 ? -32.230 -0.486 -28.295 1.00 33.56 753 PRO A N 1
ATOM 5629 C CA . PRO A 1 753 ? -31.474 0.266 -29.296 1.00 33.56 753 PRO A CA 1
ATOM 5630 C C . PRO A 1 753 ? -29.950 0.039 -29.200 1.00 33.56 753 PRO A C 1
ATOM 5632 O O . PRO A 1 753 ? -29.406 -0.393 -28.187 1.00 33.56 753 PRO A O 1
ATOM 5635 N N . ARG A 1 754 ? -29.251 0.337 -30.302 1.00 31.89 754 ARG A N 1
ATOM 5636 C CA . ARG A 1 754 ? -27.805 0.115 -30.531 1.00 31.89 754 ARG A CA 1
ATOM 5637 C C . ARG A 1 754 ? -26.987 1.375 -30.170 1.00 31.89 754 ARG A C 1
ATOM 5639 O O . ARG A 1 754 ? -27.541 2.465 -30.179 1.00 31.89 754 ARG A O 1
ATOM 5646 N N . GLY A 1 755 ? -25.670 1.318 -29.941 1.00 27.98 755 GLY A N 1
ATOM 5647 C CA . GLY A 1 755 ? -24.746 0.172 -29.967 1.00 27.98 755 GLY A CA 1
ATOM 5648 C C . GLY A 1 755 ? -23.263 0.597 -29.919 1.00 27.98 755 GLY A C 1
ATOM 5649 O O . GLY A 1 755 ? -22.954 1.750 -29.631 1.00 27.98 755 GLY A O 1
ATOM 5650 N N . VAL A 1 756 ? -22.347 -0.335 -30.219 1.00 27.73 756 VAL A N 1
ATOM 5651 C CA . VAL A 1 756 ? -20.879 -0.195 -30.055 1.00 27.73 756 VAL A CA 1
ATOM 5652 C C . VAL A 1 756 ? -20.135 -0.487 -31.381 1.00 27.73 756 VAL A C 1
ATOM 5654 O O . VAL A 1 756 ? -20.608 -1.329 -32.151 1.00 27.73 756 VAL A O 1
ATOM 5657 N N . PRO A 1 757 ? -18.984 0.155 -31.689 1.00 38.94 757 PRO A N 1
ATOM 5658 C CA . PRO A 1 757 ? -18.185 -0.157 -32.882 1.00 38.94 757 PRO A CA 1
ATOM 5659 C C . PRO A 1 757 ? -17.557 -1.565 -32.865 1.00 38.94 757 PRO A C 1
ATOM 5661 O O . PRO A 1 757 ? -17.097 -2.054 -31.838 1.00 38.94 757 PRO A O 1
ATOM 5664 N N . ARG A 1 758 ? -17.519 -2.207 -34.039 1.00 27.81 758 ARG A N 1
ATOM 5665 C CA . ARG A 1 758 ? -17.133 -3.617 -34.254 1.00 27.81 758 ARG A CA 1
ATOM 5666 C C . ARG A 1 758 ? -15.684 -3.976 -33.885 1.00 27.81 758 ARG A C 1
ATOM 5668 O O . ARG A 1 758 ? -14.750 -3.304 -34.316 1.00 27.81 758 ARG A O 1
ATOM 5675 N N . ALA A 1 759 ? -15.518 -5.164 -33.300 1.00 29.20 759 ALA A N 1
ATOM 5676 C CA . ALA A 1 759 ? -14.333 -6.013 -33.475 1.00 29.20 759 ALA A CA 1
ATOM 5677 C C . ALA A 1 759 ? -14.495 -6.959 -34.695 1.00 29.20 759 ALA A C 1
ATOM 5679 O O . ALA A 1 759 ? -15.594 -7.094 -35.237 1.00 29.20 759 ALA A O 1
ATOM 5680 N N . LEU A 1 760 ? -13.410 -7.616 -35.129 1.00 28.75 760 LEU A N 1
ATOM 5681 C CA . LEU A 1 760 ? -13.356 -8.467 -36.332 1.00 28.75 760 LEU A CA 1
ATOM 5682 C C . LEU A 1 760 ? -12.915 -9.910 -36.010 1.00 28.75 760 LEU A C 1
ATOM 5684 O O . LEU A 1 760 ? -11.735 -10.159 -35.789 1.00 28.75 760 LEU A O 1
ATOM 5688 N N . LEU A 1 761 ? -13.863 -10.851 -36.037 1.00 25.88 761 LEU A N 1
ATOM 5689 C CA . LEU A 1 761 ? -13.701 -12.317 -36.000 1.00 25.88 761 LEU A CA 1
ATOM 5690 C C . LEU A 1 761 ? -14.955 -12.960 -36.652 1.00 25.88 761 LEU A C 1
ATOM 5692 O O . LEU A 1 761 ? -15.954 -12.265 -36.844 1.00 25.88 761 LEU A O 1
ATOM 5696 N N . PRO A 1 762 ? -14.973 -14.273 -36.944 1.00 37.81 762 PRO A N 1
ATOM 5697 C CA . PRO A 1 762 ? -14.148 -14.974 -37.928 1.00 37.81 762 PRO A CA 1
ATOM 5698 C C . PRO A 1 762 ? -15.040 -15.626 -39.018 1.00 37.81 762 PRO A C 1
ATOM 5700 O O . PRO A 1 762 ? -16.267 -15.587 -38.928 1.00 37.81 762 PRO A O 1
ATOM 5703 N N . ARG A 1 763 ? -14.464 -16.301 -40.026 1.00 26.41 763 ARG A N 1
ATOM 5704 C CA . ARG A 1 763 ? -15.218 -17.267 -40.857 1.00 26.41 763 ARG A CA 1
ATOM 5705 C C . ARG A 1 763 ? -14.402 -18.509 -41.207 1.00 26.41 763 ARG A C 1
ATOM 5707 O O . ARG A 1 763 ? -13.263 -18.402 -41.649 1.00 26.41 763 ARG A O 1
ATOM 5714 N N . ALA A 1 764 ? -15.030 -19.671 -41.030 1.00 27.42 764 ALA A N 1
ATOM 5715 C CA . ALA A 1 764 ? -14.592 -20.942 -41.601 1.00 27.42 764 ALA A CA 1
ATOM 5716 C C . ALA A 1 764 ? -14.947 -21.018 -43.103 1.00 27.42 764 ALA A C 1
ATOM 5718 O O . ALA A 1 764 ? -15.729 -20.206 -43.605 1.00 27.42 764 ALA A O 1
ATOM 5719 N N . GLY A 1 765 ? -14.342 -21.968 -43.821 1.00 27.97 765 GLY A N 1
ATOM 5720 C CA . GLY A 1 765 ? -14.461 -22.088 -45.279 1.00 27.97 765 GLY A CA 1
ATOM 5721 C C . GLY A 1 765 ? -15.762 -22.746 -45.781 1.00 27.97 765 GLY A C 1
ATOM 5722 O O . GLY A 1 765 ? -16.479 -23.369 -44.998 1.00 27.97 765 GLY A O 1
ATOM 5723 N N . PRO A 1 766 ? -16.062 -22.632 -47.090 1.00 34.34 766 PRO A N 1
ATOM 5724 C CA . PRO A 1 766 ? -17.213 -23.266 -47.733 1.00 34.34 766 PRO A CA 1
ATOM 5725 C C . PRO A 1 766 ? -16.858 -24.595 -48.424 1.00 34.34 766 PRO A C 1
ATOM 5727 O O . PRO A 1 766 ? -15.722 -24.798 -48.855 1.00 34.34 766 PRO A O 1
ATOM 5730 N N . ALA A 1 767 ? -17.858 -25.458 -48.633 1.00 25.70 767 ALA A N 1
ATOM 5731 C CA . ALA A 1 767 ? -17.737 -26.634 -49.493 1.00 25.70 767 ALA A CA 1
ATOM 5732 C C . ALA A 1 767 ? -18.991 -26.861 -50.366 1.00 25.70 767 ALA A C 1
ATOM 5734 O O . ALA A 1 767 ? -20.054 -27.198 -49.858 1.00 25.70 767 ALA A O 1
ATOM 5735 N N . ALA A 1 768 ? -18.773 -26.783 -51.684 1.00 27.77 768 ALA A N 1
ATOM 5736 C CA . ALA A 1 768 ? -19.523 -27.418 -52.778 1.00 27.77 768 ALA A CA 1
ATOM 5737 C C . ALA A 1 768 ? -20.957 -26.957 -53.159 1.00 27.77 768 ALA A C 1
ATOM 5739 O O . ALA A 1 768 ? -21.833 -26.752 -52.328 1.00 27.77 768 ALA A O 1
ATOM 5740 N N . ARG A 1 769 ? -21.191 -27.032 -54.488 1.00 27.88 769 ARG A N 1
ATOM 5741 C CA . ARG A 1 769 ? -22.465 -26.930 -55.246 1.00 27.88 769 ARG A CA 1
ATOM 5742 C C . ARG A 1 769 ? -23.027 -25.490 -55.366 1.00 27.88 769 ARG A C 1
ATOM 5744 O O . ARG A 1 769 ? -22.948 -24.723 -54.422 1.00 27.88 769 ARG A O 1
ATOM 5751 N N . ARG A 1 770 ? -23.596 -25.067 -56.508 1.00 28.31 770 ARG A N 1
ATOM 5752 C CA . ARG A 1 770 ? -23.979 -25.804 -57.738 1.00 28.31 770 ARG A CA 1
ATOM 5753 C C . ARG A 1 770 ? -24.074 -24.841 -58.941 1.00 28.31 770 ARG A C 1
ATOM 5755 O O . ARG A 1 770 ? -24.842 -23.897 -58.858 1.00 28.31 770 ARG A O 1
ATOM 5762 N N . GLU A 1 771 ? -23.406 -25.145 -60.052 1.00 27.69 771 GLU A N 1
ATOM 5763 C CA . GLU A 1 771 ? -23.765 -24.710 -61.421 1.00 27.69 771 GLU A CA 1
ATOM 5764 C C . GLU A 1 771 ? -23.505 -25.889 -62.383 1.00 27.69 771 GLU A C 1
ATOM 5766 O O . GLU A 1 771 ? -22.964 -26.912 -61.945 1.00 27.69 771 GLU A O 1
ATOM 5771 N N . ALA A 1 772 ? -23.980 -25.825 -63.633 1.00 28.95 772 ALA A N 1
ATOM 5772 C CA . ALA A 1 772 ? -24.166 -27.013 -64.476 1.00 28.95 772 ALA A CA 1
ATOM 5773 C C . ALA A 1 772 ? -23.802 -26.818 -65.961 1.00 28.95 772 ALA A C 1
ATOM 5775 O O . ALA A 1 772 ? -24.082 -25.771 -66.536 1.00 28.95 772 ALA A O 1
ATOM 5776 N N . GLY A 1 773 ? -23.299 -27.896 -66.579 1.00 26.06 773 GLY A N 1
ATOM 5777 C CA . GLY A 1 773 ? -23.108 -28.034 -68.030 1.00 26.06 773 GLY A CA 1
ATOM 5778 C C . GLY A 1 773 ? -21.708 -27.677 -68.553 1.00 26.06 773 GLY A C 1
ATOM 5779 O O . GLY A 1 773 ? -21.016 -26.883 -67.928 1.00 26.06 773 GLY A O 1
ATOM 5780 N N . VAL A 1 774 ? -21.222 -28.226 -69.676 1.00 28.89 774 VAL A N 1
ATOM 5781 C CA . VAL A 1 774 ? -21.650 -29.384 -70.508 1.00 28.89 774 VAL A CA 1
ATOM 5782 C C . VAL A 1 774 ? -20.388 -29.936 -71.226 1.00 28.89 774 VAL A C 1
ATOM 5784 O O . VAL A 1 774 ? -19.521 -29.146 -71.583 1.00 28.89 774 VAL A O 1
ATOM 5787 N N . ASP A 1 775 ? -20.326 -31.261 -71.450 1.00 29.78 775 ASP A N 1
ATOM 5788 C CA . ASP A 1 775 ? -19.383 -32.035 -72.303 1.00 29.78 775 ASP A CA 1
ATOM 5789 C C . ASP A 1 775 ? -17.852 -31.955 -72.061 1.00 29.78 775 ASP A C 1
ATOM 5791 O O . ASP A 1 775 ? -17.347 -31.063 -71.386 1.00 29.78 775 ASP A O 1
ATOM 5795 N N . GLY A 1 776 ? -17.078 -32.938 -72.581 1.00 27.41 776 GLY A N 1
ATOM 5796 C CA . GLY A 1 776 ? -15.599 -32.842 -72.537 1.00 27.41 776 GLY A CA 1
ATOM 5797 C C . GLY A 1 776 ? -14.669 -34.074 -72.649 1.00 27.41 776 GLY A C 1
ATOM 5798 O O . GLY A 1 776 ? -13.464 -33.870 -72.574 1.00 27.41 776 GLY A O 1
ATOM 5799 N N . LEU A 1 777 ? -15.146 -35.311 -72.866 1.00 28.12 777 LEU A N 1
ATOM 5800 C CA . LEU A 1 777 ? -14.327 -36.502 -73.242 1.00 28.12 777 LEU A CA 1
ATOM 5801 C C . LEU A 1 777 ? -13.233 -37.048 -72.262 1.00 28.12 777 LEU A C 1
ATOM 5803 O O . LEU A 1 777 ? -12.874 -36.483 -71.235 1.00 28.12 777 LEU A O 1
ATOM 5807 N N . ARG A 1 778 ? -12.758 -38.262 -72.591 1.00 25.34 778 ARG A N 1
ATOM 5808 C CA . ARG A 1 778 ? -11.748 -39.145 -71.939 1.00 25.34 778 ARG A CA 1
ATOM 5809 C C . ARG A 1 778 ? -10.500 -39.274 -72.868 1.00 25.34 778 ARG A C 1
ATOM 5811 O O . ARG A 1 778 ? -10.626 -38.845 -74.012 1.00 25.34 778 ARG A O 1
ATOM 5818 N N . PRO A 1 779 ? -9.421 -40.050 -72.567 1.00 45.78 779 PRO A N 1
ATOM 5819 C CA . PRO A 1 779 ? -8.707 -40.351 -71.300 1.00 45.78 779 PRO A CA 1
ATOM 5820 C C . PRO A 1 779 ? -7.139 -40.371 -71.404 1.00 45.78 779 PRO A C 1
ATOM 5822 O O . PRO A 1 779 ? -6.578 -40.499 -72.484 1.00 45.78 779 PRO A O 1
ATOM 5825 N N . GLY A 1 780 ? -6.436 -40.510 -70.263 1.00 25.80 780 GLY A N 1
ATOM 5826 C CA . GLY A 1 780 ? -5.408 -41.573 -70.104 1.00 25.80 780 GLY A CA 1
ATOM 5827 C C . GLY A 1 780 ? -3.887 -41.272 -70.168 1.00 25.80 780 GLY A C 1
ATOM 5828 O O . GLY A 1 780 ? -3.442 -40.153 -70.385 1.00 25.80 780 GLY A O 1
ATOM 5829 N N . ALA A 1 781 ? -3.115 -42.364 -69.999 1.00 27.80 781 ALA A N 1
ATOM 5830 C CA . ALA A 1 781 ? -1.660 -42.554 -70.209 1.00 27.80 781 ALA A CA 1
ATOM 5831 C C . ALA A 1 781 ? -0.629 -42.011 -69.170 1.00 27.80 781 ALA A C 1
ATOM 5833 O O . ALA A 1 781 ? -0.974 -41.449 -68.133 1.00 27.80 781 ALA A O 1
ATOM 5834 N N . ARG A 1 782 ? 0.657 -42.353 -69.393 1.00 27.67 782 ARG A N 1
ATOM 5835 C CA . ARG A 1 782 ? 1.811 -42.346 -68.450 1.00 27.67 782 ARG A CA 1
ATOM 5836 C C . ARG A 1 782 ? 3.083 -41.703 -69.097 1.00 27.67 782 ARG A C 1
ATOM 5838 O O . ARG A 1 782 ? 3.054 -41.450 -70.296 1.00 27.67 782 ARG A O 1
ATOM 5845 N N . PRO A 1 783 ? 4.170 -41.410 -68.337 1.00 58.19 783 PRO A N 1
ATOM 5846 C CA . PRO A 1 783 ? 5.401 -40.702 -68.802 1.00 58.19 783 PRO A CA 1
ATOM 5847 C C . PRO A 1 783 ? 6.386 -41.654 -69.561 1.00 58.19 783 PRO A C 1
ATOM 5849 O O . PRO A 1 783 ? 5.974 -42.802 -69.741 1.00 58.19 783 PRO A O 1
ATOM 5852 N N . PRO A 1 784 ? 7.660 -41.315 -69.961 1.00 56.28 784 PRO A N 1
ATOM 5853 C CA . PRO A 1 784 ? 8.531 -40.164 -69.587 1.00 56.28 784 PRO A CA 1
ATOM 5854 C C . PRO A 1 784 ? 9.514 -39.570 -70.663 1.00 56.28 784 PRO A C 1
ATOM 5856 O O . PRO A 1 784 ? 9.628 -40.069 -71.775 1.00 56.28 784 PRO A O 1
ATOM 5859 N N . GLY A 1 785 ? 10.349 -38.587 -70.258 1.00 31.33 785 GLY A N 1
ATOM 5860 C CA . GLY A 1 785 ? 11.653 -38.226 -70.886 1.00 31.33 785 GLY A CA 1
ATOM 5861 C C . GLY A 1 785 ? 11.632 -37.175 -72.021 1.00 31.33 785 GLY A C 1
ATOM 5862 O O . GLY A 1 785 ? 10.575 -36.877 -72.557 1.00 31.33 785 GLY A O 1
ATOM 5863 N N . GLY A 1 786 ? 12.751 -36.550 -72.442 1.00 33.25 786 GLY A N 1
ATOM 5864 C CA . GLY A 1 786 ? 14.130 -36.522 -71.899 1.00 33.25 786 GLY A CA 1
ATOM 5865 C C . GLY A 1 786 ? 15.225 -36.137 -72.939 1.00 33.25 786 GLY A C 1
ATOM 5866 O O . GLY A 1 786 ? 15.052 -36.419 -74.120 1.00 33.25 786 GLY A O 1
ATOM 5867 N N . ARG A 1 787 ? 16.349 -35.516 -72.511 1.00 28.53 787 ARG A N 1
ATOM 5868 C CA . ARG A 1 787 ? 17.675 -35.335 -73.200 1.00 28.53 787 ARG A CA 1
ATOM 5869 C C . ARG A 1 787 ? 18.669 -34.723 -72.170 1.00 28.53 787 ARG A C 1
ATOM 5871 O O . ARG A 1 787 ? 18.257 -33.809 -71.471 1.00 28.53 787 ARG A O 1
ATOM 5878 N N . LEU A 1 788 ? 19.845 -35.279 -71.814 1.00 38.19 788 LEU A N 1
ATOM 5879 C CA . LEU A 1 788 ? 21.104 -35.655 -72.524 1.00 38.19 788 LEU A CA 1
ATOM 5880 C C . LEU A 1 788 ? 22.126 -34.490 -72.640 1.00 38.19 788 LEU A C 1
ATOM 5882 O O . LEU A 1 788 ? 21.741 -33.429 -73.107 1.00 38.19 788 LEU A O 1
ATOM 5886 N N . GLY A 1 789 ? 23.428 -34.626 -72.298 1.00 29.12 789 GLY A N 1
ATOM 5887 C CA . GLY A 1 789 ? 24.172 -35.741 -71.657 1.00 29.12 789 GLY A CA 1
ATOM 5888 C C . GLY A 1 789 ? 25.727 -35.602 -71.694 1.00 29.12 789 GLY A C 1
ATOM 5889 O O . GLY A 1 789 ? 26.224 -34.610 -72.212 1.00 29.12 789 GLY A O 1
ATOM 5890 N N . ARG A 1 790 ? 26.465 -36.649 -71.241 1.00 30.17 790 ARG A N 1
ATOM 5891 C CA . ARG A 1 790 ? 27.959 -36.877 -71.247 1.00 30.17 790 ARG A CA 1
ATOM 5892 C C . ARG A 1 790 ? 28.792 -36.082 -70.191 1.00 30.17 790 ARG A C 1
ATOM 5894 O O . ARG A 1 790 ? 28.392 -34.978 -69.864 1.00 30.17 790 ARG A O 1
ATOM 5901 N N . ALA A 1 791 ? 29.869 -36.542 -69.506 1.00 31.92 791 ALA A N 1
ATOM 5902 C CA . ALA A 1 791 ? 30.878 -37.652 -69.573 1.00 31.92 791 ALA A CA 1
ATOM 5903 C C . ALA A 1 791 ? 32.270 -37.235 -70.154 1.00 31.92 791 ALA A C 1
ATOM 5905 O O . ALA A 1 791 ? 32.267 -36.547 -71.166 1.00 31.92 791 ALA A O 1
ATOM 5906 N N . ALA A 1 792 ? 33.471 -37.624 -69.646 1.00 31.95 792 ALA A N 1
ATOM 5907 C CA . ALA A 1 792 ? 33.888 -38.436 -68.465 1.00 31.95 792 ALA A CA 1
ATOM 5908 C C . ALA A 1 792 ? 35.426 -38.368 -68.118 1.00 31.95 792 ALA A C 1
ATOM 5910 O O . ALA A 1 792 ? 36.209 -37.968 -68.968 1.00 31.95 792 ALA A O 1
ATOM 5911 N N . ALA A 1 793 ? 35.822 -38.909 -66.933 1.00 32.12 793 ALA A N 1
ATOM 5912 C CA . ALA A 1 793 ? 37.140 -39.508 -66.527 1.00 32.12 793 ALA A CA 1
ATOM 5913 C C . ALA A 1 793 ? 38.424 -38.617 -66.404 1.00 32.12 793 ALA A C 1
ATOM 5915 O O . ALA A 1 793 ? 38.618 -37.728 -67.215 1.00 32.12 793 ALA A O 1
ATOM 5916 N N . ALA A 1 794 ? 39.409 -38.799 -65.484 1.00 29.08 794 ALA A N 1
ATOM 5917 C CA . ALA A 1 794 ? 39.650 -39.661 -64.282 1.00 29.08 794 ALA A CA 1
ATOM 5918 C C . ALA A 1 794 ? 40.675 -38.947 -63.301 1.00 29.08 794 ALA A C 1
ATOM 5920 O O . ALA A 1 794 ? 40.533 -37.741 -63.174 1.00 29.08 794 ALA A O 1
ATOM 5921 N N . ARG A 1 795 ? 41.696 -39.467 -62.553 1.00 28.45 795 ARG A N 1
ATOM 5922 C CA . ARG A 1 795 ? 42.364 -40.792 -62.341 1.00 28.45 795 ARG A CA 1
ATOM 5923 C C . ARG A 1 795 ? 43.326 -40.807 -61.085 1.00 28.45 795 ARG A C 1
ATOM 5925 O O . ARG A 1 795 ? 44.236 -40.000 -61.038 1.00 28.45 795 ARG A O 1
ATOM 5932 N N . ARG A 1 796 ? 43.203 -41.797 -60.165 1.00 26.95 796 ARG A N 1
ATOM 5933 C CA . ARG A 1 796 ? 44.214 -42.418 -59.218 1.00 26.95 796 ARG A CA 1
ATOM 5934 C C . ARG A 1 796 ? 45.083 -41.636 -58.157 1.00 26.95 796 ARG A C 1
ATOM 5936 O O . ARG A 1 796 ? 45.968 -40.893 -58.538 1.00 26.95 796 ARG A O 1
ATOM 5943 N N . VAL A 1 797 ? 45.036 -42.137 -56.888 1.00 24.81 797 VAL A N 1
ATOM 5944 C CA . VAL A 1 797 ? 46.162 -42.528 -55.939 1.00 24.81 797 VAL A CA 1
ATOM 5945 C C . VAL A 1 797 ? 47.050 -41.407 -55.310 1.00 24.81 797 VAL A C 1
ATOM 5947 O O . VAL A 1 797 ? 47.549 -40.572 -56.040 1.00 24.81 797 VAL A O 1
ATOM 5950 N N . LEU A 1 798 ? 47.276 -41.259 -53.977 1.00 27.33 798 LEU A N 1
ATOM 5951 C CA . LEU A 1 798 ? 47.870 -42.098 -52.876 1.00 27.33 798 LEU A CA 1
ATOM 5952 C C . LEU A 1 798 ? 47.070 -41.947 -51.532 1.00 27.33 798 LEU A C 1
ATOM 5954 O O . LEU A 1 798 ? 46.309 -40.997 -51.417 1.00 27.33 798 LEU A O 1
ATOM 5958 N N . ARG A 1 799 ? 47.006 -42.861 -50.527 1.00 25.05 799 ARG A N 1
ATOM 5959 C CA . ARG A 1 799 ? 48.002 -43.495 -49.592 1.00 25.05 799 ARG A CA 1
ATOM 5960 C C . ARG A 1 799 ? 48.726 -42.487 -48.650 1.00 25.05 799 ARG A C 1
ATOM 5962 O O . ARG A 1 799 ? 49.092 -41.430 -49.129 1.00 25.05 799 ARG A O 1
ATOM 5969 N N . ARG A 1 800 ? 49.011 -42.743 -47.349 1.00 25.52 800 ARG A N 1
ATOM 5970 C CA . ARG A 1 800 ? 48.858 -43.935 -46.457 1.00 25.52 800 ARG A CA 1
ATOM 5971 C C . ARG A 1 800 ? 48.833 -43.546 -44.940 1.00 25.52 800 ARG A C 1
ATOM 5973 O O . ARG A 1 800 ? 48.924 -42.376 -44.608 1.00 25.52 800 ARG A O 1
ATOM 5980 N N . ALA A 1 801 ? 48.705 -44.562 -44.073 1.00 25.91 801 ALA A N 1
ATOM 5981 C CA . ALA A 1 801 ? 48.607 -44.607 -42.593 1.00 25.91 801 ALA A CA 1
ATOM 5982 C C . ALA A 1 801 ? 49.549 -43.719 -41.718 1.00 25.91 801 ALA A C 1
ATOM 5984 O O . ALA A 1 801 ? 50.601 -43.301 -42.196 1.00 25.91 801 ALA A O 1
ATOM 5985 N N . PRO A 1 802 ? 49.224 -43.508 -40.415 1.00 31.22 802 PRO A N 1
ATOM 5986 C CA . PRO A 1 802 ? 50.106 -42.851 -39.437 1.00 31.22 802 PRO A CA 1
ATOM 5987 C C . PRO A 1 802 ? 51.261 -43.752 -38.958 1.00 31.22 802 PRO A C 1
ATOM 5989 O O . PRO A 1 802 ? 51.172 -44.978 -39.028 1.00 31.22 802 PRO A O 1
ATOM 5992 N N . LEU A 1 803 ? 52.309 -43.135 -38.398 1.00 27.95 803 LEU A N 1
ATOM 5993 C CA . LEU A 1 803 ? 53.449 -43.807 -37.759 1.00 27.95 803 LEU A CA 1
ATOM 5994 C C . LEU A 1 803 ? 53.643 -43.370 -36.292 1.00 27.95 803 LEU A C 1
ATOM 5996 O O . LEU A 1 803 ? 52.982 -42.454 -35.806 1.00 27.95 803 LEU A O 1
ATOM 6000 N N . VAL A 1 804 ? 54.497 -44.107 -35.579 1.00 27.97 804 VAL A N 1
ATOM 6001 C CA . VAL A 1 804 ? 54.631 -44.145 -34.108 1.00 27.97 804 VAL A CA 1
ATOM 6002 C C . VAL A 1 804 ? 55.986 -43.549 -33.669 1.00 27.97 804 VAL A C 1
ATOM 6004 O O . VAL A 1 804 ? 56.851 -43.352 -34.515 1.00 27.97 804 VAL A O 1
ATOM 6007 N N . ALA A 1 805 ? 56.174 -43.356 -32.351 1.00 26.27 805 ALA A N 1
ATOM 6008 C CA . ALA A 1 805 ? 57.417 -42.985 -31.641 1.00 26.27 805 ALA A CA 1
ATOM 6009 C C . ALA A 1 805 ? 57.790 -41.477 -31.649 1.00 26.27 805 ALA A C 1
ATOM 6011 O O . ALA A 1 805 ? 57.511 -40.774 -32.611 1.00 26.27 805 ALA A O 1
ATOM 6012 N N . ALA A 1 806 ? 58.407 -40.907 -30.597 1.00 24.50 806 ALA A N 1
ATOM 6013 C CA . ALA A 1 806 ? 58.566 -41.373 -29.205 1.00 24.50 806 ALA A CA 1
ATOM 6014 C C . ALA A 1 806 ? 58.879 -40.212 -28.221 1.00 24.50 806 ALA A C 1
ATOM 6016 O O . ALA A 1 806 ? 59.202 -39.098 -28.620 1.00 24.50 806 ALA A O 1
ATOM 6017 N N . ARG A 1 807 ? 58.810 -40.516 -26.913 1.00 32.19 807 ARG A N 1
ATOM 6018 C CA . ARG A 1 807 ? 59.525 -39.827 -25.808 1.00 32.19 807 ARG A CA 1
ATOM 6019 C C . ARG A 1 807 ? 61.055 -39.926 -26.028 1.00 32.19 807 ARG A C 1
ATOM 6021 O O . ARG A 1 807 ? 61.449 -40.918 -26.643 1.00 32.19 807 ARG A O 1
ATOM 6028 N N . PRO A 1 808 ? 61.928 -39.028 -25.501 1.00 39.69 808 PRO A N 1
ATOM 6029 C CA . PRO A 1 808 ? 62.062 -38.749 -24.051 1.00 39.69 808 PRO A CA 1
ATOM 6030 C C . PRO A 1 808 ? 62.520 -37.283 -23.741 1.00 39.69 808 PRO A C 1
ATOM 6032 O O . PRO A 1 808 ? 62.317 -36.428 -24.591 1.00 39.69 808 PRO A O 1
ATOM 6035 N N . ARG A 1 809 ? 63.067 -36.870 -22.578 1.00 27.44 809 ARG A N 1
ATOM 6036 C CA . ARG A 1 809 ? 63.385 -37.551 -21.301 1.00 27.44 809 ARG A CA 1
ATOM 6037 C C . ARG A 1 809 ? 63.242 -36.610 -20.089 1.00 27.44 809 ARG A C 1
ATOM 6039 O O . ARG A 1 809 ? 63.090 -35.404 -20.231 1.00 27.44 809 ARG A O 1
ATOM 6046 N N . ASP A 1 810 ? 63.271 -37.242 -18.927 1.00 28.95 810 ASP A N 1
ATOM 6047 C CA . ASP A 1 810 ? 63.126 -36.765 -17.550 1.00 28.95 810 ASP A CA 1
ATOM 6048 C C . ASP A 1 810 ? 64.056 -35.617 -17.102 1.00 28.95 810 ASP A C 1
ATOM 6050 O O . ASP A 1 810 ? 65.149 -35.457 -17.632 1.00 28.95 810 ASP A O 1
ATOM 6054 N N . HIS A 1 811 ? 63.679 -34.939 -16.006 1.00 28.05 811 HIS A N 1
ATOM 6055 C CA . HIS A 1 811 ? 64.436 -35.076 -14.748 1.00 28.05 811 HIS A CA 1
ATOM 6056 C C . HIS A 1 811 ? 63.582 -34.782 -13.490 1.00 28.05 811 HIS A C 1
ATOM 6058 O O . HIS A 1 811 ? 62.859 -33.791 -13.419 1.00 28.05 811 HIS A O 1
ATOM 6064 N N . ARG A 1 812 ? 63.694 -35.672 -12.492 1.00 27.78 812 ARG A N 1
ATOM 6065 C CA . ARG A 1 812 ? 63.411 -35.469 -11.050 1.00 27.78 812 ARG A CA 1
ATOM 6066 C C . ARG A 1 812 ? 64.761 -35.484 -10.294 1.00 27.78 812 ARG A C 1
ATOM 6068 O O . ARG A 1 812 ? 65.744 -35.893 -10.925 1.00 27.78 812 ARG A O 1
ATOM 6075 N N . PRO A 1 813 ? 64.864 -34.973 -9.046 1.00 42.84 813 PRO A N 1
ATOM 6076 C CA . PRO A 1 813 ? 64.422 -35.629 -7.781 1.00 42.84 813 PRO A CA 1
ATOM 6077 C C . PRO A 1 813 ? 63.673 -34.641 -6.836 1.00 42.84 813 PRO A C 1
ATOM 6079 O O . PRO A 1 813 ? 63.460 -33.498 -7.230 1.00 42.84 813 PRO A O 1
ATOM 6082 N N . ASP A 1 814 ? 63.292 -34.908 -5.576 1.00 32.00 814 ASP A N 1
ATOM 6083 C CA . ASP A 1 814 ? 62.663 -36.054 -4.862 1.00 32.00 814 ASP A CA 1
ATOM 6084 C C . ASP A 1 814 ? 62.085 -35.499 -3.520 1.00 32.00 814 ASP A C 1
ATOM 6086 O O . ASP A 1 814 ? 62.342 -34.344 -3.189 1.00 32.00 814 ASP A O 1
ATOM 6090 N N . GLY A 1 815 ? 61.263 -36.185 -2.709 1.00 28.92 815 GLY A N 1
ATOM 6091 C CA . GLY A 1 815 ? 60.791 -37.578 -2.748 1.00 28.92 815 GLY A CA 1
ATOM 6092 C C . GLY A 1 815 ? 59.493 -37.811 -1.934 1.00 28.92 815 GLY A C 1
ATOM 6093 O O . GLY A 1 815 ? 58.766 -36.868 -1.632 1.00 28.92 815 GLY A O 1
ATOM 6094 N N . GLY A 1 816 ? 59.170 -39.083 -1.644 1.00 25.02 816 GLY A N 1
ATOM 6095 C CA . GLY A 1 816 ? 57.969 -39.531 -0.897 1.00 25.02 816 GLY A CA 1
ATOM 6096 C C . GLY A 1 816 ? 58.173 -39.603 0.631 1.00 25.02 816 GLY A C 1
ATOM 6097 O O . GLY A 1 816 ? 58.987 -38.828 1.129 1.00 25.02 816 GLY A O 1
ATOM 6098 N N . PRO A 1 817 ? 57.510 -40.512 1.396 1.00 44.53 817 PRO A N 1
ATOM 6099 C CA . PRO A 1 817 ? 56.651 -41.668 1.032 1.00 44.53 817 PRO A CA 1
ATOM 6100 C C . PRO A 1 817 ? 55.206 -41.569 1.616 1.00 44.53 817 PRO A C 1
ATOM 6102 O O . PRO A 1 817 ? 54.885 -40.588 2.273 1.00 44.53 817 PRO A O 1
ATOM 6105 N N . HIS A 1 818 ? 54.256 -42.518 1.514 1.00 28.34 818 HIS A N 1
ATOM 6106 C CA . HIS A 1 818 ? 53.876 -43.546 0.516 1.00 28.34 818 HIS A CA 1
ATOM 6107 C C . HIS A 1 818 ? 52.416 -44.000 0.804 1.00 28.34 818 HIS A C 1
ATOM 6109 O O . HIS A 1 818 ? 52.004 -44.030 1.960 1.00 28.34 818 HIS A O 1
ATOM 6115 N N . ARG A 1 819 ? 51.665 -44.462 -0.213 1.00 27.95 819 ARG A N 1
ATOM 6116 C CA . ARG A 1 819 ? 50.567 -45.460 -0.095 1.00 27.95 819 ARG A CA 1
ATOM 6117 C C . ARG A 1 819 ? 50.366 -46.185 -1.449 1.00 27.95 819 ARG A C 1
ATOM 6119 O O . ARG A 1 819 ? 50.804 -45.643 -2.466 1.00 27.95 819 ARG A O 1
ATOM 6126 N N . PRO A 1 820 ? 49.814 -47.417 -1.477 1.00 34.09 820 PRO A N 1
ATOM 6127 C CA . PRO A 1 820 ? 49.976 -48.339 -2.606 1.00 34.09 820 PRO A CA 1
ATOM 6128 C C . PRO A 1 820 ? 48.950 -48.161 -3.734 1.00 34.09 820 PRO A C 1
ATOM 6130 O O . PRO A 1 820 ? 47.922 -47.504 -3.581 1.00 34.09 820 PRO A O 1
ATOM 6133 N N . SER A 1 821 ? 49.236 -48.801 -4.868 1.00 29.78 821 SER A N 1
ATOM 6134 C CA . SER A 1 821 ? 48.423 -48.814 -6.085 1.00 29.78 821 SER A CA 1
ATOM 6135 C C . SER A 1 821 ? 47.995 -50.236 -6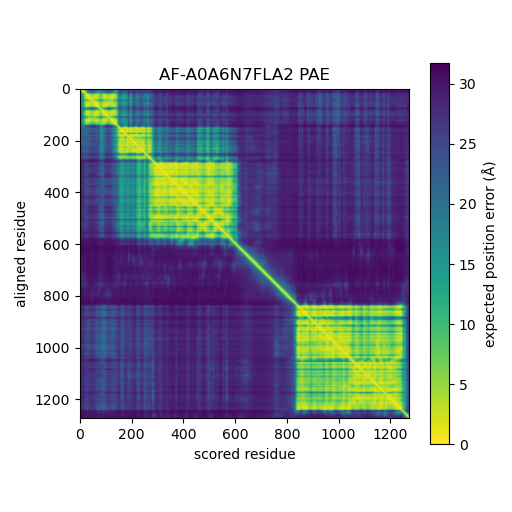.475 1.00 29.78 821 SER A C 1
ATOM 6137 O O . SER A 1 821 ? 48.628 -51.221 -6.105 1.00 29.78 821 SER A O 1
ATOM 6139 N N . GLY A 1 822 ? 46.925 -50.337 -7.263 1.00 27.03 822 GLY A N 1
ATOM 6140 C CA . GLY A 1 822 ? 46.464 -51.575 -7.890 1.00 27.03 822 GLY A CA 1
ATOM 6141 C C . GLY A 1 822 ? 45.488 -51.239 -9.015 1.00 27.03 822 GLY A C 1
ATOM 6142 O O . GLY A 1 822 ? 44.633 -50.373 -8.846 1.00 27.03 822 GLY A O 1
ATOM 6143 N N . GLY A 1 823 ? 45.634 -51.860 -10.186 1.00 28.30 823 GLY A N 1
ATOM 6144 C CA . GLY A 1 823 ? 44.826 -51.518 -11.358 1.00 28.30 823 GLY A CA 1
ATOM 6145 C C . GLY A 1 823 ? 44.767 -52.633 -12.395 1.00 28.30 823 GLY A C 1
ATOM 6146 O O . GLY A 1 823 ? 45.694 -53.434 -12.519 1.00 28.30 823 GLY A O 1
ATOM 6147 N N . HIS A 1 824 ? 43.672 -52.677 -13.155 1.00 28.20 824 HIS A N 1
ATOM 6148 C CA . HIS A 1 824 ? 43.417 -53.677 -14.195 1.00 28.20 824 HIS A CA 1
ATOM 6149 C C . HIS A 1 824 ? 42.898 -53.044 -15.494 1.00 28.20 824 HIS A C 1
ATOM 6151 O O . HIS A 1 824 ? 42.418 -51.910 -15.515 1.00 28.20 824 HIS A O 1
ATOM 6157 N N . ARG A 1 825 ? 43.063 -53.778 -16.601 1.00 28.78 825 ARG A N 1
ATOM 6158 C CA . ARG A 1 825 ? 42.761 -53.342 -17.974 1.00 28.78 825 ARG A CA 1
ATOM 6159 C C . ARG A 1 825 ? 41.405 -53.859 -18.458 1.00 28.78 825 ARG A C 1
ATOM 6161 O O . ARG A 1 825 ? 41.016 -54.959 -18.095 1.00 28.78 825 ARG A O 1
ATOM 6168 N N . HIS A 1 826 ? 40.858 -53.148 -19.449 1.00 30.05 826 HIS A N 1
ATOM 6169 C CA . HIS A 1 826 ? 39.820 -53.592 -20.395 1.00 30.05 826 HIS A CA 1
ATOM 6170 C C . HIS A 1 826 ? 38.446 -53.974 -19.806 1.00 30.05 826 HIS A C 1
ATOM 6172 O O . HIS A 1 826 ? 38.295 -54.333 -18.647 1.00 30.05 826 HIS A O 1
ATOM 6178 N N . GLY A 1 827 ? 37.416 -53.902 -20.653 1.00 23.48 827 GLY A N 1
ATOM 6179 C CA . GLY A 1 827 ? 36.062 -54.343 -20.314 1.00 23.48 827 GLY A CA 1
ATOM 6180 C C . GLY A 1 827 ? 35.010 -53.678 -21.195 1.00 23.48 827 GLY A C 1
ATOM 6181 O O . GLY A 1 827 ? 34.774 -52.478 -21.091 1.00 23.48 827 GLY A O 1
ATOM 6182 N N . ARG A 1 828 ? 34.381 -54.453 -22.084 1.00 28.39 828 ARG A N 1
ATOM 6183 C CA . ARG A 1 828 ? 33.197 -54.010 -22.838 1.00 28.39 828 ARG A CA 1
ATOM 6184 C C . ARG A 1 828 ? 31.985 -53.896 -21.902 1.00 28.39 828 ARG A C 1
ATOM 6186 O O . ARG A 1 828 ? 31.917 -54.608 -20.908 1.00 28.39 828 ARG A O 1
ATOM 6193 N N . LEU A 1 829 ? 31.008 -53.088 -22.319 1.00 39.34 829 LEU A N 1
ATOM 6194 C CA . LEU A 1 829 ? 29.564 -53.304 -22.127 1.00 39.34 829 LEU A CA 1
ATOM 6195 C C . LEU A 1 829 ? 29.123 -53.962 -20.802 1.00 39.34 829 LEU A C 1
ATOM 6197 O O . LEU A 1 829 ? 29.007 -55.183 -20.707 1.00 39.34 829 LEU A O 1
ATOM 6201 N N . ARG A 1 830 ? 28.692 -53.140 -19.842 1.00 27.23 830 ARG A N 1
ATOM 6202 C CA . ARG A 1 830 ? 27.621 -53.523 -18.911 1.00 27.23 830 ARG A CA 1
ATOM 6203 C C . ARG A 1 830 ? 26.570 -52.422 -18.869 1.00 27.23 830 ARG A C 1
ATOM 6205 O O . ARG A 1 830 ? 26.919 -51.245 -18.787 1.00 27.23 830 ARG A O 1
ATOM 6212 N N . HIS A 1 831 ? 25.296 -52.809 -18.914 1.00 34.59 831 HIS A N 1
ATOM 6213 C CA . HIS A 1 831 ? 24.203 -51.915 -18.539 1.00 34.59 831 HIS A CA 1
ATOM 6214 C C . HIS A 1 831 ? 24.464 -51.404 -17.117 1.00 34.59 831 HIS A C 1
ATOM 6216 O O . HIS A 1 831 ? 24.664 -52.205 -16.201 1.00 34.59 831 HIS A O 1
ATOM 6222 N N . ARG A 1 832 ? 24.423 -50.083 -16.912 1.00 35.19 832 ARG A N 1
ATOM 6223 C CA . ARG A 1 832 ? 24.206 -49.534 -15.571 1.00 35.19 832 ARG A CA 1
ATOM 6224 C C . ARG A 1 832 ? 22.738 -49.768 -15.232 1.00 35.19 832 ARG A C 1
ATOM 6226 O O . ARG A 1 832 ? 21.882 -48.999 -15.656 1.00 35.19 832 ARG A O 1
ATOM 6233 N N . ALA A 1 833 ? 22.460 -50.861 -14.527 1.00 32.25 833 ALA A N 1
ATOM 6234 C CA . ALA A 1 833 ? 21.151 -51.100 -13.939 1.00 32.25 833 ALA A CA 1
ATOM 6235 C C . ALA A 1 833 ? 20.904 -50.030 -12.865 1.00 32.25 833 ALA A C 1
ATOM 6237 O O . ALA A 1 833 ? 21.487 -50.085 -11.783 1.00 32.25 833 ALA A O 1
ATOM 6238 N N . GLY A 1 834 ? 20.100 -49.021 -13.202 1.00 32.31 834 GLY A N 1
ATOM 6239 C CA . GLY A 1 834 ? 19.582 -48.068 -12.227 1.00 32.31 834 GLY A CA 1
ATOM 6240 C C . GLY A 1 834 ? 18.586 -48.751 -11.292 1.00 32.31 834 GLY A C 1
ATOM 6241 O O . GLY A 1 834 ? 17.918 -49.714 -11.676 1.00 32.31 834 GLY A O 1
ATOM 6242 N N . VAL A 1 835 ? 18.475 -48.250 -10.064 1.00 38.19 835 VAL A N 1
ATOM 6243 C CA . VAL A 1 835 ? 17.427 -48.691 -9.139 1.00 38.19 835 VAL A CA 1
ATOM 6244 C C . VAL A 1 835 ? 16.073 -48.273 -9.722 1.00 38.19 835 VAL A C 1
ATOM 6246 O O . VAL A 1 835 ? 15.858 -47.096 -9.977 1.00 38.19 835 VAL A O 1
ATOM 6249 N N . HIS A 1 836 ? 15.172 -49.239 -9.930 1.00 39.97 836 HIS A N 1
ATOM 6250 C CA . HIS A 1 836 ? 13.787 -49.022 -10.380 1.00 39.97 836 HIS A CA 1
ATOM 6251 C C . HIS A 1 836 ? 13.611 -48.224 -11.692 1.00 39.97 836 HIS A C 1
ATOM 6253 O O . HIS A 1 836 ? 13.014 -47.155 -11.711 1.00 39.97 836 HIS A O 1
ATOM 6259 N N . GLY A 1 837 ? 14.050 -48.791 -12.822 1.00 47.78 837 GLY A N 1
ATOM 6260 C CA . GLY A 1 837 ? 13.481 -48.508 -14.157 1.00 47.78 837 GLY A CA 1
ATOM 6261 C C . GLY A 1 837 ? 13.724 -47.124 -14.784 1.00 47.78 837 GLY A C 1
ATOM 6262 O O . GLY A 1 837 ? 13.428 -46.946 -15.962 1.00 47.78 837 GLY A O 1
ATOM 6263 N N . GLN A 1 838 ? 14.271 -46.156 -14.049 1.00 56.12 838 GLN A N 1
ATOM 6264 C CA . GLN A 1 838 ? 14.424 -44.778 -14.521 1.00 56.12 838 GLN A CA 1
ATOM 6265 C C . GLN A 1 838 ? 15.605 -44.605 -15.493 1.00 56.12 838 GLN A C 1
ATOM 6267 O O . GLN A 1 838 ? 16.696 -45.154 -15.310 1.00 56.12 838 GLN A O 1
ATOM 6272 N N . ARG A 1 839 ? 15.384 -43.811 -16.550 1.00 72.50 839 ARG A N 1
ATOM 6273 C CA . ARG A 1 839 ? 16.393 -43.484 -17.565 1.00 72.50 839 ARG A CA 1
ATOM 6274 C C . ARG A 1 839 ? 17.329 -42.394 -17.041 1.00 72.50 839 ARG A C 1
ATOM 6276 O O . ARG A 1 839 ? 16.929 -41.250 -16.845 1.00 72.50 839 ARG A O 1
ATOM 6283 N N . LEU A 1 840 ? 18.605 -42.741 -16.870 1.00 87.31 840 LEU A N 1
ATOM 6284 C CA . LEU A 1 840 ? 19.646 -41.779 -16.499 1.00 87.31 840 LEU A CA 1
ATOM 6285 C C . LEU A 1 840 ? 19.793 -40.712 -17.601 1.00 87.31 840 LEU A C 1
ATOM 6287 O O . LEU A 1 840 ? 19.830 -41.042 -18.789 1.00 87.31 840 LEU A O 1
ATOM 6291 N N . MET A 1 841 ? 19.901 -39.442 -17.202 1.00 93.38 841 MET A N 1
ATOM 6292 C CA . MET A 1 841 ? 19.959 -38.282 -18.107 1.00 93.38 841 MET A CA 1
ATOM 6293 C C . MET A 1 841 ? 21.206 -37.431 -17.853 1.00 93.38 841 MET A C 1
ATOM 6295 O O . MET A 1 841 ? 21.622 -37.277 -16.704 1.00 93.38 841 MET A O 1
ATOM 6299 N N . ARG A 1 842 ? 21.735 -36.807 -18.910 1.00 94.88 842 ARG A N 1
ATOM 6300 C CA . ARG A 1 842 ? 22.674 -35.678 -18.840 1.00 94.88 842 ARG A CA 1
ATOM 6301 C C . ARG A 1 842 ? 21.913 -34.356 -18.826 1.00 94.88 842 ARG A C 1
ATOM 6303 O O . ARG A 1 842 ? 21.326 -33.964 -19.835 1.00 94.88 842 ARG A O 1
ATOM 6310 N N . ILE A 1 843 ? 21.940 -33.657 -17.699 1.00 96.25 843 ILE A N 1
ATOM 6311 C CA . ILE A 1 843 ? 21.163 -32.439 -17.455 1.00 96.25 843 ILE A CA 1
ATOM 6312 C C . ILE A 1 843 ? 22.120 -31.244 -17.435 1.00 96.25 843 ILE A C 1
ATOM 6314 O O . ILE A 1 843 ? 23.045 -31.188 -16.625 1.00 96.25 843 ILE A O 1
ATOM 6318 N N . TRP A 1 844 ? 21.908 -30.267 -18.317 1.00 97.00 844 TRP A N 1
ATOM 6319 C CA . TRP A 1 844 ? 22.650 -29.001 -18.288 1.00 97.00 844 TRP A CA 1
ATOM 6320 C C . TRP A 1 844 ? 21.801 -27.905 -17.654 1.00 97.00 844 TRP A C 1
ATOM 6322 O O . TRP A 1 844 ? 20.770 -27.519 -18.200 1.00 97.00 844 TRP A O 1
ATOM 6332 N N . LEU A 1 845 ? 22.257 -27.388 -16.516 1.00 95.88 845 LEU A N 1
ATOM 6333 C CA . LEU A 1 845 ? 21.557 -26.399 -15.708 1.00 95.88 845 LEU A CA 1
ATOM 6334 C C . LEU A 1 845 ? 22.261 -25.039 -15.834 1.00 95.88 845 LEU A C 1
ATOM 6336 O O . LEU A 1 845 ? 23.437 -24.904 -15.502 1.00 95.88 845 LEU A O 1
ATOM 6340 N N . VAL A 1 846 ? 21.561 -24.021 -16.335 1.00 95.31 846 VAL A N 1
ATOM 6341 C CA . VAL A 1 846 ? 22.115 -22.682 -16.585 1.00 95.31 846 VAL A CA 1
ATOM 6342 C C . VAL A 1 846 ? 21.481 -21.653 -15.652 1.00 95.31 846 VAL A C 1
ATOM 6344 O O . VAL A 1 846 ? 20.333 -21.248 -15.839 1.00 95.31 846 VAL A O 1
ATOM 6347 N N . ASN A 1 847 ? 22.269 -21.151 -14.699 1.00 93.12 847 ASN A N 1
ATOM 6348 C CA . ASN A 1 847 ? 21.930 -19.977 -13.896 1.00 93.12 847 ASN A CA 1
ATOM 6349 C C . ASN A 1 847 ? 23.204 -19.161 -13.619 1.00 93.12 847 ASN A C 1
ATOM 6351 O O . ASN A 1 847 ? 24.094 -19.601 -12.894 1.00 93.12 847 ASN A O 1
ATOM 6355 N N . HIS A 1 848 ? 23.250 -17.930 -14.142 1.00 90.62 848 HIS A N 1
ATOM 6356 C CA . HIS A 1 848 ? 24.347 -16.979 -13.926 1.00 90.62 848 HIS A CA 1
ATOM 6357 C C . HIS A 1 848 ? 24.730 -16.854 -12.441 1.00 90.62 848 HIS A C 1
ATOM 6359 O O . HIS A 1 848 ? 25.915 -16.898 -12.103 1.00 90.62 848 HIS A O 1
ATOM 6365 N N . TYR A 1 849 ? 23.725 -16.704 -11.573 1.00 86.75 849 TYR A N 1
ATOM 6366 C CA . TYR A 1 849 ? 23.853 -16.441 -10.139 1.00 86.75 849 TYR A CA 1
ATOM 6367 C C . TYR A 1 849 ? 23.620 -17.705 -9.288 1.00 86.75 849 TYR A C 1
ATOM 6369 O O . TYR A 1 849 ? 23.098 -17.602 -8.180 1.00 86.75 849 TYR A O 1
ATOM 6377 N N . ALA A 1 850 ? 23.945 -18.901 -9.794 1.00 88.31 850 ALA A N 1
ATOM 6378 C CA . ALA A 1 850 ? 23.961 -20.099 -8.956 1.00 88.31 850 ALA A CA 1
ATOM 6379 C C . ALA A 1 850 ? 25.118 -20.022 -7.948 1.00 88.31 850 ALA A C 1
ATOM 6381 O O . ALA A 1 850 ? 26.271 -19.828 -8.340 1.00 88.31 850 ALA A O 1
ATOM 6382 N N . THR A 1 851 ? 24.800 -20.173 -6.664 1.00 84.00 851 THR A N 1
ATOM 6383 C CA . THR A 1 851 ? 25.760 -20.129 -5.555 1.00 84.00 851 THR A CA 1
ATOM 6384 C C . THR A 1 851 ? 26.003 -21.512 -4.968 1.00 84.00 851 THR A C 1
ATOM 6386 O O . THR A 1 851 ? 25.146 -22.395 -5.049 1.00 84.00 851 THR A O 1
ATOM 6389 N N . LEU A 1 852 ? 27.186 -21.678 -4.386 1.00 84.44 852 LEU A N 1
ATOM 6390 C CA . LEU A 1 852 ? 27.665 -22.914 -3.766 1.00 84.44 852 LEU A CA 1
ATOM 6391 C C . LEU A 1 852 ? 27.498 -22.855 -2.225 1.00 84.44 852 LEU A C 1
ATOM 6393 O O . LEU A 1 852 ? 27.149 -21.790 -1.706 1.00 84.44 852 LEU A O 1
ATOM 6397 N N . PRO A 1 853 ? 27.664 -23.973 -1.487 1.00 75.94 853 PRO A N 1
ATOM 6398 C CA . PRO A 1 853 ? 27.371 -24.043 -0.044 1.00 75.94 853 PRO A CA 1
ATOM 6399 C C . PRO A 1 853 ? 28.218 -23.117 0.845 1.00 75.94 853 PRO A C 1
ATOM 6401 O O . PRO A 1 853 ? 27.749 -22.648 1.883 1.00 75.94 853 PRO A O 1
ATOM 6404 N N . ASP A 1 854 ? 29.438 -22.817 0.403 1.00 73.69 854 ASP A N 1
ATOM 6405 C CA . ASP A 1 854 ? 30.403 -21.899 1.016 1.00 73.69 854 ASP A CA 1
ATOM 6406 C C . ASP A 1 854 ? 30.001 -20.415 0.891 1.00 73.69 854 ASP A C 1
ATOM 6408 O O . ASP A 1 854 ? 30.669 -19.534 1.430 1.00 73.69 854 ASP A O 1
ATOM 6412 N N . GLN A 1 855 ? 28.914 -20.111 0.172 1.00 72.69 855 GLN A N 1
ATOM 6413 C CA . GLN A 1 855 ? 28.550 -18.750 -0.222 1.00 72.69 855 GLN A CA 1
ATOM 6414 C C . GLN A 1 855 ? 27.280 -18.249 0.481 1.00 72.69 855 GLN A C 1
ATOM 6416 O O . GLN A 1 855 ? 26.384 -19.009 0.847 1.00 72.69 855 GLN A O 1
ATOM 6421 N N . ALA A 1 856 ? 27.170 -16.929 0.648 1.00 61.31 856 ALA A N 1
ATOM 6422 C CA . ALA A 1 856 ? 26.067 -16.270 1.355 1.00 61.31 856 ALA A CA 1
ATOM 6423 C C . ALA A 1 856 ? 24.813 -16.063 0.470 1.00 61.31 856 ALA A C 1
ATOM 6425 O O . ALA A 1 856 ? 24.374 -14.933 0.234 1.00 61.31 856 ALA A O 1
ATOM 6426 N N . SER A 1 857 ? 24.230 -17.143 -0.072 1.00 70.00 857 SER A N 1
ATOM 6427 C CA . SER A 1 857 ? 22.980 -17.063 -0.852 1.00 70.00 857 SER A CA 1
ATOM 6428 C C . SER A 1 857 ? 22.198 -18.384 -0.949 1.00 70.00 857 SER A C 1
ATOM 6430 O O . SER A 1 857 ? 22.620 -19.421 -0.447 1.00 70.00 857 SER A O 1
ATOM 6432 N N . GLY A 1 858 ? 21.020 -18.339 -1.585 1.00 72.94 858 GLY A N 1
ATOM 6433 C CA . GLY A 1 858 ? 20.118 -19.491 -1.725 1.00 72.94 858 GLY A CA 1
ATOM 6434 C C . GLY A 1 858 ? 20.571 -20.502 -2.787 1.00 72.94 858 GLY A C 1
ATOM 6435 O O . GLY A 1 858 ? 20.559 -20.204 -3.980 1.00 72.94 858 GLY A O 1
ATOM 6436 N N . THR A 1 859 ? 20.894 -21.723 -2.357 1.00 82.75 859 THR A N 1
ATOM 6437 C CA . THR A 1 859 ? 21.575 -22.777 -3.137 1.00 82.75 859 THR A CA 1
ATOM 6438 C C . THR A 1 859 ? 20.695 -23.587 -4.101 1.00 82.75 859 THR A C 1
ATOM 6440 O O . THR A 1 859 ? 21.178 -24.597 -4.609 1.00 82.75 859 THR A O 1
ATOM 6443 N N . ARG A 1 860 ? 19.444 -23.177 -4.394 1.00 90.06 860 ARG A N 1
ATOM 6444 C CA . ARG A 1 860 ? 18.421 -23.958 -5.146 1.00 90.06 860 ARG A CA 1
ATOM 6445 C C . ARG A 1 860 ? 19.005 -24.852 -6.246 1.00 90.06 860 ARG A C 1
ATOM 6447 O O . ARG A 1 860 ? 18.821 -26.061 -6.211 1.00 90.06 860 ARG A O 1
ATOM 6454 N N . HIS A 1 861 ? 19.718 -24.273 -7.215 1.00 92.00 861 HIS A N 1
ATOM 6455 C CA . HIS A 1 861 ? 20.247 -24.997 -8.382 1.00 92.00 861 HIS A CA 1
ATOM 6456 C C . HIS A 1 861 ? 21.339 -26.005 -8.044 1.00 92.00 861 HIS A C 1
ATOM 6458 O O . HIS A 1 861 ? 21.422 -27.032 -8.710 1.00 92.00 861 HIS A O 1
ATOM 6464 N N . PHE A 1 862 ? 22.152 -25.730 -7.024 1.00 92.38 862 PHE A N 1
ATOM 6465 C CA . PHE A 1 862 ? 23.170 -26.658 -6.546 1.00 92.38 862 PHE A CA 1
ATOM 6466 C C . PHE A 1 862 ? 22.537 -27.813 -5.763 1.00 92.38 862 PHE A C 1
ATOM 6468 O O . PHE A 1 862 ? 22.776 -28.968 -6.098 1.00 92.38 862 PHE A O 1
ATOM 6475 N N . SER A 1 863 ? 21.662 -27.521 -4.796 1.00 92.12 863 SER A N 1
ATOM 6476 C CA . SER A 1 863 ? 20.941 -28.543 -4.024 1.00 92.12 863 SER A CA 1
ATOM 6477 C C . SER A 1 863 ? 20.088 -29.443 -4.928 1.00 92.12 863 SER A C 1
ATOM 6479 O O . SER A 1 863 ? 20.175 -30.668 -4.854 1.00 92.12 863 SER A O 1
ATOM 6481 N N . MET A 1 864 ? 19.345 -28.853 -5.869 1.00 93.25 864 MET A N 1
ATOM 6482 C CA . MET A 1 864 ? 18.579 -29.586 -6.881 1.00 93.25 864 MET A CA 1
ATOM 6483 C C . MET A 1 864 ? 19.480 -30.484 -7.748 1.00 93.25 864 MET A C 1
ATOM 6485 O O . MET A 1 864 ? 19.183 -31.663 -7.934 1.00 93.25 864 MET A O 1
ATOM 6489 N N . ALA A 1 865 ? 20.613 -29.961 -8.234 1.00 94.31 865 ALA A N 1
ATOM 6490 C CA . ALA A 1 865 ? 21.589 -30.752 -8.982 1.00 94.31 865 ALA A CA 1
ATOM 6491 C C . ALA A 1 865 ? 22.171 -31.901 -8.141 1.00 94.31 865 ALA A C 1
ATOM 6493 O O . ALA A 1 865 ? 22.293 -33.014 -8.644 1.00 94.31 865 ALA A O 1
ATOM 6494 N N . ARG A 1 866 ? 22.465 -31.671 -6.855 1.00 93.88 866 ARG A N 1
ATOM 6495 C CA . ARG A 1 866 ? 22.996 -32.681 -5.929 1.00 93.88 866 ARG A CA 1
ATOM 6496 C C . ARG A 1 866 ? 22.015 -33.834 -5.706 1.00 93.88 866 ARG A C 1
ATOM 6498 O O . ARG A 1 866 ? 22.421 -34.994 -5.747 1.00 93.88 866 ARG A O 1
ATOM 6505 N N . HIS A 1 867 ? 20.725 -33.548 -5.523 1.00 93.88 867 HIS A N 1
ATOM 6506 C CA . HIS A 1 867 ? 19.709 -34.600 -5.400 1.00 93.88 867 HIS A CA 1
ATOM 6507 C C . HIS A 1 867 ? 19.471 -35.352 -6.723 1.00 93.88 867 HIS A C 1
ATOM 6509 O O . HIS A 1 867 ? 19.325 -36.573 -6.691 1.00 93.88 867 HIS A O 1
ATOM 6515 N N . LEU A 1 868 ? 19.545 -34.687 -7.883 1.00 93.94 868 LEU A N 1
ATOM 6516 C CA . LEU A 1 868 ? 19.527 -35.359 -9.193 1.00 93.94 868 LEU A CA 1
ATOM 6517 C C . LEU A 1 868 ? 20.764 -36.259 -9.410 1.00 93.94 868 LEU A C 1
ATOM 6519 O O . LEU A 1 868 ? 20.624 -37.387 -9.881 1.00 93.94 868 LEU A O 1
ATOM 6523 N N . VAL A 1 869 ? 21.964 -35.825 -9.004 1.00 94.38 869 VAL A N 1
ATOM 6524 C CA . VAL A 1 869 ? 23.187 -36.654 -9.051 1.00 94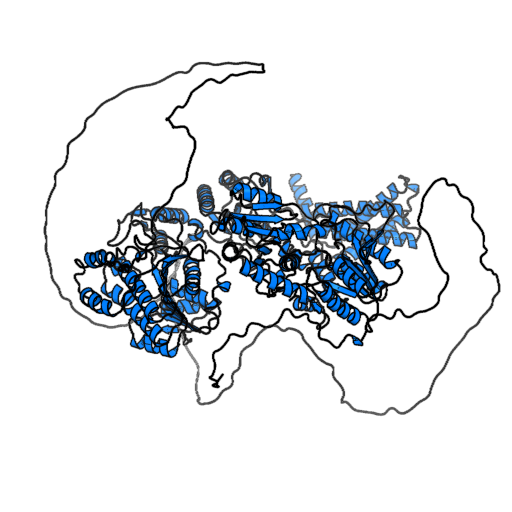.38 869 VAL A CA 1
ATOM 6525 C C . VAL A 1 869 ? 23.069 -37.881 -8.145 1.00 94.38 869 VAL A C 1
ATOM 6527 O O . VAL A 1 869 ? 23.382 -38.991 -8.572 1.00 94.38 869 VAL A O 1
ATOM 6530 N N . ARG A 1 870 ? 22.538 -37.726 -6.924 1.00 92.31 870 ARG A N 1
ATOM 6531 C CA . ARG A 1 870 ? 22.256 -38.851 -6.007 1.00 92.31 870 ARG A CA 1
ATOM 6532 C C . ARG A 1 870 ? 21.242 -39.855 -6.573 1.00 92.31 870 ARG A C 1
ATOM 6534 O O . ARG A 1 870 ? 21.310 -41.031 -6.231 1.00 92.31 870 ARG A O 1
ATOM 6541 N N . ARG A 1 871 ? 20.340 -39.412 -7.455 1.00 91.50 871 ARG A N 1
ATOM 6542 C CA . ARG A 1 871 ? 19.392 -40.265 -8.198 1.00 91.50 871 ARG A CA 1
ATOM 6543 C C . ARG A 1 871 ? 19.993 -40.876 -9.479 1.00 91.50 871 ARG A C 1
ATOM 6545 O O . ARG A 1 871 ? 19.346 -41.680 -10.138 1.00 91.50 871 ARG A O 1
ATOM 6552 N N . GLY A 1 872 ? 21.260 -40.578 -9.787 1.00 91.25 872 GLY A N 1
ATOM 6553 C CA . GLY A 1 872 ? 22.052 -41.215 -10.845 1.00 91.25 872 GLY A CA 1
ATOM 6554 C C . GLY A 1 872 ? 22.204 -40.401 -12.135 1.00 91.25 872 GLY A C 1
ATOM 6555 O O . GLY A 1 872 ? 22.827 -40.888 -13.082 1.00 91.25 872 GLY A O 1
ATOM 6556 N N . HIS A 1 873 ? 21.659 -39.183 -12.193 1.00 94.38 873 HIS A N 1
ATOM 6557 C CA . HIS A 1 873 ? 21.799 -38.292 -13.348 1.00 94.38 873 HIS A CA 1
ATOM 6558 C C . HIS A 1 873 ? 23.187 -37.628 -13.390 1.00 94.38 873 HIS A C 1
ATOM 6560 O O . HIS A 1 873 ? 23.830 -37.408 -12.367 1.00 94.38 873 HIS A O 1
ATOM 6566 N N . GLU A 1 874 ? 23.650 -37.269 -14.585 1.00 95.38 874 GLU A N 1
ATOM 6567 C CA . GLU A 1 874 ? 24.903 -36.536 -14.799 1.00 95.38 874 GLU A CA 1
ATOM 6568 C C . GLU A 1 874 ? 24.558 -35.047 -14.964 1.00 95.38 874 GLU A C 1
ATOM 6570 O O . GLU A 1 874 ? 23.892 -34.679 -15.933 1.00 95.38 874 GLU A O 1
ATOM 6575 N N . VAL A 1 875 ? 24.942 -34.187 -14.013 1.00 96.44 875 VAL A N 1
ATOM 6576 C CA . VAL A 1 875 ? 24.482 -32.784 -13.977 1.00 96.44 875 VAL A CA 1
ATOM 6577 C C . VAL A 1 875 ? 25.643 -31.795 -14.098 1.00 96.44 875 VAL A C 1
ATOM 6579 O O . VAL A 1 875 ? 26.517 -31.746 -13.232 1.00 96.44 875 VAL A O 1
ATOM 6582 N N . THR A 1 876 ? 25.602 -30.958 -15.142 1.00 96.12 876 THR A N 1
ATOM 6583 C CA . THR A 1 876 ? 26.526 -29.828 -15.344 1.00 96.12 876 THR A CA 1
ATOM 6584 C C . THR A 1 876 ? 25.830 -28.508 -15.002 1.00 96.12 876 THR A C 1
ATOM 6586 O O . THR A 1 876 ? 24.849 -28.140 -15.649 1.00 96.12 876 THR A O 1
ATOM 6589 N N . LEU A 1 877 ? 26.360 -27.756 -14.035 1.00 95.31 877 LEU A N 1
ATOM 6590 C CA . LEU A 1 877 ? 25.857 -26.455 -13.584 1.00 95.31 877 LEU A CA 1
ATOM 6591 C C . LEU A 1 877 ? 26.733 -25.307 -14.118 1.00 95.31 877 LEU A C 1
ATOM 6593 O O . LEU A 1 877 ? 27.872 -25.133 -13.691 1.00 95.31 877 LEU A O 1
ATOM 6597 N N . PHE A 1 878 ? 26.202 -24.484 -15.025 1.00 94.44 878 PHE A N 1
ATOM 6598 C CA . PHE A 1 878 ? 26.902 -23.322 -15.587 1.00 94.44 878 PHE A CA 1
ATOM 6599 C C . PHE A 1 878 ? 26.615 -22.049 -14.779 1.00 94.44 878 PHE A C 1
ATOM 6601 O O . PHE A 1 878 ? 25.485 -21.548 -14.800 1.00 94.44 878 PHE A O 1
ATOM 6608 N N . ARG A 1 879 ? 27.654 -21.486 -14.141 1.00 92.75 879 ARG A N 1
ATOM 6609 C CA . ARG A 1 879 ? 27.603 -20.239 -13.349 1.00 92.75 879 ARG A CA 1
ATOM 6610 C C . ARG A 1 879 ? 28.655 -19.214 -13.781 1.00 92.75 879 ARG A C 1
ATOM 6612 O O . ARG A 1 879 ? 29.587 -19.523 -14.522 1.00 92.75 879 ARG A O 1
ATOM 6619 N N . SER A 1 880 ? 28.507 -17.971 -13.331 1.00 90.25 880 SER A N 1
ATOM 6620 C CA . SER A 1 880 ? 29.505 -16.914 -13.540 1.00 90.25 880 SER A CA 1
ATOM 6621 C C . SER A 1 880 ? 30.661 -17.012 -12.536 1.00 90.25 880 SER A C 1
ATOM 6623 O O . SER A 1 880 ? 30.439 -17.282 -11.353 1.00 90.25 880 SER A O 1
ATOM 6625 N N . SER A 1 881 ? 31.883 -16.707 -12.990 1.00 85.31 881 SER A N 1
ATOM 6626 C CA . SER A 1 881 ? 33.070 -16.542 -12.132 1.00 85.31 881 SER A CA 1
ATOM 6627 C C . SER A 1 881 ? 33.068 -15.238 -11.313 1.00 85.31 881 SER A C 1
ATOM 6629 O O . SER A 1 881 ? 33.966 -15.016 -10.503 1.00 85.31 881 SER A O 1
ATOM 6631 N N . VAL A 1 882 ? 32.108 -14.334 -11.556 1.00 76.75 882 VAL A N 1
ATOM 6632 C CA . VAL A 1 882 ? 31.900 -13.096 -10.785 1.00 76.75 882 VAL A CA 1
ATOM 6633 C C . VAL A 1 882 ? 30.402 -12.817 -10.635 1.00 76.75 882 VAL A C 1
ATOM 6635 O O . VAL A 1 882 ? 29.707 -12.561 -11.623 1.00 76.75 882 VAL A O 1
ATOM 6638 N N . SER A 1 883 ? 29.913 -12.815 -9.397 1.00 68.75 883 SER A N 1
ATOM 6639 C CA . SER A 1 883 ? 28.542 -12.438 -9.029 1.00 68.75 883 SER A CA 1
ATOM 6640 C C . SER A 1 883 ? 28.557 -11.252 -8.054 1.00 68.75 883 SER A C 1
ATOM 6642 O O . SER A 1 883 ? 29.602 -10.898 -7.522 1.00 68.75 883 SER A O 1
ATOM 6644 N N . HIS A 1 884 ? 27.403 -10.619 -7.840 1.00 65.88 884 HIS A N 1
ATOM 6645 C CA . HIS A 1 884 ? 27.204 -9.579 -6.818 1.00 65.88 884 HIS A CA 1
ATOM 6646 C C . HIS A 1 884 ? 26.731 -10.159 -5.475 1.00 65.88 884 HIS A C 1
ATOM 6648 O O . HIS A 1 884 ? 26.805 -9.472 -4.463 1.00 65.88 884 HIS A O 1
ATOM 6654 N N . ASN A 1 885 ? 26.295 -11.423 -5.466 1.00 58.62 885 ASN A N 1
ATOM 6655 C CA . ASN A 1 885 ? 25.966 -12.191 -4.259 1.00 58.62 885 ASN A CA 1
ATOM 6656 C C . ASN A 1 885 ? 27.198 -12.921 -3.685 1.00 58.62 885 ASN A C 1
ATOM 6658 O O . ASN A 1 885 ? 27.050 -13.829 -2.874 1.00 58.62 885 ASN A O 1
ATOM 6662 N N . ASP A 1 886 ? 28.395 -12.604 -4.179 1.00 60.00 886 ASP A N 1
ATOM 6663 C CA . ASP A 1 886 ? 29.597 -13.416 -4.018 1.00 60.00 886 ASP A CA 1
ATOM 6664 C C . ASP A 1 886 ? 30.804 -12.505 -3.760 1.00 60.00 886 ASP A C 1
ATOM 6666 O O . ASP A 1 886 ? 31.118 -11.631 -4.571 1.00 60.00 886 ASP A O 1
ATOM 6670 N N . ALA A 1 887 ? 31.453 -12.682 -2.609 1.00 47.44 887 ALA A N 1
ATOM 6671 C CA . ALA A 1 887 ? 32.644 -11.924 -2.229 1.00 47.44 887 ALA A CA 1
ATOM 6672 C C . ALA A 1 887 ? 33.936 -12.544 -2.798 1.00 47.44 887 ALA A C 1
ATOM 6674 O O . ALA A 1 887 ? 34.945 -11.849 -2.938 1.00 47.44 887 ALA A O 1
ATOM 6675 N N . SER A 1 888 ? 33.914 -13.831 -3.158 1.00 48.59 888 SER A N 1
ATOM 6676 C CA . SER A 1 888 ? 35.071 -14.633 -3.558 1.00 48.59 888 SER A CA 1
ATOM 6677 C C . SER A 1 888 ? 35.034 -14.943 -5.058 1.00 48.59 888 SER A C 1
ATOM 6679 O O . SER A 1 888 ? 34.750 -16.055 -5.492 1.00 48.59 888 SER A O 1
ATOM 6681 N N . SER A 1 889 ? 35.385 -13.956 -5.896 1.00 60.00 889 SER A N 1
ATOM 6682 C CA . SER A 1 889 ? 35.452 -14.169 -7.353 1.00 60.00 889 SER A CA 1
ATOM 6683 C C . SER A 1 889 ? 36.445 -15.282 -7.723 1.00 60.00 889 SER A C 1
ATOM 6685 O O . SER A 1 889 ? 37.653 -15.104 -7.524 1.00 60.00 889 SER A O 1
ATOM 6687 N N . THR A 1 890 ? 35.968 -16.372 -8.329 1.00 64.50 890 THR A N 1
ATOM 6688 C CA . THR A 1 890 ? 36.793 -17.495 -8.800 1.00 64.50 890 THR A CA 1
ATOM 6689 C C . THR A 1 890 ? 37.887 -16.994 -9.748 1.00 64.50 890 THR A C 1
ATOM 6691 O O . THR A 1 890 ? 37.609 -16.462 -10.828 1.00 64.50 890 THR A O 1
ATOM 6694 N N . SER A 1 891 ? 39.151 -17.116 -9.335 1.00 60.97 891 SER A N 1
ATOM 6695 C CA . SER A 1 891 ? 40.276 -16.438 -9.994 1.00 60.97 891 SER A CA 1
ATOM 6696 C C . SER A 1 891 ? 40.744 -17.169 -11.259 1.00 60.97 891 SER A C 1
ATOM 6698 O O . SER A 1 891 ? 41.664 -17.986 -11.239 1.00 60.97 891 SER A O 1
ATOM 6700 N N . LEU A 1 892 ? 40.099 -16.872 -12.391 1.00 75.06 892 LEU A N 1
ATOM 6701 C CA . LEU A 1 892 ? 40.449 -17.438 -13.697 1.00 75.06 892 LEU A CA 1
ATOM 6702 C C . LEU A 1 892 ? 41.678 -16.751 -14.314 1.00 75.06 892 LEU A C 1
ATOM 6704 O O . LEU A 1 892 ? 41.666 -15.532 -14.539 1.00 75.06 892 LEU A O 1
ATOM 6708 N N . ARG A 1 893 ? 42.694 -17.542 -14.700 1.00 74.00 893 ARG A N 1
ATOM 6709 C CA . ARG A 1 893 ? 43.891 -17.056 -15.423 1.00 74.00 893 ARG A CA 1
ATOM 6710 C C . ARG A 1 893 ? 43.492 -16.252 -16.678 1.00 74.00 893 ARG A C 1
ATOM 6712 O O . ARG A 1 893 ? 42.450 -16.551 -17.258 1.00 74.00 893 ARG A O 1
ATOM 6719 N N . PRO A 1 894 ? 44.268 -15.250 -17.141 1.00 67.25 894 PRO A N 1
ATOM 6720 C CA . PRO A 1 894 ? 43.820 -14.312 -18.184 1.00 67.25 894 PRO A CA 1
ATOM 6721 C C . PRO A 1 894 ? 43.288 -14.958 -19.475 1.00 67.25 894 PRO A C 1
ATOM 6723 O O . PRO A 1 894 ? 42.273 -14.514 -20.005 1.00 67.25 894 PRO A O 1
ATOM 6726 N N . TRP A 1 895 ? 43.934 -16.035 -19.928 1.00 74.81 895 TRP A N 1
ATOM 6727 C CA . TRP A 1 895 ? 43.581 -16.832 -21.112 1.00 74.81 895 TRP A CA 1
ATOM 6728 C C . TRP A 1 895 ? 42.492 -17.896 -20.868 1.00 74.81 895 TRP A C 1
ATOM 6730 O O . TRP A 1 895 ? 42.026 -18.542 -21.804 1.00 74.81 895 TRP A O 1
ATOM 6740 N N . GLN A 1 896 ? 42.081 -18.114 -19.618 1.00 83.25 896 GLN A N 1
ATOM 6741 C CA . GLN A 1 896 ? 41.161 -19.179 -19.236 1.00 83.25 896 GLN A CA 1
ATOM 6742 C C . GLN A 1 896 ? 39.704 -18.703 -19.307 1.00 83.25 896 GLN A C 1
ATOM 6744 O O . GLN A 1 896 ? 39.231 -17.958 -18.447 1.00 83.25 896 GLN A O 1
ATOM 6749 N N . LEU A 1 897 ? 38.984 -19.164 -20.335 1.00 85.69 897 LEU A N 1
ATOM 6750 C CA . LEU A 1 897 ? 37.569 -18.839 -20.564 1.00 85.69 897 LEU A CA 1
ATOM 6751 C C . LEU A 1 897 ? 36.615 -19.515 -19.560 1.00 85.69 897 LEU A C 1
ATOM 6753 O O . LEU A 1 897 ? 35.525 -18.997 -19.323 1.00 85.69 897 LEU A O 1
ATOM 6757 N N . HIS A 1 898 ? 37.003 -20.657 -18.980 1.00 90.56 898 HIS A N 1
ATOM 6758 C CA . HIS A 1 898 ? 36.228 -21.328 -17.933 1.00 90.56 898 HIS A CA 1
ATOM 6759 C C . HIS A 1 898 ? 37.088 -22.189 -16.991 1.00 90.56 898 HIS A C 1
ATOM 6761 O O . HIS A 1 898 ? 38.168 -22.649 -17.372 1.00 90.56 898 HIS A O 1
ATOM 6767 N N . HIS A 1 899 ? 36.594 -22.423 -15.776 1.00 90.31 899 HIS A N 1
ATOM 6768 C CA . HIS A 1 899 ? 37.065 -23.460 -14.846 1.00 90.31 899 HIS A CA 1
ATOM 6769 C C . HIS A 1 899 ? 35.986 -24.537 -14.696 1.00 90.31 899 HIS A C 1
ATOM 6771 O O . HIS A 1 899 ? 34.807 -24.271 -14.941 1.00 90.31 899 HIS A O 1
ATOM 6777 N N . VAL A 1 900 ? 36.400 -25.748 -14.329 1.00 90.56 900 VAL A N 1
ATOM 6778 C CA . VAL A 1 900 ? 35.5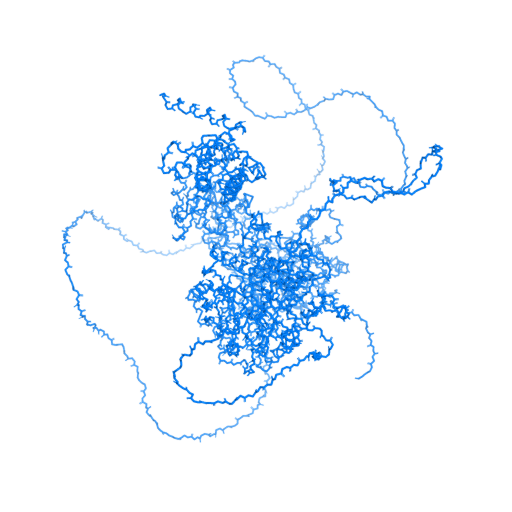10 -26.868 -14.021 1.00 90.56 900 VAL A CA 1
ATOM 6779 C C . VAL A 1 900 ? 35.969 -27.454 -12.697 1.00 90.56 900 VAL A C 1
ATOM 6781 O O . VAL A 1 900 ? 37.138 -27.802 -12.553 1.00 90.56 900 VAL A O 1
ATOM 6784 N N . GLU A 1 901 ? 35.046 -27.583 -11.760 1.00 91.06 901 GLU A N 1
ATOM 6785 C CA . GLU A 1 901 ? 35.243 -28.240 -10.471 1.00 91.06 901 GLU A CA 1
ATOM 6786 C C . GLU A 1 901 ? 34.092 -29.217 -10.220 1.00 91.06 901 GLU A C 1
ATOM 6788 O O . GLU A 1 901 ? 33.072 -29.171 -10.907 1.00 91.06 901 GLU A O 1
ATOM 6793 N N . HIS A 1 902 ? 34.271 -30.131 -9.272 1.00 91.56 902 HIS A N 1
ATOM 6794 C CA . HIS A 1 902 ? 33.242 -31.093 -8.889 1.00 91.56 902 HIS A CA 1
ATOM 6795 C C . HIS A 1 902 ? 32.957 -30.928 -7.400 1.00 91.56 902 HIS A C 1
ATOM 6797 O O . HIS A 1 902 ? 33.869 -31.067 -6.586 1.00 91.56 902 HIS A O 1
ATOM 6803 N N . VAL A 1 903 ? 31.706 -30.623 -7.056 1.00 88.31 903 VAL A N 1
ATOM 6804 C CA . VAL A 1 903 ? 31.256 -30.389 -5.674 1.00 88.31 903 VAL A CA 1
ATOM 6805 C C . VAL A 1 903 ? 30.041 -31.280 -5.437 1.00 88.31 903 VAL A C 1
ATOM 6807 O O . VAL A 1 903 ? 29.082 -31.225 -6.204 1.00 88.31 903 VAL A O 1
ATOM 6810 N N . ASP A 1 904 ? 30.118 -32.176 -4.452 1.00 85.62 904 ASP A N 1
ATOM 6811 C CA . ASP A 1 904 ? 29.143 -33.252 -4.189 1.00 85.62 904 ASP A CA 1
ATOM 6812 C C . ASP A 1 904 ? 28.702 -34.050 -5.437 1.00 85.62 904 ASP A C 1
ATOM 6814 O O . ASP A 1 904 ? 27.556 -34.481 -5.564 1.00 85.62 904 ASP A O 1
ATOM 6818 N N . GLY A 1 905 ? 29.623 -34.241 -6.387 1.00 88.19 905 GLY A N 1
ATOM 6819 C CA . GLY A 1 905 ? 29.381 -34.947 -7.651 1.00 88.19 905 GLY A CA 1
ATOM 6820 C C . GLY A 1 905 ? 28.709 -34.117 -8.755 1.00 88.19 905 GLY A C 1
ATOM 6821 O O . GLY A 1 905 ? 28.599 -34.605 -9.877 1.00 88.19 905 GLY A O 1
ATOM 6822 N N . VAL A 1 906 ? 28.313 -32.869 -8.487 1.00 93.12 906 VAL A N 1
ATOM 6823 C CA . VAL A 1 906 ? 27.839 -31.920 -9.509 1.00 93.12 906 VAL A CA 1
ATOM 6824 C C . VAL A 1 906 ? 29.041 -31.326 -10.247 1.00 93.12 906 VAL A C 1
ATOM 6826 O O . VAL A 1 906 ? 29.968 -30.823 -9.609 1.00 93.12 906 VAL A O 1
ATOM 6829 N N . GLU A 1 907 ? 29.024 -31.334 -11.583 1.00 94.88 907 GLU A N 1
ATOM 6830 C CA . GLU A 1 907 ? 30.050 -30.675 -12.401 1.00 94.88 907 GLU A CA 1
ATOM 6831 C C . GLU A 1 907 ? 29.748 -29.169 -12.492 1.00 94.88 907 GLU A C 1
ATOM 6833 O O . GLU A 1 907 ? 28.832 -28.749 -13.199 1.00 94.88 907 GLU A O 1
ATOM 6838 N N . VAL A 1 908 ? 30.519 -28.330 -11.801 1.00 93.81 908 VAL A N 1
ATOM 6839 C CA . VAL A 1 908 ? 30.309 -26.876 -11.768 1.00 93.81 908 VAL A CA 1
ATOM 6840 C C . VAL A 1 908 ? 31.245 -26.190 -12.764 1.00 93.81 908 VAL A C 1
ATOM 6842 O O . VAL A 1 908 ? 32.469 -26.240 -12.645 1.00 93.81 908 VAL A O 1
ATOM 6845 N N . VAL A 1 909 ? 30.662 -25.521 -13.762 1.00 93.31 909 VAL A N 1
ATOM 6846 C CA . VAL A 1 909 ? 31.379 -24.814 -14.832 1.00 93.31 909 VAL A CA 1
ATOM 6847 C C . VAL A 1 909 ? 31.313 -23.308 -14.590 1.00 93.31 909 VAL A C 1
ATOM 6849 O O . VAL A 1 909 ? 30.296 -22.657 -14.846 1.00 93.31 909 VAL A O 1
ATOM 6852 N N . HIS A 1 910 ? 32.430 -22.743 -14.138 1.00 92.25 910 HIS A N 1
ATOM 6853 C CA . HIS A 1 910 ? 32.603 -21.304 -13.929 1.00 92.25 910 HIS A CA 1
ATOM 6854 C C . HIS A 1 910 ? 33.023 -20.622 -15.225 1.00 92.25 910 HIS A C 1
ATOM 6856 O O . HIS A 1 910 ? 34.150 -20.799 -15.688 1.00 92.25 910 HIS A O 1
ATOM 6862 N N . LEU A 1 911 ? 32.139 -19.815 -15.802 1.00 92.12 911 LEU A N 1
ATOM 6863 C CA . LEU A 1 911 ? 32.386 -19.063 -17.032 1.00 92.12 911 LEU A CA 1
ATOM 6864 C C . LEU A 1 911 ? 32.994 -17.687 -16.731 1.00 92.12 911 LEU A C 1
ATOM 6866 O O . LEU A 1 911 ? 32.519 -16.976 -15.843 1.00 92.12 911 LEU A O 1
ATOM 6870 N N . ARG A 1 912 ? 34.020 -17.289 -17.497 1.00 89.31 912 ARG A N 1
ATOM 6871 C CA . ARG A 1 912 ? 34.710 -15.998 -17.347 1.00 89.31 912 ARG A CA 1
ATOM 6872 C C . ARG A 1 912 ? 33.794 -14.825 -17.696 1.00 89.31 912 ARG A C 1
ATOM 6874 O O . ARG A 1 912 ? 33.335 -14.708 -18.830 1.00 89.31 912 ARG A O 1
ATOM 6881 N N . THR A 1 913 ? 33.611 -13.910 -16.749 1.00 88.56 913 THR A N 1
ATOM 6882 C CA . THR A 1 913 ? 32.793 -12.697 -16.911 1.00 88.56 913 THR A CA 1
ATOM 6883 C C . THR A 1 913 ? 33.533 -11.431 -16.469 1.00 88.56 913 THR A C 1
ATOM 6885 O O . THR A 1 913 ? 34.534 -11.485 -15.750 1.00 88.56 913 THR A O 1
ATOM 6888 N N . SER A 1 914 ? 33.071 -10.258 -16.915 1.00 84.00 914 SER A N 1
ATOM 6889 C CA . SER A 1 914 ? 33.664 -8.975 -16.506 1.00 84.00 914 SER A CA 1
ATOM 6890 C C . SER A 1 914 ? 33.329 -8.625 -15.050 1.00 84.00 914 SER A C 1
ATOM 6892 O O . SER A 1 914 ? 32.170 -8.731 -14.645 1.00 84.00 914 SER A O 1
ATOM 6894 N N . ARG A 1 915 ? 34.309 -8.130 -14.280 1.00 81.94 915 ARG A N 1
ATOM 6895 C CA . ARG A 1 915 ? 34.090 -7.619 -12.912 1.00 81.94 915 ARG A CA 1
ATOM 6896 C C . ARG A 1 915 ? 33.207 -6.363 -12.902 1.00 81.94 915 ARG A C 1
ATOM 6898 O O . ARG A 1 915 ? 33.298 -5.518 -13.792 1.00 81.94 915 ARG A O 1
ATOM 6905 N N . TYR A 1 916 ? 32.375 -6.231 -11.872 1.00 79.12 916 TYR A N 1
ATOM 6906 C CA . TYR A 1 916 ? 31.462 -5.105 -11.663 1.00 79.12 916 TYR A CA 1
ATOM 6907 C C . TYR A 1 916 ? 31.203 -4.882 -10.169 1.00 79.12 916 TYR A C 1
ATOM 6909 O O . TYR A 1 916 ? 31.509 -5.739 -9.346 1.00 79.12 916 TYR A O 1
ATOM 6917 N N . SER A 1 917 ? 30.618 -3.734 -9.838 1.00 62.97 917 SER A N 1
ATOM 6918 C CA . SER A 1 917 ? 30.049 -3.433 -8.526 1.00 62.97 917 SER A CA 1
ATOM 6919 C C . SER A 1 917 ? 28.721 -2.695 -8.722 1.00 62.97 917 SER A C 1
ATOM 6921 O O . SER A 1 917 ? 28.584 -1.881 -9.642 1.00 62.97 917 SER A O 1
ATOM 6923 N N . GLY A 1 918 ? 27.725 -3.016 -7.893 1.00 64.00 918 GLY A N 1
ATOM 6924 C CA . GLY A 1 918 ? 26.381 -2.436 -7.967 1.00 64.00 918 GLY A CA 1
ATOM 6925 C C . GLY A 1 918 ? 25.614 -2.708 -9.274 1.00 64.00 918 GLY A C 1
ATOM 6926 O O . GLY A 1 918 ? 25.999 -3.520 -10.117 1.00 64.00 918 GLY A O 1
ATOM 6927 N N . ASN A 1 919 ? 24.501 -1.993 -9.447 1.00 66.12 919 ASN A N 1
ATOM 6928 C CA . ASN A 1 919 ? 23.522 -2.209 -10.523 1.00 66.12 919 ASN A CA 1
ATOM 6929 C C . ASN A 1 919 ? 23.733 -1.280 -11.739 1.00 66.12 919 ASN A C 1
ATOM 6931 O O . ASN A 1 919 ? 22.782 -0.741 -12.296 1.00 66.12 919 ASN A O 1
ATOM 6935 N N . GLY A 1 920 ? 24.991 -1.059 -12.138 1.00 69.00 920 GLY A N 1
ATOM 6936 C CA . GLY A 1 920 ? 25.352 -0.200 -13.277 1.00 69.00 920 GLY A CA 1
ATOM 6937 C C . GLY A 1 920 ? 25.579 -0.953 -14.596 1.00 69.00 920 GLY A C 1
ATOM 6938 O O . GLY A 1 920 ? 25.539 -2.180 -14.651 1.00 69.00 920 GLY A O 1
ATOM 6939 N N . ALA A 1 921 ? 25.932 -0.227 -15.665 1.00 74.06 921 ALA A N 1
ATOM 6940 C CA . ALA A 1 921 ? 26.196 -0.797 -16.997 1.00 74.06 921 ALA A CA 1
ATOM 6941 C C . ALA A 1 921 ? 27.275 -1.908 -17.019 1.00 74.06 921 ALA A C 1
ATOM 6943 O O . ALA A 1 921 ? 27.229 -2.802 -17.863 1.00 74.06 921 ALA A O 1
ATOM 6944 N N . ARG A 1 922 ? 28.207 -1.918 -16.053 1.00 79.62 922 ARG A N 1
ATOM 6945 C CA . ARG A 1 922 ? 29.183 -3.012 -15.874 1.00 79.62 922 ARG A CA 1
ATOM 6946 C C . ARG A 1 922 ? 28.515 -4.355 -15.518 1.00 79.62 922 ARG A C 1
ATOM 6948 O O . ARG A 1 922 ? 29.017 -5.392 -15.940 1.00 79.62 922 ARG A O 1
ATOM 6955 N N . ARG A 1 923 ? 27.361 -4.352 -14.831 1.00 82.94 923 ARG A N 1
ATOM 6956 C CA . ARG A 1 923 ? 26.533 -5.552 -14.596 1.00 82.94 923 ARG A CA 1
ATOM 6957 C C . ARG A 1 923 ? 25.900 -6.059 -15.899 1.00 82.94 923 ARG A C 1
ATOM 6959 O O . ARG A 1 923 ? 25.874 -7.261 -16.129 1.00 82.94 923 ARG A O 1
ATOM 6966 N N . ALA A 1 924 ? 25.465 -5.166 -16.790 1.00 83.00 924 ALA A N 1
ATOM 6967 C CA . ALA A 1 924 ? 24.964 -5.561 -18.111 1.00 83.00 924 ALA A CA 1
ATOM 6968 C C . ALA A 1 924 ? 26.078 -6.166 -18.992 1.00 83.00 924 ALA A C 1
ATOM 6970 O O . ALA A 1 924 ? 25.869 -7.201 -19.622 1.00 83.00 924 ALA A O 1
ATOM 6971 N N . LEU A 1 925 ? 27.292 -5.600 -18.972 1.00 85.38 925 LEU A N 1
ATOM 6972 C CA . LEU A 1 925 ? 28.460 -6.192 -19.645 1.00 85.38 925 LEU A CA 1
ATOM 6973 C C . LEU A 1 925 ? 28.818 -7.579 -19.075 1.00 85.38 925 LEU A C 1
ATOM 6975 O O . LEU A 1 925 ? 29.156 -8.495 -19.824 1.00 85.38 925 LEU A O 1
ATOM 6979 N N . ASN A 1 926 ? 28.684 -7.760 -17.760 1.00 90.25 926 ASN A N 1
ATOM 6980 C CA . ASN A 1 926 ? 28.857 -9.044 -17.082 1.00 90.25 926 ASN A CA 1
ATOM 6981 C C . ASN A 1 926 ? 27.804 -10.084 -17.535 1.00 90.25 926 ASN A C 1
ATOM 6983 O O . ASN A 1 926 ? 28.167 -11.210 -17.871 1.00 90.25 926 ASN A O 1
ATOM 6987 N N . MET A 1 927 ? 26.529 -9.694 -17.668 1.00 90.88 927 MET A N 1
ATOM 6988 C CA . MET A 1 927 ? 25.476 -10.538 -18.260 1.00 90.88 927 MET A CA 1
ATOM 6989 C C . MET A 1 927 ? 25.775 -10.919 -19.720 1.00 90.88 927 MET A C 1
ATOM 6991 O O . MET A 1 927 ? 25.623 -12.081 -20.093 1.00 90.88 927 MET A O 1
ATOM 6995 N N . VAL A 1 928 ? 26.222 -9.971 -20.552 1.00 88.94 928 VAL A N 1
ATOM 6996 C CA . VAL A 1 928 ? 26.546 -10.227 -21.969 1.00 88.94 928 VAL A CA 1
ATOM 6997 C C . VAL A 1 928 ? 27.768 -11.138 -22.109 1.00 88.94 928 VAL A C 1
ATOM 6999 O O . VAL A 1 928 ? 27.722 -12.106 -22.867 1.00 88.94 928 VAL A O 1
ATOM 7002 N N . THR A 1 929 ? 28.839 -10.889 -21.347 1.00 90.81 929 THR A N 1
ATOM 7003 C CA . THR A 1 929 ? 30.043 -11.741 -21.364 1.00 90.81 929 THR A CA 1
ATOM 7004 C C . THR A 1 929 ? 29.750 -13.162 -20.882 1.00 90.81 929 THR A C 1
ATOM 7006 O O . THR A 1 929 ? 30.226 -14.103 -21.513 1.00 90.81 929 THR A O 1
ATOM 7009 N N . PHE A 1 930 ? 28.881 -13.340 -19.876 1.00 92.88 930 PHE A N 1
ATOM 7010 C CA . PHE A 1 930 ? 28.365 -14.660 -19.489 1.00 92.88 930 PHE A CA 1
ATOM 7011 C C . PHE A 1 930 ? 27.690 -15.377 -20.664 1.00 92.88 930 PHE A C 1
ATOM 7013 O O . PHE A 1 930 ? 28.031 -16.518 -20.962 1.00 92.88 930 PHE A O 1
ATOM 7020 N N . CYS A 1 931 ? 26.778 -14.706 -21.375 1.00 93.00 931 CYS A N 1
ATOM 7021 C CA . CYS A 1 931 ? 26.042 -15.311 -22.490 1.00 93.00 931 CYS A CA 1
ATOM 7022 C C . CYS A 1 931 ? 26.961 -15.706 -23.660 1.00 93.00 931 CYS A C 1
ATOM 7024 O O . CYS A 1 931 ? 26.762 -16.758 -24.268 1.00 93.00 931 CYS A O 1
ATOM 7026 N N . LEU A 1 932 ? 27.989 -14.902 -23.953 1.00 91.19 932 LEU A N 1
ATOM 7027 C CA . LEU A 1 932 ? 28.987 -15.200 -24.987 1.00 91.19 932 LEU A CA 1
ATOM 7028 C C . LEU A 1 932 ? 29.904 -16.369 -24.589 1.00 91.19 932 LEU A C 1
ATOM 7030 O O . LEU A 1 932 ? 30.128 -17.274 -25.395 1.00 91.19 932 LEU A O 1
ATOM 7034 N N . ALA A 1 933 ? 30.394 -16.394 -23.344 1.00 92.00 933 ALA A N 1
ATOM 7035 C CA . ALA A 1 933 ? 31.204 -17.495 -22.824 1.00 92.00 933 ALA A CA 1
ATOM 7036 C C . ALA A 1 933 ? 30.404 -18.809 -22.774 1.00 92.00 933 ALA A C 1
ATOM 7038 O O . ALA A 1 933 ? 30.897 -19.850 -23.210 1.00 92.00 933 ALA A O 1
ATOM 7039 N N . LEU A 1 934 ? 29.146 -18.746 -22.326 1.00 94.00 934 LEU A N 1
ATOM 7040 C CA . LEU A 1 934 ? 28.208 -19.867 -22.302 1.00 94.00 934 LEU A CA 1
ATOM 7041 C C . LEU A 1 934 ? 27.960 -20.413 -23.712 1.00 94.00 934 LEU A C 1
ATOM 7043 O O . LEU A 1 934 ? 28.081 -21.617 -23.923 1.00 94.00 934 LEU A O 1
ATOM 7047 N N . ALA A 1 935 ? 27.691 -19.546 -24.694 1.00 91.00 935 ALA A N 1
ATOM 7048 C CA . ALA A 1 935 ? 27.533 -19.955 -26.088 1.00 91.00 935 ALA A CA 1
ATOM 7049 C C . ALA A 1 935 ? 28.804 -20.626 -26.640 1.00 91.00 935 ALA A C 1
ATOM 7051 O O . ALA A 1 935 ? 28.714 -21.669 -27.286 1.00 91.00 935 ALA A O 1
ATOM 7052 N N . TRP A 1 936 ? 29.993 -20.083 -26.358 1.00 90.69 936 TRP A N 1
ATOM 7053 C CA . TRP A 1 936 ? 31.260 -20.630 -26.857 1.00 90.69 936 TRP A CA 1
ATOM 7054 C C . TRP A 1 936 ? 31.628 -21.987 -26.240 1.00 90.69 936 TRP A C 1
ATOM 7056 O O . TRP A 1 936 ? 32.054 -22.894 -26.964 1.00 90.69 936 TRP A O 1
ATOM 7066 N N . VAL A 1 937 ? 31.486 -22.118 -24.915 1.00 91.44 937 VAL A N 1
ATOM 7067 C CA . VAL A 1 937 ? 31.825 -23.329 -24.149 1.00 91.44 937 VAL A CA 1
ATOM 7068 C C . VAL A 1 937 ? 30.739 -24.390 -24.323 1.00 91.44 937 VAL A C 1
ATOM 7070 O O . VAL A 1 937 ? 31.051 -25.520 -24.693 1.00 91.44 937 VAL A O 1
ATOM 7073 N N . GLY A 1 938 ? 29.464 -24.033 -24.155 1.00 89.75 938 GLY A N 1
ATOM 7074 C CA . GLY A 1 938 ? 28.324 -24.938 -24.321 1.00 89.75 938 GLY A CA 1
ATOM 7075 C C . GLY A 1 938 ? 28.178 -25.479 -25.747 1.00 89.75 938 GLY A C 1
ATOM 7076 O O . GLY A 1 938 ? 27.833 -26.645 -25.924 1.00 89.75 938 GLY A O 1
ATOM 7077 N N . ALA A 1 939 ? 28.538 -24.706 -26.781 1.00 87.12 939 ALA A N 1
ATOM 7078 C CA . ALA A 1 939 ? 28.584 -25.230 -28.148 1.00 87.12 939 ALA A CA 1
ATOM 7079 C C . ALA A 1 939 ? 29.674 -26.300 -28.352 1.00 87.12 939 ALA A C 1
ATOM 7081 O O . ALA A 1 939 ? 29.491 -27.185 -29.190 1.00 87.12 939 ALA A O 1
ATOM 7082 N N . ARG A 1 940 ? 30.770 -26.279 -27.575 1.00 87.25 940 ARG A N 1
ATOM 7083 C CA . ARG A 1 940 ? 31.934 -27.176 -27.738 1.00 87.25 940 ARG A CA 1
ATOM 7084 C C . ARG A 1 940 ? 32.058 -28.297 -26.693 1.00 87.25 940 ARG A C 1
ATOM 7086 O O . ARG A 1 940 ? 32.728 -29.281 -26.980 1.00 87.25 940 ARG A O 1
ATOM 7093 N N . ARG A 1 941 ? 31.416 -28.198 -25.520 1.00 89.50 941 ARG A N 1
ATOM 7094 C CA . ARG A 1 941 ? 31.507 -29.208 -24.440 1.00 89.50 941 ARG A CA 1
ATOM 7095 C C . ARG A 1 941 ? 30.941 -30.567 -24.879 1.00 89.50 941 ARG A C 1
ATOM 7097 O O . ARG A 1 941 ? 29.869 -30.623 -25.483 1.00 89.50 941 ARG A O 1
ATOM 7104 N N . SER A 1 942 ? 31.664 -31.637 -24.565 1.00 79.81 942 SER A N 1
ATOM 7105 C CA . SER A 1 942 ? 31.261 -33.037 -24.746 1.00 79.81 942 SER A CA 1
ATOM 7106 C C . SER A 1 942 ? 31.287 -33.721 -23.368 1.00 79.81 942 SER A C 1
ATOM 7108 O O . SER A 1 942 ? 32.194 -33.378 -22.606 1.00 79.81 942 SER A O 1
ATOM 7110 N N . PRO A 1 943 ? 30.369 -34.648 -23.026 1.00 84.94 943 PRO A N 1
ATOM 7111 C CA . PRO A 1 943 ? 29.267 -35.177 -23.842 1.00 84.94 943 PRO A CA 1
ATOM 7112 C C . PRO A 1 943 ? 28.185 -34.136 -24.189 1.00 84.94 943 PRO A C 1
ATOM 7114 O O . PRO A 1 943 ? 28.229 -32.978 -23.766 1.00 84.94 943 PRO A O 1
ATOM 7117 N N . ARG A 1 944 ? 27.218 -34.528 -25.031 1.00 90.00 944 ARG A N 1
ATOM 7118 C CA . ARG A 1 944 ? 26.004 -33.727 -25.259 1.00 90.00 944 ARG A CA 1
ATOM 7119 C C . ARG A 1 944 ? 25.031 -33.933 -24.089 1.00 90.00 944 ARG A C 1
ATOM 7121 O O . ARG A 1 944 ? 24.921 -35.071 -23.633 1.00 90.00 944 ARG A O 1
ATOM 7128 N N . PRO A 1 945 ? 24.314 -32.890 -23.636 1.00 94.38 945 PRO A N 1
ATOM 7129 C CA . PRO A 1 945 ? 23.191 -33.077 -22.724 1.00 94.38 945 PRO A CA 1
ATOM 7130 C C . PRO A 1 945 ? 22.073 -33.867 -23.407 1.00 94.38 945 PRO A C 1
ATOM 7132 O O . PRO A 1 945 ? 22.031 -33.943 -24.635 1.00 94.38 945 PRO A O 1
ATOM 7135 N N . ASP A 1 946 ? 21.150 -34.377 -22.602 1.00 94.56 946 ASP A N 1
ATOM 7136 C CA . ASP A 1 946 ? 19.859 -34.897 -23.051 1.00 94.56 946 ASP A CA 1
ATOM 7137 C C . ASP A 1 946 ? 18.748 -33.845 -22.875 1.00 94.56 946 ASP A C 1
ATOM 7139 O O . ASP A 1 946 ? 17.761 -33.880 -23.602 1.00 94.56 946 ASP A O 1
ATOM 7143 N N . VAL A 1 947 ? 18.930 -32.874 -21.965 1.00 96.12 947 VAL A N 1
ATOM 7144 C CA . VAL A 1 947 ? 18.025 -31.733 -21.724 1.00 96.12 947 VAL A CA 1
ATOM 7145 C C . VAL A 1 947 ? 18.795 -30.508 -21.202 1.00 96.12 947 VAL A C 1
ATOM 7147 O O . VAL A 1 947 ? 19.803 -30.648 -20.501 1.00 96.12 947 VAL A O 1
ATOM 7150 N N . VAL A 1 948 ? 18.331 -29.297 -21.536 1.00 96.88 948 VAL A N 1
ATOM 7151 C CA . VAL A 1 948 ? 18.892 -28.025 -21.039 1.00 96.88 948 VAL A CA 1
ATOM 7152 C C . VAL A 1 948 ? 17.831 -27.243 -20.263 1.00 96.88 948 VAL A C 1
ATOM 7154 O O . VAL A 1 948 ? 16.795 -26.885 -20.820 1.00 96.88 948 VAL A O 1
ATOM 7157 N N . LEU A 1 949 ? 18.122 -26.916 -19.003 1.00 96.88 949 LEU A N 1
ATOM 7158 C CA . LEU A 1 949 ? 17.296 -26.073 -18.138 1.00 96.88 949 LEU A CA 1
ATOM 7159 C C . LEU A 1 949 ? 17.924 -24.673 -18.032 1.00 96.88 949 LEU A C 1
ATOM 7161 O O . LEU A 1 949 ? 19.058 -24.532 -17.571 1.00 96.88 949 LEU A O 1
ATOM 7165 N N . GLY A 1 950 ? 17.204 -23.630 -18.455 1.00 95.56 950 GLY A N 1
ATOM 7166 C CA . GLY A 1 950 ? 17.636 -22.230 -18.340 1.00 95.56 950 GLY A CA 1
ATOM 7167 C C . GLY A 1 950 ? 16.809 -21.437 -17.330 1.00 95.56 950 GLY A C 1
ATOM 7168 O O . GLY A 1 950 ? 15.591 -21.390 -17.452 1.00 95.56 950 GLY A O 1
ATOM 7169 N N . SER A 1 951 ? 17.461 -20.786 -16.366 1.00 93.94 951 SER A N 1
ATOM 7170 C CA . SER A 1 951 ? 16.806 -20.048 -15.273 1.00 93.94 951 SER A CA 1
ATOM 7171 C C . SER A 1 951 ? 16.626 -18.548 -15.567 1.00 93.94 951 SER A C 1
ATOM 7173 O O . SER A 1 951 ? 17.530 -17.908 -16.116 1.00 93.94 951 SER A O 1
ATOM 7175 N N . SER A 1 952 ? 15.494 -17.951 -15.164 1.00 89.62 952 SER A N 1
ATOM 7176 C CA . SER A 1 952 ? 15.129 -16.545 -15.443 1.00 89.62 952 SER A CA 1
ATOM 7177 C C . SER A 1 952 ? 15.893 -15.487 -14.629 1.00 89.62 952 SER A C 1
ATOM 7179 O O . SER A 1 952 ? 15.615 -14.298 -14.773 1.00 89.62 952 SER A O 1
ATOM 7181 N N . ALA A 1 953 ? 16.923 -15.886 -13.867 1.00 80.38 953 ALA A N 1
ATOM 7182 C CA . ALA A 1 953 ? 17.815 -15.019 -13.078 1.00 80.38 953 ALA A CA 1
ATOM 7183 C C . ALA A 1 953 ? 18.343 -13.773 -13.832 1.00 80.38 953 ALA A C 1
ATOM 7185 O O . ALA A 1 953 ? 18.664 -12.752 -13.223 1.00 80.38 953 ALA A O 1
ATOM 7186 N N . HIS A 1 954 ? 18.434 -13.861 -15.162 1.00 85.56 954 HIS A N 1
ATOM 7187 C CA . HIS A 1 954 ? 18.070 -12.773 -16.074 1.00 85.56 954 HIS A CA 1
ATOM 7188 C C . HIS A 1 954 ? 17.740 -13.369 -17.456 1.00 85.56 954 HIS A C 1
ATOM 7190 O O . HIS A 1 954 ? 18.389 -14.329 -17.882 1.00 85.56 954 HIS A O 1
ATOM 7196 N N . LEU A 1 955 ? 16.804 -12.777 -18.211 1.00 90.56 955 LEU A N 1
ATOM 7197 C CA . LEU A 1 955 ? 16.341 -13.330 -19.502 1.00 90.56 955 LEU A CA 1
ATOM 7198 C C . LEU A 1 955 ? 17.463 -13.688 -20.488 1.00 90.56 955 LEU A C 1
ATOM 7200 O O . LEU A 1 955 ? 17.363 -14.685 -21.196 1.00 90.56 955 LEU A O 1
ATOM 7204 N N . PHE A 1 956 ? 18.546 -12.902 -20.541 1.00 91.00 956 PHE A N 1
ATOM 7205 C CA . PHE A 1 956 ? 19.661 -13.176 -21.459 1.00 91.00 956 PHE A CA 1
ATOM 7206 C C . PHE A 1 956 ? 20.316 -14.554 -21.218 1.00 91.00 956 PHE A C 1
ATOM 7208 O O . PHE A 1 956 ? 20.712 -15.201 -22.185 1.00 91.00 956 PHE A O 1
ATOM 7215 N N . ALA A 1 957 ? 20.378 -15.039 -19.968 1.00 91.06 957 ALA A N 1
ATOM 7216 C CA . ALA A 1 957 ? 20.934 -16.357 -19.648 1.00 91.06 957 ALA A CA 1
ATOM 7217 C C . ALA A 1 957 ? 20.013 -17.487 -20.135 1.00 91.06 957 ALA A C 1
ATOM 7219 O O . ALA A 1 957 ? 20.478 -18.411 -20.802 1.00 91.06 957 ALA A O 1
ATOM 7220 N N . ALA A 1 958 ? 18.705 -17.373 -19.885 1.00 93.44 958 ALA A N 1
ATOM 7221 C CA . ALA A 1 958 ? 17.707 -18.308 -20.400 1.00 93.44 958 ALA A CA 1
ATOM 7222 C C . ALA A 1 958 ? 17.653 -18.310 -21.941 1.00 93.44 958 ALA A C 1
ATOM 7224 O O . ALA A 1 958 ? 17.598 -19.372 -22.555 1.00 93.44 958 ALA A O 1
ATOM 7225 N N . ALA A 1 959 ? 17.772 -17.146 -22.589 1.00 93.69 959 ALA A N 1
ATOM 7226 C CA . ALA A 1 959 ? 17.844 -17.034 -24.048 1.00 93.69 959 ALA A CA 1
ATOM 7227 C C . ALA A 1 959 ? 19.116 -17.678 -24.636 1.00 93.69 959 ALA A C 1
ATOM 7229 O O . ALA A 1 959 ? 19.060 -18.302 -25.699 1.00 93.69 959 ALA A O 1
ATOM 7230 N N . ALA A 1 960 ? 20.255 -17.581 -23.942 1.00 93.81 960 ALA A N 1
ATOM 7231 C CA . ALA A 1 960 ? 21.475 -18.293 -24.317 1.00 93.81 960 ALA A CA 1
ATOM 7232 C C . ALA A 1 960 ? 21.333 -19.818 -24.127 1.00 93.81 960 ALA A C 1
ATOM 7234 O O . ALA A 1 960 ? 21.734 -20.574 -25.012 1.00 93.81 960 ALA A O 1
ATOM 7235 N N . ALA A 1 961 ? 20.703 -20.269 -23.036 1.00 94.94 961 ALA A N 1
ATOM 7236 C CA . ALA A 1 961 ? 20.404 -21.681 -22.781 1.00 94.94 961 ALA A CA 1
ATOM 7237 C C . ALA A 1 961 ? 19.463 -22.276 -23.848 1.00 94.94 961 ALA A C 1
ATOM 7239 O O . ALA A 1 961 ? 19.807 -23.280 -24.469 1.00 94.94 961 ALA A O 1
ATOM 7240 N N . SER A 1 962 ? 18.348 -21.600 -24.148 1.00 95.69 962 SER A N 1
ATOM 7241 C CA . SER A 1 962 ? 17.415 -21.932 -25.238 1.00 95.69 962 SER A CA 1
ATOM 7242 C C . SER A 1 962 ? 18.134 -22.065 -26.586 1.00 95.69 962 SER A C 1
ATOM 7244 O O . SER A 1 962 ? 17.956 -23.043 -27.316 1.00 95.69 962 SER A O 1
ATOM 7246 N N . ARG A 1 963 ? 19.039 -21.128 -26.908 1.00 94.06 963 ARG A N 1
ATOM 7247 C CA . ARG A 1 963 ? 19.814 -21.193 -28.154 1.00 94.06 963 ARG A CA 1
ATOM 7248 C C . ARG A 1 963 ? 20.826 -22.343 -28.169 1.00 94.06 963 ARG A C 1
ATOM 7250 O O . ARG A 1 963 ? 21.059 -22.899 -29.239 1.00 94.06 963 ARG A O 1
ATOM 7257 N N . ILE A 1 964 ? 21.394 -22.733 -27.028 1.00 93.69 964 ILE A N 1
ATOM 7258 C CA . ILE A 1 964 ? 22.251 -23.926 -26.916 1.00 93.69 964 ILE A CA 1
ATOM 7259 C C . ILE A 1 964 ? 21.433 -25.208 -27.077 1.00 93.69 964 ILE A C 1
ATOM 7261 O O . ILE A 1 964 ? 21.869 -26.087 -27.816 1.00 93.69 964 ILE A O 1
ATOM 7265 N N . ALA A 1 965 ? 20.248 -25.296 -26.470 1.00 94.88 965 ALA A N 1
ATOM 7266 C CA . ALA A 1 965 ? 19.334 -26.425 -26.632 1.00 94.88 965 ALA A CA 1
ATOM 7267 C C . ALA A 1 965 ? 18.992 -26.648 -28.118 1.00 94.88 965 ALA A C 1
ATOM 7269 O O . ALA A 1 965 ? 19.238 -27.724 -28.667 1.00 94.88 965 ALA A O 1
ATOM 7270 N N . ALA A 1 966 ? 18.592 -25.579 -28.816 1.00 93.25 966 ALA A N 1
ATOM 7271 C CA . ALA A 1 966 ? 18.331 -25.597 -30.255 1.00 93.25 966 ALA A CA 1
ATOM 7272 C C . ALA A 1 966 ? 19.571 -25.972 -31.099 1.00 93.25 966 ALA A C 1
ATOM 7274 O O . ALA A 1 966 ? 19.465 -26.771 -32.029 1.00 93.25 966 ALA A O 1
ATOM 7275 N N . LEU A 1 967 ? 20.761 -25.447 -30.771 1.00 91.44 967 LEU A N 1
ATOM 7276 C CA . LEU A 1 967 ? 22.020 -25.803 -31.452 1.00 91.44 967 LEU A CA 1
ATOM 7277 C C . LEU A 1 967 ? 22.448 -27.259 -31.202 1.00 91.44 967 LEU A C 1
ATOM 7279 O O . LEU A 1 967 ? 23.111 -27.857 -32.050 1.00 91.44 967 LEU A O 1
ATOM 7283 N N . ARG A 1 968 ? 22.086 -27.834 -30.050 1.00 90.62 968 ARG A N 1
ATOM 7284 C CA . ARG A 1 968 ? 22.360 -29.232 -29.687 1.00 90.62 968 ARG A CA 1
ATOM 7285 C C . ARG A 1 968 ? 21.258 -30.207 -30.108 1.00 90.62 968 ARG A C 1
ATOM 7287 O O . ARG A 1 968 ? 21.534 -31.404 -30.118 1.00 90.62 968 ARG A O 1
ATOM 7294 N N . ARG A 1 969 ? 20.095 -29.699 -30.538 1.00 92.88 969 ARG A N 1
ATOM 7295 C CA . ARG A 1 969 ? 18.867 -30.450 -30.866 1.00 92.88 969 ARG A CA 1
ATOM 7296 C C . ARG A 1 969 ? 18.365 -31.284 -29.682 1.00 92.88 969 ARG A C 1
ATOM 7298 O O . ARG A 1 969 ? 18.150 -32.484 -29.812 1.00 92.88 969 ARG A O 1
ATOM 7305 N N . VAL A 1 970 ? 18.221 -30.627 -28.535 1.00 94.94 970 VAL A N 1
ATOM 7306 C CA . VAL A 1 970 ? 17.705 -31.205 -27.284 1.00 94.94 970 VAL A CA 1
ATOM 7307 C C . VAL A 1 970 ? 16.591 -30.319 -26.715 1.00 94.94 970 VAL A C 1
ATOM 7309 O O . VAL A 1 970 ? 16.582 -29.125 -27.036 1.00 94.94 970 VAL A O 1
ATOM 7312 N N . PRO A 1 971 ? 15.685 -30.854 -25.876 1.00 96.25 971 PRO A N 1
ATOM 7313 C CA . PRO A 1 971 ? 14.618 -30.074 -25.260 1.00 96.25 971 PRO A CA 1
ATOM 7314 C C . PRO A 1 971 ? 15.136 -28.929 -24.385 1.00 96.25 971 PRO A C 1
ATOM 7316 O O . PRO A 1 971 ? 16.191 -29.031 -23.741 1.00 96.25 971 PRO A O 1
ATOM 7319 N N . PHE A 1 972 ? 14.358 -27.851 -24.342 1.00 96.94 972 PHE A N 1
ATOM 7320 C CA . PHE A 1 972 ? 14.585 -26.678 -23.512 1.00 96.94 972 PHE A CA 1
ATOM 7321 C C . PHE A 1 972 ? 13.500 -26.550 -22.440 1.00 96.94 972 PHE A C 1
ATOM 7323 O O . PHE A 1 972 ? 12.317 -26.392 -22.745 1.00 96.94 972 PHE A O 1
ATOM 7330 N N . VAL A 1 973 ? 13.923 -26.550 -21.176 1.00 97.19 973 VAL A N 1
ATOM 7331 C CA . VAL A 1 973 ? 13.060 -26.264 -20.026 1.00 97.19 973 VAL A CA 1
ATOM 7332 C C . VAL A 1 973 ? 13.387 -24.872 -19.491 1.00 97.19 973 VAL A C 1
ATOM 7334 O O . VAL A 1 973 ? 14.538 -24.574 -19.162 1.00 97.19 973 VAL A O 1
ATOM 7337 N N . PHE A 1 974 ? 12.382 -24.003 -19.413 1.00 96.69 974 PHE A N 1
ATOM 7338 C CA . PHE A 1 974 ? 12.540 -22.643 -18.896 1.00 96.69 974 PHE A CA 1
ATOM 7339 C C . PHE A 1 974 ? 12.105 -22.596 -17.430 1.00 96.69 974 PHE A C 1
ATOM 7341 O O . PHE A 1 974 ? 10.956 -22.900 -17.131 1.00 96.69 974 PHE A O 1
ATOM 7348 N N . GLU A 1 975 ? 13.005 -22.229 -16.515 1.00 95.31 975 GLU A N 1
ATOM 7349 C CA . GLU A 1 975 ? 12.673 -22.032 -15.100 1.00 95.31 975 GLU A CA 1
ATOM 7350 C C . GLU A 1 975 ? 12.453 -20.544 -14.798 1.00 95.31 975 GLU A C 1
ATOM 7352 O O . GLU A 1 975 ? 13.394 -19.746 -14.788 1.00 95.31 975 GLU A O 1
ATOM 7357 N N . VAL A 1 976 ? 11.210 -20.185 -14.497 1.00 93.56 976 VAL A N 1
ATOM 7358 C CA . VAL A 1 976 ? 10.792 -18.869 -14.019 1.00 93.56 976 VAL A CA 1
ATOM 7359 C C . VAL A 1 976 ? 11.069 -18.763 -12.521 1.00 93.56 976 VAL A C 1
ATOM 7361 O O . VAL A 1 976 ? 10.483 -19.476 -11.706 1.00 93.56 976 VAL A O 1
ATOM 7364 N N . ARG A 1 977 ? 11.973 -17.852 -12.159 1.00 89.12 977 ARG A N 1
ATOM 7365 C CA . ARG A 1 977 ? 12.275 -17.468 -10.771 1.00 89.12 977 ARG A CA 1
ATOM 7366 C C . ARG A 1 977 ? 11.667 -16.127 -10.388 1.00 89.12 977 ARG A C 1
ATOM 7368 O O . ARG A 1 977 ? 11.141 -15.974 -9.295 1.00 89.12 977 ARG A O 1
ATOM 7375 N N . ASP A 1 978 ? 11.759 -15.196 -11.325 1.00 85.38 978 ASP A N 1
ATOM 7376 C CA . ASP A 1 978 ? 11.246 -13.836 -11.283 1.00 85.38 978 ASP A CA 1
ATOM 7377 C C . ASP A 1 978 ? 10.603 -13.546 -12.650 1.00 85.38 978 ASP A C 1
ATOM 7379 O O . ASP A 1 978 ? 11.127 -14.004 -13.677 1.00 85.38 978 ASP A O 1
ATOM 7383 N N . LEU A 1 979 ? 9.525 -12.756 -12.671 1.00 88.69 979 LEU A N 1
ATOM 7384 C CA . LEU A 1 979 ? 8.873 -12.288 -13.900 1.00 88.69 979 LEU A CA 1
ATOM 7385 C C . LEU A 1 979 ? 9.642 -11.081 -14.457 1.00 88.69 979 LEU A C 1
ATOM 7387 O O . LEU A 1 979 ? 9.523 -9.963 -13.957 1.00 88.69 979 LEU A O 1
ATOM 7391 N N . TRP A 1 980 ? 10.474 -11.296 -15.475 1.00 84.62 980 TRP A N 1
ATOM 7392 C CA . TRP A 1 980 ? 11.230 -10.222 -16.128 1.00 84.62 980 TRP A CA 1
ATOM 7393 C C . TRP A 1 980 ? 10.641 -9.992 -17.520 1.00 84.62 980 TRP A C 1
ATOM 7395 O O . TRP A 1 980 ? 10.786 -10.875 -18.356 1.00 84.62 980 TRP A O 1
ATOM 7405 N N . PRO A 1 981 ? 10.106 -8.799 -17.828 1.00 89.06 981 PRO A N 1
ATOM 7406 C CA . PRO A 1 981 ? 10.466 -7.518 -17.223 1.00 89.06 981 PRO A CA 1
ATOM 7407 C C . PRO A 1 981 ? 9.533 -6.983 -16.126 1.00 89.06 981 PRO A C 1
ATOM 7409 O O . PRO A 1 981 ? 9.853 -5.919 -15.598 1.00 89.06 981 PRO A O 1
ATOM 7412 N N . LEU A 1 982 ? 8.427 -7.647 -15.770 1.00 88.25 982 LEU A N 1
ATOM 7413 C CA . LEU A 1 982 ? 7.430 -7.100 -14.831 1.00 88.25 982 LEU A CA 1
ATOM 7414 C C . LEU A 1 982 ? 8.040 -6.625 -13.494 1.00 88.25 982 LEU A C 1
ATOM 7416 O O . LEU A 1 982 ? 7.763 -5.510 -13.058 1.00 88.25 982 LEU A O 1
ATOM 7420 N N . SER A 1 983 ? 8.971 -7.378 -12.901 1.00 83.69 983 SER A N 1
ATOM 7421 C CA . SER A 1 983 ? 9.683 -6.973 -11.677 1.00 83.69 983 SER A CA 1
ATOM 7422 C C . SER A 1 983 ? 10.489 -5.669 -11.820 1.00 83.69 983 SER A C 1
ATOM 7424 O O . SER A 1 983 ? 10.708 -4.975 -10.829 1.00 83.69 983 SER A O 1
ATOM 7426 N N . LEU A 1 984 ? 10.924 -5.285 -13.030 1.00 81.50 984 LEU A N 1
ATOM 7427 C CA . LEU A 1 984 ? 11.542 -3.971 -13.264 1.00 81.50 984 LEU A CA 1
ATOM 7428 C C . LEU A 1 984 ? 10.512 -2.837 -13.285 1.00 81.50 984 LEU A C 1
ATOM 7430 O O . LEU A 1 984 ? 10.848 -1.719 -12.896 1.00 81.50 984 LEU A O 1
ATOM 7434 N N . VAL A 1 985 ? 9.292 -3.109 -13.747 1.00 80.31 985 VAL A N 1
ATOM 7435 C CA . VAL A 1 985 ? 8.189 -2.141 -13.731 1.00 80.31 985 VAL A CA 1
ATOM 7436 C C . VAL A 1 985 ? 7.766 -1.906 -12.281 1.00 80.31 985 VAL A C 1
ATOM 7438 O O . VAL A 1 985 ? 7.955 -0.808 -11.760 1.00 80.31 985 VAL A O 1
ATOM 7441 N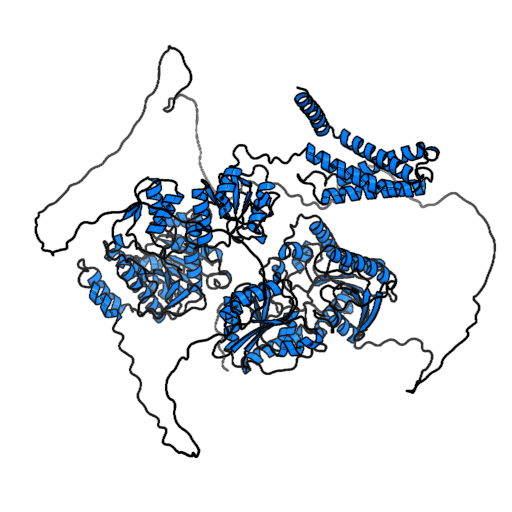 N . GLU A 1 986 ? 7.349 -2.974 -11.600 1.00 77.06 986 GLU A N 1
ATOM 7442 C CA . GLU A 1 986 ? 6.743 -2.931 -10.264 1.00 77.06 986 GLU A CA 1
ATOM 7443 C C . GLU A 1 986 ? 7.714 -2.569 -9.133 1.00 77.06 986 GLU A C 1
ATOM 7445 O O . GLU A 1 986 ? 7.380 -1.791 -8.239 1.00 77.06 986 GLU A O 1
ATOM 7450 N N . VAL A 1 987 ? 8.932 -3.128 -9.146 1.00 69.31 987 VAL A N 1
ATOM 7451 C CA . VAL A 1 987 ? 9.879 -2.996 -8.020 1.00 69.31 987 VAL A CA 1
ATOM 7452 C C . VAL A 1 987 ? 10.963 -1.951 -8.295 1.00 69.31 987 VAL A C 1
ATOM 7454 O O . VAL A 1 987 ? 11.460 -1.320 -7.363 1.00 69.31 987 VAL A O 1
ATOM 7457 N N . ALA A 1 988 ? 11.333 -1.737 -9.563 1.00 66.88 988 ALA A N 1
ATOM 7458 C CA . ALA A 1 988 ? 12.365 -0.768 -9.954 1.00 66.88 988 ALA A CA 1
ATOM 7459 C C . ALA A 1 988 ? 11.821 0.495 -10.657 1.00 66.88 988 ALA A C 1
ATOM 7461 O O . ALA A 1 988 ? 12.613 1.370 -11.017 1.00 66.88 988 ALA A O 1
ATOM 7462 N N . GLY A 1 989 ? 10.500 0.626 -10.830 1.00 66.19 989 GLY A N 1
ATOM 7463 C CA . GLY A 1 989 ? 9.851 1.841 -11.334 1.00 66.19 989 GLY A CA 1
ATOM 7464 C C . GLY A 1 989 ? 10.107 2.146 -12.815 1.00 66.19 989 GLY A C 1
ATOM 7465 O O . GLY A 1 989 ? 10.073 3.312 -13.221 1.00 66.19 989 GLY A O 1
ATOM 7466 N N . TYR A 1 990 ? 10.407 1.135 -13.637 1.00 72.38 990 TYR A N 1
ATOM 7467 C CA . TYR A 1 990 ? 10.579 1.321 -15.079 1.00 72.38 990 TYR A CA 1
ATOM 7468 C C . TYR A 1 990 ? 9.227 1.433 -15.789 1.00 72.38 990 TYR A C 1
ATOM 7470 O O . TYR A 1 990 ? 8.410 0.526 -15.752 1.00 72.38 990 TYR A O 1
ATOM 7478 N N . HIS A 1 991 ? 9.019 2.511 -16.540 1.00 75.06 991 HIS A N 1
ATOM 7479 C CA . HIS A 1 991 ? 7.802 2.689 -17.332 1.00 75.06 991 HIS A CA 1
ATOM 7480 C C . HIS A 1 991 ? 7.684 1.610 -18.435 1.00 75.06 991 HIS A C 1
ATOM 7482 O O . HIS A 1 991 ? 8.553 1.531 -19.303 1.00 75.06 991 HIS A O 1
ATOM 7488 N N . GLU A 1 992 ? 6.574 0.861 -18.490 1.00 74.62 992 GLU A N 1
ATOM 7489 C CA . GLU A 1 992 ? 6.328 -0.277 -19.411 1.00 74.62 992 GLU A CA 1
ATOM 7490 C C . GLU A 1 992 ? 6.750 -0.023 -20.872 1.00 74.62 992 GLU A C 1
ATOM 7492 O O . GLU A 1 992 ? 7.407 -0.827 -21.532 1.00 74.62 992 GLU A O 1
ATOM 7497 N N . ARG A 1 993 ? 6.353 1.143 -21.403 1.00 77.44 993 ARG A N 1
ATOM 7498 C CA . ARG A 1 993 ? 6.578 1.563 -22.794 1.00 77.44 993 ARG A CA 1
ATOM 7499 C C . ARG A 1 993 ? 8.058 1.784 -23.150 1.00 77.44 993 ARG A C 1
ATOM 7501 O O . ARG A 1 993 ? 8.349 1.979 -24.331 1.00 77.44 993 ARG A O 1
ATOM 7508 N N . HIS A 1 994 ? 8.974 1.741 -22.180 1.00 77.69 994 HIS A N 1
ATOM 7509 C CA . HIS A 1 994 ? 10.417 1.883 -22.376 1.00 77.69 994 HIS A CA 1
ATOM 7510 C C . HIS A 1 994 ? 10.969 0.788 -23.319 1.00 77.69 994 HIS A C 1
ATOM 7512 O O . HIS A 1 994 ? 10.651 -0.391 -23.134 1.00 77.69 994 HIS A O 1
ATOM 7518 N N . PRO A 1 995 ? 11.822 1.109 -24.315 1.00 76.56 995 PRO A N 1
ATOM 7519 C CA . PRO A 1 995 ? 12.227 0.135 -25.334 1.00 76.56 995 PRO A CA 1
ATOM 7520 C C . PRO A 1 995 ? 12.927 -1.111 -24.792 1.00 76.56 995 PRO A C 1
ATOM 7522 O O . PRO A 1 995 ? 12.724 -2.192 -25.337 1.00 76.56 995 PRO A O 1
ATOM 7525 N N . LEU A 1 996 ? 13.711 -0.989 -23.712 1.00 79.44 996 LEU A N 1
ATOM 7526 C CA . LEU A 1 996 ? 14.357 -2.145 -23.082 1.00 79.44 996 LEU A CA 1
ATOM 7527 C C . LEU A 1 996 ? 13.331 -3.080 -22.427 1.00 79.44 996 LEU A C 1
ATOM 7529 O O . LEU A 1 996 ? 13.458 -4.289 -22.569 1.00 79.44 996 LEU A O 1
ATOM 7533 N N . ILE A 1 997 ? 12.290 -2.534 -21.788 1.00 87.12 997 ILE A N 1
ATOM 7534 C CA . ILE A 1 997 ? 11.203 -3.325 -21.191 1.00 87.12 997 ILE A CA 1
ATOM 7535 C C . ILE A 1 997 ? 10.453 -4.066 -22.303 1.00 87.12 997 ILE A C 1
ATOM 7537 O O . ILE A 1 997 ? 10.328 -5.282 -22.254 1.00 87.12 997 ILE A O 1
ATOM 7541 N N . ARG A 1 998 ? 10.100 -3.375 -23.394 1.00 88.25 998 ARG A N 1
ATOM 7542 C CA . ARG A 1 998 ? 9.475 -3.988 -24.582 1.00 88.25 998 ARG A CA 1
ATOM 7543 C C . ARG A 1 998 ? 10.360 -4.992 -25.330 1.00 88.25 998 ARG A C 1
ATOM 7545 O O . ARG A 1 998 ? 9.835 -5.870 -26.011 1.00 88.25 998 ARG A O 1
ATOM 7552 N N . LEU A 1 999 ? 11.685 -4.859 -25.268 1.00 87.88 999 LEU A N 1
ATOM 7553 C CA . LEU A 1 999 ? 12.619 -5.853 -25.803 1.00 87.88 999 LEU A CA 1
ATOM 7554 C C . LEU A 1 999 ? 12.671 -7.088 -24.899 1.00 87.88 999 LEU A C 1
ATOM 7556 O O . LEU A 1 999 ? 12.631 -8.205 -25.403 1.00 87.88 999 LEU A O 1
ATOM 7560 N N . MET A 1 1000 ? 12.731 -6.878 -23.584 1.00 89.81 1000 MET A N 1
ATOM 7561 C CA . MET A 1 1000 ? 12.745 -7.946 -22.590 1.00 89.81 1000 MET A CA 1
ATOM 7562 C C . MET A 1 1000 ? 11.428 -8.724 -22.589 1.00 89.81 1000 MET A C 1
ATOM 7564 O O . MET A 1 1000 ? 11.491 -9.944 -22.647 1.00 89.81 1000 MET A O 1
ATOM 7568 N N . GLN A 1 1001 ? 10.270 -8.062 -22.689 1.00 93.50 1001 GLN A N 1
ATOM 7569 C CA . GLN A 1 1001 ? 8.977 -8.741 -22.829 1.00 93.50 1001 GLN A CA 1
ATOM 7570 C C . GLN A 1 1001 ? 8.993 -9.688 -24.034 1.00 93.50 1001 GLN A C 1
ATOM 7572 O O . GLN A 1 1001 ? 8.890 -10.893 -23.879 1.00 93.50 1001 GLN A O 1
ATOM 7577 N N . ARG A 1 1002 ? 9.350 -9.191 -25.227 1.00 92.81 1002 ARG A N 1
ATOM 7578 C CA . ARG A 1 1002 ? 9.487 -10.029 -26.437 1.00 92.81 1002 ARG A CA 1
ATOM 7579 C C . ARG A 1 1002 ? 10.501 -11.173 -26.316 1.00 92.81 1002 ARG A C 1
ATOM 7581 O O . ARG A 1 1002 ? 10.427 -12.120 -27.100 1.00 92.81 1002 ARG A O 1
ATOM 7588 N N . MET A 1 1003 ? 11.478 -11.080 -25.411 1.00 92.94 1003 MET A N 1
ATOM 7589 C CA . MET A 1 1003 ? 12.383 -12.188 -25.095 1.00 92.94 1003 MET A CA 1
ATOM 7590 C C . MET A 1 1003 ? 11.725 -13.203 -24.158 1.00 92.94 1003 MET A C 1
ATOM 7592 O O . MET A 1 1003 ? 11.876 -14.398 -24.390 1.00 92.94 1003 MET A O 1
ATOM 7596 N N . GLU A 1 1004 ? 10.986 -12.746 -23.151 1.00 95.19 1004 GLU A N 1
ATOM 7597 C CA . GLU A 1 1004 ? 10.204 -13.576 -22.233 1.00 95.19 1004 GLU A CA 1
ATOM 7598 C C . GLU A 1 1004 ? 9.081 -14.319 -22.977 1.00 95.19 1004 GLU A C 1
ATOM 7600 O O . GLU A 1 1004 ? 9.071 -15.549 -22.999 1.00 95.19 1004 GLU A O 1
ATOM 7605 N N . ASP A 1 1005 ? 8.255 -13.601 -23.747 1.00 94.94 1005 ASP A N 1
ATOM 7606 C CA . ASP A 1 1005 ? 7.210 -14.167 -24.607 1.00 94.94 1005 ASP A CA 1
ATOM 7607 C C . ASP A 1 1005 ? 7.780 -15.208 -25.591 1.00 94.94 1005 ASP A C 1
ATOM 7609 O O . ASP A 1 1005 ? 7.101 -16.123 -26.061 1.00 94.94 1005 ASP A O 1
ATOM 7613 N N . ARG A 1 1006 ? 9.036 -15.020 -26.022 1.00 94.56 1006 ARG A N 1
ATOM 7614 C CA . ARG A 1 1006 ? 9.728 -15.968 -26.901 1.00 94.56 1006 ARG A CA 1
ATOM 7615 C C . ARG A 1 1006 ? 10.203 -17.191 -26.124 1.00 94.56 1006 ARG A C 1
ATOM 7617 O O . ARG A 1 1006 ? 10.136 -18.284 -26.678 1.00 94.56 1006 ARG A O 1
ATOM 7624 N N . LEU A 1 1007 ? 10.671 -17.030 -24.889 1.00 95.25 1007 LEU A N 1
ATOM 7625 C CA . LEU A 1 1007 ? 11.061 -18.142 -24.025 1.00 95.25 1007 LEU A CA 1
ATOM 7626 C C . LEU A 1 1007 ? 9.850 -19.027 -23.710 1.00 95.25 1007 LEU A C 1
ATOM 7628 O O . LEU A 1 1007 ? 9.934 -20.220 -23.977 1.00 95.25 1007 LEU A O 1
ATOM 7632 N N . TYR A 1 1008 ? 8.704 -18.461 -23.310 1.00 95.69 1008 TYR A N 1
ATOM 7633 C CA . TYR A 1 1008 ? 7.469 -19.232 -23.097 1.00 95.69 1008 TYR A CA 1
ATOM 7634 C C . TYR A 1 1008 ? 7.030 -20.006 -24.353 1.00 95.69 1008 TYR A C 1
ATOM 7636 O O . TYR A 1 1008 ? 6.775 -21.207 -24.287 1.00 95.69 1008 TYR A O 1
ATOM 7644 N N . ARG A 1 1009 ? 7.054 -19.370 -25.534 1.00 92.75 1009 ARG A N 1
ATOM 7645 C CA . ARG A 1 1009 ? 6.704 -20.030 -26.811 1.00 92.75 1009 ARG A CA 1
ATOM 7646 C C . ARG A 1 1009 ? 7.705 -21.080 -27.306 1.00 92.75 1009 ARG A C 1
ATOM 7648 O O . ARG A 1 1009 ? 7.321 -21.899 -28.145 1.00 92.75 1009 ARG A O 1
ATOM 7655 N N . THR A 1 1010 ? 8.965 -21.038 -26.860 1.00 91.81 1010 THR A N 1
ATOM 7656 C CA . THR A 1 1010 ? 10.048 -21.941 -27.320 1.00 91.81 1010 THR A CA 1
ATOM 7657 C C . THR A 1 1010 ? 10.524 -22.949 -26.277 1.00 91.81 1010 THR A C 1
ATOM 7659 O O . THR A 1 1010 ? 11.380 -23.768 -26.596 1.00 91.81 1010 THR A O 1
ATOM 7662 N N . ALA A 1 1011 ? 9.979 -22.914 -25.063 1.00 94.69 1011 ALA A N 1
ATOM 7663 C CA . ALA A 1 1011 ? 10.176 -23.952 -24.064 1.00 94.69 1011 ALA A CA 1
ATOM 7664 C C . ALA A 1 1011 ? 9.257 -25.152 -24.332 1.00 94.69 1011 ALA A C 1
ATOM 7666 O O . ALA A 1 1011 ? 8.068 -24.996 -24.624 1.00 94.69 1011 ALA A O 1
ATOM 7667 N N . ASP A 1 1012 ? 9.805 -26.356 -24.187 1.00 95.00 1012 ASP A N 1
ATOM 7668 C CA . ASP A 1 1012 ? 9.029 -27.596 -24.210 1.00 95.00 1012 ASP A CA 1
ATOM 7669 C C . ASP A 1 1012 ? 8.208 -27.718 -22.916 1.00 95.00 1012 ASP A C 1
ATOM 7671 O O . ASP A 1 1012 ? 7.017 -28.034 -22.955 1.00 95.00 1012 ASP A O 1
ATOM 7675 N N . ARG A 1 1013 ? 8.823 -27.352 -21.781 1.00 95.38 1013 ARG A N 1
ATOM 7676 C CA . ARG A 1 1013 ? 8.200 -27.228 -20.453 1.00 95.38 1013 ARG A CA 1
ATOM 7677 C C . ARG A 1 1013 ? 8.622 -25.926 -19.773 1.00 95.38 1013 ARG A C 1
ATOM 7679 O O . ARG A 1 1013 ? 9.777 -25.512 -19.884 1.00 95.38 1013 ARG A O 1
ATOM 7686 N N . VAL A 1 1014 ? 7.710 -25.321 -19.020 1.00 96.06 1014 VAL A N 1
ATOM 7687 C CA . VAL A 1 1014 ? 7.983 -24.179 -18.140 1.00 96.06 1014 VAL A CA 1
ATOM 7688 C C . VAL A 1 1014 ? 7.888 -24.657 -16.694 1.00 96.06 1014 VAL A C 1
ATOM 7690 O O . VAL A 1 1014 ? 6.854 -25.160 -16.268 1.00 96.06 1014 VAL A O 1
ATOM 7693 N N . VAL A 1 1015 ? 8.959 -24.493 -15.926 1.00 95.12 1015 VAL A N 1
ATOM 7694 C CA . VAL A 1 1015 ? 8.953 -24.659 -14.467 1.00 95.12 1015 VAL A CA 1
ATOM 7695 C C . VAL A 1 1015 ? 8.829 -23.273 -13.848 1.00 95.12 1015 VAL A C 1
ATOM 7697 O O . VAL A 1 1015 ? 9.485 -22.344 -14.306 1.00 95.12 1015 VAL A O 1
ATOM 7700 N N . THR A 1 1016 ? 8.029 -23.107 -12.802 1.00 93.19 1016 THR A N 1
ATOM 7701 C CA . THR A 1 1016 ? 7.913 -21.835 -12.075 1.00 93.19 1016 THR A CA 1
ATOM 7702 C C . THR A 1 1016 ? 8.027 -22.041 -10.571 1.00 93.19 1016 THR A C 1
ATOM 7704 O O . THR A 1 1016 ? 7.603 -23.066 -10.041 1.00 93.19 1016 THR A O 1
ATOM 7707 N N . VAL A 1 1017 ? 8.612 -21.068 -9.875 1.00 91.19 1017 VAL A N 1
ATOM 7708 C CA . VAL A 1 1017 ? 8.706 -21.057 -8.404 1.00 91.19 1017 VAL A CA 1
ATOM 7709 C C . VAL A 1 1017 ? 7.581 -20.255 -7.734 1.00 91.19 1017 VAL A C 1
ATOM 7711 O O . VAL A 1 1017 ? 7.552 -20.189 -6.506 1.00 91.19 1017 VAL A O 1
ATOM 7714 N N . LEU A 1 1018 ? 6.706 -19.622 -8.526 1.00 90.00 1018 LEU A N 1
ATOM 7715 C CA . LEU A 1 1018 ? 5.643 -18.703 -8.100 1.00 90.00 1018 LEU A CA 1
ATOM 7716 C C . LEU A 1 1018 ? 4.277 -19.384 -8.302 1.00 90.00 1018 LEU A C 1
ATOM 7718 O O . LEU A 1 1018 ? 3.940 -19.735 -9.439 1.00 90.00 1018 LEU A O 1
ATOM 7722 N N . GLY A 1 1019 ? 3.504 -19.600 -7.232 1.00 84.44 1019 GLY A N 1
ATOM 7723 C CA . GLY A 1 1019 ? 2.377 -20.541 -7.244 1.00 84.44 1019 GLY A CA 1
ATOM 7724 C C . GLY A 1 1019 ? 1.195 -20.160 -8.137 1.00 84.44 1019 GLY A C 1
ATOM 7725 O O . GLY A 1 1019 ? 0.515 -21.052 -8.633 1.00 84.44 1019 GLY A O 1
ATOM 7726 N N . ASN A 1 1020 ? 0.986 -18.868 -8.410 1.00 87.88 1020 ASN A N 1
ATOM 7727 C CA . ASN A 1 1020 ? -0.132 -18.364 -9.218 1.00 87.88 1020 ASN A CA 1
ATOM 7728 C C . ASN A 1 1020 ? 0.325 -17.722 -10.547 1.00 87.88 1020 ASN A C 1
ATOM 7730 O O . ASN A 1 1020 ? -0.291 -16.786 -11.056 1.00 87.88 1020 ASN A O 1
ATOM 7734 N N . SER A 1 1021 ? 1.449 -18.181 -11.105 1.00 89.06 1021 SER A N 1
ATOM 7735 C CA . SER A 1 1021 ? 2.061 -17.562 -12.294 1.00 89.06 1021 SER A CA 1
ATOM 7736 C C . SER A 1 1021 ? 1.632 -18.162 -13.638 1.00 89.06 1021 SER A C 1
ATOM 7738 O O . SER A 1 1021 ? 1.916 -17.559 -14.672 1.00 89.06 1021 SER A O 1
ATOM 7740 N N . GLU A 1 1022 ? 0.903 -19.287 -13.663 1.00 90.25 1022 GLU A N 1
ATOM 7741 C CA . GLU A 1 1022 ? 0.401 -19.874 -14.919 1.00 90.25 1022 GLU A CA 1
ATOM 7742 C C . GLU A 1 1022 ? -0.436 -18.887 -15.764 1.00 90.25 1022 GLU A C 1
ATOM 7744 O O . GLU A 1 1022 ? -0.136 -18.772 -16.953 1.00 90.25 1022 GLU A O 1
ATOM 7749 N N . PRO A 1 1023 ? -1.381 -18.089 -15.215 1.00 90.38 1023 PRO A N 1
ATOM 7750 C CA . PRO A 1 1023 ? -2.125 -17.104 -16.006 1.00 90.38 1023 PRO A CA 1
ATOM 7751 C C . PRO A 1 1023 ? -1.225 -16.103 -16.749 1.00 90.38 1023 PRO A C 1
ATOM 7753 O O . PRO A 1 1023 ? -1.463 -15.820 -17.922 1.00 90.38 1023 PRO A O 1
ATOM 7756 N N . TYR A 1 1024 ? -0.151 -15.628 -16.105 1.00 91.94 1024 TYR A N 1
ATOM 7757 C CA . TYR A 1 1024 ? 0.830 -14.727 -16.724 1.00 91.94 1024 TYR A CA 1
ATOM 7758 C C . TYR A 1 1024 ? 1.624 -15.424 -17.834 1.00 91.94 1024 TYR A C 1
ATOM 7760 O O . TYR A 1 1024 ? 1.815 -14.863 -18.913 1.00 91.94 1024 TYR A O 1
ATOM 7768 N N . VAL A 1 1025 ? 2.060 -16.666 -17.596 1.00 92.62 1025 VAL A N 1
ATOM 7769 C CA . VAL A 1 1025 ? 2.778 -17.474 -18.594 1.00 92.62 1025 VAL A CA 1
ATOM 7770 C C . VAL A 1 1025 ? 1.904 -17.720 -19.829 1.00 92.62 1025 VAL A C 1
ATOM 7772 O O . VAL A 1 1025 ? 2.400 -17.622 -20.951 1.00 92.62 1025 VAL A O 1
ATOM 7775 N N . LEU A 1 1026 ? 0.607 -17.990 -19.649 1.00 91.75 1026 LEU A N 1
ATOM 7776 C CA . LEU A 1 1026 ? -0.350 -18.184 -20.743 1.00 91.75 1026 LEU A CA 1
ATOM 7777 C C . LEU A 1 1026 ? -0.611 -16.889 -21.527 1.00 91.75 1026 LEU A C 1
ATOM 7779 O O . LEU A 1 1026 ? -0.549 -16.910 -22.757 1.00 91.75 1026 LEU A O 1
ATOM 7783 N N . GLU A 1 1027 ? -0.824 -15.760 -20.842 1.00 91.69 1027 GLU A N 1
ATOM 7784 C CA . GLU A 1 1027 ? -0.985 -14.432 -21.461 1.00 91.69 1027 GLU A CA 1
ATOM 7785 C C . GLU A 1 1027 ? 0.203 -14.077 -22.376 1.00 91.69 1027 GLU A C 1
ATOM 7787 O O . GLU A 1 1027 ? 0.021 -13.601 -23.498 1.00 91.69 1027 GLU A O 1
ATOM 7792 N N . HIS A 1 1028 ? 1.423 -14.410 -21.946 1.00 91.88 1028 HIS A N 1
ATOM 7793 C CA . HIS A 1 1028 ? 2.662 -14.139 -22.682 1.00 91.88 1028 HIS A CA 1
ATOM 7794 C C . HIS A 1 1028 ? 3.052 -15.262 -23.672 1.00 91.88 1028 HIS A C 1
ATOM 7796 O O . HIS A 1 1028 ? 4.158 -15.278 -24.221 1.00 91.88 1028 HIS A O 1
ATOM 7802 N N . GLY A 1 1029 ? 2.124 -16.174 -23.986 1.00 87.50 1029 GLY A N 1
ATOM 7803 C CA . GLY A 1 1029 ? 2.246 -17.142 -25.082 1.00 87.50 1029 GLY A CA 1
ATOM 7804 C C . GLY A 1 1029 ? 2.784 -18.526 -24.702 1.00 87.50 1029 GLY A C 1
ATOM 7805 O O . GLY A 1 1029 ? 3.201 -19.276 -25.588 1.00 87.50 1029 GLY A O 1
ATOM 7806 N N . GLY A 1 1030 ? 2.782 -18.880 -23.418 1.00 88.81 1030 GLY A N 1
ATOM 7807 C CA . GLY A 1 1030 ? 2.902 -20.266 -22.965 1.00 88.81 1030 GLY A CA 1
ATOM 7808 C C . GLY A 1 1030 ? 1.706 -21.130 -23.388 1.00 88.81 1030 GLY A C 1
ATOM 7809 O O . GLY A 1 1030 ? 0.799 -20.683 -24.094 1.00 88.81 1030 GLY A O 1
ATOM 7810 N N . ARG A 1 1031 ? 1.705 -22.403 -22.982 1.00 87.88 1031 ARG A N 1
ATOM 7811 C CA . ARG A 1 1031 ? 0.673 -23.388 -23.352 1.00 87.88 1031 ARG A CA 1
ATOM 7812 C C . ARG A 1 1031 ? 0.053 -24.020 -22.107 1.00 87.88 1031 ARG A C 1
ATOM 7814 O O . ARG A 1 1031 ? 0.775 -24.387 -21.184 1.00 87.88 1031 ARG A O 1
ATOM 7821 N N . ALA A 1 1032 ? -1.265 -24.204 -22.096 1.00 80.31 1032 ALA A N 1
ATOM 7822 C CA . ALA A 1 1032 ? -1.936 -24.907 -21.001 1.00 80.31 1032 ALA A CA 1
ATOM 7823 C C . ALA A 1 1032 ? -1.363 -26.329 -20.847 1.00 80.31 1032 ALA A C 1
ATOM 7825 O O . ALA A 1 1032 ? -1.121 -27.012 -21.845 1.00 80.31 1032 ALA A O 1
ATOM 7826 N N . GLY A 1 1033 ? -1.111 -26.763 -19.609 1.00 81.12 1033 GLY A N 1
ATOM 7827 C CA . GLY A 1 1033 ? -0.581 -28.104 -19.325 1.00 81.12 1033 GLY A CA 1
ATOM 7828 C C . GLY A 1 1033 ? 0.912 -28.318 -19.633 1.00 81.12 1033 GLY A C 1
ATOM 7829 O O . GLY A 1 1033 ? 1.368 -29.465 -19.655 1.00 81.12 1033 GLY A O 1
ATOM 7830 N N . HIS A 1 1034 ? 1.691 -27.250 -19.865 1.00 88.00 1034 HIS A N 1
ATOM 7831 C CA . HIS A 1 1034 ? 3.165 -27.319 -19.869 1.00 88.00 1034 HIS A CA 1
ATOM 7832 C C . HIS A 1 1034 ? 3.850 -26.444 -18.807 1.00 88.00 1034 HIS A C 1
ATOM 7834 O O . HIS A 1 1034 ? 5.081 -26.381 -18.781 1.00 88.00 1034 HIS A O 1
ATOM 7840 N N . VAL A 1 1035 ? 3.067 -25.783 -17.947 1.00 92.38 1035 VAL A N 1
ATOM 7841 C CA . VAL A 1 1035 ? 3.544 -25.013 -16.792 1.00 92.38 1035 VAL A CA 1
ATOM 7842 C C . VAL A 1 1035 ? 3.497 -25.903 -15.549 1.00 92.38 1035 VAL A C 1
ATOM 7844 O O . VAL A 1 1035 ? 2.494 -26.562 -15.296 1.00 92.38 1035 VAL A O 1
ATOM 7847 N N . HIS A 1 1036 ? 4.584 -25.938 -14.781 1.00 93.25 1036 HIS A N 1
ATOM 7848 C CA . HIS A 1 1036 ? 4.730 -26.787 -13.599 1.00 93.25 1036 HIS A CA 1
ATOM 7849 C C . HIS A 1 1036 ? 5.260 -25.965 -12.418 1.00 93.25 1036 HIS A C 1
ATOM 7851 O O . HIS A 1 1036 ? 6.371 -25.431 -12.473 1.00 93.25 1036 HIS A O 1
ATOM 7857 N N . VAL A 1 1037 ? 4.479 -25.863 -11.340 1.00 91.31 1037 VAL A N 1
ATOM 7858 C CA . VAL A 1 1037 ? 4.908 -25.188 -10.106 1.00 91.31 1037 VAL A CA 1
ATOM 7859 C C . VAL A 1 1037 ? 5.836 -26.118 -9.321 1.00 91.31 1037 VAL A C 1
ATOM 7861 O O . VAL A 1 1037 ? 5.419 -27.177 -8.859 1.00 91.31 1037 VAL A O 1
ATOM 7864 N N . ILE A 1 1038 ? 7.097 -25.714 -9.155 1.00 92.31 1038 ILE A N 1
ATOM 7865 C CA . ILE A 1 1038 ? 8.079 -26.370 -8.283 1.00 92.31 1038 ILE A CA 1
ATOM 7866 C C . ILE A 1 1038 ? 8.649 -25.282 -7.360 1.00 92.31 1038 ILE A C 1
ATOM 7868 O O . ILE A 1 1038 ? 9.595 -24.583 -7.757 1.00 92.31 1038 ILE A O 1
ATOM 7872 N N . PRO A 1 1039 ? 8.076 -25.100 -6.152 1.00 90.25 1039 PRO A N 1
ATOM 7873 C CA . PRO A 1 1039 ? 8.414 -23.996 -5.258 1.00 90.25 1039 PRO A CA 1
ATOM 7874 C C . PRO A 1 1039 ? 9.872 -24.065 -4.791 1.00 90.25 1039 PRO A C 1
ATOM 7876 O O . PRO A 1 1039 ? 10.619 -25.000 -5.097 1.00 90.25 1039 PRO A O 1
ATOM 7879 N N . ASN A 1 1040 ? 10.314 -23.046 -4.057 1.00 90.44 1040 ASN A N 1
ATOM 7880 C CA . ASN A 1 1040 ? 11.568 -23.143 -3.315 1.00 90.44 1040 ASN A CA 1
ATOM 7881 C C . ASN A 1 1040 ? 11.444 -24.093 -2.110 1.00 90.44 1040 ASN A C 1
ATOM 7883 O O . ASN A 1 1040 ? 10.363 -24.575 -1.771 1.00 90.44 1040 ASN A O 1
ATOM 7887 N N . GLY A 1 1041 ? 12.597 -24.411 -1.531 1.00 89.69 1041 GLY A N 1
ATOM 7888 C CA . GLY A 1 1041 ? 12.754 -25.432 -0.506 1.00 89.69 1041 GLY A CA 1
ATOM 7889 C C . GLY A 1 1041 ? 14.125 -25.364 0.159 1.00 89.69 1041 GLY A C 1
ATOM 7890 O O . GLY A 1 1041 ? 14.901 -24.436 -0.101 1.00 89.69 1041 GLY A O 1
ATOM 7891 N N . PHE A 1 1042 ? 14.432 -26.360 0.987 1.00 88.12 1042 PHE A N 1
ATOM 7892 C CA . PHE A 1 1042 ? 15.666 -26.442 1.775 1.00 88.12 1042 PHE A CA 1
ATOM 7893 C C . PHE A 1 1042 ? 16.375 -27.802 1.617 1.00 88.12 1042 PHE A C 1
ATOM 7895 O O . PHE A 1 1042 ? 15.800 -28.783 1.139 1.00 88.12 1042 PHE A O 1
ATOM 7902 N N . ASP A 1 1043 ? 17.657 -27.848 1.984 1.00 87.25 1043 ASP A N 1
ATOM 7903 C CA . ASP A 1 1043 ? 18.549 -29.005 1.823 1.00 87.25 1043 ASP A CA 1
ATOM 7904 C C . ASP A 1 1043 ? 19.021 -29.482 3.206 1.00 87.25 1043 ASP A C 1
ATOM 7906 O O . ASP A 1 1043 ? 20.027 -29.000 3.729 1.00 87.25 1043 ASP A O 1
ATOM 7910 N N . ALA A 1 1044 ? 18.257 -30.390 3.824 1.00 80.06 1044 ALA A N 1
ATOM 7911 C CA . ALA A 1 1044 ? 18.533 -30.924 5.165 1.00 80.06 1044 ALA A CA 1
ATOM 7912 C C . ALA A 1 1044 ? 19.938 -31.548 5.287 1.00 80.06 1044 ALA A C 1
ATOM 7914 O O . ALA A 1 1044 ? 20.594 -31.413 6.318 1.00 80.06 1044 ALA A O 1
ATOM 7915 N N . ASP A 1 1045 ? 20.420 -32.170 4.206 1.00 79.62 1045 ASP A N 1
ATOM 7916 C CA . ASP A 1 1045 ? 21.726 -32.831 4.129 1.00 79.62 1045 ASP A CA 1
ATOM 7917 C C . ASP A 1 1045 ? 22.882 -31.845 3.857 1.00 79.62 1045 ASP A C 1
ATOM 7919 O O . ASP A 1 1045 ? 24.026 -32.259 3.659 1.00 79.62 1045 ASP A O 1
ATOM 7923 N N . LEU A 1 1046 ? 22.593 -30.553 3.678 1.00 76.69 1046 LEU A N 1
ATOM 7924 C CA . LEU A 1 1046 ? 23.580 -29.478 3.499 1.00 76.69 1046 LEU A CA 1
ATOM 7925 C C . LEU A 1 1046 ? 23.564 -28.501 4.679 1.00 76.69 1046 LEU A C 1
ATOM 7927 O O . LEU A 1 1046 ? 24.582 -27.896 5.000 1.00 76.69 1046 LEU A O 1
ATOM 7931 N N . VAL A 1 1047 ? 22.395 -28.338 5.298 1.00 72.44 1047 VAL A N 1
ATOM 7932 C CA . VAL A 1 1047 ? 22.097 -27.357 6.344 1.00 72.44 1047 VAL A CA 1
ATOM 7933 C C . VAL A 1 1047 ? 21.405 -28.105 7.499 1.00 72.44 1047 VAL A C 1
ATOM 7935 O O . VAL A 1 1047 ? 20.182 -28.041 7.632 1.00 72.44 1047 VAL A O 1
ATOM 7938 N N . PRO A 1 1048 ? 22.153 -28.889 8.303 1.00 75.06 1048 PRO A N 1
ATOM 7939 C CA . PRO A 1 1048 ? 21.574 -29.780 9.307 1.00 75.06 1048 PRO A CA 1
ATOM 7940 C C . PRO A 1 1048 ? 21.116 -29.012 10.557 1.00 75.06 1048 PRO A C 1
ATOM 7942 O O . PRO A 1 1048 ? 21.904 -28.690 11.447 1.00 75.06 1048 PRO A O 1
ATOM 7945 N N . PHE A 1 1049 ? 19.813 -28.744 10.642 1.00 75.94 1049 PHE A N 1
ATOM 7946 C CA . PHE A 1 1049 ? 19.200 -28.023 11.760 1.00 75.94 1049 PHE A CA 1
ATOM 7947 C C . PHE A 1 1049 ? 19.165 -28.848 13.053 1.00 75.94 1049 PHE A C 1
ATOM 7949 O O . PHE A 1 1049 ? 18.383 -29.799 13.185 1.00 75.94 1049 PHE A O 1
ATOM 7956 N N . ARG A 1 1050 ? 19.994 -28.448 14.024 1.00 70.50 1050 ARG A N 1
ATOM 7957 C CA . ARG A 1 1050 ? 20.034 -29.005 15.383 1.00 70.50 1050 ARG A CA 1
ATOM 7958 C C . ARG A 1 1050 ? 18.885 -28.441 16.232 1.00 70.50 1050 ARG A C 1
ATOM 7960 O O . ARG A 1 1050 ? 18.706 -27.224 16.227 1.00 70.50 1050 ARG A O 1
ATOM 7967 N N . PRO A 1 1051 ? 18.153 -29.267 17.001 1.00 66.00 1051 PRO A N 1
ATOM 7968 C CA . PRO A 1 1051 ? 17.226 -28.764 18.010 1.00 66.00 1051 PRO A CA 1
ATOM 7969 C C . PRO A 1 1051 ? 17.962 -27.916 19.055 1.00 66.00 1051 PRO A C 1
ATOM 7971 O O . PRO A 1 1051 ? 19.036 -28.298 19.522 1.00 66.00 1051 PRO A O 1
ATOM 7974 N N . GLN A 1 1052 ? 17.369 -26.790 19.445 1.00 74.50 1052 GLN A N 1
ATOM 7975 C CA . GLN A 1 1052 ? 17.807 -25.970 20.575 1.00 74.50 1052 GLN A CA 1
ATOM 7976 C C . GLN A 1 1052 ? 16.595 -25.569 21.429 1.00 74.50 1052 GLN A C 1
ATOM 7978 O O . GLN A 1 1052 ? 15.468 -25.603 20.928 1.00 74.50 1052 GLN A O 1
ATOM 7983 N N . PRO A 1 1053 ? 16.792 -25.190 22.708 1.00 75.12 1053 PRO A N 1
ATOM 7984 C CA . PRO A 1 1053 ? 15.719 -24.654 23.535 1.00 75.12 1053 PRO A CA 1
ATOM 7985 C C . PRO A 1 1053 ? 15.044 -23.442 22.886 1.00 75.12 1053 PRO A C 1
ATOM 7987 O O . PRO A 1 1053 ? 15.685 -22.644 22.194 1.00 75.12 1053 PRO A O 1
ATOM 7990 N N . VAL A 1 1054 ? 13.745 -23.297 23.146 1.00 82.75 1054 VAL A N 1
ATOM 7991 C CA . VAL A 1 1054 ? 12.924 -22.210 22.609 1.00 82.75 1054 VAL A CA 1
ATOM 7992 C C . VAL A 1 1054 ? 12.290 -21.403 23.731 1.00 82.75 1054 VAL A C 1
ATOM 7994 O O . VAL A 1 1054 ? 12.004 -21.927 24.810 1.00 82.75 1054 VAL A O 1
ATOM 7997 N N . GLY A 1 1055 ? 12.049 -20.122 23.478 1.00 74.62 1055 GLY A N 1
ATOM 7998 C CA . GLY A 1 1055 ? 11.474 -19.218 24.456 1.00 74.62 1055 GLY A CA 1
ATOM 7999 C C . GLY A 1 1055 ? 12.373 -19.072 25.681 1.00 74.62 1055 GLY A C 1
ATOM 8000 O O . GLY A 1 1055 ? 11.887 -19.217 26.801 1.00 74.62 1055 GLY A O 1
ATOM 8001 N N . LEU A 1 1056 ? 13.655 -18.757 25.486 1.00 76.94 1056 LEU A N 1
ATOM 8002 C CA . LEU A 1 1056 ? 14.539 -18.322 26.573 1.00 76.94 1056 LEU A CA 1
ATOM 8003 C C . LEU A 1 1056 ? 14.423 -16.797 26.805 1.00 76.94 1056 LEU A C 1
ATOM 8005 O O . LEU A 1 1056 ? 13.476 -16.146 26.350 1.00 76.94 1056 LEU A O 1
ATOM 8009 N N . ALA A 1 1057 ? 15.350 -16.229 27.577 1.00 76.00 1057 ALA A N 1
ATOM 8010 C CA . ALA A 1 1057 ? 15.533 -14.790 27.736 1.00 76.00 1057 ALA A CA 1
ATOM 8011 C C . ALA A 1 1057 ? 17.023 -14.447 27.499 1.00 76.00 1057 ALA A C 1
ATOM 8013 O O . ALA A 1 1057 ? 17.875 -15.099 28.106 1.00 76.00 1057 ALA A O 1
ATOM 8014 N N . PRO A 1 1058 ? 17.363 -13.445 26.662 1.00 88.06 1058 PRO A N 1
ATOM 8015 C CA . PRO A 1 1058 ? 16.458 -12.601 25.880 1.00 88.06 1058 PRO A CA 1
ATOM 8016 C C . PRO A 1 1058 ? 15.747 -13.374 24.756 1.00 88.06 1058 PRO A C 1
ATOM 8018 O O . PRO A 1 1058 ? 16.352 -14.215 24.097 1.00 88.06 1058 PRO A O 1
ATOM 8021 N N . PHE A 1 1059 ? 14.472 -13.056 24.533 1.00 93.62 1059 PHE A N 1
ATOM 8022 C CA . PHE A 1 1059 ? 13.668 -13.631 23.458 1.00 93.62 1059 PHE A CA 1
ATOM 8023 C C . PHE A 1 1059 ? 14.091 -13.015 22.123 1.00 93.62 1059 PHE A C 1
ATOM 8025 O O . PHE A 1 1059 ? 14.046 -11.789 21.964 1.00 93.62 1059 PHE A O 1
ATOM 8032 N N . THR A 1 1060 ? 14.526 -13.841 21.174 1.00 94.75 1060 THR A N 1
ATOM 8033 C CA . THR A 1 1060 ? 15.184 -13.355 19.952 1.00 94.75 1060 THR A CA 1
ATOM 8034 C C . THR A 1 1060 ? 14.278 -13.474 18.730 1.00 94.75 1060 THR A C 1
ATOM 8036 O O . THR A 1 1060 ? 13.959 -14.568 18.268 1.00 94.75 1060 THR A O 1
ATOM 8039 N N . VAL A 1 1061 ? 13.899 -12.328 18.165 1.00 95.94 1061 VAL A N 1
ATOM 8040 C CA . VAL A 1 1061 ? 13.135 -12.213 16.919 1.00 95.94 1061 VAL A CA 1
ATOM 8041 C C . VAL A 1 1061 ? 14.111 -11.946 15.773 1.00 95.94 1061 VAL A C 1
ATOM 8043 O O . VAL A 1 1061 ? 14.812 -10.934 15.777 1.00 95.94 1061 VAL A O 1
ATOM 8046 N N . MET A 1 1062 ? 14.193 -12.839 14.785 1.00 96.00 1062 MET A N 1
ATOM 8047 C CA . MET A 1 1062 ? 15.227 -12.767 13.744 1.00 96.00 1062 MET A CA 1
ATOM 8048 C C . MET A 1 1062 ? 14.670 -12.563 12.330 1.00 96.00 1062 MET A C 1
ATOM 8050 O O . MET A 1 1062 ? 13.696 -13.185 11.912 1.00 96.00 1062 MET A O 1
ATOM 8054 N N . TYR A 1 1063 ? 15.354 -11.729 11.551 1.00 95.31 1063 TYR A N 1
ATOM 8055 C CA . TYR A 1 1063 ? 15.219 -11.641 10.099 1.00 95.31 1063 TYR A CA 1
ATOM 8056 C C . TYR A 1 1063 ? 16.550 -12.041 9.460 1.00 95.31 1063 TYR A C 1
ATOM 8058 O O . TYR A 1 1063 ? 17.589 -11.506 9.845 1.00 95.31 1063 TYR A O 1
ATOM 8066 N N . THR A 1 1064 ? 16.540 -12.901 8.440 1.00 91.50 1064 THR A N 1
ATOM 8067 C CA . THR A 1 1064 ? 17.727 -13.158 7.609 1.00 91.50 1064 THR A CA 1
ATOM 8068 C C . THR A 1 1064 ? 17.474 -12.872 6.125 1.00 91.50 1064 THR A C 1
ATOM 8070 O O . THR A 1 1064 ? 16.337 -12.882 5.633 1.00 91.50 1064 THR A O 1
ATOM 8073 N N . GLY A 1 1065 ? 18.550 -12.579 5.391 1.00 86.38 1065 GLY A N 1
ATOM 8074 C CA . GLY A 1 1065 ? 18.543 -12.364 3.943 1.00 86.38 1065 GLY A CA 1
ATOM 8075 C C . GLY A 1 1065 ? 18.847 -10.921 3.535 1.00 86.38 1065 GLY A C 1
ATOM 8076 O O . GLY A 1 1065 ? 19.510 -10.177 4.250 1.00 86.38 1065 GLY A O 1
ATOM 8077 N N . SER A 1 1066 ? 18.394 -10.518 2.345 1.00 84.38 1066 SER A N 1
ATOM 8078 C CA . SER A 1 1066 ? 18.664 -9.177 1.817 1.00 84.38 1066 SER A CA 1
ATOM 8079 C C . SER A 1 1066 ? 17.985 -8.082 2.641 1.00 84.38 1066 SER A C 1
ATOM 8081 O O . SER A 1 1066 ? 16.808 -8.201 2.979 1.00 84.38 1066 SER A O 1
ATOM 8083 N N . ILE A 1 1067 ? 18.697 -6.983 2.888 1.00 86.19 1067 ILE A N 1
ATOM 8084 C CA . ILE A 1 1067 ? 18.167 -5.763 3.516 1.00 86.19 1067 ILE A CA 1
ATOM 8085 C C . ILE A 1 1067 ? 17.943 -4.718 2.401 1.00 86.19 1067 ILE A C 1
ATOM 8087 O O . ILE A 1 1067 ? 18.717 -3.777 2.197 1.00 86.19 1067 ILE A O 1
ATOM 8091 N N . GLY A 1 1068 ? 16.921 -4.966 1.575 1.00 75.88 1068 GLY A N 1
ATOM 8092 C CA . GLY A 1 1068 ? 16.562 -4.152 0.408 1.00 75.88 1068 GLY A CA 1
ATOM 8093 C C . GLY A 1 1068 ? 15.160 -3.545 0.501 1.00 75.88 1068 GLY A C 1
ATOM 8094 O O . GLY A 1 1068 ? 14.345 -3.963 1.320 1.00 75.88 1068 GLY A O 1
ATOM 8095 N N . LEU A 1 1069 ? 14.866 -2.578 -0.377 1.00 73.50 1069 LEU A N 1
ATOM 8096 C CA . LEU A 1 1069 ? 13.592 -1.837 -0.393 1.00 73.50 1069 LEU A CA 1
ATOM 8097 C C . LEU A 1 1069 ? 12.362 -2.759 -0.395 1.00 73.50 1069 LEU A C 1
ATOM 8099 O O . LEU A 1 1069 ? 11.466 -2.587 0.422 1.00 73.50 1069 LEU A O 1
ATOM 8103 N N . ALA A 1 1070 ? 12.350 -3.787 -1.250 1.00 80.06 1070 ALA A N 1
ATOM 8104 C CA . ALA A 1 1070 ? 11.224 -4.716 -1.391 1.00 80.06 1070 ALA A CA 1
ATOM 8105 C C . ALA A 1 1070 ? 10.922 -5.564 -0.137 1.00 80.06 1070 ALA A C 1
ATOM 8107 O O . ALA A 1 1070 ? 9.892 -6.233 -0.101 1.00 80.06 1070 ALA A O 1
ATOM 8108 N N . ASN A 1 1071 ? 11.796 -5.565 0.877 1.00 86.50 1071 ASN A N 1
ATOM 8109 C CA . ASN A 1 1071 ? 11.682 -6.418 2.062 1.00 86.50 1071 ASN A CA 1
ATOM 8110 C C . ASN A 1 1071 ? 10.896 -5.791 3.233 1.00 86.50 1071 ASN A C 1
ATOM 8112 O O . ASN A 1 1071 ? 10.703 -6.461 4.245 1.00 86.50 1071 ASN A O 1
ATOM 8116 N N . GLY A 1 1072 ? 10.446 -4.533 3.133 1.00 86.62 1072 GLY A N 1
ATOM 8117 C CA . GLY A 1 1072 ? 9.642 -3.897 4.193 1.00 86.62 1072 GLY A CA 1
ATOM 8118 C C . GLY A 1 1072 ? 10.396 -3.667 5.511 1.00 86.62 1072 GLY A C 1
ATOM 8119 O O . GLY A 1 1072 ? 9.800 -3.697 6.583 1.00 86.62 1072 GLY A O 1
ATOM 8120 N N . MET A 1 1073 ? 11.716 -3.461 5.446 1.00 91.19 1073 MET A N 1
ATOM 8121 C CA . MET A 1 1073 ? 12.587 -3.383 6.631 1.00 91.19 1073 MET A CA 1
ATOM 8122 C C . MET A 1 1073 ? 12.251 -2.230 7.589 1.00 91.19 1073 MET A C 1
ATOM 8124 O O . MET A 1 1073 ? 12.561 -2.323 8.772 1.00 91.19 1073 MET A O 1
ATOM 8128 N N . ASP A 1 1074 ? 11.629 -1.153 7.102 1.00 89.88 1074 ASP A N 1
ATOM 8129 C CA . ASP A 1 1074 ? 11.132 -0.072 7.958 1.00 89.88 1074 ASP A CA 1
ATOM 8130 C C . ASP A 1 1074 ? 10.025 -0.567 8.893 1.00 89.88 1074 ASP A C 1
ATOM 8132 O O . ASP A 1 1074 ? 10.145 -0.392 10.101 1.00 89.88 1074 ASP A O 1
ATOM 8136 N N . SER A 1 1075 ? 9.035 -1.298 8.375 1.00 89.44 1075 SER A N 1
ATOM 8137 C CA . SER A 1 1075 ? 7.963 -1.890 9.182 1.00 89.44 1075 SER A CA 1
ATOM 8138 C C . SER A 1 1075 ? 8.494 -2.858 10.245 1.00 89.44 1075 SER A C 1
ATOM 8140 O O . SER A 1 1075 ? 7.903 -2.958 11.312 1.00 89.44 1075 SER A O 1
ATOM 8142 N N . LEU A 1 1076 ? 9.629 -3.530 10.007 1.00 92.25 1076 LEU A N 1
ATOM 8143 C CA . LEU A 1 1076 ? 10.295 -4.363 11.020 1.00 92.25 1076 LEU A CA 1
ATOM 8144 C C . LEU A 1 1076 ? 10.951 -3.543 12.146 1.00 92.25 1076 LEU A C 1
ATOM 8146 O O . LEU A 1 1076 ? 10.995 -4.006 13.285 1.00 92.25 1076 LEU A O 1
ATOM 8150 N N . LEU A 1 1077 ? 11.433 -2.329 11.861 1.00 93.56 1077 LEU A N 1
ATOM 8151 C CA . LEU A 1 1077 ? 11.886 -1.395 12.900 1.00 93.56 1077 LEU A CA 1
ATOM 8152 C C . LEU A 1 1077 ? 10.713 -0.828 13.692 1.00 93.56 1077 LEU A C 1
ATOM 8154 O O . LEU A 1 1077 ? 10.801 -0.707 14.912 1.00 93.56 1077 LEU A O 1
ATOM 8158 N N . ASP A 1 1078 ? 9.604 -0.538 13.018 1.00 91.56 1078 ASP A N 1
ATOM 8159 C CA . ASP A 1 1078 ? 8.376 -0.109 13.678 1.00 91.56 1078 ASP A CA 1
ATOM 8160 C C . ASP A 1 1078 ? 7.790 -1.238 14.554 1.00 91.56 1078 ASP A C 1
ATOM 8162 O O . ASP A 1 1078 ? 7.377 -0.978 15.680 1.00 91.56 1078 ASP A O 1
ATOM 8166 N N . VAL A 1 1079 ? 7.869 -2.512 14.142 1.00 93.88 1079 VAL A N 1
ATOM 8167 C CA . VAL A 1 1079 ? 7.567 -3.666 15.018 1.00 93.88 1079 VAL A CA 1
ATOM 8168 C C . VAL A 1 1079 ? 8.480 -3.686 16.246 1.00 93.88 1079 VAL A C 1
ATOM 8170 O O . VAL A 1 1079 ? 7.984 -3.776 17.369 1.00 93.88 1079 VAL A O 1
ATOM 8173 N N . ALA A 1 1080 ? 9.800 -3.562 16.065 1.00 93.94 1080 ALA A N 1
ATOM 8174 C CA . ALA A 1 1080 ? 10.752 -3.561 17.178 1.00 93.94 1080 ALA A CA 1
ATOM 8175 C C . ALA A 1 1080 ? 10.492 -2.419 18.177 1.00 93.94 1080 ALA A C 1
ATOM 8177 O O . ALA A 1 1080 ? 10.613 -2.603 19.389 1.00 93.94 1080 ALA A O 1
ATOM 8178 N N . LYS A 1 1081 ? 10.066 -1.258 17.674 1.00 91.94 1081 LYS A N 1
ATOM 8179 C CA . LYS A 1 1081 ? 9.650 -0.096 18.465 1.00 91.94 1081 LYS A CA 1
ATOM 8180 C C . LYS A 1 1081 ? 8.349 -0.337 19.237 1.00 91.94 1081 LYS A C 1
ATOM 8182 O O . LYS A 1 1081 ? 8.272 0.032 20.404 1.00 91.94 1081 LYS A O 1
ATOM 8187 N N . HIS A 1 1082 ? 7.345 -0.967 18.622 1.00 90.31 1082 HIS A N 1
ATOM 8188 C CA . HIS A 1 1082 ? 6.074 -1.282 19.286 1.00 90.31 1082 HIS A CA 1
ATOM 8189 C C . HIS A 1 1082 ? 6.195 -2.410 20.324 1.00 90.31 1082 HIS A C 1
ATOM 8191 O O . HIS A 1 1082 ? 5.459 -2.402 21.311 1.00 90.31 1082 HIS A O 1
ATOM 8197 N N . VAL A 1 1083 ? 7.091 -3.382 20.129 1.00 91.94 1083 VAL A N 1
ATOM 8198 C CA . VAL A 1 1083 ? 7.340 -4.454 21.114 1.00 91.94 1083 VAL A CA 1
ATOM 8199 C C . VAL A 1 1083 ? 8.223 -3.968 22.272 1.00 91.94 1083 VAL A C 1
ATOM 8201 O O . VAL A 1 1083 ? 7.976 -4.352 23.411 1.00 91.94 1083 VAL A O 1
ATOM 8204 N N . GLY A 1 1084 ? 9.190 -3.083 22.006 1.00 86.50 1084 GLY A N 1
ATOM 8205 C CA . GLY A 1 1084 ? 10.080 -2.510 23.021 1.00 86.50 1084 GLY A CA 1
ATOM 8206 C C . GLY A 1 1084 ? 11.244 -3.425 23.428 1.00 86.50 1084 GLY A C 1
ATOM 8207 O O . GLY A 1 1084 ? 11.458 -4.493 22.851 1.00 86.50 1084 GLY A O 1
ATOM 8208 N N . GLU A 1 1085 ? 12.044 -2.978 24.402 1.00 80.69 1085 GLU A N 1
ATOM 8209 C CA . GLU A 1 1085 ? 13.160 -3.764 24.961 1.00 80.69 1085 GLU A CA 1
ATOM 8210 C C . GLU A 1 1085 ? 12.703 -4.857 25.935 1.00 80.69 1085 GLU A C 1
ATOM 8212 O O . GLU A 1 1085 ? 13.376 -5.879 26.053 1.00 80.69 1085 GLU A O 1
ATOM 8217 N N . GLU A 1 1086 ? 11.566 -4.674 26.608 1.00 81.44 1086 GLU A N 1
ATOM 8218 C CA . GLU A 1 1086 ? 11.004 -5.624 27.569 1.00 81.44 1086 GLU A CA 1
ATOM 8219 C C . GLU A 1 1086 ? 9.506 -5.809 27.301 1.00 81.44 1086 GLU A C 1
ATOM 8221 O O . GLU A 1 1086 ? 8.743 -4.844 27.315 1.00 81.44 1086 GLU A O 1
ATOM 8226 N N . TRP A 1 1087 ? 9.079 -7.054 27.078 1.00 82.94 1087 TRP A N 1
ATOM 8227 C CA . TRP A 1 1087 ? 7.673 -7.428 26.912 1.00 82.94 1087 TRP A CA 1
ATOM 8228 C C . TRP A 1 1087 ? 7.347 -8.636 27.791 1.00 82.94 1087 TRP A C 1
ATOM 8230 O O . TRP A 1 1087 ? 8.124 -9.586 27.843 1.00 82.94 1087 TRP A O 1
ATOM 8240 N N . ALA A 1 1088 ? 6.222 -8.606 28.512 1.00 77.31 1088 ALA A N 1
ATOM 8241 C CA . ALA A 1 1088 ? 5.842 -9.640 29.488 1.00 77.31 1088 ALA A CA 1
ATOM 8242 C C . ALA A 1 1088 ? 6.957 -9.988 30.515 1.00 77.31 1088 ALA A C 1
ATOM 8244 O O . ALA A 1 1088 ? 7.096 -11.133 30.938 1.00 77.31 1088 ALA A O 1
ATOM 8245 N N . GLY A 1 1089 ? 7.797 -9.009 30.888 1.00 79.81 1089 GLY A N 1
ATOM 8246 C CA . GLY A 1 1089 ? 8.967 -9.210 31.762 1.00 79.81 1089 GLY A CA 1
ATOM 8247 C C . GLY A 1 1089 ? 10.155 -9.930 31.103 1.00 79.81 1089 GLY A C 1
ATOM 8248 O O . GLY A 1 1089 ? 11.151 -10.219 31.763 1.00 79.81 1089 GLY A O 1
ATOM 8249 N N . ARG A 1 1090 ? 10.071 -10.223 29.801 1.00 83.44 1090 ARG A N 1
ATOM 8250 C CA . ARG A 1 1090 ? 11.115 -10.859 28.995 1.00 83.44 1090 ARG A CA 1
ATOM 8251 C C . ARG A 1 1090 ? 11.818 -9.789 28.169 1.00 83.44 1090 ARG A C 1
ATOM 8253 O O . ARG A 1 1090 ? 11.167 -9.040 27.444 1.00 83.44 1090 ARG A O 1
ATOM 8260 N N . ARG A 1 1091 ? 13.150 -9.737 28.222 1.00 91.50 1091 ARG A N 1
ATOM 8261 C CA . ARG A 1 1091 ? 13.918 -8.854 27.335 1.00 91.50 1091 ARG A CA 1
ATOM 8262 C C . ARG A 1 1091 ? 13.793 -9.342 25.889 1.00 91.50 1091 ARG A C 1
ATOM 8264 O O . ARG A 1 1091 ? 14.130 -10.495 25.631 1.00 91.50 1091 ARG A O 1
ATOM 8271 N N . VAL A 1 1092 ? 13.333 -8.502 24.965 1.00 94.25 1092 VAL A N 1
ATOM 8272 C CA . VAL A 1 1092 ? 13.156 -8.847 23.543 1.00 94.25 1092 VAL A CA 1
ATOM 8273 C C . VAL A 1 1092 ? 14.270 -8.215 22.708 1.00 94.25 1092 VAL A C 1
ATOM 8275 O O . VAL A 1 1092 ? 14.629 -7.055 22.907 1.00 94.25 1092 VAL A O 1
ATOM 8278 N N . ARG A 1 1093 ? 14.828 -8.977 21.762 1.00 95.62 1093 ARG A N 1
ATOM 8279 C CA . ARG A 1 1093 ? 15.907 -8.549 20.858 1.00 95.62 1093 ARG A CA 1
ATOM 8280 C C . ARG A 1 1093 ? 15.528 -8.844 19.412 1.00 95.62 1093 ARG A C 1
ATOM 8282 O O . ARG A 1 1093 ? 15.101 -9.951 19.101 1.00 95.62 1093 ARG A O 1
ATOM 8289 N N . PHE A 1 1094 ? 15.743 -7.877 18.529 1.00 96.50 1094 PHE A N 1
ATOM 8290 C CA . PHE A 1 1094 ? 15.540 -7.998 17.089 1.00 96.50 1094 PHE A CA 1
ATOM 8291 C C . PHE A 1 1094 ? 16.897 -8.109 16.390 1.00 96.50 1094 PHE A C 1
ATOM 8293 O O . PHE A 1 1094 ? 17.740 -7.227 16.537 1.00 96.50 1094 PHE A O 1
ATOM 8300 N N . VAL A 1 1095 ? 17.126 -9.186 15.636 1.00 95.88 1095 VAL A N 1
ATOM 8301 C CA . VAL A 1 1095 ? 18.412 -9.457 14.967 1.00 95.88 1095 VAL A CA 1
ATOM 8302 C C . VAL A 1 1095 ? 18.204 -9.547 13.458 1.00 95.88 1095 VAL A C 1
ATOM 8304 O O . VAL A 1 1095 ? 17.514 -10.440 12.970 1.00 95.88 1095 VAL A O 1
ATOM 8307 N N . PHE A 1 1096 ? 18.803 -8.628 12.702 1.00 95.81 1096 PHE A N 1
ATOM 8308 C CA . PHE A 1 1096 ? 18.686 -8.558 11.244 1.00 95.81 1096 PHE A CA 1
ATOM 8309 C C . PHE A 1 1096 ? 20.014 -8.962 10.587 1.00 95.81 1096 PHE A C 1
ATOM 8311 O O . PHE A 1 1096 ? 21.002 -8.231 10.651 1.00 95.81 1096 PHE A O 1
ATOM 8318 N N . VAL A 1 1097 ? 20.047 -10.138 9.957 1.00 92.31 1097 VAL A N 1
ATOM 8319 C CA . VAL A 1 1097 ? 21.260 -10.771 9.416 1.00 92.31 1097 VAL A CA 1
ATOM 8320 C C . VAL A 1 1097 ? 21.288 -10.694 7.891 1.00 92.31 1097 VAL A C 1
ATOM 8322 O O . VAL A 1 1097 ? 20.525 -11.391 7.216 1.00 92.31 1097 VAL A O 1
ATOM 8325 N N . GLY A 1 1098 ? 22.209 -9.908 7.332 1.00 87.31 1098 GLY A N 1
ATOM 8326 C CA . GLY A 1 1098 ? 22.541 -9.989 5.910 1.00 87.31 1098 GLY A CA 1
ATOM 8327 C C . GLY A 1 1098 ? 22.906 -8.670 5.219 1.00 87.31 1098 GLY A C 1
ATOM 8328 O O . GLY A 1 1098 ? 22.895 -7.594 5.819 1.00 87.31 1098 GLY A O 1
ATOM 8329 N N . PRO A 1 1099 ? 23.276 -8.744 3.928 1.00 81.25 1099 PRO A N 1
ATOM 8330 C CA . PRO A 1 1099 ? 23.740 -7.601 3.155 1.00 81.25 1099 PRO A CA 1
ATOM 8331 C C . PRO A 1 1099 ? 22.570 -6.791 2.578 1.00 81.25 1099 PRO A C 1
ATOM 8333 O O . PRO A 1 1099 ? 21.529 -7.336 2.202 1.00 81.25 1099 PRO A O 1
ATOM 8336 N N . GLY A 1 1100 ? 22.755 -5.481 2.420 1.00 79.50 1100 GLY A N 1
ATOM 8337 C CA . GLY A 1 1100 ? 21.723 -4.622 1.849 1.00 79.50 1100 GLY A CA 1
ATOM 8338 C C . GLY A 1 1100 ? 22.172 -3.199 1.558 1.00 79.50 1100 GLY A C 1
ATOM 8339 O O . GLY A 1 1100 ? 23.106 -2.691 2.171 1.00 79.50 1100 GLY A O 1
ATOM 8340 N N . ALA A 1 1101 ? 21.485 -2.552 0.616 1.00 75.44 1101 ALA A N 1
ATOM 8341 C CA . ALA A 1 1101 ? 21.684 -1.132 0.323 1.00 75.44 1101 ALA A CA 1
ATOM 8342 C C . ALA A 1 1101 ? 21.028 -0.228 1.384 1.00 75.44 1101 ALA A C 1
ATOM 8344 O O . ALA A 1 1101 ? 21.483 0.891 1.609 1.00 75.44 1101 ALA A O 1
ATOM 8345 N N . GLU A 1 1102 ? 19.988 -0.727 2.061 1.00 82.31 1102 GLU A N 1
ATOM 8346 C CA . GLU A 1 1102 ? 19.235 0.037 3.058 1.00 82.31 1102 GLU A CA 1
ATOM 8347 C C . GLU A 1 1102 ? 19.860 -0.025 4.460 1.00 82.31 1102 GLU A C 1
ATOM 8349 O O . GLU A 1 1102 ? 19.532 0.813 5.298 1.00 82.31 1102 GLU A O 1
ATOM 8354 N N . THR A 1 1103 ? 20.781 -0.963 4.724 1.00 87.25 1103 THR A N 1
ATOM 8355 C CA . THR A 1 1103 ? 21.382 -1.203 6.051 1.00 87.25 1103 THR A CA 1
ATOM 8356 C C . THR A 1 1103 ? 21.916 0.081 6.691 1.00 87.25 1103 THR A C 1
ATOM 8358 O O . THR A 1 1103 ? 21.561 0.403 7.820 1.00 87.25 1103 THR A O 1
ATOM 8361 N N . ASP A 1 1104 ? 22.672 0.888 5.944 1.00 86.06 1104 ASP A N 1
ATOM 8362 C CA . ASP A 1 1104 ? 23.202 2.175 6.411 1.00 86.06 1104 ASP A CA 1
ATOM 8363 C C . ASP A 1 1104 ? 22.109 3.193 6.784 1.00 86.06 1104 ASP A C 1
ATOM 8365 O O . ASP A 1 1104 ? 22.284 3.990 7.711 1.00 86.06 1104 ASP A O 1
ATOM 8369 N N . ARG A 1 1105 ? 20.977 3.204 6.064 1.00 92.12 1105 ARG A N 1
ATOM 8370 C CA . ARG A 1 1105 ? 19.831 4.072 6.380 1.00 92.12 1105 ARG A CA 1
ATOM 8371 C C . ARG A 1 1105 ? 19.123 3.580 7.638 1.00 92.12 1105 ARG A C 1
ATOM 8373 O O . ARG A 1 1105 ? 18.828 4.390 8.513 1.00 92.12 1105 ARG A O 1
ATOM 8380 N N . LEU A 1 1106 ? 18.893 2.276 7.735 1.00 91.69 1106 LEU A N 1
ATOM 8381 C CA . LEU A 1 1106 ? 18.176 1.638 8.837 1.00 91.69 1106 LEU A CA 1
ATOM 8382 C C . LEU A 1 1106 ? 18.975 1.717 10.150 1.00 91.69 1106 LEU A C 1
ATOM 8384 O O . LEU A 1 1106 ? 18.413 2.080 11.179 1.00 91.69 1106 LEU A O 1
ATOM 8388 N N . VAL A 1 1107 ? 20.299 1.526 10.118 1.00 91.12 1107 VAL A N 1
ATOM 8389 C CA . VAL A 1 1107 ? 21.185 1.737 11.280 1.00 91.12 1107 VAL A CA 1
ATOM 8390 C C . VAL A 1 1107 ? 21.169 3.200 11.744 1.00 91.12 1107 VAL A C 1
ATOM 8392 O O . VAL A 1 1107 ? 21.137 3.463 12.948 1.00 91.12 1107 VAL A O 1
ATOM 8395 N N . ARG A 1 1108 ? 21.139 4.176 10.821 1.00 90.25 1108 ARG A N 1
ATOM 8396 C CA . ARG A 1 1108 ? 20.943 5.594 11.186 1.00 90.25 1108 ARG A CA 1
ATOM 8397 C C . ARG A 1 1108 ? 19.560 5.845 11.795 1.00 90.25 1108 ARG A C 1
ATOM 8399 O O . ARG A 1 1108 ? 19.482 6.590 12.768 1.00 90.25 1108 ARG A O 1
ATOM 8406 N N . ARG A 1 1109 ? 18.506 5.206 11.274 1.00 91.19 1109 ARG A N 1
ATOM 8407 C CA . ARG A 1 1109 ? 17.136 5.282 11.810 1.00 91.19 1109 ARG A CA 1
ATOM 8408 C C . ARG A 1 1109 ? 17.069 4.761 13.252 1.00 91.19 1109 ARG A C 1
ATOM 8410 O O . ARG A 1 1109 ? 16.630 5.496 14.128 1.00 91.19 1109 ARG A O 1
ATOM 8417 N N . CYS A 1 1110 ? 17.625 3.580 13.531 1.00 91.69 1110 CYS A N 1
ATOM 8418 C CA . CYS A 1 1110 ? 17.673 3.005 14.886 1.00 91.69 1110 CYS A CA 1
ATOM 8419 C C . CYS A 1 1110 ? 18.362 3.933 15.894 1.00 91.69 1110 CYS A C 1
ATOM 8421 O O . CYS A 1 1110 ? 17.859 4.133 16.995 1.00 91.69 1110 CYS A O 1
ATOM 8423 N N . ARG A 1 1111 ? 19.489 4.547 15.502 1.00 89.81 1111 ARG A N 1
ATOM 8424 C CA . ARG A 1 1111 ? 20.222 5.507 16.345 1.00 89.81 1111 ARG A CA 1
ATOM 8425 C C . ARG A 1 1111 ? 19.460 6.813 16.583 1.00 89.81 1111 ARG A C 1
ATOM 8427 O O . ARG A 1 1111 ? 19.636 7.412 17.635 1.00 89.81 1111 ARG A O 1
ATOM 8434 N N . ALA A 1 1112 ? 18.650 7.258 15.623 1.00 87.62 1112 ALA A N 1
ATOM 8435 C CA . ALA A 1 1112 ? 17.816 8.452 15.761 1.00 87.62 1112 ALA A CA 1
ATOM 8436 C C . ALA A 1 1112 ? 16.557 8.200 16.612 1.00 87.62 1112 ALA A C 1
ATOM 8438 O O . ALA A 1 1112 ? 16.100 9.110 17.296 1.00 87.62 1112 ALA A O 1
ATOM 8439 N N . GLU A 1 1113 ? 16.018 6.978 16.587 1.00 88.12 1113 GLU A N 1
ATOM 8440 C CA . GLU A 1 1113 ? 14.816 6.580 17.340 1.00 88.12 1113 GLU A CA 1
ATOM 8441 C C . GLU A 1 1113 ? 15.113 5.871 18.676 1.00 88.12 1113 GLU A C 1
ATOM 8443 O O . GLU A 1 1113 ? 14.185 5.516 19.394 1.00 88.12 1113 GLU A O 1
ATOM 8448 N N . GLY A 1 1114 ? 16.389 5.683 19.035 1.00 88.06 1114 GLY A N 1
ATOM 8449 C CA . GLY A 1 1114 ? 16.806 5.114 20.325 1.00 88.06 1114 GLY A CA 1
ATOM 8450 C C . GLY A 1 1114 ? 16.619 3.597 20.468 1.00 88.06 1114 GLY A C 1
ATOM 8451 O O . GLY A 1 1114 ? 16.608 3.096 21.587 1.00 88.06 1114 GLY A O 1
ATOM 8452 N N . LEU A 1 1115 ? 16.476 2.859 19.363 1.00 90.81 1115 LEU A N 1
ATOM 8453 C CA . LEU A 1 1115 ? 16.144 1.427 19.363 1.00 90.81 1115 LEU A CA 1
ATOM 8454 C C . LEU A 1 1115 ? 17.356 0.548 19.728 1.00 90.81 1115 LEU A C 1
ATOM 8456 O O . LEU A 1 1115 ? 18.062 0.059 18.845 1.00 90.81 1115 LEU A O 1
ATOM 8460 N N . ALA A 1 1116 ? 17.604 0.341 21.025 1.00 88.25 1116 ALA A N 1
ATOM 8461 C CA . ALA A 1 1116 ? 18.703 -0.500 21.516 1.00 88.25 1116 ALA A CA 1
ATOM 8462 C C . ALA A 1 1116 ? 18.383 -2.012 21.548 1.00 88.25 1116 ALA A C 1
ATOM 8464 O O . ALA A 1 1116 ? 19.292 -2.822 21.729 1.00 88.25 1116 ALA A O 1
ATOM 8465 N N . ASN A 1 1117 ? 17.130 -2.412 21.293 1.00 93.38 1117 ASN A N 1
ATOM 8466 C CA . ASN A 1 1117 ? 16.753 -3.810 21.049 1.00 93.38 1117 ASN A CA 1
ATOM 8467 C C . ASN A 1 1117 ? 17.110 -4.322 19.639 1.00 93.38 1117 ASN A C 1
ATOM 8469 O O . ASN A 1 1117 ? 17.004 -5.528 19.414 1.00 93.38 1117 ASN A O 1
ATOM 8473 N N . VAL A 1 1118 ? 17.513 -3.459 18.695 1.00 96.06 1118 VAL A N 1
ATOM 8474 C CA . VAL A 1 1118 ? 17.786 -3.842 17.295 1.00 96.06 1118 VAL A CA 1
ATOM 8475 C C . VAL A 1 1118 ? 19.284 -4.002 17.019 1.00 96.06 1118 VAL A C 1
ATOM 8477 O O . VAL A 1 1118 ? 20.078 -3.083 17.215 1.00 96.06 1118 VAL A O 1
ATOM 8480 N N . GLU A 1 1119 ? 19.659 -5.146 16.450 1.00 94.81 1119 GLU A N 1
ATOM 8481 C CA . GLU A 1 1119 ? 21.016 -5.474 16.018 1.00 94.81 1119 GLU A CA 1
ATOM 8482 C C . GLU A 1 1119 ? 21.068 -5.811 14.520 1.00 94.81 1119 GLU A C 1
ATOM 8484 O O . GLU A 1 1119 ? 20.222 -6.538 14.001 1.00 94.81 1119 GLU A O 1
ATOM 8489 N N . PHE A 1 1120 ? 22.107 -5.333 13.830 1.00 93.94 1120 PHE A N 1
ATOM 8490 C CA . PHE A 1 1120 ? 22.396 -5.682 12.437 1.00 93.94 1120 PHE A CA 1
ATOM 8491 C C . PHE A 1 1120 ? 23.669 -6.525 12.365 1.00 93.94 1120 PHE A C 1
ATOM 8493 O O . PHE A 1 1120 ? 24.713 -6.113 12.874 1.00 93.94 1120 PHE A O 1
ATOM 8500 N N . ARG A 1 1121 ? 23.602 -7.672 11.684 1.00 91.94 1121 ARG A N 1
ATOM 8501 C CA . ARG A 1 1121 ? 24.744 -8.561 11.426 1.00 91.94 1121 ARG A CA 1
ATOM 8502 C C . ARG A 1 1121 ? 25.057 -8.646 9.935 1.00 91.94 1121 ARG A C 1
ATOM 8504 O O . ARG A 1 1121 ? 24.182 -8.474 9.086 1.00 91.94 1121 ARG A O 1
ATOM 8511 N N . GLY A 1 1122 ? 26.322 -8.922 9.626 1.00 83.88 1122 GLY A N 1
ATOM 8512 C CA . GLY A 1 1122 ? 26.807 -9.077 8.254 1.00 83.88 1122 GLY A CA 1
ATOM 8513 C C . GLY A 1 1122 ? 26.251 -10.314 7.526 1.00 83.88 1122 GLY A C 1
ATOM 8514 O O . GLY A 1 1122 ? 25.484 -11.090 8.099 1.00 83.88 1122 GLY A O 1
ATOM 8515 N N . PRO A 1 1123 ? 26.632 -10.515 6.251 1.00 83.62 1123 PRO A N 1
ATOM 8516 C CA . PRO A 1 1123 ? 26.358 -11.759 5.536 1.00 83.62 1123 PRO A CA 1
ATOM 8517 C C . PRO A 1 1123 ? 27.040 -12.957 6.216 1.00 83.62 1123 PRO A C 1
ATOM 8519 O O . PRO A 1 1123 ? 28.172 -12.850 6.681 1.00 83.62 1123 PRO A O 1
ATOM 8522 N N . VAL A 1 1124 ? 26.358 -14.102 6.208 1.00 83.44 1124 VAL A N 1
ATOM 8523 C CA . VAL A 1 1124 ? 26.819 -15.395 6.743 1.00 83.44 1124 VAL A CA 1
ATOM 8524 C C . VAL A 1 1124 ? 26.714 -16.431 5.618 1.00 83.44 1124 VAL A C 1
ATOM 8526 O O . VAL A 1 1124 ? 25.774 -16.362 4.819 1.00 83.44 1124 VAL A O 1
ATOM 8529 N N . ALA A 1 1125 ? 27.674 -17.354 5.503 1.00 78.44 1125 ALA A N 1
ATOM 8530 C CA . ALA A 1 1125 ? 27.647 -18.385 4.463 1.00 78.44 1125 ALA A CA 1
ATOM 8531 C C . ALA A 1 1125 ? 26.536 -19.417 4.719 1.00 78.44 1125 ALA A C 1
ATOM 8533 O O . ALA A 1 1125 ? 26.086 -19.607 5.850 1.00 78.44 1125 ALA A O 1
ATOM 8534 N N . LYS A 1 1126 ? 26.059 -20.088 3.662 1.00 80.25 1126 LYS A N 1
ATOM 8535 C CA . LYS A 1 1126 ? 24.889 -20.973 3.762 1.00 80.25 1126 LYS A CA 1
ATOM 8536 C C . LYS A 1 1126 ? 25.124 -22.176 4.688 1.00 80.25 1126 LYS A C 1
ATOM 8538 O O . LYS A 1 1126 ? 24.188 -22.579 5.376 1.00 80.25 1126 LYS A O 1
ATOM 8543 N N . GLN A 1 1127 ? 26.353 -22.687 4.744 1.00 77.81 1127 GLN A N 1
ATOM 8544 C CA . GLN A 1 1127 ? 26.780 -23.756 5.658 1.00 77.81 1127 GLN A CA 1
ATOM 8545 C C . GLN A 1 1127 ? 26.753 -23.359 7.153 1.00 77.81 1127 GLN A C 1
ATOM 8547 O O . GLN A 1 1127 ? 26.424 -24.199 7.982 1.00 77.81 1127 GLN A O 1
ATOM 8552 N N . ASP A 1 1128 ? 27.045 -22.094 7.492 1.00 82.44 1128 ASP A N 1
ATOM 8553 C CA . ASP A 1 1128 ? 27.138 -21.591 8.881 1.00 82.44 1128 ASP A CA 1
ATOM 8554 C C . ASP A 1 1128 ? 25.787 -21.035 9.386 1.00 82.44 1128 ASP A C 1
ATOM 8556 O O . ASP A 1 1128 ? 25.603 -20.694 10.555 1.00 82.44 1128 ASP A O 1
ATOM 8560 N N . MET A 1 1129 ? 24.805 -20.952 8.485 1.00 85.44 1129 MET A N 1
ATOM 8561 C CA . MET A 1 1129 ? 23.451 -20.481 8.758 1.00 85.44 1129 MET A CA 1
ATOM 8562 C C . MET A 1 1129 ? 22.664 -21.302 9.811 1.00 85.44 1129 MET A C 1
ATOM 8564 O O . MET A 1 1129 ? 21.850 -20.676 10.490 1.00 85.44 1129 MET A O 1
ATOM 8568 N N . PRO A 1 1130 ? 22.847 -22.633 10.012 1.00 86.12 1130 PRO A N 1
ATOM 8569 C CA . PRO A 1 1130 ? 22.142 -23.375 11.063 1.00 86.12 1130 PRO A CA 1
ATOM 8570 C C . PRO A 1 1130 ? 22.362 -22.796 12.461 1.00 86.12 1130 PRO A C 1
ATOM 8572 O O . PRO A 1 1130 ? 21.397 -22.633 13.202 1.00 86.12 1130 PRO A O 1
ATOM 8575 N N . ASP A 1 1131 ? 23.607 -22.459 12.807 1.00 85.50 1131 ASP A N 1
ATOM 8576 C CA . ASP A 1 1131 ? 23.959 -22.008 14.156 1.00 85.50 1131 ASP A CA 1
ATOM 8577 C C . ASP A 1 1131 ? 23.404 -20.601 14.436 1.00 85.50 1131 ASP A C 1
ATOM 8579 O O . ASP A 1 1131 ? 22.895 -20.344 15.524 1.00 85.50 1131 ASP A O 1
ATOM 8583 N N . VAL A 1 1132 ? 23.398 -19.719 13.427 1.00 88.62 1132 VAL A N 1
ATOM 8584 C CA . VAL A 1 1132 ? 22.789 -18.378 13.525 1.00 88.62 1132 VAL A CA 1
ATOM 8585 C C . VAL A 1 1132 ? 21.263 -18.452 13.593 1.00 88.62 1132 VAL A C 1
ATOM 8587 O O . VAL A 1 1132 ? 20.650 -17.742 14.385 1.00 88.62 1132 VAL A O 1
ATOM 8590 N N . LEU A 1 1133 ? 20.628 -19.318 12.795 1.00 89.69 1133 LEU A N 1
ATOM 8591 C CA . LEU A 1 1133 ? 19.176 -19.522 12.851 1.00 89.69 1133 LEU A CA 1
ATOM 8592 C C . LEU A 1 1133 ? 18.744 -20.159 14.184 1.00 89.69 1133 LEU A C 1
ATOM 8594 O O . LEU A 1 1133 ? 17.655 -19.870 14.673 1.00 89.69 1133 LEU A O 1
ATOM 8598 N N . ALA A 1 1134 ? 19.593 -20.974 14.813 1.00 87.75 1134 ALA A N 1
ATOM 8599 C CA . ALA A 1 1134 ? 19.273 -21.602 16.089 1.00 87.75 1134 ALA A CA 1
ATOM 8600 C C . ALA A 1 1134 ? 19.178 -20.613 17.273 1.00 87.75 1134 ALA A C 1
ATOM 8602 O O . ALA A 1 1134 ? 18.487 -20.932 18.241 1.00 87.75 1134 ALA A O 1
ATOM 8603 N N . GLU A 1 1135 ? 19.783 -19.417 17.177 1.00 89.44 1135 GLU A N 1
ATOM 8604 C CA . GLU A 1 1135 ? 19.634 -18.321 18.157 1.00 89.44 1135 GLU A CA 1
ATOM 8605 C C . GLU A 1 1135 ? 18.215 -17.723 18.214 1.00 89.44 1135 GLU A C 1
ATOM 8607 O O . GLU A 1 1135 ? 17.889 -17.032 19.178 1.00 89.44 1135 GLU A O 1
ATOM 8612 N N . ALA A 1 1136 ? 17.390 -17.903 17.179 1.00 92.81 1136 ALA A N 1
ATOM 8613 C CA . ALA A 1 1136 ? 16.098 -17.231 17.063 1.00 92.81 1136 ALA A CA 1
ATOM 8614 C C . ALA A 1 1136 ? 14.967 -18.014 17.738 1.00 92.81 1136 ALA A C 1
ATOM 8616 O O . ALA A 1 1136 ? 14.795 -19.199 17.484 1.00 92.81 1136 ALA A O 1
ATOM 8617 N N . ASP A 1 1137 ? 14.119 -17.341 18.512 1.00 93.44 1137 ASP A N 1
ATOM 8618 C CA . ASP A 1 1137 ? 12.864 -17.901 19.024 1.00 93.44 1137 ASP A CA 1
ATOM 8619 C C . ASP A 1 1137 ? 11.725 -17.808 18.007 1.00 93.44 1137 ASP A C 1
ATOM 8621 O O . ASP A 1 1137 ? 10.907 -18.723 17.905 1.00 93.44 1137 ASP A O 1
ATOM 8625 N N . VAL A 1 1138 ? 11.702 -16.719 17.235 1.00 94.56 1138 VAL A N 1
ATOM 8626 C CA . VAL A 1 1138 ? 10.704 -16.419 16.201 1.00 94.56 1138 VAL A CA 1
ATOM 8627 C C . VAL A 1 1138 ? 11.409 -15.812 14.995 1.00 94.56 1138 VAL A C 1
ATOM 8629 O O . VAL A 1 1138 ? 12.274 -14.948 15.148 1.00 94.56 1138 VAL A O 1
ATOM 8632 N N . PHE A 1 1139 ? 10.999 -16.193 13.787 1.00 95.50 1139 PHE A N 1
ATOM 8633 C CA . PHE A 1 1139 ? 11.462 -15.535 12.566 1.00 95.50 1139 PHE A CA 1
ATOM 8634 C C . PHE A 1 1139 ? 10.462 -14.528 12.006 1.00 95.50 1139 PHE A C 1
ATOM 8636 O O . PHE A 1 1139 ? 9.253 -14.677 12.166 1.00 95.50 1139 PHE A O 1
ATOM 8643 N N . MET A 1 1140 ? 10.964 -13.539 11.266 1.00 93.88 1140 MET A N 1
ATOM 8644 C CA . MET A 1 1140 ? 10.151 -12.611 10.482 1.00 93.88 1140 MET A CA 1
ATOM 8645 C C . MET A 1 1140 ? 10.481 -12.687 8.988 1.00 93.88 1140 MET A C 1
ATOM 8647 O O . MET A 1 1140 ? 11.644 -12.627 8.565 1.00 93.88 1140 MET A O 1
ATOM 8651 N N . ALA A 1 1141 ? 9.438 -12.780 8.166 1.00 90.81 1141 ALA A N 1
ATOM 8652 C CA . ALA A 1 1141 ? 9.506 -12.634 6.717 1.00 90.81 1141 ALA A CA 1
ATOM 8653 C C . ALA A 1 1141 ? 8.463 -11.613 6.251 1.00 90.81 1141 ALA A C 1
ATOM 8655 O O . ALA A 1 1141 ? 7.263 -11.849 6.339 1.00 90.81 1141 ALA A O 1
ATOM 8656 N N . THR A 1 1142 ? 8.941 -10.487 5.731 1.00 89.62 1142 THR A N 1
ATOM 8657 C CA . THR A 1 1142 ? 8.122 -9.390 5.207 1.00 89.62 1142 THR A CA 1
ATOM 8658 C C . THR A 1 1142 ? 8.495 -9.052 3.770 1.00 89.62 1142 THR A C 1
ATOM 8660 O O . THR A 1 1142 ? 9.637 -9.264 3.336 1.00 89.62 1142 THR A O 1
ATOM 8663 N N . MET A 1 1143 ? 7.528 -8.491 3.047 1.00 86.12 1143 MET A N 1
ATOM 8664 C CA . MET A 1 1143 ? 7.709 -7.801 1.770 1.00 86.12 1143 MET A CA 1
ATOM 8665 C C . MET A 1 1143 ? 6.789 -6.573 1.732 1.00 86.12 1143 MET A C 1
ATOM 8667 O O . MET A 1 1143 ? 5.795 -6.532 2.453 1.00 86.12 1143 MET A O 1
ATOM 8671 N N . LEU A 1 1144 ? 7.116 -5.577 0.903 1.00 84.50 1144 LEU A N 1
ATOM 8672 C CA . LEU A 1 1144 ? 6.176 -4.491 0.585 1.00 84.50 1144 LEU A CA 1
ATOM 8673 C C . LEU A 1 1144 ? 4.987 -5.027 -0.225 1.00 84.50 1144 LEU A C 1
ATOM 8675 O O . LEU A 1 1144 ? 5.141 -6.006 -0.954 1.00 84.50 1144 LEU A O 1
ATOM 8679 N N . GLU A 1 1145 ? 3.844 -4.351 -0.193 1.00 83.19 1145 GLU A N 1
ATOM 8680 C CA . GLU A 1 1145 ? 2.705 -4.687 -1.055 1.00 83.19 1145 GLU A CA 1
ATOM 8681 C C . GLU A 1 1145 ? 2.978 -4.257 -2.513 1.00 83.19 1145 GLU A C 1
ATOM 8683 O O . GLU A 1 1145 ? 3.423 -3.132 -2.765 1.00 83.19 1145 GLU A O 1
ATOM 8688 N N . ARG A 1 1146 ? 2.790 -5.175 -3.480 1.00 80.56 1146 ARG A N 1
ATOM 8689 C CA . ARG A 1 1146 ? 2.978 -4.961 -4.933 1.00 80.56 1146 ARG A CA 1
ATOM 8690 C C . ARG A 1 1146 ? 2.097 -5.908 -5.746 1.00 80.56 1146 ARG A C 1
ATOM 8692 O O . ARG A 1 1146 ? 2.066 -7.104 -5.458 1.00 80.56 1146 ARG A O 1
ATOM 8699 N N . ASP A 1 1147 ? 1.540 -5.412 -6.848 1.00 75.44 1147 ASP A N 1
ATOM 8700 C CA . ASP A 1 1147 ? 0.751 -6.192 -7.813 1.00 75.44 1147 ASP A CA 1
ATOM 8701 C C . ASP A 1 1147 ? 1.497 -7.404 -8.382 1.00 75.44 1147 ASP A C 1
ATOM 8703 O O . ASP A 1 1147 ? 0.882 -8.431 -8.657 1.00 75.44 1147 ASP A O 1
ATOM 8707 N N . LEU A 1 1148 ? 2.829 -7.327 -8.497 1.00 81.75 1148 LEU A N 1
ATOM 8708 C CA . LEU A 1 1148 ? 3.700 -8.446 -8.881 1.00 81.75 1148 LEU A CA 1
ATOM 8709 C C . LEU A 1 1148 ? 3.375 -9.750 -8.125 1.00 81.75 1148 LEU A C 1
ATOM 8711 O O . LEU A 1 1148 ? 3.409 -10.830 -8.714 1.00 81.75 1148 LEU A O 1
ATOM 8715 N N . TYR A 1 1149 ? 3.045 -9.656 -6.834 1.00 83.19 1149 TYR A N 1
ATOM 8716 C CA . TYR A 1 1149 ? 2.838 -10.812 -5.958 1.00 83.19 1149 TYR A CA 1
ATOM 8717 C C . TYR A 1 1149 ? 1.449 -11.459 -6.103 1.00 83.19 1149 TYR A C 1
ATOM 8719 O O . TYR A 1 1149 ? 1.199 -12.506 -5.505 1.00 83.19 1149 TYR A O 1
ATOM 8727 N N . ARG A 1 1150 ? 0.572 -10.928 -6.973 1.00 83.50 1150 ARG A N 1
ATOM 8728 C CA . ARG A 1 1150 ? -0.668 -11.610 -7.401 1.00 83.50 1150 ARG A CA 1
ATOM 8729 C C . ARG A 1 1150 ? -0.412 -12.848 -8.267 1.00 83.50 1150 ARG A C 1
ATOM 8731 O O . ARG A 1 1150 ? -1.305 -13.667 -8.442 1.00 83.50 1150 ARG A O 1
ATOM 8738 N N . TYR A 1 1151 ? 0.802 -12.978 -8.806 1.00 85.62 1151 TYR A N 1
ATOM 8739 C CA . TYR A 1 1151 ? 1.291 -14.184 -9.486 1.00 85.62 1151 TYR A CA 1
ATOM 8740 C C . TYR A 1 1151 ? 2.042 -15.133 -8.533 1.00 85.62 1151 TYR A C 1
ATOM 8742 O O . TYR A 1 1151 ? 2.547 -16.180 -8.941 1.00 85.62 1151 TYR A O 1
ATOM 8750 N N . GLY A 1 1152 ? 2.080 -14.769 -7.252 1.00 83.94 1152 GLY A N 1
ATOM 8751 C CA . GLY A 1 1152 ? 2.649 -15.513 -6.145 1.00 83.94 1152 GLY A CA 1
ATOM 8752 C C . GLY A 1 1152 ? 4.075 -15.138 -5.762 1.00 83.94 1152 GLY A C 1
ATOM 8753 O O . GLY A 1 1152 ? 4.699 -14.249 -6.348 1.00 83.94 1152 GLY A O 1
ATOM 8754 N N . ILE A 1 1153 ? 4.578 -15.803 -4.722 1.00 83.81 1153 ILE A N 1
ATOM 8755 C CA . ILE A 1 1153 ? 5.843 -15.473 -4.047 1.00 83.81 1153 ILE A CA 1
ATOM 8756 C C . ILE A 1 1153 ? 6.716 -16.709 -3.821 1.00 83.81 1153 ILE A C 1
ATOM 8758 O O . ILE A 1 1153 ? 6.231 -17.831 -3.736 1.00 83.81 1153 ILE A O 1
ATOM 8762 N N . SER A 1 1154 ? 8.033 -16.514 -3.687 1.00 76.50 1154 SER A N 1
ATOM 8763 C CA . SER A 1 1154 ? 8.961 -17.633 -3.465 1.00 76.50 1154 SER A CA 1
ATOM 8764 C C . SER A 1 1154 ? 10.136 -17.276 -2.553 1.00 76.50 1154 SER A C 1
ATOM 8766 O O . SER A 1 1154 ? 11.304 -17.219 -2.946 1.00 76.50 1154 SER A O 1
ATOM 8768 N N . LEU A 1 1155 ? 9.809 -17.009 -1.290 1.00 81.31 1155 LEU A N 1
ATOM 8769 C CA . LEU A 1 1155 ? 10.762 -16.619 -0.254 1.00 81.31 1155 LEU A CA 1
ATOM 8770 C C . LEU A 1 1155 ? 11.587 -17.817 0.247 1.00 81.31 1155 LEU A C 1
ATOM 8772 O O . LEU A 1 1155 ? 11.213 -18.453 1.224 1.00 81.31 1155 LEU A O 1
ATOM 8776 N N . ASN A 1 1156 ? 12.754 -18.068 -0.367 1.00 82.75 1156 ASN A N 1
ATOM 8777 C CA . ASN A 1 1156 ? 13.737 -19.095 0.048 1.00 82.75 1156 ASN A CA 1
ATOM 8778 C C . ASN A 1 1156 ? 13.881 -19.253 1.576 1.00 82.75 1156 ASN A C 1
ATOM 8780 O O . ASN A 1 1156 ? 13.842 -20.360 2.101 1.00 82.75 1156 ASN A O 1
ATOM 8784 N N . LYS A 1 1157 ? 14.025 -18.129 2.288 1.00 85.38 1157 LYS A N 1
ATOM 8785 C CA . LYS A 1 1157 ? 14.246 -18.095 3.740 1.00 85.38 1157 LYS A CA 1
ATOM 8786 C C . LYS A 1 1157 ? 13.098 -18.675 4.574 1.00 85.38 1157 LYS A C 1
ATOM 8788 O O . LYS A 1 1157 ? 13.355 -19.129 5.676 1.00 85.38 1157 LYS A O 1
ATOM 8793 N N . LEU A 1 1158 ? 11.862 -18.701 4.064 1.00 89.12 1158 LEU A N 1
ATOM 8794 C CA . LEU A 1 1158 ? 10.723 -19.287 4.782 1.00 89.12 1158 LEU A CA 1
ATOM 8795 C C . LEU A 1 1158 ? 10.942 -20.785 5.042 1.00 89.12 1158 LEU A C 1
ATOM 8797 O O . LEU A 1 1158 ? 10.653 -21.273 6.129 1.00 89.12 1158 LEU A O 1
ATOM 8801 N N . PHE A 1 1159 ? 11.500 -21.497 4.062 1.00 89.25 1159 PHE A N 1
ATOM 8802 C CA . PHE A 1 1159 ? 11.791 -22.926 4.178 1.00 89.25 1159 PHE A CA 1
ATOM 8803 C C . PHE A 1 1159 ? 12.938 -23.184 5.162 1.00 89.25 1159 PHE A C 1
ATOM 8805 O O . PHE A 1 1159 ? 12.849 -24.107 5.964 1.00 89.25 1159 PHE A O 1
ATOM 8812 N N . ASP A 1 1160 ? 13.962 -22.322 5.167 1.00 88.44 1160 ASP A N 1
ATOM 8813 C CA . ASP A 1 1160 ? 15.057 -22.364 6.147 1.00 88.44 1160 ASP A CA 1
ATOM 8814 C C . ASP A 1 1160 ? 14.565 -22.098 7.583 1.00 88.44 1160 ASP A C 1
ATOM 8816 O O . ASP A 1 1160 ? 14.936 -22.816 8.508 1.00 88.44 1160 ASP A O 1
ATOM 8820 N N . TYR A 1 1161 ? 13.704 -21.092 7.769 1.00 91.25 1161 TYR A N 1
ATOM 8821 C CA . TYR A 1 1161 ? 13.108 -20.743 9.063 1.00 91.25 1161 TYR A CA 1
ATOM 8822 C C . TYR A 1 1161 ? 12.285 -21.896 9.659 1.00 91.25 1161 TYR A C 1
ATOM 8824 O O . TYR A 1 1161 ? 12.404 -22.209 10.842 1.00 91.25 1161 TYR A O 1
ATOM 8832 N N . LEU A 1 1162 ? 11.454 -22.539 8.833 1.00 90.88 1162 LEU A N 1
ATOM 8833 C CA . LEU A 1 1162 ? 10.600 -23.646 9.263 1.00 90.88 1162 LEU A CA 1
ATOM 8834 C C . LEU A 1 1162 ? 11.409 -24.928 9.497 1.00 90.88 1162 LEU A C 1
ATOM 8836 O O . LEU A 1 1162 ? 11.135 -25.651 10.450 1.00 90.88 1162 LEU A O 1
ATOM 8840 N N . ALA A 1 1163 ? 12.447 -25.184 8.696 1.00 89.69 1163 ALA A N 1
ATOM 8841 C CA . ALA A 1 1163 ? 13.368 -26.300 8.913 1.00 89.69 1163 ALA A CA 1
ATOM 8842 C C . ALA A 1 1163 ? 14.186 -26.157 10.215 1.00 89.69 1163 ALA A C 1
ATOM 8844 O O . ALA A 1 1163 ? 14.502 -27.162 10.853 1.00 89.69 1163 ALA A O 1
ATOM 8845 N N . ALA A 1 1164 ? 14.439 -24.923 10.667 1.00 89.81 1164 ALA A N 1
ATOM 8846 C CA . ALA A 1 1164 ? 15.004 -24.621 11.984 1.00 89.81 1164 ALA A CA 1
ATOM 8847 C C . ALA A 1 1164 ? 14.039 -24.870 13.170 1.00 89.81 1164 ALA A C 1
ATOM 8849 O O . ALA A 1 1164 ? 14.414 -24.608 14.311 1.00 89.81 1164 ALA A O 1
ATOM 8850 N N . ALA A 1 1165 ? 12.822 -25.377 12.923 1.00 90.94 1165 ALA A N 1
ATOM 8851 C CA . ALA A 1 1165 ? 11.789 -25.653 13.928 1.00 90.94 1165 ALA A CA 1
ATOM 8852 C C . ALA A 1 1165 ? 11.406 -24.435 14.792 1.00 90.94 1165 ALA A C 1
ATOM 8854 O O . ALA A 1 1165 ? 11.189 -24.558 15.996 1.00 90.94 1165 ALA A O 1
ATOM 8855 N N . ARG A 1 1166 ? 11.286 -23.250 14.178 1.00 90.88 1166 ARG A N 1
ATOM 8856 C CA . ARG A 1 1166 ? 10.784 -22.031 14.836 1.00 90.88 1166 ARG A CA 1
ATOM 8857 C C . ARG A 1 1166 ? 9.555 -21.483 14.090 1.00 90.88 1166 ARG A C 1
ATOM 8859 O O . ARG A 1 1166 ? 9.502 -21.589 12.862 1.00 90.88 1166 ARG A O 1
ATOM 8866 N N . PRO A 1 1167 ? 8.565 -20.897 14.786 1.00 93.69 1167 PRO A N 1
ATOM 8867 C CA . PRO A 1 1167 ? 7.440 -20.229 14.137 1.00 93.69 1167 PRO A CA 1
ATOM 8868 C C . PRO A 1 1167 ? 7.877 -18.946 13.411 1.00 93.69 1167 PRO A C 1
ATOM 8870 O O . PRO A 1 1167 ? 8.882 -18.312 13.747 1.00 93.69 1167 PRO A O 1
ATOM 8873 N N . VAL A 1 1168 ? 7.094 -18.556 12.405 1.00 94.44 1168 VAL A N 1
ATOM 8874 C CA . VAL A 1 1168 ? 7.388 -17.448 11.490 1.00 94.44 1168 VAL A CA 1
ATOM 8875 C C . VAL A 1 1168 ? 6.231 -16.458 11.467 1.00 94.44 1168 VAL A C 1
ATOM 8877 O O . VAL A 1 1168 ? 5.105 -16.823 11.137 1.00 94.44 1168 VAL A O 1
ATOM 8880 N N . VAL A 1 1169 ? 6.519 -15.187 11.740 1.00 94.31 1169 VAL A N 1
ATOM 8881 C CA . VAL A 1 1169 ? 5.610 -14.065 11.484 1.00 94.31 1169 VAL A CA 1
ATOM 8882 C C . VAL A 1 1169 ? 5.788 -13.611 10.031 1.00 94.31 1169 VAL A C 1
ATOM 8884 O O . VAL A 1 1169 ? 6.894 -13.267 9.600 1.00 94.31 1169 VAL A O 1
ATOM 8887 N N . PHE A 1 1170 ? 4.701 -13.642 9.262 1.00 90.56 1170 PHE A N 1
ATOM 8888 C CA . PHE A 1 1170 ? 4.711 -13.539 7.803 1.00 90.56 1170 PHE A CA 1
ATOM 8889 C C . PHE A 1 1170 ? 3.873 -12.346 7.321 1.00 90.56 1170 PHE A C 1
ATOM 8891 O O . PHE A 1 1170 ? 2.656 -12.439 7.176 1.00 90.56 1170 PHE A O 1
ATOM 8898 N N . GLY A 1 1171 ? 4.533 -11.209 7.093 1.00 87.88 1171 GLY A N 1
ATOM 8899 C CA . GLY A 1 1171 ? 3.914 -9.970 6.609 1.00 87.88 1171 GLY A CA 1
ATOM 8900 C C . GLY A 1 1171 ? 4.015 -9.848 5.096 1.00 87.88 1171 GLY A C 1
ATOM 8901 O O . GLY A 1 1171 ? 4.847 -9.088 4.595 1.00 87.88 1171 GLY A O 1
ATOM 8902 N N . VAL A 1 1172 ? 3.224 -10.642 4.372 1.00 82.31 1172 VAL A N 1
ATOM 8903 C CA . VAL A 1 1172 ? 3.181 -10.646 2.902 1.00 82.31 1172 VAL A CA 1
ATOM 8904 C C . VAL A 1 1172 ? 1.758 -10.930 2.430 1.00 82.31 1172 VAL A C 1
ATOM 8906 O O . VAL A 1 1172 ? 1.174 -11.944 2.807 1.00 82.31 1172 VAL A O 1
ATOM 8909 N N . ARG A 1 1173 ? 1.228 -10.077 1.546 1.00 77.31 1173 ARG A N 1
ATOM 8910 C CA . ARG A 1 1173 ? 0.009 -10.359 0.781 1.00 77.31 1173 ARG A CA 1
ATOM 8911 C C . ARG A 1 1173 ? 0.396 -10.945 -0.575 1.00 77.31 1173 ARG A C 1
ATOM 8913 O O . ARG A 1 1173 ? 1.006 -10.268 -1.398 1.00 77.31 1173 ARG A O 1
ATOM 8920 N N . ALA A 1 1174 ? 0.025 -12.199 -0.786 1.00 66.06 1174 ALA A N 1
ATOM 8921 C CA . ALA A 1 1174 ? 0.105 -12.911 -2.054 1.00 66.06 1174 ALA A CA 1
ATOM 8922 C C . ALA A 1 1174 ? -1.145 -13.789 -2.201 1.00 66.06 1174 ALA A C 1
ATOM 8924 O O . ALA A 1 1174 ? -1.823 -14.078 -1.215 1.00 66.06 1174 ALA A O 1
ATOM 8925 N N . THR A 1 1175 ? -1.458 -14.206 -3.426 1.00 60.94 1175 THR A N 1
ATOM 8926 C CA . THR A 1 1175 ? -2.584 -15.120 -3.709 1.00 60.94 1175 THR A CA 1
ATOM 8927 C C . THR A 1 1175 ? -2.376 -16.529 -3.151 1.00 60.94 1175 THR A C 1
ATOM 8929 O O . THR A 1 1175 ? -3.339 -17.263 -2.956 1.00 60.94 1175 THR A O 1
ATOM 8932 N N . ASP A 1 1176 ? -1.125 -16.905 -2.897 1.00 60.44 1176 ASP A N 1
ATOM 8933 C CA . ASP A 1 1176 ? -0.683 -18.157 -2.300 1.00 60.44 1176 ASP A CA 1
ATOM 8934 C C . ASP A 1 1176 ? 0.101 -17.882 -1.004 1.00 60.44 1176 ASP A C 1
ATOM 8936 O O . ASP A 1 1176 ? 1.054 -17.104 -0.982 1.00 60.44 1176 ASP A O 1
ATOM 8940 N N . ASN A 1 1177 ? -0.248 -18.575 0.085 1.00 69.06 1177 ASN A N 1
ATOM 8941 C CA . ASN A 1 1177 ? 0.727 -18.805 1.148 1.00 69.06 1177 ASN A CA 1
ATOM 8942 C C . ASN A 1 1177 ? 1.595 -19.997 0.701 1.00 69.06 1177 ASN A C 1
ATOM 8944 O O . ASN A 1 1177 ? 1.060 -21.103 0.600 1.00 69.06 1177 ASN A O 1
ATOM 8948 N N . PRO A 1 1178 ? 2.904 -19.818 0.441 1.00 67.94 1178 PRO A N 1
ATOM 8949 C CA . PRO A 1 1178 ? 3.761 -20.895 -0.048 1.00 67.94 1178 PRO A CA 1
ATOM 8950 C C . PRO A 1 1178 ? 3.993 -22.018 0.977 1.00 67.94 1178 PRO A C 1
ATOM 8952 O O . PRO A 1 1178 ? 4.484 -23.071 0.582 1.00 67.94 1178 PRO A O 1
ATOM 8955 N N . VAL A 1 1179 ? 3.657 -21.816 2.263 1.00 75.19 1179 VAL A N 1
ATOM 8956 C CA . VAL A 1 1179 ? 3.606 -22.882 3.280 1.00 75.19 1179 VAL A CA 1
ATOM 8957 C C . VAL A 1 1179 ? 2.394 -22.682 4.216 1.00 75.19 1179 VAL A C 1
ATOM 8959 O O . VAL A 1 1179 ? 2.522 -22.066 5.281 1.00 75.19 1179 VAL A O 1
ATOM 8962 N N . PRO A 1 1180 ? 1.202 -23.201 3.862 1.00 74.94 1180 PRO A N 1
ATOM 8963 C CA . PRO A 1 1180 ? -0.022 -23.032 4.645 1.00 74.94 1180 PRO A CA 1
ATOM 8964 C C . PRO A 1 1180 ? -0.049 -23.991 5.850 1.00 74.94 1180 PRO A C 1
ATOM 8966 O O . PRO A 1 1180 ? -0.738 -25.009 5.855 1.00 74.94 1180 PRO A O 1
ATOM 8969 N N . CYS A 1 1181 ? 0.727 -23.679 6.891 1.00 83.19 1181 CYS A N 1
ATOM 8970 C CA . CYS A 1 1181 ? 0.801 -24.475 8.119 1.00 83.19 1181 CYS A CA 1
ATOM 8971 C C . CYS A 1 1181 ? 0.734 -23.605 9.387 1.00 83.19 1181 CYS A C 1
ATOM 8973 O O . CYS A 1 1181 ? 1.069 -22.423 9.364 1.00 83.19 1181 CYS A O 1
ATOM 8975 N N . ARG A 1 1182 ? 0.359 -24.214 10.525 1.00 86.00 1182 ARG A N 1
ATOM 8976 C CA . ARG A 1 1182 ? 0.160 -23.528 11.823 1.00 86.00 1182 ARG A CA 1
ATOM 8977 C C . ARG A 1 1182 ? 1.377 -22.752 12.354 1.00 86.00 1182 ARG A C 1
ATOM 8979 O O . ARG A 1 1182 ? 1.226 -21.944 13.260 1.00 86.00 1182 ARG A O 1
ATOM 8986 N N . ALA A 1 1183 ? 2.571 -23.029 11.831 1.00 88.81 1183 ALA A N 1
ATOM 8987 C CA . ALA A 1 1183 ? 3.812 -22.362 12.214 1.00 88.81 1183 ALA A CA 1
ATOM 8988 C C . ALA A 1 1183 ? 4.011 -21.001 11.523 1.00 88.81 1183 ALA A C 1
ATOM 8990 O O . ALA A 1 1183 ? 4.887 -20.245 11.931 1.00 88.81 1183 ALA A O 1
ATOM 8991 N N . VAL A 1 1184 ? 3.232 -20.695 10.478 1.00 91.06 1184 VAL A N 1
ATOM 8992 C CA . VAL A 1 1184 ? 3.313 -19.448 9.706 1.00 91.06 1184 VAL A CA 1
ATOM 8993 C C . VAL A 1 1184 ? 2.132 -18.557 10.092 1.00 91.06 1184 VAL A C 1
ATOM 8995 O O . VAL A 1 1184 ? 1.010 -18.760 9.633 1.00 91.06 1184 VAL A O 1
ATOM 8998 N N . LEU A 1 1185 ? 2.382 -17.573 10.955 1.00 90.12 1185 LEU A N 1
ATOM 8999 C CA . LEU A 1 1185 ? 1.381 -16.616 11.418 1.00 90.12 1185 LEU A CA 1
ATOM 9000 C C . LEU A 1 1185 ? 1.377 -15.409 10.473 1.00 90.12 1185 LEU A C 1
ATOM 9002 O O . LEU A 1 1185 ? 2.314 -14.610 10.465 1.00 90.12 1185 LEU A O 1
ATOM 9006 N N . THR A 1 1186 ? 0.337 -15.293 9.651 1.00 89.06 1186 THR A N 1
ATOM 9007 C CA . THR A 1 1186 ? 0.222 -14.263 8.609 1.00 89.06 1186 THR A CA 1
ATOM 9008 C C . THR A 1 1186 ? -0.403 -12.967 9.124 1.00 89.06 1186 THR A C 1
ATOM 9010 O O . THR A 1 1186 ? -1.418 -13.009 9.817 1.00 89.06 1186 THR A O 1
ATOM 9013 N N . ALA A 1 1187 ? 0.142 -11.826 8.707 1.00 87.00 1187 ALA A N 1
ATOM 9014 C CA . ALA A 1 1187 ? -0.446 -10.493 8.877 1.00 87.00 1187 ALA A CA 1
ATOM 9015 C C . ALA A 1 1187 ? -0.378 -9.711 7.548 1.00 87.00 1187 ALA A C 1
ATOM 9017 O O . ALA A 1 1187 ? 0.382 -10.109 6.655 1.00 87.00 1187 ALA A O 1
ATOM 9018 N N . PRO A 1 1188 ? -1.128 -8.603 7.394 1.00 82.56 1188 PRO A N 1
ATOM 9019 C CA . PRO A 1 1188 ? -0.957 -7.708 6.255 1.00 82.56 1188 PRO A CA 1
ATOM 9020 C C . PRO A 1 1188 ? 0.507 -7.244 6.110 1.00 82.56 1188 PRO A C 1
ATOM 9022 O O . PRO A 1 1188 ? 1.204 -7.062 7.116 1.00 82.56 1188 PRO A O 1
ATOM 9025 N N . PRO A 1 1189 ? 1.009 -7.056 4.877 1.00 82.38 1189 PRO A N 1
ATOM 9026 C CA . PRO A 1 1189 ? 2.292 -6.401 4.660 1.00 82.38 1189 PRO A CA 1
ATOM 9027 C C . PRO A 1 1189 ? 2.237 -4.959 5.178 1.00 82.38 1189 PRO A C 1
ATOM 9029 O O . PRO A 1 1189 ? 1.182 -4.335 5.228 1.00 82.38 1189 PRO A O 1
ATOM 9032 N N . GLU A 1 1190 ? 3.397 -4.427 5.554 1.00 81.25 1190 GLU A N 1
ATOM 9033 C CA . GLU A 1 1190 ? 3.602 -3.046 6.023 1.00 81.25 1190 GLU A CA 1
ATOM 9034 C C . GLU A 1 1190 ? 2.878 -2.641 7.337 1.00 81.25 1190 GLU A C 1
ATOM 9036 O O . GLU A 1 1190 ? 3.341 -1.705 7.996 1.00 81.25 1190 GLU A O 1
ATOM 9041 N N . ASP A 1 1191 ? 1.863 -3.383 7.806 1.00 86.56 1191 ASP A N 1
ATOM 9042 C CA . ASP A 1 1191 ? 1.211 -3.201 9.115 1.00 86.56 1191 ASP A CA 1
ATOM 9043 C C . ASP A 1 1191 ? 2.115 -3.641 10.281 1.00 86.56 1191 ASP A C 1
ATOM 9045 O O . ASP A 1 1191 ? 2.104 -4.779 10.762 1.00 86.56 1191 ASP A O 1
ATOM 9049 N N . SER A 1 1192 ? 2.902 -2.686 10.773 1.00 90.62 1192 SER A N 1
ATOM 9050 C CA . SER A 1 1192 ? 3.795 -2.876 11.920 1.00 90.62 1192 SER A CA 1
ATOM 9051 C C . SER A 1 1192 ? 3.094 -3.193 13.252 1.00 90.62 1192 SER A C 1
ATOM 9053 O O . SER A 1 1192 ? 3.765 -3.633 14.184 1.00 90.62 1192 SER A O 1
ATOM 9055 N N . LEU A 1 1193 ? 1.777 -2.995 13.370 1.00 87.00 1193 LEU A N 1
ATOM 9056 C CA . LEU A 1 1193 ? 1.026 -3.204 14.610 1.00 87.00 1193 LEU A CA 1
ATOM 9057 C C . LEU A 1 1193 ? 0.373 -4.584 14.652 1.00 87.00 1193 LEU A C 1
ATOM 9059 O O . LEU A 1 1193 ? 0.507 -5.265 15.669 1.00 87.00 1193 LEU A O 1
ATOM 9063 N N . ALA A 1 1194 ? -0.205 -5.058 13.546 1.00 86.56 1194 ALA A N 1
ATOM 9064 C CA . ALA A 1 1194 ? -0.591 -6.464 13.412 1.00 86.56 1194 ALA A CA 1
ATOM 9065 C C . ALA A 1 1194 ? 0.635 -7.387 13.543 1.00 86.56 1194 ALA A C 1
ATOM 9067 O O . ALA A 1 1194 ? 0.608 -8.364 14.296 1.00 86.56 1194 ALA A O 1
ATOM 9068 N N . LEU A 1 1195 ? 1.753 -7.032 12.894 1.00 91.19 1195 LEU A N 1
ATOM 9069 C CA . LEU A 1 1195 ? 3.020 -7.758 13.025 1.00 91.19 1195 LEU A CA 1
ATOM 9070 C C . LEU A 1 1195 ? 3.560 -7.739 14.468 1.00 91.19 1195 LEU A C 1
ATOM 9072 O O . LEU A 1 1195 ? 4.000 -8.778 14.962 1.00 91.19 1195 LEU A O 1
ATOM 9076 N N . ALA A 1 1196 ? 3.485 -6.604 15.175 1.00 92.69 1196 ALA A N 1
ATOM 9077 C CA . ALA A 1 1196 ? 3.863 -6.535 16.589 1.00 92.69 1196 ALA A CA 1
ATOM 9078 C C . ALA A 1 1196 ? 2.919 -7.349 17.489 1.00 92.69 1196 ALA A C 1
ATOM 9080 O O . ALA A 1 1196 ? 3.391 -8.008 18.411 1.00 92.69 1196 ALA A O 1
ATOM 9081 N N . GLY A 1 1197 ? 1.612 -7.366 17.211 1.00 93.00 1197 GLY A N 1
ATOM 9082 C CA . GLY A 1 1197 ? 0.633 -8.197 17.917 1.00 93.00 1197 GLY A CA 1
ATOM 9083 C C . GLY A 1 1197 ? 0.946 -9.692 17.817 1.00 93.00 1197 GLY A C 1
ATOM 9084 O O . GLY A 1 1197 ? 0.932 -10.391 18.830 1.00 93.00 1197 GLY A O 1
ATOM 9085 N N . LEU A 1 1198 ? 1.322 -10.172 16.626 1.00 94.31 1198 LEU A N 1
ATOM 9086 C CA . LEU A 1 1198 ? 1.771 -11.555 16.436 1.00 94.31 1198 LEU A CA 1
ATOM 9087 C C . LEU A 1 1198 ? 3.069 -11.860 17.198 1.00 94.31 1198 LEU A C 1
ATOM 9089 O O . LEU A 1 1198 ? 3.162 -12.912 17.828 1.00 94.31 1198 LEU A O 1
ATOM 9093 N N . VAL A 1 1199 ? 4.048 -10.947 17.196 1.00 94.38 1199 VAL A N 1
ATOM 9094 C CA . VAL A 1 1199 ? 5.286 -11.117 17.980 1.00 94.38 1199 VAL A CA 1
ATOM 9095 C C . VAL A 1 1199 ? 4.987 -11.172 19.482 1.00 94.38 1199 VAL A C 1
ATOM 9097 O O . VAL A 1 1199 ? 5.441 -12.101 20.142 1.00 94.38 1199 VAL A O 1
ATOM 9100 N N . ARG A 1 1200 ? 4.186 -10.242 20.020 1.00 94.00 1200 ARG A N 1
ATOM 9101 C CA . ARG A 1 1200 ? 3.784 -10.209 21.443 1.00 94.00 1200 ARG A CA 1
ATOM 9102 C C . ARG A 1 1200 ? 3.121 -11.517 21.877 1.00 94.00 1200 ARG A C 1
ATOM 9104 O O . ARG A 1 1200 ? 3.569 -12.132 22.841 1.00 94.00 1200 ARG A O 1
ATOM 9111 N N . ARG A 1 1201 ? 2.153 -12.008 21.092 1.00 93.25 1201 ARG A N 1
ATOM 9112 C CA . ARG A 1 1201 ? 1.490 -13.298 21.335 1.00 93.25 1201 ARG A CA 1
ATOM 9113 C C . ARG A 1 1201 ? 2.488 -14.460 21.404 1.00 93.25 1201 ARG A C 1
ATOM 9115 O O . ARG A 1 1201 ? 2.345 -15.324 22.258 1.00 93.25 1201 ARG A O 1
ATOM 9122 N N . LEU A 1 1202 ? 3.505 -14.486 20.537 1.00 93.12 1202 LEU A N 1
ATOM 9123 C CA . LEU A 1 1202 ? 4.544 -15.528 20.541 1.00 93.12 1202 LEU A CA 1
ATOM 9124 C C . LEU A 1 1202 ? 5.542 -15.389 21.709 1.00 93.12 1202 LEU A C 1
ATOM 9126 O O . LEU A 1 1202 ? 6.066 -16.401 22.168 1.00 93.12 1202 LEU A O 1
ATOM 9130 N N . VAL A 1 1203 ? 5.783 -14.173 22.216 1.00 92.50 1203 VAL A N 1
ATOM 9131 C CA . VAL A 1 1203 ? 6.574 -13.919 23.442 1.00 92.50 1203 VAL A CA 1
ATOM 9132 C C . VAL A 1 1203 ? 5.845 -14.432 24.695 1.00 92.50 1203 VAL A C 1
ATOM 9134 O O . VAL A 1 1203 ? 6.490 -14.851 25.658 1.00 92.50 1203 VAL A O 1
ATOM 9137 N N . GLU A 1 1204 ? 4.512 -14.417 24.681 1.00 90.81 1204 GLU A N 1
ATOM 9138 C CA . GLU A 1 1204 ? 3.644 -14.858 25.782 1.00 90.81 1204 GLU A CA 1
ATOM 9139 C C . GLU A 1 1204 ? 3.403 -16.379 25.819 1.00 90.81 1204 GLU A C 1
ATOM 9141 O O . GLU A 1 1204 ? 3.049 -16.906 26.875 1.00 90.81 1204 GLU A O 1
ATOM 9146 N N . LEU A 1 1205 ? 3.624 -17.108 24.715 1.00 91.31 1205 LEU A N 1
ATOM 9147 C CA . LEU A 1 1205 ? 3.431 -18.563 24.688 1.00 91.31 1205 LEU A CA 1
ATOM 9148 C C . LEU A 1 1205 ? 4.424 -19.312 25.603 1.00 91.31 1205 LEU A C 1
ATOM 9150 O O . LEU A 1 1205 ? 5.620 -18.988 25.628 1.00 91.31 1205 LEU A O 1
ATOM 9154 N N . PRO A 1 1206 ? 3.984 -20.395 26.277 1.00 90.12 1206 PRO A N 1
ATOM 9155 C CA . PRO A 1 1206 ? 4.887 -21.339 26.925 1.00 90.12 1206 PRO A CA 1
ATOM 9156 C C . PRO A 1 1206 ? 5.861 -21.965 25.917 1.00 90.12 1206 PRO A C 1
ATOM 9158 O O . PRO A 1 1206 ? 5.467 -22.351 24.815 1.00 90.12 1206 PRO A O 1
ATOM 9161 N N . SER A 1 1207 ? 7.121 -22.168 26.315 1.00 88.94 1207 SER A N 1
ATOM 9162 C CA . SER A 1 1207 ? 8.163 -22.747 25.449 1.00 88.94 1207 SER A CA 1
ATOM 9163 C C . SER A 1 1207 ? 7.771 -24.082 24.802 1.00 88.94 1207 SER A C 1
ATOM 9165 O O . SER A 1 1207 ? 8.130 -24.336 23.657 1.00 88.94 1207 SER A O 1
ATOM 9167 N N . ALA A 1 1208 ? 7.000 -24.926 25.496 1.00 87.94 1208 ALA A N 1
ATOM 9168 C CA . ALA A 1 1208 ? 6.519 -26.196 24.948 1.00 87.94 1208 ALA A CA 1
ATOM 9169 C C . ALA A 1 1208 ? 5.527 -26.013 23.779 1.00 87.94 1208 ALA A C 1
ATOM 9171 O O . ALA A 1 1208 ? 5.548 -26.785 22.820 1.00 87.94 1208 ALA A O 1
ATOM 9172 N N . GLU A 1 1209 ? 4.685 -24.976 23.821 1.00 90.31 1209 GLU A N 1
ATOM 9173 C CA . GLU A 1 1209 ? 3.750 -24.657 22.738 1.00 90.31 1209 GLU A CA 1
ATOM 9174 C C . GLU A 1 1209 ? 4.480 -24.003 21.558 1.00 90.31 1209 GLU A C 1
ATOM 9176 O O . GLU A 1 1209 ? 4.275 -24.396 20.409 1.00 90.31 1209 GLU A O 1
ATOM 9181 N N . LEU A 1 1210 ? 5.413 -23.087 21.844 1.00 90.81 1210 LEU A N 1
ATOM 9182 C CA . LEU A 1 1210 ? 6.270 -22.458 20.836 1.00 90.81 1210 LEU A CA 1
ATOM 9183 C C . LEU A 1 1210 ? 7.104 -23.503 20.062 1.00 90.81 1210 LEU A C 1
ATOM 9185 O O . LEU A 1 1210 ? 7.220 -23.414 18.838 1.00 90.81 1210 LEU A O 1
ATOM 9189 N N . ALA A 1 1211 ? 7.613 -24.532 20.752 1.00 90.00 1211 ALA A N 1
ATOM 9190 C CA . ALA A 1 1211 ? 8.305 -25.668 20.138 1.00 90.00 1211 ALA A CA 1
ATOM 9191 C C . ALA A 1 1211 ? 7.353 -26.528 19.292 1.00 90.00 1211 ALA A C 1
ATOM 9193 O O . ALA A 1 1211 ? 7.651 -26.824 18.139 1.00 90.00 1211 ALA A O 1
ATOM 9194 N N . SER A 1 1212 ? 6.170 -26.865 19.820 1.00 90.88 1212 SER A N 1
ATOM 9195 C CA . SER A 1 1212 ? 5.150 -27.654 19.108 1.00 90.88 1212 SER A CA 1
ATOM 9196 C C . SER A 1 1212 ? 4.692 -26.993 17.796 1.00 90.88 1212 SER A C 1
ATOM 9198 O O . SER A 1 1212 ? 4.517 -27.671 16.775 1.00 90.88 1212 SER A O 1
ATOM 9200 N N . LEU A 1 1213 ? 4.560 -25.660 17.791 1.00 90.69 1213 LEU A N 1
ATOM 9201 C CA . LEU A 1 1213 ? 4.340 -24.862 16.582 1.00 90.69 1213 LEU A CA 1
ATOM 9202 C C . LEU A 1 1213 ? 5.514 -24.998 15.601 1.00 90.69 1213 LEU A C 1
ATOM 9204 O O . LEU A 1 1213 ? 5.293 -25.328 14.435 1.00 90.69 1213 LEU A O 1
ATOM 9208 N N . GLY A 1 1214 ? 6.748 -24.803 16.071 1.00 90.69 1214 GLY A N 1
ATOM 9209 C CA . GLY A 1 1214 ? 7.967 -24.950 15.273 1.00 90.69 1214 GLY A CA 1
ATOM 9210 C C . GLY A 1 1214 ? 8.117 -26.332 14.624 1.00 90.69 1214 GLY A C 1
ATOM 9211 O O . GLY A 1 1214 ? 8.290 -26.428 13.409 1.00 90.69 1214 GLY A O 1
ATOM 9212 N N . ASP A 1 1215 ? 7.945 -27.407 15.395 1.00 90.56 1215 ASP A N 1
ATOM 9213 C CA . ASP A 1 1215 ? 8.007 -28.794 14.918 1.00 90.56 1215 ASP A CA 1
ATOM 9214 C C . ASP A 1 1215 ? 6.902 -29.118 13.902 1.00 90.56 1215 ASP A C 1
ATOM 9216 O O . ASP A 1 1215 ? 7.083 -29.944 13.002 1.00 90.56 1215 ASP A O 1
ATOM 9220 N N . ALA A 1 1216 ? 5.715 -28.515 14.033 1.00 89.12 1216 ALA A N 1
ATOM 9221 C CA . ALA A 1 1216 ? 4.659 -28.648 13.028 1.00 89.12 1216 ALA A CA 1
ATOM 9222 C C . ALA A 1 1216 ? 5.052 -27.982 11.696 1.00 89.12 1216 ALA A C 1
ATOM 9224 O O . ALA A 1 1216 ? 4.751 -28.529 10.635 1.00 89.12 1216 ALA A O 1
ATOM 9225 N N . GLY A 1 1217 ? 5.769 -26.855 11.748 1.00 90.75 1217 GLY A N 1
ATOM 9226 C CA . GLY A 1 1217 ? 6.374 -26.215 10.579 1.00 90.75 1217 GLY A CA 1
ATOM 9227 C C . GLY A 1 1217 ? 7.463 -27.075 9.940 1.00 90.75 1217 GLY A C 1
ATOM 9228 O O . GLY A 1 1217 ? 7.400 -27.358 8.742 1.00 90.75 1217 GLY A O 1
ATOM 9229 N N . ARG A 1 1218 ? 8.411 -27.559 10.753 1.00 90.81 1218 ARG A N 1
ATOM 9230 C CA . ARG A 1 1218 ? 9.528 -28.409 10.319 1.00 90.81 1218 ARG A CA 1
ATOM 9231 C C . ARG A 1 1218 ? 9.055 -29.666 9.590 1.00 90.81 1218 ARG A C 1
ATOM 9233 O O . ARG A 1 1218 ? 9.434 -29.874 8.439 1.00 90.81 1218 ARG A O 1
ATOM 9240 N N . ARG A 1 1219 ? 8.161 -30.448 10.207 1.00 90.12 1219 ARG A N 1
ATOM 9241 C CA . ARG A 1 1219 ? 7.603 -31.676 9.604 1.00 90.12 1219 ARG A CA 1
ATOM 9242 C C . ARG A 1 1219 ? 6.885 -31.402 8.280 1.00 90.12 1219 ARG A C 1
ATOM 9244 O O . ARG A 1 1219 ? 6.977 -32.206 7.356 1.00 90.12 1219 ARG A O 1
ATOM 9251 N N . HIS A 1 1220 ? 6.193 -30.265 8.166 1.00 90.38 1220 HIS A N 1
ATOM 9252 C CA . HIS A 1 1220 ? 5.519 -29.890 6.925 1.00 90.38 1220 HIS A CA 1
ATOM 9253 C C . HIS A 1 1220 ? 6.520 -29.586 5.798 1.00 90.38 1220 HIS A C 1
ATOM 9255 O O . HIS A 1 1220 ? 6.329 -30.073 4.682 1.00 90.38 1220 HIS A O 1
ATOM 9261 N N . VAL A 1 1221 ? 7.597 -28.830 6.061 1.00 90.44 1221 VAL A N 1
ATOM 9262 C CA . VAL A 1 1221 ? 8.605 -28.554 5.021 1.00 90.44 1221 VAL A CA 1
ATOM 9263 C C . VAL A 1 1221 ? 9.474 -29.770 4.705 1.00 90.44 1221 VAL A C 1
ATOM 9265 O O . VAL A 1 1221 ? 9.776 -29.978 3.534 1.00 90.44 1221 VAL A O 1
ATOM 9268 N N . GLU A 1 1222 ? 9.823 -30.614 5.682 1.00 89.88 1222 GLU A N 1
ATOM 9269 C CA . GLU A 1 1222 ? 10.556 -31.871 5.447 1.00 89.88 1222 GLU A CA 1
ATOM 9270 C C . GLU A 1 1222 ? 9.811 -32.778 4.448 1.00 89.88 1222 GLU A C 1
ATOM 9272 O O . GLU A 1 1222 ? 10.426 -33.280 3.501 1.00 89.88 1222 GLU A O 1
ATOM 9277 N N . ALA A 1 1223 ? 8.487 -32.908 4.601 1.00 88.19 1223 ALA A N 1
ATOM 9278 C CA . ALA A 1 1223 ? 7.638 -33.756 3.763 1.00 88.19 1223 ALA A CA 1
ATOM 9279 C C . ALA A 1 1223 ? 7.343 -33.206 2.350 1.00 88.19 1223 ALA A C 1
ATOM 9281 O O . ALA A 1 1223 ? 7.187 -34.002 1.427 1.00 88.19 1223 ALA A O 1
ATOM 9282 N N . HIS A 1 1224 ? 7.265 -31.880 2.156 1.00 88.00 1224 HIS A N 1
ATOM 9283 C CA . HIS A 1 1224 ? 6.791 -31.284 0.887 1.00 88.00 1224 HIS A CA 1
ATOM 9284 C C . HIS A 1 1224 ? 7.809 -30.365 0.180 1.00 88.00 1224 HIS A C 1
ATOM 9286 O O . HIS A 1 1224 ? 7.717 -30.163 -1.029 1.00 88.00 1224 HIS A O 1
ATOM 9292 N N . HIS A 1 1225 ? 8.784 -29.810 0.909 1.00 90.50 1225 HIS A N 1
ATOM 9293 C CA . HIS A 1 1225 ? 9.696 -28.753 0.439 1.00 90.50 1225 HIS A CA 1
ATOM 9294 C C . HIS A 1 1225 ? 11.188 -29.066 0.665 1.00 90.50 1225 HIS A C 1
ATOM 9296 O O . HIS A 1 1225 ? 12.041 -28.184 0.532 1.00 90.50 1225 HIS A O 1
ATOM 9302 N N . SER A 1 1226 ? 11.541 -30.309 0.985 1.00 91.69 1226 SER A N 1
ATOM 9303 C CA . SER A 1 1226 ? 12.933 -30.762 0.935 1.00 91.69 1226 SER A CA 1
ATOM 9304 C C . SER A 1 1226 ? 13.376 -30.948 -0.525 1.00 91.69 1226 SER A C 1
ATOM 9306 O O . SER A 1 1226 ? 12.609 -31.434 -1.362 1.00 91.69 1226 SER A O 1
ATOM 9308 N N . TYR A 1 1227 ? 14.622 -30.598 -0.875 1.00 91.69 1227 TYR A N 1
ATOM 9309 C CA . TYR A 1 1227 ? 15.106 -30.792 -2.256 1.00 91.69 1227 TYR A CA 1
ATOM 9310 C C . TYR A 1 1227 ? 15.159 -32.264 -2.692 1.00 91.69 1227 TYR A C 1
ATOM 9312 O O . TYR A 1 1227 ? 15.159 -32.528 -3.891 1.00 91.69 1227 TYR A O 1
ATOM 9320 N N . ALA A 1 1228 ? 15.113 -33.219 -1.758 1.00 90.25 1228 ALA A N 1
ATOM 9321 C CA . ALA A 1 1228 ? 14.900 -34.631 -2.068 1.00 90.25 1228 ALA A CA 1
ATOM 9322 C C . ALA A 1 1228 ? 13.547 -34.879 -2.764 1.00 90.25 1228 ALA A C 1
ATOM 9324 O O . ALA A 1 1228 ? 13.502 -35.604 -3.755 1.00 90.25 1228 ALA A O 1
ATOM 9325 N N . VAL A 1 1229 ? 12.471 -34.241 -2.287 1.00 91.56 1229 VAL A N 1
ATOM 9326 C CA . VAL A 1 1229 ? 11.120 -34.324 -2.872 1.00 91.56 1229 VAL A CA 1
ATOM 9327 C C . VAL A 1 1229 ? 11.026 -33.471 -4.138 1.00 91.56 1229 VAL A C 1
ATOM 9329 O O . VAL A 1 1229 ? 10.596 -33.954 -5.186 1.00 91.56 1229 VAL A O 1
ATOM 9332 N N . LEU A 1 1230 ? 11.502 -32.222 -4.086 1.00 93.62 1230 LEU A N 1
ATOM 9333 C CA . LEU A 1 1230 ? 11.424 -31.295 -5.224 1.00 93.62 1230 LEU A CA 1
ATOM 9334 C C . LEU A 1 1230 ? 12.260 -31.758 -6.437 1.00 93.62 1230 LEU A C 1
ATOM 9336 O O . LEU A 1 1230 ? 11.918 -31.423 -7.572 1.00 93.62 1230 LEU A O 1
ATOM 9340 N N . ALA A 1 1231 ? 13.316 -32.556 -6.228 1.00 93.44 1231 ALA A N 1
ATOM 9341 C CA . ALA A 1 1231 ? 14.088 -33.163 -7.314 1.00 93.44 1231 ALA A CA 1
ATOM 9342 C C . ALA A 1 1231 ? 13.323 -34.257 -8.070 1.00 93.44 1231 ALA A C 1
ATOM 9344 O O . ALA A 1 1231 ? 13.517 -34.374 -9.277 1.00 93.44 1231 ALA A O 1
ATOM 9345 N N . VAL A 1 1232 ? 12.428 -35.007 -7.412 1.00 92.31 1232 VAL A N 1
ATOM 9346 C CA . VAL A 1 1232 ? 11.557 -35.985 -8.093 1.00 92.31 1232 VAL A CA 1
ATOM 9347 C C . VAL A 1 1232 ? 10.566 -35.253 -9.000 1.00 92.31 1232 VAL A C 1
ATOM 9349 O O . VAL A 1 1232 ? 10.474 -35.566 -10.184 1.00 92.31 1232 VAL A O 1
ATOM 9352 N N . ALA A 1 1233 ? 9.915 -34.203 -8.486 1.00 92.12 1233 ALA A N 1
ATOM 9353 C CA . ALA A 1 1233 ? 9.009 -33.371 -9.281 1.00 92.12 1233 ALA A CA 1
ATOM 9354 C C . ALA A 1 1233 ? 9.714 -32.720 -10.490 1.00 92.12 1233 ALA A C 1
ATOM 9356 O O . ALA A 1 1233 ? 9.138 -32.638 -11.573 1.00 92.12 1233 ALA A O 1
ATOM 9357 N N . LEU A 1 1234 ? 10.975 -32.287 -10.344 1.00 94.50 1234 LEU A N 1
ATOM 9358 C CA . LEU A 1 1234 ? 11.742 -31.760 -11.475 1.00 94.50 1234 LEU A CA 1
ATOM 9359 C C . LEU A 1 1234 ? 12.149 -32.857 -12.470 1.00 94.50 1234 LEU A C 1
ATOM 9361 O O . LEU A 1 1234 ? 12.090 -32.628 -13.676 1.00 94.50 1234 LEU A O 1
ATOM 9365 N N . GLU A 1 1235 ? 12.554 -34.035 -11.997 1.00 93.31 1235 GLU A N 1
ATOM 9366 C CA . GLU A 1 1235 ? 12.912 -35.168 -12.855 1.00 93.31 1235 GLU A CA 1
ATOM 9367 C C . GLU A 1 1235 ? 11.742 -35.607 -13.743 1.00 93.31 1235 GLU A C 1
ATOM 9369 O O . GLU A 1 1235 ? 11.945 -35.812 -14.938 1.00 93.31 1235 GLU A O 1
ATOM 9374 N N . GLU A 1 1236 ? 10.520 -35.665 -13.204 1.00 90.62 1236 GLU A N 1
ATOM 9375 C CA . GLU A 1 1236 ? 9.309 -35.956 -13.982 1.00 90.62 1236 GLU A CA 1
ATOM 9376 C C . GLU A 1 1236 ? 9.096 -34.936 -15.113 1.00 90.62 1236 GLU A C 1
ATOM 9378 O O . GLU A 1 1236 ? 8.861 -35.326 -16.259 1.00 90.62 1236 GLU A O 1
ATOM 9383 N N . VAL A 1 1237 ? 9.267 -33.635 -14.842 1.00 92.62 1237 VAL A N 1
ATOM 9384 C CA . VAL A 1 1237 ? 9.165 -32.580 -15.870 1.00 92.62 1237 VAL A CA 1
ATOM 9385 C C . VAL A 1 1237 ? 10.280 -32.696 -16.920 1.00 92.62 1237 VAL A C 1
ATOM 9387 O O . VAL A 1 1237 ? 10.037 -32.463 -18.105 1.00 92.62 1237 VAL A O 1
ATOM 9390 N N . LEU A 1 1238 ? 11.495 -33.093 -16.525 1.00 93.12 1238 LEU A N 1
ATOM 9391 C CA . LEU A 1 1238 ? 12.614 -33.320 -17.450 1.00 93.12 1238 LEU A CA 1
ATOM 9392 C C . LEU A 1 1238 ? 12.406 -34.581 -18.315 1.00 93.12 1238 LEU A C 1
ATOM 9394 O O . LEU A 1 1238 ? 12.669 -34.543 -19.518 1.00 93.12 1238 LEU A O 1
ATOM 9398 N N . ALA A 1 1239 ? 11.871 -35.669 -17.757 1.00 89.44 1239 ALA A N 1
ATOM 9399 C CA . ALA A 1 1239 ? 11.495 -36.875 -18.504 1.00 89.44 1239 ALA A CA 1
ATOM 9400 C C . ALA A 1 1239 ? 10.333 -36.598 -19.482 1.00 89.44 1239 ALA A C 1
ATOM 9402 O O . ALA A 1 1239 ? 10.393 -36.958 -20.660 1.00 89.44 1239 ALA A O 1
ATOM 9403 N N . ALA A 1 1240 ? 9.323 -35.841 -19.037 1.00 86.69 1240 ALA A N 1
ATOM 9404 C CA . ALA A 1 1240 ? 8.203 -35.378 -19.859 1.00 86.69 1240 ALA A CA 1
ATOM 9405 C C . ALA A 1 1240 ? 8.591 -34.325 -20.922 1.00 86.69 1240 ALA A C 1
ATOM 9407 O O . ALA A 1 1240 ? 7.768 -33.999 -21.785 1.00 86.69 1240 ALA A O 1
ATOM 9408 N N . ALA A 1 1241 ? 9.817 -33.787 -20.870 1.00 88.44 1241 ALA A N 1
ATOM 9409 C CA . ALA A 1 1241 ? 10.422 -32.976 -21.928 1.00 88.44 1241 ALA A CA 1
ATOM 9410 C C . ALA A 1 1241 ? 11.267 -33.817 -22.906 1.00 88.44 1241 ALA A C 1
ATOM 9412 O O . ALA A 1 1241 ? 11.325 -33.489 -24.088 1.00 88.44 1241 ALA A O 1
ATOM 9413 N N . THR A 1 1242 ? 11.901 -34.906 -22.451 1.00 87.62 1242 THR A N 1
ATOM 9414 C CA . THR A 1 1242 ? 12.723 -35.802 -23.297 1.00 87.62 1242 THR A CA 1
ATOM 9415 C C . THR A 1 1242 ? 11.944 -36.936 -23.975 1.00 87.62 1242 THR A C 1
ATOM 9417 O O . THR A 1 1242 ? 12.525 -37.675 -24.774 1.00 87.62 1242 THR A O 1
ATOM 9420 N N . GLY A 1 1243 ? 10.635 -37.034 -23.721 1.00 72.50 1243 GLY A N 1
ATOM 9421 C CA . GLY A 1 1243 ? 9.693 -37.883 -24.459 1.00 72.50 1243 GLY A CA 1
ATOM 9422 C C . GLY A 1 1243 ? 9.416 -39.261 -23.850 1.00 72.50 1243 GLY A C 1
ATOM 9423 O O . GLY A 1 1243 ? 8.702 -40.050 -24.469 1.00 72.50 1243 GLY A O 1
ATOM 9424 N N . ASP A 1 1244 ? 9.933 -39.563 -22.654 1.00 62.66 1244 ASP A N 1
ATOM 9425 C CA . ASP A 1 1244 ? 9.727 -40.864 -22.003 1.00 62.66 1244 ASP A CA 1
ATOM 9426 C C . ASP A 1 1244 ? 8.280 -41.022 -21.507 1.00 62.66 1244 ASP A C 1
ATOM 9428 O O . ASP A 1 1244 ? 7.902 -40.586 -20.419 1.00 62.66 1244 ASP A O 1
ATOM 9432 N N . SER A 1 1245 ? 7.449 -41.684 -22.316 1.00 43.06 1245 SER A N 1
ATOM 9433 C CA . SER A 1 1245 ? 5.995 -41.756 -22.099 1.00 43.06 1245 SER A CA 1
ATOM 9434 C C . SER A 1 1245 ? 5.565 -42.551 -20.856 1.00 43.06 1245 SER A C 1
ATOM 9436 O O . SER A 1 1245 ? 4.401 -42.483 -20.478 1.00 43.06 1245 SER A O 1
ATOM 9438 N N . GLN A 1 1246 ? 6.472 -43.280 -20.192 1.00 43.91 1246 GLN A N 1
ATOM 9439 C CA . GLN A 1 1246 ? 6.157 -44.039 -18.971 1.00 43.91 1246 GLN A CA 1
ATOM 9440 C C . GLN A 1 1246 ? 6.031 -43.174 -17.705 1.00 43.91 1246 GLN A C 1
ATOM 9442 O O . GLN A 1 1246 ? 5.418 -43.621 -16.740 1.00 43.91 1246 GLN A O 1
ATOM 9447 N N . ALA A 1 1247 ? 6.550 -41.939 -17.697 1.00 43.78 1247 ALA A N 1
ATOM 9448 C CA . ALA A 1 1247 ? 6.349 -41.009 -16.578 1.00 43.78 1247 ALA A CA 1
ATOM 9449 C C . ALA A 1 1247 ? 4.980 -40.295 -16.629 1.00 43.78 1247 ALA A C 1
ATOM 9451 O O . ALA A 1 1247 ? 4.488 -39.801 -15.618 1.00 43.78 1247 ALA A O 1
ATOM 9452 N N . ALA A 1 1248 ? 4.342 -40.244 -17.801 1.00 36.19 1248 ALA A N 1
ATOM 9453 C CA . ALA A 1 1248 ? 3.199 -39.379 -18.089 1.00 36.19 1248 ALA A CA 1
ATOM 9454 C C . ALA A 1 1248 ? 1.838 -39.927 -17.598 1.00 36.19 1248 ALA A C 1
ATOM 9456 O O . ALA A 1 1248 ? 0.858 -39.882 -18.340 1.00 36.19 1248 ALA A O 1
ATOM 9457 N N . LEU A 1 1249 ? 1.763 -40.460 -16.369 1.00 36.00 1249 LEU A N 1
ATOM 9458 C CA . LEU A 1 1249 ? 0.503 -40.955 -15.782 1.00 36.00 1249 LEU A CA 1
ATOM 9459 C C . LEU A 1 1249 ? 0.418 -40.896 -14.238 1.00 36.00 1249 LEU A C 1
ATOM 9461 O O . LEU A 1 1249 ? -0.286 -41.688 -13.610 1.00 36.00 1249 LEU A O 1
ATOM 9465 N N . ARG A 1 1250 ? 1.086 -39.920 -13.608 1.00 35.09 1250 ARG A N 1
ATOM 9466 C CA . ARG A 1 1250 ? 0.739 -39.424 -12.261 1.00 35.09 1250 ARG A CA 1
ATOM 9467 C C . ARG A 1 1250 ? 0.659 -37.898 -12.303 1.00 35.09 1250 ARG A C 1
ATOM 9469 O O . ARG A 1 1250 ? 1.443 -37.258 -12.993 1.00 35.09 1250 ARG A O 1
ATOM 9476 N N . GLY A 1 1251 ? -0.344 -37.321 -11.643 1.00 35.84 1251 GLY A N 1
ATOM 9477 C CA . GLY A 1 1251 ? -0.650 -35.894 -11.757 1.00 35.84 1251 GLY A CA 1
ATOM 9478 C C . GLY A 1 1251 ? 0.244 -35.025 -10.878 1.00 35.84 1251 GLY A C 1
ATOM 9479 O O . GLY A 1 1251 ? -0.161 -34.679 -9.774 1.00 35.84 1251 GLY A O 1
ATOM 9480 N N . THR A 1 1252 ? 1.431 -34.646 -11.355 1.00 34.19 1252 THR A N 1
ATOM 9481 C CA . THR A 1 1252 ? 2.347 -33.746 -10.632 1.00 34.19 1252 THR A CA 1
ATOM 9482 C C . THR A 1 1252 ? 1.953 -32.270 -10.746 1.00 34.19 1252 THR A C 1
ATOM 9484 O O . THR A 1 1252 ? 2.645 -31.436 -11.334 1.00 34.19 1252 THR A O 1
ATOM 9487 N N . THR A 1 1253 ? 0.868 -31.915 -10.062 1.00 35.59 1253 THR A N 1
ATOM 9488 C CA . THR A 1 1253 ? 0.942 -30.754 -9.173 1.00 35.59 1253 THR A CA 1
ATOM 9489 C C . THR A 1 1253 ? 1.412 -31.249 -7.808 1.00 35.59 1253 THR A C 1
ATOM 9491 O O . THR A 1 1253 ? 0.753 -32.069 -7.173 1.00 35.59 1253 THR A O 1
ATOM 9494 N N . VAL A 1 1254 ? 2.531 -30.717 -7.301 1.00 40.59 1254 VAL A N 1
ATOM 9495 C CA . VAL A 1 1254 ? 2.676 -30.617 -5.842 1.00 40.59 1254 VAL A CA 1
ATOM 9496 C C . VAL A 1 1254 ? 1.702 -29.521 -5.441 1.00 40.59 1254 VAL A C 1
ATOM 9498 O O . VAL A 1 1254 ? 2.029 -28.336 -5.486 1.00 40.59 1254 VAL A O 1
ATOM 9501 N N . SER A 1 1255 ? 0.456 -29.905 -5.176 1.00 30.83 1255 SER A N 1
ATOM 9502 C CA . SER A 1 1255 ? -0.563 -28.956 -4.759 1.00 30.83 1255 SER A CA 1
ATOM 9503 C C . SER A 1 1255 ? -0.131 -28.332 -3.436 1.00 30.83 1255 SER A C 1
ATOM 9505 O O . SER A 1 1255 ? -0.061 -29.032 -2.424 1.00 30.83 1255 SER A O 1
ATOM 9507 N N . ALA A 1 1256 ? 0.062 -27.010 -3.419 1.00 33.00 1256 ALA A N 1
ATOM 9508 C CA . ALA A 1 1256 ? -0.280 -26.261 -2.217 1.00 33.00 1256 ALA A CA 1
ATOM 9509 C C . ALA A 1 1256 ? -1.718 -26.690 -1.857 1.00 33.00 1256 ALA A C 1
ATOM 9511 O O . ALA A 1 1256 ? -2.570 -26.633 -2.751 1.00 33.00 1256 ALA A O 1
ATOM 9512 N N . PRO A 1 1257 ? -1.972 -27.242 -0.653 1.00 27.62 1257 PRO A N 1
ATOM 9513 C CA . PRO A 1 1257 ? -3.213 -27.954 -0.352 1.00 27.62 1257 PRO A CA 1
ATOM 9514 C C . PRO A 1 1257 ? -4.408 -27.034 -0.601 1.00 27.62 1257 PRO A C 1
ATOM 9516 O O . PRO A 1 1257 ? -4.578 -26.018 0.070 1.00 27.62 1257 PRO A O 1
ATOM 9519 N N . GLY A 1 1258 ? -5.145 -27.350 -1.665 1.00 28.16 1258 GLY A N 1
ATOM 9520 C CA . GLY A 1 1258 ? -5.957 -26.373 -2.377 1.00 28.16 1258 GLY A CA 1
ATOM 9521 C C . GLY A 1 1258 ? -7.397 -26.288 -1.891 1.00 28.16 1258 GLY A C 1
ATOM 9522 O O . GLY A 1 1258 ? -7.945 -27.235 -1.331 1.00 28.16 1258 GLY A O 1
ATOM 9523 N N . GLY A 1 1259 ? -8.018 -25.153 -2.201 1.00 23.02 1259 GLY A N 1
ATOM 9524 C CA . GLY A 1 1259 ? -9.415 -24.863 -1.903 1.00 23.02 1259 GLY A CA 1
ATOM 9525 C C . GLY A 1 1259 ? -9.559 -23.651 -0.991 1.00 23.02 1259 GLY A C 1
ATOM 9526 O O . GLY A 1 1259 ? -8.848 -23.508 0.002 1.00 23.02 1259 GLY A O 1
ATOM 9527 N N . ALA A 1 1260 ? -10.515 -22.783 -1.317 1.00 25.53 1260 ALA A N 1
ATOM 9528 C CA . ALA A 1 1260 ? -11.062 -21.880 -0.316 1.00 25.53 1260 ALA A CA 1
ATOM 9529 C C . ALA A 1 1260 ? -11.682 -22.727 0.804 1.00 25.53 1260 ALA A C 1
ATOM 9531 O O . ALA A 1 1260 ? -12.354 -23.720 0.515 1.00 25.53 1260 ALA A O 1
ATOM 9532 N N . VAL A 1 1261 ? -11.480 -22.335 2.064 1.00 23.31 1261 VAL A N 1
ATOM 9533 C CA . VAL A 1 1261 ? -12.209 -22.933 3.190 1.00 23.31 1261 VAL A CA 1
ATOM 9534 C C . VAL A 1 1261 ? -13.705 -22.727 2.923 1.00 23.31 1261 VAL A C 1
ATOM 9536 O O . VAL A 1 1261 ? -14.126 -21.570 2.826 1.00 23.31 1261 VAL A O 1
ATOM 9539 N N . PRO A 1 1262 ? -14.518 -23.790 2.773 1.00 23.59 1262 PRO A N 1
ATOM 9540 C CA . PRO A 1 1262 ? -15.949 -23.621 2.576 1.00 23.59 1262 PRO A CA 1
ATOM 9541 C C . PRO A 1 1262 ? -16.540 -22.962 3.820 1.00 23.59 1262 PRO A C 1
ATOM 9543 O O . PRO A 1 1262 ? -16.292 -23.417 4.938 1.00 23.59 1262 PRO A O 1
ATOM 9546 N N . ALA A 1 1263 ? -17.327 -21.902 3.639 1.00 23.91 1263 ALA A N 1
ATOM 9547 C CA . ALA A 1 1263 ? -18.074 -21.320 4.744 1.00 23.91 1263 ALA A CA 1
ATOM 9548 C C . ALA A 1 1263 ? -19.035 -22.383 5.302 1.00 23.91 1263 ALA A C 1
ATOM 9550 O O . ALA A 1 1263 ? -19.892 -22.894 4.579 1.00 23.91 1263 ALA A O 1
ATOM 9551 N N . ALA A 1 1264 ? -18.868 -22.741 6.576 1.00 23.39 1264 ALA A N 1
ATOM 9552 C CA . ALA A 1 1264 ? -19.675 -23.766 7.224 1.00 23.39 1264 ALA A CA 1
ATOM 9553 C C . ALA A 1 1264 ? -21.104 -23.250 7.466 1.00 23.39 1264 ALA A C 1
ATOM 9555 O O . ALA A 1 1264 ? -21.389 -22.624 8.487 1.00 23.39 1264 ALA A O 1
ATOM 9556 N N . ALA A 1 1265 ? -22.003 -23.509 6.517 1.00 25.64 1265 ALA A N 1
ATOM 9557 C CA . ALA A 1 1265 ? -23.434 -23.301 6.701 1.00 25.64 1265 ALA A CA 1
ATOM 9558 C C . ALA A 1 1265 ? -24.006 -24.387 7.642 1.00 25.64 1265 ALA A C 1
ATOM 9560 O O . ALA A 1 1265 ? -23.727 -25.572 7.435 1.00 25.64 1265 ALA A O 1
ATOM 9561 N N . PRO A 1 1266 ? -24.795 -24.030 8.672 1.00 31.80 1266 PRO A N 1
ATOM 9562 C CA . PRO A 1 1266 ? -25.345 -25.000 9.616 1.00 31.80 1266 PRO A CA 1
ATOM 9563 C C . PRO A 1 1266 ? -26.541 -25.751 9.012 1.00 31.80 1266 PRO A C 1
ATOM 9565 O O . PRO A 1 1266 ? -27.464 -25.131 8.486 1.00 31.80 1266 PRO A O 1
ATOM 9568 N N . GLY A 1 1267 ? -26.570 -27.084 9.130 1.00 25.61 1267 GLY A N 1
ATOM 9569 C CA . GLY A 1 1267 ? -27.665 -27.887 8.581 1.00 25.61 1267 GLY A CA 1
ATOM 9570 C C . GLY A 1 1267 ? -27.825 -29.284 9.186 1.00 25.61 1267 GLY A C 1
ATOM 9571 O O . GLY A 1 1267 ? -27.020 -30.168 8.929 1.00 25.61 1267 GLY A O 1
ATOM 9572 N N . GLY A 1 1268 ? -28.934 -29.490 9.905 1.00 25.36 1268 GLY A N 1
ATOM 9573 C CA . GLY A 1 1268 ? -29.685 -30.755 9.876 1.00 25.36 1268 GLY A CA 1
ATOM 9574 C C . GLY A 1 1268 ? -29.120 -31.983 10.605 1.00 25.36 1268 GLY A C 1
ATOM 9575 O O . GLY A 1 1268 ? -28.597 -32.890 9.975 1.00 25.36 1268 GLY A O 1
ATOM 9576 N N . ALA A 1 1269 ? -29.359 -32.043 11.918 1.00 30.88 1269 ALA A N 1
ATOM 9577 C CA . ALA A 1 1269 ? -29.610 -33.239 12.742 1.00 30.88 1269 ALA A CA 1
ATOM 9578 C C . ALA A 1 1269 ? -29.275 -34.656 12.195 1.00 30.88 1269 ALA A C 1
ATOM 9580 O O . ALA A 1 1269 ? -29.967 -35.188 11.329 1.00 30.88 1269 ALA A O 1
ATOM 9581 N N . GLY A 1 1270 ? -28.366 -35.356 12.888 1.00 24.11 1270 GLY A N 1
ATOM 9582 C CA . GLY A 1 1270 ? -28.222 -36.818 12.839 1.00 24.11 1270 GLY A CA 1
ATOM 9583 C C . GLY A 1 1270 ? -27.998 -37.399 14.241 1.00 24.11 1270 GLY A C 1
ATOM 9584 O O . GLY A 1 1270 ? -26.993 -37.100 14.878 1.00 24.11 1270 GLY A O 1
ATOM 9585 N N . ARG A 1 1271 ? -28.938 -38.212 14.744 1.00 33.47 1271 ARG A N 1
ATOM 9586 C CA . ARG A 1 1271 ? -28.786 -38.973 16.001 1.00 33.47 1271 ARG A CA 1
ATOM 9587 C C . ARG A 1 1271 ? -28.100 -40.313 15.719 1.00 33.47 1271 ARG A C 1
ATOM 9589 O O . ARG A 1 1271 ? -28.642 -41.048 14.906 1.00 33.47 1271 ARG A O 1
ATOM 9596 N N . THR A 1 1272 ? -27.086 -40.688 16.504 1.00 28.97 1272 THR A N 1
ATOM 9597 C CA . THR A 1 1272 ? -26.959 -42.046 17.090 1.00 28.97 1272 THR A CA 1
ATOM 9598 C C . THR A 1 1272 ? -25.903 -42.089 18.198 1.00 28.97 1272 THR A C 1
ATOM 9600 O O . THR A 1 1272 ? -24.870 -41.442 18.104 1.00 28.97 1272 THR A O 1
ATOM 9603 N N . SER A 1 1273 ? -26.214 -42.887 19.219 1.00 31.31 1273 SER A N 1
ATOM 9604 C CA . SER A 1 1273 ? -25.389 -43.395 20.328 1.00 31.31 1273 SER A CA 1
ATOM 9605 C C . SER A 1 1273 ? -23.893 -43.635 20.067 1.00 31.31 1273 SER A C 1
ATOM 9607 O O . SER A 1 1273 ? -23.532 -44.173 19.019 1.00 31.31 1273 SER A O 1
ATOM 9609 N N . GLY A 1 1274 ? -23.080 -43.389 21.100 1.00 30.30 1274 GLY A N 1
ATOM 9610 C CA . GLY A 1 1274 ? -21.655 -43.718 21.208 1.00 30.30 1274 GLY A CA 1
ATOM 9611 C C . GLY A 1 1274 ? -21.101 -43.238 22.543 1.00 30.30 1274 GLY A C 1
ATOM 9612 O O . GLY A 1 1274 ? -20.034 -42.596 22.511 1.00 30.30 1274 GLY A O 1
#

Foldseek 3Di:
DVVVVVVVVLVVVLVVVVPDPVVVLVLLLVLLLVLLVVLQCVVVVNPPVVDDPVLSVVLSVLLSVQLVVLCVVVVVQPDPDLDDDVSNLVSLLVSLVRSLVSSLVVCVVPVRRGPNSSSVRSSVSSSVSVVVVVVVSSCSNRPPDQPEDPQAFEEEEEDPDPQSLQAQLQQSRDHHFSYHYQAYEYADPVQAQPDRNNHGHPYHLVCVLVSCVVRVGAAYEHRPQPDALVVLQSSVVSCVVSNHAYWYAHDCVVVPVSRDHSVRGHHDDPCSNVRFDAPDDPCVVQLPVLAQFQEEEEPCLFLLNLLLQQVSVVNHYVYYQYEYQPPVSLQVSCCVRVVHRPVPDPSDHNDALLDLVSLLVVCVVRVGQEYEYPWADDDQQVCQVVLVVRCSGLPNSLLSNLVSCQVSPRQFYEYEAELCLAPPLTSNNLSRLNSLQAQLQSLVVRVHHREYEYDWDEPPGPPDQVVQLVVCVVVLHAREDADQQAWTQYHYSNNSSSVSSNCRSQGGRQKYKFFARDDIDGVNVVSVVSCSSSVHDHHYDHDHDDRSDDSYGGRHYPPFDWAPGLDRRMIITGRHHDDPVNVVVVVVCSVDDCCPPCVVVSVCVVPDDDDDDDDDDDDDDDDDDDDDDDDDDDDDDDDDDDDDDDDDDDDDDDDDDDDDDDDDDDDDDDDDDDDDDDDDDDDDDDDDDYDDDDDDDDDDDDDDDDDDDDDDDDDDDDDDDDDDDDDDDDDDDDDDDDDDDDDDDDDDDDDDDDDDDDDDDDDDDDDDDDDDDDDDDDDDDDDDYDDDDDDDDDDDDDDDDDDDDDDDDDDDDDDDDDDDDDDDDDDDDDDPDADPDDDAFEEEEWDQPQDDQQFQDQNQVVLLQLLSVVSPHAYEYEYELDDQSGPHRNDADPPGQWDWDADSRYTYIYGYFFDDYPDDVSVVRRLVSSLVSCLVCLLPDPDPGQEYEFEPSPLSRLLSRLVSCVSSVHAYEYEYEADPPVCCCWVVVDDCPDVVSVVRLVSLLVSQQSHLAYEYQFQQQVVVSVVSPHDPPRYAHLHAADACVQAPADDDFALDAQAEEEEEDEPEPFFLVVLVVLLLVVCDQAAPNGGYAYEYEEYYPCVVVVVVVCVVVVRPRYYYYYRDRNNCVNVVLLPHNEYEGAGADTPSQQSHDHPNVLNVNLLNLFAYEYADDHPDPPQPWQSYHYDHHNPSSSSSVVVSVSSPDDRVVRNVSSVRSNVSRVVQRHSSNSSVLVVLSSCSRSPVCVSVPDDPDSDPPDDDDPDDDDDDDDDDDD

Secondary structure (DSSP, 8-state):
-HHHHHHHHHHHHHHHHTT-TTHHHHHHHHHHHHHHHHHHHHHTTT-GGG--HHHHHHHHHHHHHHHHHHHHHTTTTTT-SSS--HHHHHHHHHHHHHHHHHHHHHHHHHSSS--HHHHHHHHHHHHHHHHHHHHHHHHHHS-S-----TT-EEEEEE--SHHHHHHHHHHHHSTT-SEEEEEEE-S-GGGTT-EETTEEB--SGGGHHHHHHHHT--EEEE--TT--HHHHHHHHHHHHHTTPEEEEPPPTTT-TTS---SSS-EEP-HHHHH--------GGGTGGGTTTSEEEEETTTSTTHHHHHHHHGGG--SEEEEEES-HHHHHHHHHHHHS---S--TTEEE--TT-HHHHHHHHHHH--SEEEE------HHHHTT-HHHHHIIIIIIHHHHHHHHHHHT-SEEEEEEEGGGSS--SHHHHHHHHHHHHHHHHHHHH-S-EEEEEE-EETT-TT-HHHHHHHHHHHTPPEEES-TT-EE-EE-HHHHHHHHHHHHHH--TTEEEEE---SPEEHHHHHHHHHHHHT----EEE--PPTT--SS--SS-SS---EE-SSTTEEEEE-----THHHHHHHHGGGSS-TTSHHHHHHHGGG---PPPPP-------------------------PPP------------------------------------------------------------------------------------------------------------PPP--PPP----PPP--------------------------------------------------------------------GGG----EEEEE-TT---TTSSS--HHHHHHHHHHHTT-EEEEEEES--SS-SS-----TT-SEEEEEETTEEEEEE------TTSHHHHHHHHHHHHHHHHHHHH-SS--SEEEEETTSHHHHHHHHHHHHHHT--EEEEESS-TTHHHHHTT---TTSHHHHHHHHHHHHHHHH-SEEEESSTT-HHHHHHTT--TT-EEE----B-TTTS-------S-SSEEEEEES---GGGTHHHHHHHHHHH-SEETTEEEEEEEES--SSHHHHHHHHHHHT-TTEEEE----TTTHHHHHHT-SEEEEE----GGGGG----HHHHHHHHTT--EEEE---SS-SS-STTEEEE-SS-HHHHHHHHHHHHHS-HHHHHHHHHHHHHHHHHHSBHHHHHHHHHHHHHHHHT-TTSTTS------S--PPPP-----------